Protein 4FC7 (pdb70)

Organism: Homo sapiens (NCBI:txid9606)

InterPro domains:
  IPR002347 Short-chain dehydrogenase/reductase SDR [PF13561] (38-270)
  IPR002347 Short-chain dehydrogenase/reductase SDR [PR00080] (105-116)
  IPR002347 Short-chain dehydrogenase/reductase SDR [PR00080] (158-166)
  IPR002347 Short-chain dehydrogenase/reductase SDR [PR00080] (178-197)
  IPR002347 Short-chain dehydrogenase/reductase SDR [PR00081] (30-47)
  IPR002347 Short-chain dehydrogenase/reductase SDR [PR00081] (105-116)
  IPR002347 Short-chain dehydrogenase/reductase SDR [PR00081] (152-168)
  IPR002347 Short-chain dehydrogenase/reductase SDR [PR00081] (178-197)
  IPR002347 Short-chain dehydrogenase/reductase SDR [PR00081] (199-216)
  IPR002347 Short-chain dehydrogenase/reductase SDR [PR00081] (235-255)
  IPR036291 NAD(P)-binding domain superfamily [SSF51735] (28-273)
  IPR045017 Peroxisomal 2,4-dienoyl-CoA reductase [(3E)-enoyl-CoA-producing] [PTHR43296] (10-278)
  IPR057326 Ketoreductase domain [SM00822] (29-275)

Nearest PDB structures (foldseek):
  4fc7-assembly1_D  TM=1.003E+00  e=4.076E-57  Homo sapiens
  4jro-assembly1_B  TM=9.557E-01  e=1.998E-26  Listeria monocytogenes EGD-e
  4jro-assembly1_D  TM=9.552E-01  e=5.866E-25  Listeria monocytogenes EGD-e
  4jro-assembly1_C  TM=9.537E-01  e=1.226E-24  Listeria monocytogenes EGD-e
  1vl8-assembly1_B  TM=9.443E-01  e=5.040E-24  Thermotoga maritima MSB8

Secondary structure (DSSP, 8-state):
-----SSSS--S----SB-TTTTTT-EEEEETTTSHHHHHHHHHHHTTT-EEEEEES-HHHHHHHHHHHHHHHSS-EEEEE--TT-HHHHHHHHHHHHHHHS---EEEE---------GGG--HHHHHHHIIIIIIHHHHHHHHHIIIIIHHH-EEEEEE--SHHHHT-TT-HHHHHHHHHHHHHHHHHHHHHGGGTEEEEEEEE--BSSSHHHHHHS--HHHHHHHHHTSTTSS-B-HHHHHHHHHHHHSGGGTT--S-EEEESTTHHHH---/-PPP--SSSS--SS---SB-TTTTTT-EEEEETTTSHHHHHHHHHHHHTT-EEEEEES-HHHHHHHHHHHHHHHSS-EEEEE--TT-HHHHHHHHHHHHHHHS---EEEE---------GGG--HHHHHHHIIIIIIHHHHHHHHHIIIIIHHH-EEEEEE--SHHHHT-TT-HHHHHHHHHHHHHHHHHHHHHGGGTEEEEEEEE--BSSSHHHHHHS-SHHHHHHHHHHSTT-S-B-HHHHHHHHHHHHSGGGTT--S-EEEESTTHHHH----/--PPP--SSS---S----SB-TTTTTT-EEEEETTTSHHHHHHHHHHHTTT-EEEEEES-HHHHHHHHHHHHHHHSS-EEEEE--TT-HHHHHHHHHHHHHHHS---EEEE---------GGG--HHHHHHHIIIIIIHHHHHHHHHIIIIIHHH-EEEEEE--SHHHHT-TT-HHHHHHHHHHHHHHHHHHHHHGGGTEEEEEEEE--BTTSHHHHHHS-SHHHHHHHHHTSTTSS-B-HHHHHHHHHHHHSGGGTT--S-EEEESTTHHHH---/--SSS---S----SB-TTTTTT-EEEEETTTSHHHHHHHHHHHHTT-EEEEEES-HHHHHHHHHHHHHHHSS-EEEEE--TT-HHHHHHHHHHHHHHHS---EEEE---------TTT--HHHHHHHHIIIIIHHHHHHHHHIIIIIHHH-EEEEEE--SHHHHT-TT-HHHHHHHHHHHHHHHHHHHHHGGGTEEEEEEEE--BTTSHHHHHHS--HHHHHHHHHTSTT-S-B-HHHHHHHHHHHHSGGGTT--S-EEEESTTHHHH----

Solvent-accessible surface area: 34284 Å² total; per-residue (Å²): 104,16,79,37,31,135,24,49,64,26,10,125,76,35,156,61,36,0,14,79,75,9,0,157,66,51,3,0,0,0,1,16,0,2,36,12,30,1,1,0,0,0,0,0,0,3,48,0,10,0,21,0,0,0,0,20,166,34,81,102,103,0,70,57,2,6,158,81,0,39,70,43,30,72,62,114,17,29,27,21,58,4,35,12,74,34,40,102,32,0,85,54,4,0,63,75,0,34,155,76,29,52,86,1,22,1,0,0,5,20,24,53,28,28,67,70,22,64,0,18,68,1,53,40,100,25,0,62,46,3,3,17,19,3,0,1,0,9,0,1,0,0,36,7,0,26,81,54,25,0,94,99,122,6,13,22,0,0,0,12,4,19,22,38,7,54,10,0,44,28,65,4,0,0,1,0,0,0,22,20,0,3,24,0,0,0,42,0,0,0,12,33,3,3,62,58,90,0,19,0,0,0,0,0,17,16,30,5,34,16,9,78,32,30,154,120,47,8,41,103,158,81,56,22,63,90,53,14,77,60,5,2,28,84,62,51,0,14,1,0,5,0,0,0,1,0,0,0,0,2,0,50,1,1,21,5,1,2,6,5,38,1,26,1,2,2,0,5,43,0,12,32,72,33,227,44,26,113,38,38,144,34,51,67,22,6,122,77,52,153,50,24,0,12,78,53,11,0,154,78,57,2,0,0,0,1,15,0,4,36,11,25,1,1,0,0,0,0,0,0,4,49,0,6,0,26,0,0,0,0,17,157,34,76,92,111,0,61,67,4,6,162,75,0,38,67,47,32,71,52,111,17,34,29,12,60,3,37,10,87,38,28,97,33,0,80,49,2,0,69,81,0,33,178,80,28,55,91,1,25,3,0,0,6,19,23,53,24,27,68,72,21,64,0,29,74,1,56,25,105,26,0,37,43,2,3,20,22,2,0,2,0,9,0,6,0,0,35,4,0,22,91,56,26,0,98,101,118,8,13,21,0,0,0,12,5,22,22,38,8,53,9,0,51,13,67,4,0,0,2,0,0,0,22,20,0,2,21,0,0,0,45,1,0,0,13,32,4,1,58,56,118,0,19,0,0,0,0,1,20,16,27,7,35,16,10,81,32,30,162,121,46,12,38,100,149,84,53,21,66,98,51,14,86,68,5,3,28,84,60,48,0,15,1,0,4,0,0,2,1,0,0,0,0,3,0,59,1,0,38,5,1,2,6,6,39,0,26,1,2,3,0,5,45,0,14,32,63,3,89,116,181,46,19,89,35,43,153,28,49,65,24,7,122,71,32,176,49,17,0,14,77,79,11,0,146,67,64,4,0,0,0,1,16,0,3,35,10,30,1,2,0,0,0,0,0,0,3,48,0,4,0,25,0,0,0,0,18,154,38,77,97,110,0,92,52,4,7,169,73,0,40,68,45,30,70,58,116,18,27,26,8,60,4,39,11,83,37,27,100,38,0,64,58,5,0,66,98,0,34,180,86,31,52,134,1,31,1,0,0,6,20,22,54,19,30,69,72,23,67,0,22,63,2,52,39,111,24,0,60,42,1,5,21,19,2,0,4,0,9,0,6,0,0,24,2,0,20,77,62,27,0,99,102,115,6,13,24,0,0,0,12,5,20,19,40,7,52,6,0,43,31,68,5,0,0,1,0,0,0,23,19,0,2,23,0,0,0,43,0,0,0,6,29,4,5,67,57,115,0,19,0,0,0,0,0,16,18,25,6,37,23,9,74,35,31,177,123,49,12,43,102,133,79,56,13,60,95,53,16,82,60,5,2,27,79,53,49,0,15,2,0,3,0,0,1,1,0,0,0,0,2,1,55,2,0,25,5,0,2,7,6,40,0,27,0,1,1,0,6,43,0,16,34,71,39,75,42,124,31,49,66,24,16,125,77,44,168,49,28,0,14,67,44,10,0,122,79,56,2,0,0,0,1,17,0,3,37,11,24,1,1,0,0,0,0,0,0,4,49,0,4,0,32,0,0,0,0,18,153,36,82,96,109,0,69,59,2,5,162,76,0,34,67,46,27,62,67,132,16,28,28,22,54,5,36,11,84,38,26,103,31,0,68,53,4,0,64,69,0,37,148,80,34,54,87,1,23,2,0,0,6,21,23,54,20,28,66,73,22,68,0,21,66,1,52,34,100,24,0,62,42,1,4,19,20,3,0,3,0,9,0,6,0,0,36,2,0,22,90,60,28,0,90,103,112,5,13,24,0,0,0,14,4,20,21,38,6,56,9,0,43,17,68,5,0,0,2,0,0,0,22,20,0,3,23,0,0,0,43,0,0,0,13,32,3,4,65,61,112,0,18,0,0,0,0,1,22,16,28,8,25,12,10,82,35,32,165,122,47,11,38,104,140,82,56,15,62,92,52,15,83,67,5,3,26,77,92,48,0,38,1,17,17,0,0,12,1,0,0,0,1,4,0,59,2,0,23,3,1,3,6,6,39,1,26,0,2,2,0,5,42,0,12,30,68,15,69

Radius of gyration: 28.4 Å; Cα contacts (8 Å, |Δi|>4): 2845; chains: 4; bounding box: 84×82×62 Å

B-factor: mean 18.82, std 9.83, range [4.77, 112.3]

CATH classification: 3.40.50.720

Foldseek 3Di:
DFDDDLFLAADPDGDDPDALQQQALAEEEFEVCLTFLNVLLCLVNLSSRYEYEYEEQDQVSQVVSQCRSCVVRVHHYHYAHAQLLDLVRLLVSVVVVCVVRVAHAEYELDDFDFFFAAPVPQDPVNLVVRLSRLAVSVVSNVVSCCVPHCLQPNHEYEYEAACCLVVVNGSGVSRNVNRVNVLVVQLVCCVVCVVSNYAGEYEHEAAEHSGPCCVRPVPDPVVSQVLQCVAQQNHFHYSNQSSVVVCCRRGCVCSPDHSYYHYHHSRSVVRGDD/DDFDFDLWLAADPDDDDPDALQQPALAEEEFEVCLTDLNVLLQLVVLSSHYEYEYEEADLVSQVVSQVRSCVVRVHHYHYYHAQLLDLVSLLVSVVVVCVVRVAHAEYEYDWFDFFFAAPVPQDPVNLVVRLRRQAVSVVSNVVSCCVPHCLQPNHEYEYEAACCLVVVAGRGVSRNVNRVNVLVVQLVCLVVCVVSNYAGEYEHEAQEHSHPCCVRPQPDPVLNQVLLCQAQVSHHHYSNQSSVVVCCRRGCVCSPDHSYYHYHYSRSVVRGDRD/DDDFDDDQWLAADPDGDDPDALQQVALAEEEEEQCLTFLNVLLLLVVLSSHYEYEYEEADQVSQVVSQVRSCVPRVHHYHYYHAQLLDLVRLLVSVVVVCVVRVAHAEYEYPWFDDAFAAPVGQDPVNLVVRLSRLAVSVVSNVVSNCVVHCLQPNHEYEYEAACCLVVVPGRCPSRNVSRVNVLVVQLVCCVVCVVSNYAGEYEHEAAEHNHPCCVRPQPDPVVSQVLLCVAQQSHFHYSNQSSVVVDCRRGCVCSPDHSYYHYHYSNSVVRGDD/DDQWLADDPDDDDPDALQQQALAEEEFEVCLTDLNVLLCQVNLSSHYEYEYEEADQVSQVVSQVRSCVVRVHHYHYYHDQLLDLVRLLVSVVVVCVVRVAHAEYELEWFDFAFAAPVGQDPVNLVVRLRRQAVSLCSNVVSCCVVHCLQPNHEYEYEAACCLVVVFGRGVSRNVNRVNVLVVQQVCLVVCVVSNYAGEYEHEAQEHSHPCCVRPQPDPVVSLVLLCVQQQSHHHYSNQSSVVVCCRRGCVCSPDHSYYHYHYSNSVVRGDGD

Structure (mmCIF, N/CA/C/O backbone):
data_4FC7
#
_entry.id   4FC7
#
_cell.length_a   88.100
_cell.length_b   94.502
_cell.length_c   130.156
_cell.angle_alpha   90.00
_cell.angle_beta   90.00
_cell.angle_gamma   90.00
#
_symmetry.space_group_name_H-M   'P 21 21 21'
#
loop_
_entity.id
_entity.type
_entity.pdbx_description
1 polymer 'Peroxisomal 2,4-dienoyl-CoA reductase'
2 non-polymer 'NADP NICOTINAMIDE-ADENINE-DINUCLEOTIDE PHOSPHATE'
3 non-polymer 'COENZYME A'
4 water water
#
loop_
_atom_site.group_PDB
_atom_site.id
_atom_site.type_symbol
_atom_site.label_atom_id
_atom_site.label_alt_id
_atom_site.label_comp_id
_atom_site.label_asym_id
_atom_site.label_entity_id
_atom_site.label_seq_id
_atom_site.pdbx_PDB_ins_code
_atom_site.Cartn_x
_atom_site.Cartn_y
_atom_site.Cartn_z
_atom_site.occupancy
_atom_site.B_iso_or_equiv
_atom_site.auth_seq_id
_atom_site.auth_comp_id
_atom_site.auth_asym_id
_atom_site.auth_atom_id
_atom_site.pdbx_PDB_model_num
ATOM 1 N N . PRO A 1 3 ? 35.183 -13.847 37.140 1.00 27.55 4 PRO A N 1
ATOM 2 C CA . PRO A 1 3 ? 36.049 -12.996 36.262 1.00 26.11 4 PRO A CA 1
ATOM 3 C C . PRO A 1 3 ? 37.582 -13.328 36.362 1.00 27.43 4 PRO A C 1
ATOM 4 O O . PRO A 1 3 ? 38.055 -13.711 37.438 1.00 18.07 4 PRO A O 1
ATOM 8 N N . PRO A 1 4 ? 38.377 -13.095 35.325 1.00 26.51 5 PRO A N 1
ATOM 9 C CA . PRO A 1 4 ? 39.812 -13.183 35.570 1.00 26.19 5 PRO A CA 1
ATOM 10 C C . PRO A 1 4 ? 40.279 -12.140 36.620 1.00 28.40 5 PRO A C 1
ATOM 11 O O . PRO A 1 4 ? 39.694 -11.154 36.776 1.00 25.44 5 PRO A O 1
ATOM 15 N N . PRO A 1 5 ? 41.307 -12.412 37.370 1.00 32.07 6 PRO A N 1
ATOM 16 C CA . PRO A 1 5 ? 41.612 -11.475 38.438 1.00 28.95 6 PRO A CA 1
ATOM 17 C C . PRO A 1 5 ? 42.255 -10.194 37.917 1.00 27.13 6 PRO A C 1
ATOM 18 O O . PRO A 1 5 ? 42.728 -10.084 36.783 1.00 19.73 6 PRO A O 1
ATOM 22 N N . ASP A 1 6 ? 42.231 -9.213 38.791 1.00 22.53 7 ASP A N 1
ATOM 23 C CA . ASP A 1 6 ? 42.652 -7.877 38.442 1.00 21.79 7 ASP A CA 1
ATOM 24 C C . ASP A 1 6 ? 43.206 -7.239 39.721 1.00 23.44 7 ASP A C 1
ATOM 25 O O . ASP A 1 6 ? 43.038 -7.781 40.796 1.00 17.78 7 ASP A O 1
ATOM 30 N N . VAL A 1 7 ? 43.869 -6.106 39.588 1.00 22.50 8 VAL A N 1
ATOM 31 C CA . VAL A 1 7 ? 44.285 -5.390 40.786 1.00 24.69 8 VAL A CA 1
ATOM 32 C C . VAL A 1 7 ? 43.847 -3.936 40.596 1.00 25.19 8 VAL A C 1
ATOM 33 O O . VAL A 1 7 ? 43.831 -3.387 39.444 1.00 21.11 8 VAL A O 1
ATOM 37 N N . GLU A 1 8 ? 43.504 -3.289 41.695 1.00 26.39 9 GLU A N 1
ATOM 38 C CA . GLU A 1 8 ? 42.817 -1.973 41.625 1.00 29.68 9 GLU A CA 1
ATOM 39 C C . GLU A 1 8 ? 43.804 -0.871 41.200 1.00 27.45 9 GLU A C 1
ATOM 40 O O . GLU A 1 8 ? 43.395 0.102 40.538 1.00 24.40 9 GLU A O 1
ATOM 46 N N . GLY A 1 9 ? 45.083 -1.030 41.554 1.00 21.53 10 GLY A N 1
ATOM 47 C CA . GLY A 1 9 ? 46.082 0.027 41.260 1.00 23.15 10 GLY A CA 1
ATOM 48 C C . GLY A 1 9 ? 46.650 -0.107 39.858 1.00 22.49 10 GLY A C 1
ATOM 49 O O . GLY A 1 9 ? 46.361 -1.103 39.114 1.00 20.38 10 GLY A O 1
ATOM 50 N N . ASP A 1 10 ? 47.402 0.908 39.446 1.00 20.06 11 ASP A N 1
ATOM 51 C CA . ASP A 1 10 ? 48.136 0.812 38.170 1.00 18.31 11 ASP A CA 1
ATOM 52 C C . ASP A 1 10 ? 49.393 0.008 38.467 1.00 18.10 11 ASP A C 1
ATOM 53 O O . ASP A 1 10 ? 50.514 0.522 38.348 1.00 19.15 11 ASP A O 1
ATOM 58 N N . ASP A 1 11 ? 49.184 -1.250 38.865 1.00 16.36 12 ASP A N 1
ATOM 59 C CA . ASP A 1 11 ? 50.270 -2.193 39.105 1.00 17.92 12 ASP A CA 1
ATOM 60 C C . ASP A 1 11 ? 49.979 -3.476 38.414 1.00 16.15 12 ASP A C 1
ATOM 61 O O . ASP A 1 11 ? 48.793 -3.738 38.050 1.00 15.62 12 ASP A O 1
ATOM 66 N N . CYS A 1 12 ? 51.038 -4.269 38.220 1.00 17.06 13 CYS A N 1
ATOM 67 C CA . CYS A 1 12 ? 50.910 -5.499 37.378 1.00 18.75 13 CYS A CA 1
ATOM 68 C C . CYS A 1 12 ? 50.245 -6.616 38.154 1.00 18.89 13 CYS A C 1
ATOM 69 O O . CYS A 1 12 ? 50.240 -6.619 39.377 1.00 18.55 13 CYS A O 1
ATOM 72 N N . LEU A 1 13 ? 49.617 -7.537 37.417 1.00 17.84 14 LEU A N 1
ATOM 73 C CA . LEU A 1 13 ? 48.932 -8.687 38.022 1.00 16.83 14 LEU A CA 1
ATOM 74 C C . LEU A 1 13 ? 49.971 -9.539 38.737 1.00 16.88 14 LEU A C 1
ATOM 75 O O . LEU A 1 13 ? 51.066 -9.600 38.269 1.00 18.87 14 LEU A O 1
ATOM 80 N N . PRO A 1 14 ? 49.645 -10.126 39.916 1.00 19.93 15 PRO A N 1
ATOM 81 C CA . PRO A 1 14 ? 50.686 -10.975 40.552 1.00 21.04 15 PRO A CA 1
ATOM 82 C C . PRO A 1 14 ? 50.872 -12.318 39.824 1.00 24.40 15 PRO A C 1
ATOM 83 O O . PRO A 1 14 ? 51.905 -12.996 40.008 1.00 24.79 15 PRO A O 1
ATOM 87 N N . ALA A 1 15 ? 49.890 -12.705 39.011 1.00 22.55 16 ALA A N 1
ATOM 88 C CA . ALA A 1 15 ? 49.931 -13.964 38.257 1.00 25.57 16 ALA A CA 1
ATOM 89 C C . ALA A 1 15 ? 48.926 -13.800 37.135 1.00 24.31 16 ALA A C 1
ATOM 90 O O . ALA A 1 15 ? 48.007 -13.022 37.253 1.00 26.20 16 ALA A O 1
ATOM 92 N N . TYR A 1 16 ? 49.091 -14.531 36.045 1.00 23.26 17 TYR A N 1
ATOM 93 C CA . TYR A 1 16 ? 48.106 -14.416 34.949 1.00 18.06 17 TYR A CA 1
ATOM 94 C C . TYR A 1 16 ? 47.990 -15.828 34.347 1.00 18.41 17 TYR A C 1
ATOM 95 O O . TYR A 1 16 ? 49.014 -16.473 34.206 1.00 17.86 17 TYR A O 1
ATOM 104 N N . ARG A 1 17 ? 46.782 -16.270 34.028 1.00 18.44 18 ARG A N 1
ATOM 105 C CA . ARG A 1 17 ? 46.525 -17.538 33.281 1.00 19.67 18 ARG A CA 1
ATOM 106 C C . ARG A 1 17 ? 46.200 -17.267 31.831 1.00 17.78 18 ARG A C 1
ATOM 107 O O . ARG A 1 17 ? 45.324 -16.441 31.549 1.00 16.74 18 ARG A O 1
ATOM 115 N N . HIS A 1 18 ? 46.952 -17.896 30.923 1.00 13.96 19 HIS A N 1
ATOM 116 C CA . HIS A 1 18 ? 46.724 -17.679 29.487 1.00 14.62 19 HIS A CA 1
ATOM 117 C C . HIS A 1 18 ? 45.546 -18.466 28.990 1.00 14.26 19 HIS A C 1
ATOM 118 O O . HIS A 1 18 ? 45.375 -19.642 29.350 1.00 13.51 19 HIS A O 1
ATOM 125 N N . LEU A 1 19 ? 44.702 -17.770 28.256 1.00 12.30 20 LEU A N 1
ATOM 126 C CA . LEU A 1 19 ? 43.539 -18.312 27.514 1.00 12.67 20 LEU A CA 1
ATOM 127 C C . LEU A 1 19 ? 43.800 -18.106 26.004 1.00 13.08 20 LEU A C 1
ATOM 128 O O . LEU A 1 19 ? 43.418 -18.925 25.198 1.00 12.92 20 LEU A O 1
ATOM 133 N N . PHE A 1 20 ? 44.408 -16.994 25.617 1.00 11.80 21 PHE A N 1
ATOM 134 C CA . PHE A 1 20 ? 45.079 -16.874 24.352 1.00 12.41 21 PHE A CA 1
ATOM 135 C C . PHE A 1 20 ? 46.494 -17.484 24.429 1.00 13.01 21 PHE A C 1
ATOM 136 O O . PHE A 1 20 ? 47.086 -17.447 25.502 1.00 11.75 21 PHE A O 1
ATOM 144 N N . CYS A 1 21 ? 47.088 -17.948 23.316 1.00 13.87 22 CYS A N 1
ATOM 145 C CA . CYS A 1 21 ? 48.509 -18.393 23.355 1.00 14.39 22 CYS A CA 1
ATOM 146 C C . CYS A 1 21 ? 49.439 -17.246 23.730 1.00 14.33 22 CYS A C 1
ATOM 147 O O . CYS A 1 21 ? 49.267 -16.111 23.229 1.00 11.65 22 CYS A O 1
ATOM 150 N N . PRO A 1 22 ? 50.457 -17.538 24.593 1.00 15.28 23 PRO A N 1
ATOM 151 C CA . PRO A 1 22 ? 51.470 -16.526 24.981 1.00 15.35 23 PRO A CA 1
ATOM 152 C C . PRO A 1 22 ? 52.281 -15.939 23.825 1.00 15.07 23 PRO A C 1
ATOM 153 O O . PRO A 1 22 ? 52.924 -14.880 24.032 1.00 15.86 23 PRO A O 1
ATOM 157 N N . ASP A 1 23 ? 52.261 -16.539 22.625 1.00 13.85 24 ASP A N 1
ATOM 158 C CA . ASP A 1 23 ? 52.886 -15.936 21.439 1.00 14.46 24 ASP A CA 1
ATOM 159 C C . ASP A 1 23 ? 51.907 -15.284 20.449 1.00 14.17 24 ASP A C 1
ATOM 160 O O . ASP A 1 23 ? 52.273 -15.066 19.312 1.00 12.54 24 ASP A O 1
ATOM 165 N N . LEU A 1 24 ? 50.682 -14.970 20.881 1.00 11.85 25 LEU A N 1
ATOM 166 C CA . LEU A 1 24 ? 49.683 -14.401 19.954 1.00 12.36 25 LEU A CA 1
ATOM 167 C C . LEU A 1 24 ? 50.165 -13.133 19.251 1.00 12.35 25 LEU A C 1
ATOM 168 O O . LEU A 1 24 ? 49.859 -12.904 18.073 1.00 13.62 25 LEU A O 1
ATOM 173 N N . LEU A 1 25 ? 50.884 -12.303 19.975 1.00 12.96 26 LEU A N 1
ATOM 174 C CA . LEU A 1 25 ? 51.416 -11.044 19.437 1.00 14.93 26 LEU A CA 1
ATOM 175 C C . LEU A 1 25 ? 52.965 -11.030 19.461 1.00 18.03 26 LEU A C 1
ATOM 176 O O . LEU A 1 25 ? 53.579 -9.987 19.570 1.00 15.52 26 LEU A O 1
ATOM 181 N N . ARG A 1 26 ? 53.589 -12.183 19.246 1.00 20.93 27 ARG A N 1
ATOM 182 C CA . ARG A 1 26 ? 55.049 -12.269 19.472 1.00 23.31 27 ARG A CA 1
ATOM 183 C C . ARG A 1 26 ? 55.759 -11.249 18.554 1.00 20.54 27 ARG A C 1
ATOM 184 O O . ARG A 1 26 ? 55.554 -11.242 17.370 1.00 15.14 27 ARG A O 1
ATOM 192 N N . ASP A 1 27 ? 56.555 -10.392 19.157 1.00 22.25 28 ASP A N 1
ATOM 193 C CA . ASP A 1 27 ? 57.398 -9.452 18.457 1.00 26.65 28 ASP A CA 1
ATOM 194 C C . ASP A 1 27 ? 56.678 -8.315 17.737 1.00 24.47 28 ASP A C 1
ATOM 195 O O . ASP A 1 27 ? 57.277 -7.550 17.060 1.00 23.57 28 ASP A O 1
ATOM 200 N N . LYS A 1 28 ? 55.392 -8.224 17.938 1.00 16.89 29 LYS A N 1
ATOM 201 C CA . LYS A 1 28 ? 54.657 -7.053 17.498 1.00 15.00 29 LYS A CA 1
ATOM 202 C C . LYS A 1 28 ? 54.947 -5.850 18.417 1.00 12.72 29 LYS A C 1
ATOM 203 O O . LYS A 1 28 ? 55.578 -6.007 19.469 1.00 10.60 29 LYS A O 1
ATOM 209 N N . VAL A 1 29 ? 54.473 -4.651 18.033 1.00 10.64 30 VAL A N 1
ATOM 210 C CA . VAL A 1 29 ? 54.704 -3.455 18.816 1.00 10.34 30 VAL A CA 1
ATOM 211 C C . VAL A 1 29 ? 53.353 -2.712 18.874 1.00 9.19 30 VAL A C 1
ATOM 212 O O . VAL A 1 29 ? 52.716 -2.544 17.840 1.00 9.13 30 VAL A O 1
ATOM 216 N N . ALA A 1 30 ? 52.898 -2.377 20.065 1.00 9.36 31 ALA A N 1
ATOM 217 C CA . ALA A 1 30 ? 51.597 -1.721 20.190 1.00 9.12 31 ALA A CA 1
ATOM 218 C C . ALA A 1 30 ? 51.876 -0.342 20.745 1.00 9.22 31 ALA A C 1
ATOM 219 O O . ALA A 1 30 ? 52.650 -0.188 21.747 1.00 10.06 31 ALA A O 1
ATOM 221 N N . PHE A 1 31 ? 51.290 0.676 20.120 1.00 8.25 32 PHE A N 1
ATOM 222 C CA . PHE A 1 31 ? 51.410 2.046 20.603 1.00 8.36 32 PHE A CA 1
ATOM 223 C C . PHE A 1 31 ? 50.081 2.327 21.317 1.00 8.71 32 PHE A C 1
ATOM 224 O O . PHE A 1 31 ? 49.028 2.215 20.699 1.00 8.34 32 PHE A O 1
ATOM 232 N N . ILE A 1 32 ? 50.141 2.668 22.616 1.00 8.02 33 ILE A N 1
ATOM 233 C CA . ILE A 1 32 ? 48.942 2.768 23.479 1.00 9.57 33 ILE A CA 1
ATOM 234 C C . ILE A 1 32 ? 48.857 4.158 24.103 1.00 9.65 33 ILE A C 1
ATOM 235 O O . ILE A 1 32 ? 49.652 4.488 24.969 1.00 10.79 33 ILE A O 1
ATOM 240 N N . THR A 1 33 ? 47.930 4.986 23.651 1.00 10.37 34 THR A N 1
ATOM 241 C CA . THR A 1 33 ? 47.833 6.309 24.272 1.00 10.50 34 THR A CA 1
ATOM 242 C C . THR A 1 33 ? 47.113 6.087 25.595 1.00 10.66 34 THR A C 1
ATOM 243 O O . THR A 1 33 ? 46.229 5.197 25.675 1.00 11.73 34 THR A O 1
ATOM 247 N N . GLY A 1 34 ? 47.461 6.827 26.682 1.00 11.41 35 GLY A N 1
ATOM 248 C CA . GLY A 1 34 ? 46.838 6.528 27.996 1.00 10.77 35 GLY A CA 1
ATOM 249 C C . GLY A 1 34 ? 47.378 5.224 28.620 1.00 11.58 35 GLY A C 1
ATOM 250 O O . GLY A 1 34 ? 46.796 4.651 29.538 1.00 10.88 35 GLY A O 1
ATOM 251 N N . GLY A 1 35 ? 48.519 4.730 28.150 1.00 11.90 36 GLY A N 1
ATOM 252 C CA . GLY A 1 35 ? 48.956 3.356 28.632 1.00 10.44 36 GLY A CA 1
ATOM 253 C C . GLY A 1 35 ? 49.629 3.369 30.002 1.00 10.98 36 GLY A C 1
ATOM 254 O O . GLY A 1 35 ? 50.102 2.343 30.477 1.00 10.43 36 GLY A O 1
ATOM 255 N N . GLY A 1 36 ? 49.714 4.560 30.620 1.00 10.38 37 GLY A N 1
ATOM 256 C CA . GLY A 1 36 ? 50.299 4.666 31.933 1.00 12.75 37 GLY A CA 1
ATOM 257 C C . GLY A 1 36 ? 49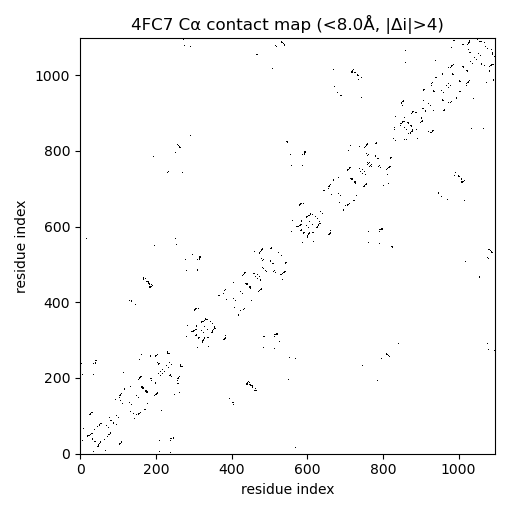.348 4.492 33.086 1.00 14.13 37 GLY A C 1
ATOM 258 O O . GLY A 1 36 ? 49.775 4.485 34.202 1.00 16.19 37 GLY A O 1
ATOM 259 N N . SER A 1 37 ? 48.026 4.401 32.835 1.00 13.71 38 SER A N 1
ATOM 260 C CA . SER A 1 37 ? 47.103 4.236 33.958 1.00 13.27 38 SER A CA 1
ATOM 261 C C . SER A 1 37 ? 45.827 3.539 33.533 1.00 13.34 38 SER A C 1
ATOM 262 O O . SER A 1 37 ? 45.565 3.410 32.310 1.00 12.45 38 SER A O 1
ATOM 265 N N . GLY A 1 38 ? 45.053 3.097 34.517 1.00 11.06 39 GLY A N 1
ATOM 266 C CA . GLY A 1 38 ? 43.669 2.616 34.279 1.00 11.41 39 GLY A CA 1
ATOM 267 C C . GLY A 1 38 ? 43.614 1.464 33.261 1.00 10.22 39 GLY A C 1
ATOM 268 O O . GLY A 1 38 ? 44.449 0.540 33.277 1.00 9.76 39 GLY A O 1
ATOM 269 N N . ILE A 1 39 ? 42.612 1.519 32.405 1.00 10.25 40 ILE A N 1
ATOM 270 C CA . ILE A 1 39 ? 42.429 0.450 31.391 1.00 10.51 40 ILE A CA 1
ATOM 271 C C . ILE A 1 39 ? 43.655 0.380 30.508 1.00 9.63 40 ILE A C 1
ATOM 272 O O . ILE A 1 39 ? 44.122 -0.699 30.135 1.00 9.70 40 ILE A O 1
ATOM 277 N N . GLY A 1 40 ? 44.243 1.525 30.192 1.00 8.84 41 GLY A N 1
ATOM 278 C CA . GLY A 1 40 ? 45.313 1.500 29.176 1.00 9.22 41 GLY A CA 1
ATOM 279 C C . GLY A 1 40 ? 46.547 0.734 29.726 1.00 9.20 41 GLY A C 1
ATOM 280 O O . GLY A 1 40 ? 47.235 0.021 28.990 1.00 9.04 41 GLY A O 1
ATOM 281 N N . PHE A 1 41 ? 46.835 0.929 31.000 1.00 9.98 42 PHE A N 1
ATOM 282 C CA . PHE A 1 41 ? 47.958 0.259 31.681 1.00 10.07 42 PHE A CA 1
ATOM 283 C C . PHE A 1 41 ? 47.752 -1.289 31.623 1.00 9.77 42 PHE A C 1
ATOM 284 O O . PHE A 1 41 ? 48.634 -2.088 31.348 1.00 10.18 42 PHE A O 1
ATOM 292 N N . ARG A 1 42 ? 46.552 -1.711 31.910 1.00 9.04 43 ARG A N 1
ATOM 293 C CA . ARG A 1 42 ? 46.276 -3.153 31.867 1.00 9.26 43 ARG A CA 1
ATOM 294 C C . ARG A 1 42 ? 46.297 -3.727 30.464 1.00 8.81 43 ARG A C 1
ATOM 295 O O . ARG A 1 42 ? 46.731 -4.884 30.305 1.00 8.70 43 ARG A O 1
ATOM 303 N N . ILE A 1 43 ? 45.867 -2.943 29.436 1.00 8.63 44 ILE A N 1
ATOM 304 C CA . ILE A 1 43 ? 45.980 -3.390 28.047 1.00 8.79 44 ILE A CA 1
ATOM 305 C C . ILE A 1 43 ? 47.488 -3.577 27.763 1.00 8.21 44 ILE A C 1
ATOM 306 O O . ILE A 1 43 ? 47.905 -4.627 27.196 1.00 8.83 44 ILE A O 1
ATOM 311 N N . ALA A 1 44 ? 48.318 -2.588 28.122 1.00 7.86 45 ALA A N 1
ATOM 312 C CA . ALA A 1 44 ? 49.779 -2.701 27.859 1.00 7.95 45 ALA A CA 1
ATOM 313 C C . ALA A 1 44 ? 50.285 -3.989 28.485 1.00 7.92 45 ALA A C 1
ATOM 314 O O . ALA A 1 44 ? 51.032 -4.741 27.889 1.00 7.74 45 ALA A O 1
ATOM 316 N N . GLU A 1 45 ? 49.874 -4.246 29.732 1.00 7.94 46 GLU A N 1
ATOM 317 C CA . GLU A 1 45 ? 50.429 -5.371 30.420 1.00 9.55 46 GLU A CA 1
ATOM 318 C C . GLU A 1 45 ? 49.999 -6.709 29.786 1.00 9.69 46 GLU A C 1
ATOM 319 O O . GLU A 1 45 ? 50.803 -7.606 29.581 1.00 8.83 46 GLU A O 1
ATOM 325 N N . ILE A 1 46 ? 48.713 -6.797 29.452 1.00 8.82 47 ILE A N 1
ATOM 326 C CA . ILE A 1 46 ? 48.210 -8.008 28.848 1.00 10.04 47 ILE A CA 1
ATOM 327 C C . ILE A 1 46 ? 48.866 -8.222 27.481 1.00 8.82 47 ILE A C 1
ATOM 328 O O . ILE A 1 46 ? 49.288 -9.316 27.140 1.00 9.70 47 ILE A O 1
ATOM 333 N N . PHE A 1 47 ? 49.016 -7.162 26.739 1.00 8.61 48 PHE A N 1
ATOM 334 C CA . PHE A 1 47 ? 49.704 -7.290 25.438 1.00 9.09 48 PHE A CA 1
ATOM 335 C C . PHE A 1 47 ? 51.127 -7.895 25.562 1.00 9.03 48 PHE A C 1
ATOM 336 O O . PHE A 1 47 ? 51.524 -8.804 24.754 1.00 8.37 48 PHE A O 1
ATOM 344 N N . MET A 1 48 ? 51.876 -7.334 26.487 1.00 8.94 49 MET A N 1
ATOM 345 C CA . MET A 1 48 ? 53.251 -7.743 26.727 1.00 9.50 49 MET A CA 1
ATOM 346 C C . MET A 1 48 ? 53.311 -9.174 27.205 1.00 10.07 49 MET A C 1
ATOM 347 O O . MET A 1 48 ? 54.236 -9.886 26.830 1.00 10.28 49 MET A O 1
ATOM 352 N N . ARG A 1 49 ? 52.290 -9.623 27.934 1.00 9.78 50 ARG A N 1
ATOM 353 C CA . ARG A 1 49 ? 52.259 -10.990 28.339 1.00 11.08 50 ARG A CA 1
ATOM 354 C C . ARG A 1 49 ? 51.903 -11.952 27.173 1.00 11.65 50 ARG A C 1
ATOM 355 O O . ARG A 1 49 ? 51.891 -13.161 27.398 1.00 13.05 50 ARG A O 1
ATOM 363 N N . HIS A 1 50 ? 51.522 -11.409 26.003 1.00 11.08 51 HIS A N 1
ATOM 364 C CA . HIS A 1 50 ? 51.375 -12.182 24.776 1.00 10.74 51 HIS A CA 1
ATOM 365 C C . HIS A 1 50 ? 52.438 -11.919 23.761 1.00 11.67 51 HIS A C 1
ATOM 366 O O . HIS A 1 50 ? 52.248 -12.152 22.564 1.00 11.46 51 HIS A O 1
ATOM 373 N N . GLY A 1 51 ? 53.619 -11.495 24.227 1.00 11.91 52 GLY A N 1
ATOM 374 C CA . GLY A 1 51 ? 54.765 -11.282 23.300 1.00 12.65 52 GLY A CA 1
ATOM 375 C C . GLY A 1 51 ? 55.000 -9.906 22.649 1.00 13.02 52 GLY A C 1
ATOM 376 O O . GLY A 1 51 ? 55.942 -9.746 21.851 1.00 14.14 52 GLY A O 1
ATOM 377 N N . CYS A 1 52 ? 54.113 -8.937 22.910 1.00 12.01 53 CYS A N 1
ATOM 378 C CA . CYS A 1 52 ? 54.149 -7.625 22.285 1.00 11.83 53 CYS A CA 1
ATOM 379 C C . CYS A 1 52 ? 55.036 -6.672 23.091 1.00 12.70 53 CYS A C 1
ATOM 380 O O . CYS A 1 52 ? 55.008 -6.725 24.329 1.00 12.50 53 CYS A O 1
ATOM 383 N N . HIS A 1 53 ? 55.877 -5.866 22.426 1.00 11.28 54 HIS A N 1
ATOM 384 C CA . HIS A 1 53 ? 56.515 -4.682 23.051 1.00 12.29 54 HIS A CA 1
ATOM 385 C C . HIS A 1 53 ? 55.529 -3.574 23.041 1.00 11.63 54 HIS A C 1
ATOM 386 O O . HIS A 1 53 ? 54.640 -3.558 22.175 1.00 12.86 54 HIS A O 1
ATOM 393 N N . THR A 1 54 ? 55.626 -2.655 23.983 1.00 12.08 55 THR A N 1
ATOM 394 C CA . THR A 1 54 ? 54.667 -1.514 23.959 1.00 13.32 55 THR A CA 1
ATOM 395 C C . THR A 1 54 ? 55.394 -0.164 23.927 1.00 12.33 55 THR A C 1
ATOM 396 O O . THR A 1 54 ? 56.559 -0.059 24.362 1.00 10.56 55 THR A O 1
ATOM 400 N N . VAL A 1 55 ? 54.671 0.836 23.423 1.00 11.97 56 VAL A N 1
ATOM 401 C CA . VAL A 1 55 ? 54.996 2.225 23.619 1.00 10.88 56 VAL A CA 1
ATOM 402 C C . VAL A 1 55 ? 53.806 2.794 24.326 1.00 11.03 56 VAL A C 1
ATOM 403 O O . VAL A 1 55 ? 52.641 2.615 23.860 1.00 10.05 56 VAL A O 1
ATOM 407 N N . ILE A 1 56 ? 54.011 3.458 25.464 1.00 9.30 57 ILE A N 1
ATOM 408 C CA . ILE A 1 56 ? 52.847 4.061 26.116 1.00 9.66 57 ILE A CA 1
ATOM 409 C C . ILE A 1 56 ? 53.131 5.554 26.097 1.00 9.97 57 ILE A C 1
ATOM 410 O O . ILE A 1 56 ? 54.302 6.022 26.276 1.00 11.69 57 ILE A O 1
ATOM 415 N N . ALA A 1 57 ? 52.065 6.327 25.945 1.00 10.80 58 ALA A N 1
ATOM 416 C CA . ALA A 1 57 ? 52.212 7.741 25.700 1.00 11.03 58 ALA A CA 1
ATOM 417 C C . ALA A 1 57 ? 51.059 8.482 26.302 1.00 12.59 58 ALA A C 1
ATOM 418 O O . ALA A 1 57 ? 49.856 8.151 26.044 1.00 13.49 58 ALA A O 1
ATOM 420 N N . SER A 1 58 ? 51.376 9.517 27.088 1.00 11.54 59 SER A N 1
ATOM 421 C CA . SER A 1 58 ? 50.329 10.394 27.604 1.00 12.50 59 SER A CA 1
ATOM 422 C C . SER A 1 58 ? 50.999 11.712 28.001 1.00 11.78 59 SER A C 1
ATOM 423 O O . SER A 1 58 ? 52.157 11.873 27.701 1.00 11.74 59 SER A O 1
ATOM 426 N N . ARG A 1 59 ? 50.284 12.615 28.642 1.00 11.12 60 ARG A N 1
ATOM 427 C CA . ARG A 1 59 ? 50.839 13.929 28.843 1.00 12.99 60 ARG A CA 1
ATOM 428 C C . ARG A 1 59 ? 51.911 13.823 29.956 1.00 13.39 60 ARG A C 1
ATOM 429 O O . ARG A 1 59 ? 52.950 14.492 29.923 1.00 15.54 60 ARG A O 1
ATOM 437 N N . SER A 1 60 ? 51.655 13.002 30.949 1.00 13.93 61 SER A N 1
ATOM 438 C CA . SER A 1 60 ? 52.573 12.992 32.099 1.00 12.31 61 SER A CA 1
ATOM 439 C C . SER A 1 60 ? 53.772 12.042 31.946 1.00 11.62 61 SER A C 1
ATOM 440 O O . SER A 1 60 ? 53.643 10.822 32.013 1.00 9.88 61 SER A O 1
ATOM 443 N N . LEU A 1 61 ? 54.954 12.616 31.780 1.00 10.98 62 LEU A N 1
ATOM 444 C CA . LEU A 1 61 ? 56.139 11.773 31.667 1.00 12.36 62 LEU A CA 1
ATOM 445 C C . LEU A 1 61 ? 56.420 10.922 32.982 1.00 13.02 62 LEU A C 1
ATOM 446 O O . LEU A 1 61 ? 56.739 9.721 32.907 1.00 10.56 62 LEU A O 1
ATOM 451 N N . PRO A 1 62 ? 56.212 11.512 34.158 1.00 12.73 63 PRO A N 1
ATOM 452 C CA . PRO A 1 62 ? 56.352 10.780 35.406 1.00 13.36 63 PRO A CA 1
ATOM 453 C C . PRO A 1 62 ? 55.423 9.547 35.418 1.00 14.23 63 PRO A C 1
ATOM 454 O O . PRO A 1 62 ? 55.779 8.509 35.964 1.00 12.68 63 PRO A O 1
ATOM 458 N N . ARG A 1 63 ? 54.222 9.692 34.822 1.00 13.02 64 ARG A N 1
ATOM 459 C CA . ARG A 1 63 ? 53.262 8.573 34.877 1.00 13.05 64 ARG A CA 1
ATOM 460 C C . ARG A 1 63 ? 53.759 7.466 33.992 1.00 10.89 64 ARG A C 1
ATOM 461 O O . ARG A 1 63 ? 53.741 6.299 34.387 1.00 11.11 64 ARG A O 1
ATOM 469 N N . VAL A 1 64 ? 54.123 7.762 32.755 1.00 10.22 65 VAL A N 1
ATOM 470 C CA . VAL A 1 64 ? 54.503 6.701 31.862 1.00 10.08 65 VAL A CA 1
ATOM 471 C C . VAL A 1 64 ? 55.853 6.142 32.217 1.00 11.46 65 VAL A C 1
ATOM 472 O O . VAL A 1 64 ? 56.081 4.971 31.971 1.00 8.56 65 VAL A O 1
ATOM 476 N N . LEU A 1 65 ? 56.740 6.951 32.852 1.00 11.50 66 LEU A N 1
ATOM 477 C CA . LEU A 1 65 ? 58.011 6.372 33.257 1.00 12.94 66 LEU A CA 1
ATOM 478 C C . LEU A 1 65 ? 57.849 5.297 34.307 1.00 13.32 66 LEU A C 1
ATOM 479 O O . LEU A 1 65 ? 58.510 4.221 34.214 1.00 14.71 66 LEU A O 1
ATOM 484 N N . THR A 1 66 ? 57.047 5.588 35.327 1.00 11.79 67 THR A N 1
ATOM 485 C CA . THR A 1 66 ? 56.889 4.605 36.379 1.00 13.70 67 THR A CA 1
ATOM 486 C C . THR A 1 66 ? 56.155 3.354 35.880 1.00 13.51 67 THR A C 1
ATOM 487 O O . THR A 1 66 ? 56.432 2.244 36.286 1.00 11.74 67 THR A O 1
ATOM 491 N N . ALA A 1 67 ? 55.153 3.575 35.034 1.00 11.21 68 ALA A N 1
ATOM 492 C CA . ALA A 1 67 ? 54.439 2.433 34.417 1.00 10.50 68 ALA A CA 1
ATOM 493 C C . ALA A 1 67 ? 55.328 1.522 33.602 1.00 10.18 68 ALA A C 1
ATOM 494 O O . ALA A 1 67 ? 55.215 0.293 33.691 1.00 12.09 68 ALA A O 1
ATOM 496 N N . ALA A 1 68 ? 56.182 2.104 32.791 1.00 10.02 69 ALA A N 1
ATOM 497 C CA . ALA A 1 68 ? 57.054 1.357 31.881 1.00 11.14 69 ALA A CA 1
ATOM 498 C C . ALA A 1 68 ? 58.056 0.463 32.622 1.00 12.28 69 ALA A C 1
ATOM 499 O O . ALA A 1 68 ? 58.338 -0.647 32.172 1.00 11.72 69 ALA A O 1
ATOM 501 N N . ARG A 1 69 ? 58.550 0.919 33.753 1.00 13.85 70 ARG A N 1
ATOM 502 C CA . ARG A 1 69 ? 59.414 0.113 34.596 1.00 13.61 70 ARG A CA 1
ATOM 503 C C . ARG A 1 69 ? 58.633 -1.037 35.176 1.00 13.89 70 ARG A C 1
ATOM 504 O O . ARG A 1 69 ? 59.119 -2.127 35.231 1.00 14.57 70 ARG A O 1
ATOM 512 N N . LYS A 1 70 ? 57.421 -0.755 35.606 1.00 13.44 71 LYS A N 1
ATOM 513 C CA . LYS A 1 70 ? 56.556 -1.855 36.058 1.00 14.81 71 LYS A CA 1
ATOM 514 C C . LYS A 1 70 ? 56.251 -2.911 35.018 1.00 14.30 71 LYS A C 1
ATOM 515 O O . LYS A 1 70 ? 56.358 -4.125 35.297 1.00 15.00 71 LYS A O 1
ATOM 521 N N . LEU A 1 71 ? 55.895 -2.466 33.811 1.00 12.91 72 LEU A N 1
ATOM 522 C CA . LEU A 1 71 ? 55.494 -3.361 32.746 1.00 13.71 72 LEU A CA 1
ATOM 523 C C . LEU A 1 71 ? 56.672 -4.194 32.249 1.00 14.85 72 LEU A C 1
ATOM 524 O O . LEU A 1 71 ? 56.537 -5.388 32.096 1.00 14.82 72 LEU A O 1
ATOM 529 N N . ALA A 1 72 ? 57.816 -3.575 32.028 1.00 14.43 73 ALA A N 1
ATOM 530 C CA . ALA A 1 72 ? 59.023 -4.336 31.664 1.00 18.69 73 ALA A CA 1
ATOM 531 C C . ALA A 1 72 ? 59.403 -5.330 32.770 1.00 19.34 73 ALA A C 1
ATOM 532 O O . ALA A 1 72 ? 59.658 -6.538 32.455 1.00 22.18 73 ALA A O 1
ATOM 534 N N . GLY A 1 73 ? 59.363 -4.878 34.026 1.00 20.84 74 GLY A N 1
ATOM 535 C CA . GLY A 1 73 ? 59.699 -5.728 35.210 1.00 19.64 74 GLY A CA 1
ATOM 536 C C . GLY A 1 73 ? 58.830 -6.986 35.308 1.00 23.28 74 GLY A C 1
ATOM 537 O O . GLY A 1 73 ? 59.319 -8.117 35.579 1.00 22.24 74 GLY A O 1
ATOM 538 N N . ALA A 1 74 ? 57.548 -6.839 34.996 1.00 20.05 75 ALA A N 1
ATOM 539 C CA . ALA A 1 74 ? 56.599 -7.943 35.138 1.00 20.19 75 ALA A CA 1
ATOM 540 C C . ALA A 1 74 ? 56.654 -8.960 33.979 1.00 21.33 75 ALA A C 1
ATOM 541 O O . ALA A 1 74 ? 56.329 -10.117 34.198 1.00 21.47 75 ALA A O 1
ATOM 543 N N . THR A 1 75 ? 56.979 -8.525 32.759 1.00 21.13 76 THR A N 1
ATOM 544 C CA . THR A 1 75 ? 56.710 -9.338 31.574 1.00 23.63 76 THR A CA 1
ATOM 545 C C . THR A 1 75 ? 57.955 -9.668 30.829 1.00 24.92 76 THR A C 1
ATOM 546 O O . THR A 1 75 ? 57.955 -10.484 29.884 1.00 23.79 76 THR A O 1
ATOM 550 N N . GLY A 1 76 ? 59.045 -9.004 31.170 1.00 24.81 77 GLY A N 1
ATOM 551 C CA . GLY A 1 76 ? 60.233 -9.299 30.435 1.00 23.82 77 GLY A CA 1
ATOM 552 C C . GLY A 1 76 ? 60.303 -8.743 29.014 1.00 24.52 77 GLY A C 1
ATOM 553 O O . GLY A 1 76 ? 61.353 -8.863 28.387 1.00 26.19 77 GLY A O 1
ATOM 554 N N . ARG A 1 77 ? 59.230 -8.129 28.491 1.00 22.61 78 ARG A N 1
ATOM 555 C CA . ARG A 1 77 ? 59.256 -7.425 27.178 1.00 19.40 78 ARG A CA 1
ATOM 556 C C . ARG A 1 77 ? 59.607 -5.909 27.362 1.00 17.85 78 ARG A C 1
ATOM 557 O O . ARG A 1 77 ? 59.638 -5.430 28.491 1.00 18.66 78 ARG A O 1
ATOM 565 N N . ARG A 1 78 ? 59.797 -5.177 26.263 1.00 14.95 79 ARG A N 1
ATOM 566 C CA . ARG A 1 78 ? 60.230 -3.758 26.309 1.00 15.98 79 ARG A CA 1
ATOM 567 C C . ARG A 1 78 ? 59.015 -2.813 26.322 1.00 15.94 79 ARG A C 1
ATOM 568 O O . ARG A 1 78 ? 57.966 -3.081 25.649 1.00 14.38 79 ARG A O 1
ATOM 576 N N . CYS A 1 79 ? 59.116 -1.726 27.062 1.00 15.13 80 CYS A N 1
ATOM 577 C CA . CYS A 1 79 ? 58.037 -0.703 27.116 1.00 15.25 80 CYS A CA 1
ATOM 578 C C . CYS A 1 79 ? 58.723 0.687 27.049 1.00 14.77 80 CYS A C 1
ATOM 579 O O . CYS A 1 79 ? 59.564 1.013 27.938 1.00 13.50 80 CYS A O 1
ATOM 582 N N . LEU A 1 80 ? 58.475 1.420 25.994 1.00 12.05 81 LEU A N 1
ATOM 583 C CA . LEU A 1 80 ? 58.986 2.775 25.807 1.00 12.43 81 LEU A CA 1
ATOM 584 C C . LEU A 1 80 ? 57.986 3.805 26.334 1.00 12.40 81 LEU A C 1
ATOM 585 O O . LEU A 1 80 ? 56.868 3.905 25.865 1.00 13.10 81 LEU A O 1
ATOM 590 N N . PRO A 1 81 ? 58.347 4.560 27.354 1.00 12.54 82 PRO A N 1
ATOM 591 C CA . PRO A 1 81 ? 57.397 5.634 27.760 1.00 11.85 82 PRO A CA 1
ATOM 592 C C . PRO A 1 81 ? 57.625 6.982 26.998 1.00 12.63 82 PRO A C 1
ATOM 593 O O . PRO A 1 81 ? 58.749 7.386 26.871 1.00 12.36 82 PRO A O 1
ATOM 597 N N . LEU A 1 82 ? 56.568 7.692 26.593 1.00 11.32 83 LEU A N 1
ATOM 598 C CA . LEU A 1 82 ? 56.653 8.971 25.897 1.00 12.22 83 LEU A CA 1
ATOM 599 C C . LEU A 1 82 ? 55.655 9.910 26.380 1.00 13.72 83 LEU A C 1
ATOM 600 O O . LEU A 1 82 ? 54.578 9.500 26.840 1.00 14.10 83 LEU A O 1
ATOM 605 N N . SER A 1 83 ? 56.057 11.171 26.394 1.00 13.93 84 SER A N 1
ATOM 606 C CA . SER A 1 83 ? 55.180 12.269 26.833 1.00 15.64 84 SER A CA 1
ATOM 607 C C . SER A 1 83 ? 54.606 12.881 25.550 1.00 14.79 84 SER A C 1
ATOM 608 O O . SER A 1 83 ? 55.364 13.201 24.625 1.00 15.86 84 SER A O 1
ATOM 611 N N . MET A 1 84 ? 53.276 13.029 25.469 1.00 14.34 85 MET A N 1
ATOM 612 C CA . MET A 1 84 ? 52.636 13.469 24.229 1.00 15.63 85 MET A CA 1
ATOM 613 C C . MET A 1 84 ? 51.210 13.846 24.537 1.00 16.24 85 MET A C 1
ATOM 614 O O . MET A 1 84 ? 50.492 13.040 25.111 1.00 16.54 85 MET A O 1
ATOM 619 N N . ASP A 1 85 ? 50.782 15.024 24.177 1.00 14.27 86 ASP A N 1
ATOM 620 C CA . ASP A 1 85 ? 49.402 15.381 24.334 1.00 14.48 86 ASP A CA 1
ATOM 621 C C . ASP A 1 85 ? 48.736 15.038 22.991 1.00 14.54 86 ASP A C 1
ATOM 622 O O . ASP A 1 85 ? 49.207 15.436 22.000 1.00 13.85 86 ASP A O 1
ATOM 627 N N . VAL A 1 86 ? 47.653 14.270 22.988 1.00 13.28 87 VAL A N 1
ATOM 628 C CA . VAL A 1 86 ? 47.084 13.862 21.675 1.00 12.31 87 VAL A CA 1
ATOM 629 C C . VAL A 1 86 ? 46.531 15.030 20.850 1.00 12.83 87 VAL A C 1
ATOM 630 O O . VAL A 1 86 ? 46.273 14.783 19.661 1.00 14.36 87 VAL A O 1
ATOM 634 N N . ARG A 1 87 ? 46.403 16.190 21.470 1.00 13.52 88 ARG A N 1
ATOM 635 C CA . ARG A 1 87 ? 45.918 17.384 20.826 1.00 16.07 88 ARG A CA 1
ATOM 636 C C . ARG A 1 87 ? 46.991 18.174 20.038 1.00 19.86 88 ARG A C 1
ATOM 637 O O . ARG A 1 87 ? 46.692 19.169 19.430 1.00 17.72 88 ARG A O 1
ATOM 645 N N . ALA A 1 88 ? 48.226 17.710 20.106 1.00 17.04 89 ALA A N 1
ATOM 646 C CA . ALA A 1 88 ? 49.371 18.518 19.549 1.00 18.80 89 ALA A CA 1
ATOM 647 C C . ALA A 1 88 ? 50.057 17.698 18.476 1.00 17.26 89 ALA A C 1
ATOM 648 O O . ALA A 1 88 ? 50.893 16.890 18.803 1.00 18.33 89 ALA A O 1
ATOM 650 N N . PRO A 1 89 ? 49.724 17.911 17.194 1.00 16.99 90 PRO A N 1
ATOM 651 C CA . PRO A 1 89 ? 50.422 17.204 16.124 1.00 17.06 90 PRO A CA 1
ATOM 652 C C . PRO A 1 89 ? 52.007 17.195 16.222 1.00 19.13 90 PRO A C 1
ATOM 653 O O . PRO A 1 89 ? 52.574 16.150 15.969 1.00 19.90 90 PRO A O 1
ATOM 657 N N . PRO A 1 90 ? 52.691 18.329 16.602 1.00 18.17 91 PRO A N 1
ATOM 658 C CA . PRO A 1 90 ? 54.156 18.228 16.729 1.00 18.75 91 PRO A CA 1
ATOM 659 C C . PRO A 1 90 ? 54.526 17.123 17.706 1.00 15.93 91 PRO A C 1
ATOM 660 O O . PRO A 1 90 ? 55.361 16.295 17.370 1.00 16.17 91 PRO A O 1
ATOM 664 N N . ALA A 1 91 ? 53.917 17.128 18.895 1.00 14.81 92 ALA A N 1
ATOM 665 C CA . ALA A 1 91 ? 54.238 16.151 19.912 1.00 15.58 92 ALA A CA 1
ATOM 666 C C . ALA A 1 91 ? 53.879 14.747 19.494 1.00 14.98 92 ALA A C 1
ATOM 667 O O . ALA A 1 91 ? 54.608 13.833 19.799 1.00 13.54 92 ALA A O 1
ATOM 669 N N . VAL A 1 92 ? 52.738 14.561 18.833 1.00 14.02 93 VAL A N 1
ATOM 670 C CA . VAL A 1 92 ? 52.349 13.193 18.407 1.00 13.45 93 VAL A CA 1
ATOM 671 C C . VAL A 1 92 ? 53.336 12.671 17.349 1.00 13.30 93 VAL A C 1
ATOM 672 O O . VAL A 1 92 ? 53.772 11.515 17.382 1.00 11.27 93 VAL A O 1
ATOM 676 N N . MET A 1 93 ? 53.724 13.544 16.435 1.00 13.12 94 MET A N 1
ATOM 677 C CA . MET A 1 93 ? 54.632 13.177 15.372 1.00 16.54 94 MET A CA 1
ATOM 678 C C . MET A 1 93 ? 55.949 12.839 15.983 1.00 15.82 94 MET A C 1
ATOM 679 O O . MET A 1 93 ? 56.566 11.836 15.593 1.00 14.51 94 MET A O 1
ATOM 684 N N . ALA A 1 94 ? 56.305 13.585 17.028 1.00 14.68 95 ALA A N 1
ATOM 685 C CA . ALA A 1 94 ? 57.584 13.310 17.645 1.00 15.46 95 ALA A CA 1
ATOM 686 C C . ALA A 1 94 ? 57.588 11.960 18.357 1.00 14.51 95 ALA A C 1
ATOM 687 O O . ALA A 1 94 ? 58.576 11.256 18.304 1.00 14.50 95 ALA A O 1
ATOM 689 N N . ALA A 1 95 ? 56.495 11.630 19.018 1.00 13.40 96 ALA A N 1
ATOM 690 C CA . ALA A 1 95 ? 56.333 10.376 19.714 1.00 14.76 96 ALA A CA 1
ATOM 691 C C . ALA A 1 95 ? 56.366 9.150 18.763 1.00 14.23 96 ALA A C 1
ATOM 692 O O . ALA A 1 95 ? 57.050 8.163 19.071 1.00 15.66 96 ALA A O 1
ATOM 694 N N . VAL A 1 96 ? 55.635 9.217 17.655 1.00 12.38 97 VAL A N 1
ATOM 695 C CA . VAL A 1 96 ? 55.569 8.102 16.713 1.00 13.41 97 VAL A CA 1
ATOM 696 C C . VAL A 1 96 ? 56.971 7.915 16.083 1.00 13.11 97 VAL A C 1
ATOM 697 O O . VAL A 1 96 ? 57.451 6.822 16.046 1.00 10.64 97 VAL A O 1
ATOM 701 N N . ASP A 1 97 ? 57.653 9.013 15.787 1.00 13.22 98 ASP A N 1
ATOM 702 C CA . ASP A 1 97 ? 59.071 8.873 15.345 1.00 15.54 98 ASP A CA 1
ATOM 703 C C . ASP A 1 97 ? 59.997 8.171 16.343 1.00 15.14 98 ASP A C 1
ATOM 704 O O . ASP A 1 97 ? 60.841 7.333 15.949 1.00 13.84 98 ASP A O 1
ATOM 709 N N . GLN A 1 98 ? 59.906 8.604 17.597 1.00 16.14 99 GLN A N 1
ATOM 710 C CA . GLN A 1 98 ? 60.628 7.985 18.719 1.00 18.48 99 GLN A CA 1
ATOM 711 C C . GLN A 1 98 ? 60.284 6.519 18.831 1.00 18.19 99 GLN A C 1
ATOM 712 O O . GLN A 1 98 ? 61.140 5.718 19.155 1.00 15.98 99 GLN A O 1
ATOM 718 N N . ALA A 1 99 ? 59.025 6.160 18.574 1.00 14.69 100 ALA A N 1
ATOM 719 C CA . ALA A 1 99 ? 58.666 4.737 18.627 1.00 14.39 100 ALA A CA 1
ATOM 720 C C . ALA A 1 99 ? 59.264 3.928 17.488 1.00 13.05 100 ALA A C 1
ATOM 721 O O . ALA A 1 99 ? 59.727 2.813 17.655 1.00 13.43 100 ALA A O 1
ATOM 723 N N . LEU A 1 100 ? 59.200 4.473 16.301 1.00 12.52 101 LEU A N 1
ATOM 724 C CA . LEU A 1 100 ? 59.764 3.824 15.172 1.00 11.93 101 LEU A CA 1
ATOM 725 C C . LEU A 1 100 ? 61.286 3.745 15.285 1.00 13.42 101 LEU A C 1
ATOM 726 O O . LEU A 1 100 ? 61.883 2.777 14.819 1.00 12.62 101 LEU A O 1
ATOM 731 N N . LYS A 1 101 ? 61.906 4.719 15.945 1.00 14.44 102 LYS A N 1
ATOM 732 C CA . LYS A 1 101 ? 63.345 4.673 16.094 1.00 15.40 102 LYS A CA 1
ATOM 733 C C . LYS A 1 101 ? 63.750 3.572 17.077 1.00 16.39 102 LYS A C 1
ATOM 734 O O . LYS A 1 101 ? 64.717 2.820 16.823 1.00 15.30 102 LYS A O 1
ATOM 740 N N . GLU A 1 102 ? 62.998 3.420 18.153 1.00 15.06 103 GLU A N 1
ATOM 741 C CA . GLU A 1 102 ? 63.262 2.361 19.116 1.00 17.99 103 GLU A CA 1
ATOM 742 C C . GLU A 1 102 ? 62.973 0.970 18.535 1.00 18.86 103 GLU A C 1
ATOM 743 O O . GLU A 1 102 ? 63.773 0.078 18.770 1.00 17.84 103 GLU A O 1
ATOM 749 N N . PHE A 1 103 ? 61.830 0.762 17.841 1.00 15.09 104 PHE A N 1
ATOM 750 C CA . PHE A 1 103 ? 61.425 -0.631 17.482 1.00 13.21 104 PHE A CA 1
ATOM 751 C C . PHE A 1 103 ? 61.481 -0.924 16.012 1.00 12.73 104 PHE A C 1
ATOM 752 O O . PHE A 1 103 ? 61.487 -2.093 15.604 1.00 13.35 104 PHE A O 1
ATOM 760 N N . GLY A 1 104 ? 61.411 0.126 15.183 1.00 13.50 105 GLY A N 1
ATOM 761 C CA . GLY A 1 104 ? 61.499 -0.056 13.739 1.00 13.03 105 GLY A CA 1
ATOM 762 C C . GLY A 1 104 ? 60.142 -0.374 13.094 1.00 14.67 105 GLY A C 1
ATOM 763 O O . GLY A 1 104 ? 60.036 -0.456 11.882 1.00 15.59 105 GLY A O 1
ATOM 764 N N . ARG A 1 105 ? 59.117 -0.563 13.899 1.00 13.18 106 ARG A N 1
ATOM 765 C CA . ARG A 1 105 ? 57.759 -0.875 13.384 1.00 13.93 106 ARG A CA 1
ATOM 766 C C . ARG A 1 105 ? 56.744 -0.566 14.471 1.00 12.18 106 ARG A C 1
ATOM 767 O O . ARG A 1 105 ? 57.067 -0.537 15.656 1.00 10.09 106 ARG A O 1
ATOM 775 N N . ILE A 1 106 ? 55.510 -0.276 14.067 1.00 10.63 107 ILE A N 1
ATOM 776 C CA . ILE A 1 106 ? 54.381 -0.334 14.990 1.00 9.45 107 ILE A CA 1
ATOM 777 C C . ILE A 1 106 ? 53.284 -1.184 14.256 1.00 9.50 107 ILE A C 1
ATOM 778 O O . ILE A 1 106 ? 52.995 -0.939 13.077 1.00 9.84 107 ILE A O 1
ATOM 783 N N . ASP A 1 107 ? 52.683 -2.131 14.955 1.00 9.26 108 ASP A N 1
ATOM 784 C CA . ASP A 1 107 ? 51.713 -3.049 14.341 1.00 10.44 108 ASP A CA 1
ATOM 785 C C . ASP A 1 107 ? 50.292 -2.662 14.812 1.00 9.61 108 ASP A C 1
ATOM 786 O O . ASP A 1 107 ? 49.337 -2.908 14.078 1.00 9.75 108 ASP A O 1
ATOM 791 N N . ILE A 1 108 ? 50.196 -2.152 16.032 1.00 8.52 109 ILE A N 1
ATOM 792 C CA . ILE A 1 108 ? 48.910 -1.877 16.641 1.00 7.93 109 ILE A CA 1
ATOM 793 C C . ILE A 1 108 ? 48.886 -0.509 17.341 1.00 8.05 109 ILE A C 1
ATOM 794 O O . ILE A 1 108 ? 49.843 -0.146 18.047 1.00 7.85 109 ILE A O 1
ATOM 799 N N . LEU A 1 109 ? 47.779 0.208 17.215 1.00 7.30 110 LEU A N 1
ATOM 800 C CA . LEU A 1 109 ? 47.516 1.449 17.901 1.00 7.54 110 LEU A CA 1
ATOM 801 C C . LEU A 1 109 ? 46.222 1.267 18.746 1.00 7.33 110 LEU A C 1
ATOM 802 O O . LEU A 1 109 ? 45.166 0.825 18.192 1.00 7.62 110 LEU A O 1
ATOM 807 N N . ILE A 1 110 ? 46.292 1.583 20.029 1.00 7.37 111 ILE A N 1
ATOM 808 C CA . ILE A 1 110 ? 45.180 1.552 20.940 1.00 7.59 111 ILE A CA 1
ATOM 809 C C . ILE A 1 110 ? 44.967 3.002 21.380 1.00 8.63 111 ILE A C 1
ATOM 810 O O . ILE A 1 110 ? 45.828 3.614 22.022 1.00 8.89 111 ILE A O 1
ATOM 815 N N . ASN A 1 111 ? 43.830 3.584 20.960 1.00 9.53 112 ASN A N 1
ATOM 816 C CA . ASN A 1 111 ? 43.508 4.990 21.333 1.00 10.80 112 ASN A CA 1
ATOM 817 C C . ASN A 1 111 ? 42.657 4.907 22.596 1.00 12.57 112 ASN A C 1
ATOM 818 O O . ASN A 1 111 ? 41.417 4.721 22.531 1.00 11.51 112 ASN A O 1
ATOM 823 N N . CYS A 1 112 ? 43.318 5.060 23.743 1.00 12.23 113 CYS A N 1
ATOM 824 C CA A CYS A 1 112 ? 42.652 4.923 25.009 0.50 13.42 113 CYS A CA 1
ATOM 825 C CA B CYS A 1 112 ? 42.670 4.956 25.071 0.50 15.28 113 CYS A CA 1
ATOM 826 C C . CYS A 1 112 ? 42.553 6.274 25.723 1.00 15.24 113 CYS A C 1
ATOM 827 O O . CYS A 1 112 ? 41.773 6.410 26.625 1.00 18.48 113 CYS A O 1
ATOM 832 N N . ALA A 1 113 ? 43.350 7.266 25.312 1.00 17.70 114 ALA A N 1
ATOM 833 C CA . ALA A 1 113 ? 43.364 8.570 26.021 1.00 18.74 114 ALA A CA 1
ATOM 834 C C . ALA A 1 113 ? 41.990 9.245 25.924 1.00 17.53 114 ALA A C 1
ATOM 835 O O . ALA A 1 113 ? 41.386 9.333 24.865 1.00 19.95 114 ALA A O 1
ATOM 837 N N . ALA A 1 114 ? 41.504 9.703 27.058 1.00 18.07 115 ALA A N 1
ATOM 838 C CA . ALA A 1 114 ? 40.208 10.380 27.141 1.00 19.61 115 ALA A CA 1
ATOM 839 C C . ALA A 1 114 ? 40.197 11.281 28.355 1.00 18.74 115 ALA A C 1
ATOM 840 O O . ALA A 1 114 ? 41.023 11.112 29.220 1.00 17.55 115 ALA A O 1
ATOM 842 N N . GLY A 1 115 ? 39.200 12.158 28.439 1.00 16.74 116 GLY A N 1
ATOM 843 C CA . GLY A 1 115 ? 38.977 12.961 29.669 1.00 17.93 116 GLY A CA 1
ATOM 844 C C . GLY A 1 115 ? 37.498 12.999 29.945 1.00 16.48 116 GLY A C 1
ATOM 845 O O . GLY A 1 115 ? 36.717 13.090 28.997 1.00 20.55 116 GLY A O 1
ATOM 846 N N . ASN A 1 116 ? 37.065 12.910 31.215 1.00 16.90 117 ASN A N 1
ATOM 847 C CA . ASN A 1 116 ? 35.602 12.865 31.511 1.00 15.33 117 ASN A CA 1
ATOM 848 C C . ASN A 1 116 ? 35.417 13.321 32.967 1.00 17.53 117 ASN A C 1
ATOM 849 O O . ASN A 1 116 ? 36.404 13.336 33.785 1.00 17.51 117 ASN A O 1
ATOM 854 N N . PHE A 1 117 ? 34.170 13.653 33.322 1.00 16.65 118 PHE A N 1
ATOM 855 C CA . PHE A 1 117 ? 33.803 14.053 34.669 1.00 16.39 118 PHE A CA 1
ATOM 856 C C . PHE A 1 117 ? 32.274 14.217 34.618 1.00 17.29 118 PHE A C 1
ATOM 857 O O . PHE A 1 117 ? 31.713 14.342 33.499 1.00 16.00 118 PHE A O 1
ATOM 865 N N . LEU A 1 118 ? 31.583 14.205 35.778 1.00 17.48 119 LEU A N 1
ATOM 866 C CA . LEU A 1 118 ? 30.140 14.425 35.729 1.00 17.07 119 LEU A CA 1
ATOM 867 C C . LEU A 1 118 ? 29.780 15.907 35.702 1.00 18.28 119 LEU A C 1
ATOM 868 O O . LEU A 1 118 ? 30.354 16.680 36.442 1.00 15.14 119 LEU A O 1
ATOM 873 N N . CYS A 1 119 ? 28.842 16.316 34.818 1.00 17.31 120 CYS A N 1
ATOM 874 C CA . CYS A 1 119 ? 28.425 17.718 34.818 1.00 18.00 120 CYS A CA 1
ATOM 875 C C . CYS A 1 119 ? 27.136 17.863 34.062 1.00 17.79 120 CYS A C 1
ATOM 876 O O . CYS A 1 119 ? 27.022 17.321 32.934 1.00 13.71 120 CYS A O 1
ATOM 879 N N . PRO A 1 120 ? 26.175 18.592 34.653 1.00 18.39 121 PRO A N 1
ATOM 880 C CA . PRO A 1 120 ? 24.924 18.826 33.898 1.00 18.98 121 PRO A CA 1
ATOM 881 C C . PRO A 1 120 ? 25.192 19.686 32.658 1.00 18.43 121 PRO A C 1
ATOM 882 O O . PRO A 1 120 ? 25.975 20.636 32.723 1.00 15.48 121 PRO A O 1
ATOM 886 N N . ALA A 1 121 ? 24.493 19.409 31.554 1.00 17.38 122 ALA A N 1
ATOM 887 C CA . ALA A 1 121 ? 24.721 20.119 30.287 1.00 17.89 122 ALA A CA 1
ATOM 888 C C . ALA A 1 121 ? 24.506 21.613 30.429 1.00 20.38 122 ALA A C 1
ATOM 889 O O . ALA A 1 121 ? 25.242 22.414 29.836 1.00 20.33 122 ALA A O 1
ATOM 891 N N . GLY A 1 122 ? 23.570 21.973 31.307 1.00 22.68 123 GLY A N 1
ATOM 892 C CA . GLY A 1 122 ? 23.293 23.363 31.583 1.00 26.12 123 GLY A CA 1
ATOM 893 C C . GLY A 1 122 ? 24.365 24.115 32.368 1.00 26.78 123 GLY A C 1
ATOM 894 O O . GLY A 1 122 ? 24.455 25.327 32.257 1.00 27.82 123 GLY A O 1
ATOM 895 N N . ALA A 1 123 ? 25.166 23.416 33.162 1.00 24.75 124 ALA A N 1
ATOM 896 C CA . ALA A 1 123 ? 26.308 24.006 33.903 1.00 23.80 124 ALA A CA 1
ATOM 897 C C . ALA A 1 123 ? 27.649 23.820 33.185 1.00 24.48 124 ALA A C 1
ATOM 898 O O . ALA A 1 123 ? 28.686 24.283 33.685 1.00 24.06 124 ALA A O 1
ATOM 900 N N . LEU A 1 124 ? 27.663 23.092 32.060 1.00 19.67 125 LEU A N 1
ATOM 901 C CA . LEU A 1 124 ? 28.907 22.701 31.454 1.00 18.79 125 LEU A CA 1
ATOM 902 C C . LEU A 1 124 ? 29.381 23.841 30.599 1.00 19.07 125 LEU A C 1
ATOM 903 O O . LEU A 1 124 ? 28.618 24.336 29.761 1.00 17.28 125 LEU A O 1
ATOM 908 N N . SER A 1 125 ? 30.637 24.261 30.750 1.00 19.35 126 SER A N 1
ATOM 909 C CA . SER A 1 125 ? 31.063 25.459 29.993 1.00 18.41 126 SER A CA 1
ATOM 910 C C . SER A 1 125 ? 31.359 25.113 28.507 1.00 18.72 126 SER A C 1
ATOM 911 O O . SER A 1 125 ? 31.616 23.943 28.133 1.00 15.42 126 SER A O 1
ATOM 914 N N . PHE A 1 126 ? 31.337 26.124 27.657 1.00 17.51 127 PHE A N 1
ATOM 915 C CA . PHE A 1 126 ? 31.730 25.962 26.265 1.00 18.91 127 PHE A CA 1
ATOM 916 C C . PHE A 1 126 ? 33.087 25.337 26.115 1.00 18.50 127 PHE A C 1
ATOM 917 O O . PHE A 1 126 ? 33.258 24.409 25.301 1.00 15.25 127 PHE A O 1
ATOM 925 N N . ASN A 1 127 ? 34.043 25.834 26.899 1.00 16.51 128 ASN A N 1
ATOM 926 C CA . ASN A 1 127 ? 35.380 25.274 26.784 1.00 16.58 128 ASN A CA 1
ATOM 927 C C . ASN A 1 127 ? 35.472 23.811 27.381 1.00 15.54 128 ASN A C 1
ATOM 928 O O . ASN A 1 127 ? 36.251 22.999 26.875 1.00 16.79 128 ASN A O 1
ATOM 933 N N . ALA A 1 128 ? 34.701 23.493 28.440 1.00 15.55 129 ALA A N 1
ATOM 934 C CA . ALA A 1 128 ? 34.737 22.155 29.029 1.00 14.50 129 ALA A CA 1
ATOM 935 C C . ALA A 1 128 ? 34.237 21.148 27.980 1.00 16.27 129 ALA A C 1
ATOM 936 O O . ALA A 1 128 ? 34.822 20.053 27.846 1.00 15.00 129 ALA A O 1
ATOM 938 N N . PHE A 1 129 ? 33.144 21.496 27.262 1.00 13.99 130 PHE A N 1
ATOM 939 C CA . PHE A 1 129 ? 32.626 20.614 26.203 1.00 13.52 130 PHE A CA 1
ATOM 940 C C . PHE A 1 129 ? 33.647 20.425 25.087 1.00 13.59 130 PHE A C 1
ATOM 941 O O . PHE A 1 129 ? 33.951 19.297 24.648 1.00 11.46 130 PHE A O 1
ATOM 949 N N . LYS A 1 130 ? 34.154 21.523 24.566 1.00 13.11 131 LYS A N 1
ATOM 950 C CA . LYS A 1 130 ? 35.104 21.471 23.513 1.00 13.89 131 LYS A CA 1
ATOM 951 C C . LYS A 1 130 ? 36.388 20.704 23.893 1.00 12.79 131 LYS A C 1
ATOM 952 O O . LYS A 1 130 ? 36.934 19.981 23.078 1.00 13.06 131 LYS A O 1
ATOM 958 N N . THR A 1 131 ? 36.856 20.835 25.112 1.00 13.30 132 THR A N 1
ATOM 959 C CA . THR A 1 131 ? 38.070 20.119 25.552 1.00 12.74 132 THR A CA 1
ATOM 960 C C . THR A 1 131 ? 37.877 18.583 25.496 1.00 12.88 132 THR A C 1
ATOM 961 O O . THR A 1 131 ? 38.777 17.873 25.122 1.00 15.06 132 THR A O 1
ATOM 965 N N . VAL A 1 132 ? 36.727 18.095 25.954 1.00 13.51 133 VAL A N 1
ATOM 966 C CA . VAL A 1 132 ? 36.442 16.670 25.883 1.00 13.93 133 VAL A CA 1
ATOM 967 C C . VAL A 1 132 ? 36.399 16.200 24.373 1.00 14.67 133 VAL A C 1
ATOM 968 O O . VAL A 1 132 ? 37.055 15.185 23.953 1.00 14.42 133 VAL A O 1
ATOM 972 N N . MET A 1 133 ? 35.690 16.959 23.521 1.00 14.89 134 MET A N 1
ATOM 973 C CA A MET A 1 133 ? 35.729 16.696 22.094 0.50 14.01 134 MET A CA 1
ATOM 974 C CA B MET A 1 133 ? 35.729 16.713 22.074 0.50 15.40 134 MET A CA 1
ATOM 975 C C . MET A 1 133 ? 37.158 16.728 21.543 1.00 16.17 134 MET A C 1
ATOM 976 O O . MET A 1 133 ? 37.534 15.874 20.753 1.00 13.91 134 MET A O 1
ATOM 985 N N . ASP A 1 134 ? 37.952 17.731 21.930 1.00 14.08 135 ASP A N 1
ATOM 986 C CA . ASP A 1 134 ? 39.305 17.835 21.439 1.00 14.31 135 ASP A CA 1
ATOM 987 C C . ASP A 1 134 ? 40.162 16.613 21.792 1.00 13.42 135 ASP A C 1
ATOM 988 O O . ASP A 1 134 ? 40.974 16.134 20.960 1.00 12.66 135 ASP A O 1
ATOM 993 N N . ILE A 1 135 ? 40.064 16.171 23.030 1.00 13.49 136 ILE A N 1
ATOM 994 C CA A ILE A 1 135 ? 40.886 15.030 23.524 0.50 13.83 136 ILE A CA 1
ATOM 995 C CA B ILE A 1 135 ? 40.922 15.035 23.407 0.50 13.17 136 ILE A CA 1
ATOM 996 C C . ILE A 1 135 ? 40.406 13.718 22.893 1.00 13.73 136 ILE A C 1
ATOM 997 O O . ILE A 1 135 ? 41.188 12.984 22.267 1.00 12.51 136 ILE A O 1
ATOM 1006 N N . ASP A 1 136 ? 39.122 13.417 23.145 1.00 13.51 137 ASP A N 1
ATOM 1007 C CA . ASP A 1 136 ? 38.572 12.109 22.814 1.00 16.73 137 ASP A CA 1
ATOM 1008 C C . ASP A 1 136 ? 38.467 11.914 21.313 1.00 14.49 137 ASP A C 1
ATOM 1009 O O . ASP A 1 136 ? 38.800 10.862 20.807 1.00 17.96 137 ASP A O 1
ATOM 1014 N N . THR A 1 137 ? 37.957 12.912 20.627 1.00 12.36 138 THR A N 1
ATOM 1015 C CA . THR A 1 137 ? 37.683 12.810 19.229 1.00 12.64 138 THR A CA 1
ATOM 1016 C C . THR A 1 137 ? 38.797 13.274 18.289 1.00 11.85 138 THR A C 1
ATOM 1017 O O . THR A 1 137 ? 39.328 12.521 17.515 1.00 9.32 138 THR A O 1
ATOM 1021 N N . SER A 1 138 ? 39.076 14.561 18.365 1.00 12.74 139 SER A N 1
ATOM 1022 C CA . SER A 1 138 ? 40.140 15.090 17.467 1.00 13.21 139 SER A CA 1
ATOM 1023 C C . SER A 1 138 ? 41.493 14.492 17.790 1.00 12.12 139 SER A C 1
ATOM 1024 O O . SER A 1 138 ? 42.302 14.285 16.866 1.00 14.08 139 SER A O 1
ATOM 1027 N N . GLY A 1 139 ? 41.686 14.244 19.076 1.00 13.51 140 GLY A N 1
ATOM 1028 C CA . GLY A 1 139 ? 42.912 13.505 19.617 1.00 13.00 140 GLY A CA 1
ATOM 1029 C C . GLY A 1 139 ? 43.050 12.127 18.961 1.00 12.00 140 GLY A C 1
ATOM 1030 O O . GLY A 1 139 ? 44.104 11.762 18.492 1.00 9.57 140 GLY A O 1
ATOM 1031 N N . THR A 1 140 ? 42.000 11.338 19.013 1.00 11.20 141 THR A N 1
ATOM 1032 C CA . THR A 1 140 ? 41.975 10.025 18.317 1.00 11.20 141 THR A CA 1
ATOM 1033 C C . THR A 1 140 ? 42.254 10.107 16.840 1.00 10.52 141 THR A C 1
ATOM 1034 O O . THR A 1 140 ? 43.028 9.307 16.286 1.00 9.51 141 THR A O 1
ATOM 1038 N N . PHE A 1 141 ? 41.654 11.096 16.193 1.00 9.48 142 PHE A N 1
ATOM 1039 C CA . PHE A 1 141 ? 41.930 11.237 14.765 1.00 10.78 142 PHE A CA 1
ATOM 1040 C C . PHE A 1 141 ? 43.410 11.580 14.536 1.00 9.86 142 PHE A C 1
ATOM 1041 O O . PHE A 1 141 ? 44.057 10.940 13.705 1.00 9.19 142 PHE A O 1
ATOM 1049 N N . ASN A 1 142 ? 43.906 12.558 15.290 1.00 9.73 143 ASN A N 1
ATOM 1050 C CA . ASN A 1 142 ? 45.311 13.003 15.172 1.00 9.74 143 ASN A CA 1
ATOM 1051 C C . ASN A 1 142 ? 46.281 11.814 15.311 1.00 9.16 143 ASN A C 1
ATOM 1052 O O . ASN A 1 142 ? 47.106 11.598 14.443 1.00 8.44 143 ASN A O 1
ATOM 1057 N N . VAL A 1 143 ? 46.166 11.017 16.406 1.00 8.25 144 VAL A N 1
ATOM 1058 C CA . VAL A 1 143 ? 47.093 9.847 16.531 1.00 8.37 144 VAL A CA 1
ATOM 1059 C C . VAL A 1 143 ? 46.923 8.853 15.344 1.00 8.39 144 VAL A C 1
ATOM 1060 O O . VAL A 1 143 ? 47.897 8.382 14.795 1.00 8.26 144 VAL A O 1
ATOM 1064 N N . SER A 1 144 ? 45.682 8.508 15.006 1.00 8.44 145 SER A N 1
ATOM 1065 C CA . SER A 1 144 ? 45.391 7.578 13.917 1.00 8.58 145 SER A CA 1
ATOM 1066 C C . SER A 1 144 ? 46.029 8.100 12.641 1.00 8.57 145 SER A C 1
ATOM 1067 O O . SER A 1 144 ? 46.719 7.330 11.970 1.00 7.86 145 SER A O 1
ATOM 1070 N N . ARG A 1 145 ? 45.891 9.386 12.318 1.00 8.77 146 ARG A N 1
ATOM 1071 C CA . ARG A 1 145 ? 46.434 9.881 11.040 1.00 8.76 146 ARG A CA 1
ATOM 1072 C C . ARG A 1 145 ? 47.949 9.974 11.013 1.00 9.26 146 ARG A C 1
ATOM 1073 O O . ARG A 1 145 ? 48.520 9.740 10.016 1.00 9.67 146 ARG A O 1
ATOM 1081 N N . VAL A 1 146 ? 48.542 10.268 12.144 1.00 8.78 147 VAL A N 1
ATOM 1082 C CA . VAL A 1 146 ? 50.041 10.385 12.205 1.00 9.36 147 VAL A CA 1
ATOM 1083 C C . VAL A 1 146 ? 50.564 8.938 12.000 1.00 9.52 147 VAL A C 1
ATOM 1084 O O . VAL A 1 146 ? 51.439 8.687 11.244 1.00 11.06 147 VAL A O 1
ATOM 1088 N N . LEU A 1 147 ? 50.002 7.945 12.678 1.00 11.66 148 LEU A N 1
ATOM 1089 C CA . LEU A 1 147 ? 50.400 6.530 12.432 1.00 12.12 148 LEU A CA 1
ATOM 1090 C C . LEU A 1 147 ? 50.137 6.042 11.013 1.00 11.42 148 LEU A C 1
ATOM 1091 O O . LEU A 1 147 ? 50.939 5.299 10.421 1.00 10.72 148 LEU A O 1
ATOM 1096 N N . TYR A 1 148 ? 49.036 6.509 10.414 1.00 10.64 149 TYR A N 1
ATOM 1097 C CA . TYR A 1 148 ? 48.791 6.172 9.029 1.00 11.49 149 TYR A CA 1
ATOM 1098 C C . TYR A 1 148 ? 49.979 6.707 8.190 1.00 12.72 149 TYR A C 1
ATOM 1099 O O . TYR A 1 148 ? 50.543 5.995 7.434 1.00 13.16 149 TYR A O 1
ATOM 1108 N N . GLU A 1 149 ? 50.223 8.005 8.282 1.00 13.40 150 GLU A N 1
ATOM 1109 C CA . GLU A 1 149 ? 51.244 8.667 7.453 1.00 15.14 150 GLU A CA 1
ATOM 1110 C C . GLU A 1 149 ? 52.640 8.085 7.692 1.00 16.74 150 GLU A C 1
ATOM 1111 O O . GLU A 1 149 ? 53.358 7.773 6.743 1.00 15.87 150 GLU A O 1
ATOM 1117 N N . LYS A 1 150 ? 52.978 7.819 8.933 1.00 14.42 151 LYS A N 1
ATOM 1118 C CA . LYS A 1 150 ? 54.331 7.392 9.200 1.00 14.61 151 LYS A CA 1
ATOM 1119 C C . LYS A 1 150 ? 54.575 5.902 9.042 1.00 15.61 151 LYS A C 1
ATOM 1120 O O . LYS A 1 150 ? 55.747 5.494 8.973 1.00 15.04 151 LYS A O 1
ATOM 1126 N N . PHE A 1 151 ? 53.557 5.071 9.059 1.00 13.44 152 PHE A N 1
ATOM 1127 C CA . PHE A 1 151 ? 53.780 3.633 9.029 1.00 13.00 152 PHE A CA 1
ATOM 1128 C C . PHE A 1 151 ? 52.612 2.763 8.522 1.00 11.98 152 PHE A C 1
ATOM 1129 O O . PHE A 1 151 ? 52.823 1.899 7.774 1.00 12.97 152 PHE A O 1
ATOM 1137 N N . PHE A 1 152 ? 51.408 2.984 9.023 1.00 11.09 153 PHE A N 1
ATOM 1138 C CA . PHE A 1 152 ? 50.341 2.047 8.676 1.00 11.59 153 PHE A CA 1
ATOM 1139 C C . PHE A 1 152 ? 49.960 2.136 7.205 1.00 10.76 153 PHE A C 1
ATOM 1140 O O . PHE A 1 152 ? 49.633 1.086 6.555 1.00 11.20 153 PHE A O 1
ATOM 1148 N N . ARG A 1 153 ? 49.975 3.334 6.625 1.00 11.20 154 ARG A N 1
ATOM 1149 C CA . ARG A 1 153 ? 49.650 3.379 5.138 1.00 12.48 154 ARG A CA 1
ATOM 1150 C C . ARG A 1 153 ? 50.508 2.387 4.297 1.00 13.02 154 ARG A C 1
ATOM 1151 O O . ARG A 1 153 ? 50.019 1.664 3.417 1.00 14.38 154 ARG A O 1
ATOM 1159 N N . ASP A 1 154 ? 51.794 2.331 4.623 1.00 13.64 155 ASP A N 1
ATOM 1160 C CA . ASP A 1 154 ? 52.738 1.557 3.865 1.00 15.85 155 ASP A CA 1
ATOM 1161 C C . ASP A 1 154 ? 52.899 0.094 4.282 1.00 16.05 155 ASP A C 1
ATOM 1162 O O . ASP A 1 154 ? 53.224 -0.768 3.452 1.00 16.99 155 ASP A O 1
ATOM 1167 N N . HIS A 1 155 ? 52.518 -0.207 5.495 1.00 15.90 156 HIS A N 1
ATOM 1168 C CA . HIS A 1 155 ? 52.760 -1.533 6.051 1.00 14.12 156 HIS A CA 1
ATOM 1169 C C . HIS A 1 155 ? 51.527 -2.237 6.607 1.00 14.06 156 HIS A C 1
ATOM 1170 O O . HIS A 1 155 ? 51.651 -3.426 7.089 1.00 11.46 156 HIS A O 1
ATOM 1177 N N . GLY A 1 156 ? 50.379 -1.556 6.593 1.00 11.64 157 GLY A N 1
ATOM 1178 C CA . GLY A 1 156 ? 49.187 -2.103 7.271 1.00 11.21 157 GLY A CA 1
ATOM 1179 C C . GLY A 1 156 ? 49.193 -1.911 8.779 1.00 11.06 157 GLY A C 1
ATOM 1180 O O . GLY A 1 156 ? 50.094 -1.334 9.312 1.00 11.20 157 GLY A O 1
ATOM 1181 N N . GLY A 1 157 ? 48.194 -2.385 9.482 1.00 10.42 158 GLY A N 1
ATOM 1182 C CA . GLY A 1 157 ? 48.099 -2.172 10.889 1.00 10.30 158 GLY A CA 1
ATOM 1183 C C . GLY A 1 157 ? 46.699 -2.433 11.441 1.00 10.05 158 GLY A C 1
ATOM 1184 O O . GLY A 1 157 ? 45.851 -2.811 10.721 1.00 9.14 158 GLY A O 1
ATOM 1185 N N . VAL A 1 158 ? 46.565 -2.279 12.726 1.00 8.58 159 VAL A N 1
ATOM 1186 C CA . VAL A 1 158 ? 45.296 -2.496 13.420 1.00 7.98 159 VAL A CA 1
ATOM 1187 C C . VAL A 1 158 ? 45.144 -1.348 14.420 1.00 7.62 159 VAL A C 1
ATOM 1188 O O . VAL A 1 158 ? 46.106 -1.014 15.170 1.00 7.77 159 VAL A O 1
ATOM 1192 N N . ILE A 1 159 ? 43.943 -0.782 14.462 1.00 6.75 160 ILE A N 1
ATOM 1193 C CA . ILE A 1 159 ? 43.594 0.252 15.388 1.00 6.52 160 ILE A CA 1
ATOM 1194 C C . ILE A 1 159 ? 42.419 -0.253 16.197 1.00 7.05 160 ILE A C 1
ATOM 1195 O O . ILE A 1 159 ? 41.467 -0.877 15.637 1.00 6.73 160 ILE A O 1
ATOM 1200 N N . VAL A 1 160 ? 42.517 -0.024 17.506 1.00 6.61 161 VAL A N 1
ATOM 1201 C CA . VAL A 1 160 ? 41.377 -0.249 18.430 1.00 7.06 161 VAL A CA 1
ATOM 1202 C C . VAL A 1 160 ? 41.083 1.089 19.073 1.00 7.39 161 VAL A C 1
ATOM 1203 O O . VAL A 1 160 ? 41.932 1.628 19.736 1.00 7.67 161 VAL A O 1
ATOM 1207 N N . ASN A 1 161 ? 39.888 1.621 18.902 1.00 7.91 162 ASN A N 1
ATOM 1208 C CA . ASN A 1 161 ? 39.469 2.840 19.627 1.00 9.61 162 ASN A CA 1
ATOM 1209 C C . ASN A 1 161 ? 38.661 2.471 20.879 1.00 9.66 162 ASN A C 1
ATOM 1210 O O . ASN A 1 161 ? 37.735 1.671 20.786 1.00 12.09 162 ASN A O 1
ATOM 1215 N N . ILE A 1 162 ? 38.995 3.007 22.015 1.00 9.38 163 ILE A N 1
ATOM 1216 C CA . ILE A 1 162 ? 38.257 2.707 23.257 1.00 10.76 163 ILE A CA 1
ATOM 1217 C C . ILE A 1 162 ? 37.171 3.742 23.359 1.00 11.18 163 ILE A C 1
ATOM 1218 O O . ILE A 1 162 ? 37.491 4.946 23.392 1.00 12.23 163 ILE A O 1
ATOM 1223 N N . THR A 1 163 ? 35.930 3.323 23.287 1.00 11.06 164 THR A N 1
ATOM 1224 C CA . THR A 1 163 ? 34.815 4.248 23.266 1.00 14.40 164 THR A CA 1
ATOM 1225 C C . THR A 1 163 ? 33.912 4.104 24.513 1.00 14.38 164 THR A C 1
ATOM 1226 O O . THR A 1 163 ? 34.388 4.085 25.564 1.00 16.53 164 THR A O 1
ATOM 1230 N N . ALA A 1 164 ? 32.610 4.024 24.347 1.00 13.58 165 ALA A N 1
ATOM 1231 C CA . ALA A 1 164 ? 31.662 4.030 25.521 1.00 13.27 165 ALA A CA 1
ATOM 1232 C C . ALA A 1 164 ? 30.245 3.816 24.978 1.00 12.90 165 ALA A C 1
ATOM 1233 O O . ALA A 1 164 ? 30.053 3.854 23.723 1.00 15.47 165 ALA A O 1
ATOM 1235 N N . THR A 1 165 ? 29.279 3.559 25.856 1.00 12.45 166 THR A N 1
ATOM 1236 C CA . THR A 1 165 ? 27.885 3.396 25.422 1.00 15.08 166 THR A CA 1
ATOM 1237 C C . THR A 1 165 ? 27.032 4.646 25.789 1.00 15.70 166 THR A C 1
ATOM 1238 O O . THR A 1 165 ? 25.805 4.608 25.662 1.00 14.93 166 THR A O 1
ATOM 1242 N N . LEU A 1 166 ? 27.683 5.742 26.246 1.00 14.82 167 LEU A N 1
ATOM 1243 C CA . LEU A 1 166 ? 26.988 6.863 26.913 1.00 15.51 167 LEU A CA 1
ATOM 1244 C C . LEU A 1 166 ? 25.984 7.559 25.988 1.00 13.58 167 LEU A C 1
ATOM 1245 O O . LEU A 1 166 ? 24.885 7.922 26.404 1.00 12.57 167 LEU A O 1
ATOM 1250 N N . GLY A 1 167 ? 26.378 7.657 24.714 1.00 11.21 168 GLY A N 1
ATOM 1251 C CA . GLY A 1 167 ? 25.561 8.339 23.760 1.00 13.11 168 GLY A CA 1
ATOM 1252 C C . GLY A 1 167 ? 24.366 7.558 23.303 1.00 13.71 168 GLY A C 1
ATOM 1253 O O . GLY A 1 167 ? 23.478 8.185 22.680 1.00 13.08 168 GLY A O 1
ATOM 1254 N N . ASN A 1 168 ? 24.295 6.247 23.643 1.00 12.47 169 ASN A N 1
ATOM 1255 C CA . ASN A 1 168 ? 23.208 5.384 23.137 1.00 13.47 169 ASN A CA 1
ATOM 1256 C C . ASN A 1 168 ? 21.867 5.886 23.667 1.00 11.70 169 ASN A C 1
ATOM 1257 O O . ASN A 1 168 ? 20.902 6.085 22.899 1.00 13.14 169 ASN A O 1
ATOM 1262 N N . ARG A 1 169 ? 21.846 6.145 24.968 1.00 10.49 170 ARG A N 1
ATOM 1263 C CA . ARG A 1 169 ? 20.611 6.594 25.634 1.00 12.91 170 ARG A CA 1
ATOM 1264 C C . ARG A 1 169 ? 20.684 8.055 26.077 1.00 12.63 170 ARG A C 1
ATOM 1265 O O . ARG A 1 169 ? 19.694 8.592 26.703 1.00 12.37 170 ARG A O 1
ATOM 1273 N N . GLY A 1 170 ? 21.792 8.703 25.740 1.00 11.77 171 GLY A N 1
ATOM 1274 C CA . GLY A 1 170 ? 21.996 10.085 26.175 1.00 12.65 171 GLY A CA 1
ATOM 1275 C C . GLY A 1 170 ? 22.095 10.173 27.704 1.00 13.59 171 GLY A C 1
ATOM 1276 O O . GLY A 1 170 ? 21.357 10.932 28.354 1.00 14.24 171 GLY A O 1
ATOM 1277 N N . GLN A 1 171 ? 23.049 9.429 28.273 1.00 15.16 172 GLN A N 1
ATOM 1278 C CA . GLN A 1 171 ? 23.212 9.366 29.712 1.00 15.34 172 GLN A CA 1
ATOM 1279 C C . GLN A 1 171 ? 23.359 10.789 30.359 1.00 15.24 172 GLN A C 1
ATOM 1280 O O . GLN A 1 171 ? 24.209 11.623 29.915 1.00 15.17 172 GLN A O 1
ATOM 1286 N N . ALA A 1 172 ? 22.638 10.991 31.487 1.00 15.08 173 ALA A N 1
ATOM 1287 C CA . ALA A 1 172 ? 22.642 12.298 32.158 1.00 14.39 173 ALA A CA 1
ATOM 1288 C C . ALA A 1 172 ? 24.077 12.651 32.675 1.00 14.45 173 ALA A C 1
ATOM 1289 O O . ALA A 1 172 ? 24.863 11.722 32.937 1.00 13.68 173 ALA A O 1
ATOM 1291 N N . LEU A 1 173 ? 24.421 13.968 32.765 1.00 13.80 174 LEU A N 1
ATOM 1292 C CA . LEU A 1 173 ? 25.709 14.449 33.306 1.00 13.55 174 LEU A CA 1
ATOM 1293 C C . LEU A 1 173 ? 26.892 14.092 32.369 1.00 13.58 174 LEU A C 1
ATOM 1294 O O . LEU A 1 173 ? 28.054 14.297 32.740 1.00 14.15 174 LEU A O 1
ATOM 1299 N N . GLN A 1 174 ? 26.586 13.664 31.107 1.00 12.72 175 GLN A N 1
ATOM 1300 C CA . GLN A 1 174 ? 27.599 13.097 30.209 1.00 12.35 175 GLN A CA 1
ATOM 1301 C C . GLN A 1 174 ? 27.516 13.578 28.767 1.00 11.99 175 GLN A C 1
ATOM 1302 O O . GLN A 1 174 ? 28.060 12.916 27.895 1.00 12.70 175 GLN A O 1
ATOM 1308 N N . VAL A 1 175 ? 26.904 14.741 28.519 1.00 11.53 176 VAL A N 1
ATOM 1309 C CA . VAL A 1 175 ? 26.719 15.168 27.103 1.00 11.06 176 VAL A CA 1
ATOM 1310 C C . VAL A 1 175 ? 28.053 15.279 26.432 1.00 12.34 176 VAL A C 1
ATOM 1311 O O . VAL A 1 175 ? 28.169 14.928 25.266 1.00 12.01 176 VAL A O 1
ATOM 1315 N N . HIS A 1 176 ? 29.078 15.728 27.126 1.00 11.98 177 HIS A N 1
ATOM 1316 C CA . HIS A 1 176 ? 30.401 15.856 26.526 1.00 12.97 177 HIS A CA 1
ATOM 1317 C C . HIS A 1 176 ? 30.974 14.508 26.123 1.00 12.37 177 HIS A C 1
ATOM 1318 O O . HIS A 1 176 ? 31.330 14.272 24.999 1.00 11.95 177 HIS A O 1
ATOM 1325 N N . ALA A 1 177 ? 31.005 13.602 27.062 1.00 13.52 178 ALA A N 1
ATOM 1326 C CA . ALA A 1 177 ? 31.660 12.333 26.749 1.00 11.94 178 ALA A CA 1
ATOM 1327 C C . ALA A 1 177 ? 30.837 11.505 25.777 1.00 12.07 178 ALA A C 1
ATOM 1328 O O . ALA A 1 177 ? 31.424 10.782 25.003 1.00 10.98 178 ALA A O 1
ATOM 1330 N N . GLY A 1 178 ? 29.515 11.537 25.908 1.00 11.33 179 GLY A N 1
ATOM 1331 C CA . GLY A 1 178 ? 28.598 10.774 25.105 1.00 10.43 179 GLY A CA 1
ATOM 1332 C C . GLY A 1 178 ? 28.743 11.244 23.661 1.00 10.21 179 GLY A C 1
ATOM 1333 O O . GLY A 1 178 ? 28.834 10.365 22.739 1.00 10.44 179 GLY A O 1
ATOM 1334 N N . SER A 1 179 ? 28.861 12.554 23.431 1.00 8.83 180 SER A N 1
ATOM 1335 C CA . SER A 1 179 ? 28.988 13.088 22.088 1.00 9.12 180 SER A CA 1
ATOM 1336 C C . SER A 1 179 ? 30.335 12.740 21.521 1.00 8.84 180 SER A C 1
ATOM 1337 O O . SER A 1 179 ? 30.418 12.306 20.366 1.00 8.59 180 SER A O 1
ATOM 1340 N N . ALA A 1 180 ? 31.387 12.916 22.344 1.00 9.26 181 ALA A N 1
ATOM 1341 C CA . ALA A 1 180 ? 32.722 12.663 21.838 1.00 10.56 181 ALA A CA 1
ATOM 1342 C C . ALA A 1 180 ? 32.892 11.170 21.483 1.00 10.68 181 ALA A C 1
ATOM 1343 O O . ALA A 1 180 ? 33.506 10.867 20.469 1.00 9.82 181 ALA A O 1
ATOM 1345 N N . LYS A 1 181 ? 32.458 10.255 22.355 1.00 10.79 182 LYS A N 1
ATOM 1346 C CA . LYS A 1 181 ? 32.653 8.803 22.068 1.00 10.93 182 LYS A CA 1
ATOM 1347 C C . LYS A 1 181 ? 31.713 8.366 20.895 1.00 11.43 182 LYS A C 1
ATOM 1348 O O . LYS A 1 181 ? 32.060 7.465 20.091 1.00 10.97 182 LYS A O 1
ATOM 1354 N N . ALA A 1 182 ? 30.535 8.981 20.747 1.00 10.78 183 ALA A N 1
ATOM 1355 C CA . ALA A 1 182 ? 29.708 8.651 19.515 1.00 9.91 183 ALA A CA 1
ATOM 1356 C C . ALA A 1 182 ? 30.408 9.057 18.183 1.00 10.25 183 ALA A C 1
ATOM 1357 O O . ALA A 1 182 ? 30.346 8.359 17.104 1.00 7.93 183 ALA A O 1
ATOM 1359 N N . ALA A 1 183 ? 31.175 10.128 18.286 1.00 8.86 184 ALA A N 1
ATOM 1360 C CA . ALA A 1 183 ? 31.890 10.618 17.111 1.00 8.86 184 ALA A CA 1
ATOM 1361 C C . ALA A 1 183 ? 33.045 9.637 16.861 1.00 8.71 184 ALA A C 1
ATOM 1362 O O . ALA A 1 183 ? 33.356 9.351 15.705 1.00 8.31 184 ALA A O 1
ATOM 1364 N N . VAL A 1 184 ? 33.665 9.093 17.944 1.00 7.95 185 VAL A N 1
ATOM 1365 C CA . VAL A 1 184 ? 34.707 8.091 17.747 1.00 8.17 185 VAL A CA 1
ATOM 1366 C C . VAL A 1 184 ? 34.118 6.824 17.091 1.00 8.73 185 VAL A C 1
ATOM 1367 O O . VAL A 1 184 ? 34.752 6.226 16.173 1.00 8.79 185 VAL A O 1
ATOM 1371 N N . ASP A 1 185 ? 32.958 6.357 17.538 1.00 9.40 186 ASP A N 1
ATOM 1372 C CA . ASP A 1 185 ? 32.344 5.220 16.834 1.00 10.26 186 ASP A CA 1
ATOM 1373 C C . ASP A 1 185 ? 32.072 5.460 15.279 1.00 9.30 186 ASP A C 1
ATOM 1374 O O . ASP A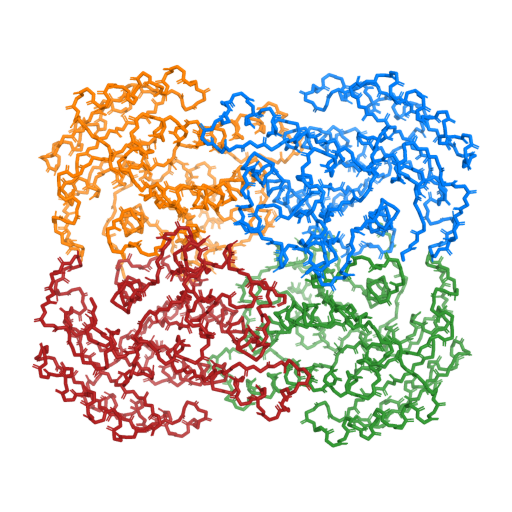 1 185 ? 32.389 4.561 14.457 1.00 8.05 186 ASP A O 1
ATOM 1379 N N . ALA A 1 186 ? 31.557 6.630 14.877 1.00 7.42 187 ALA A N 1
ATOM 1380 C CA . ALA A 1 186 ? 31.525 6.969 13.409 1.00 7.73 187 ALA A CA 1
ATOM 1381 C C . ALA A 1 186 ? 32.897 7.017 12.782 1.00 7.42 187 ALA A C 1
ATOM 1382 O O . ALA A 1 186 ? 33.102 6.429 11.730 1.00 6.99 187 ALA A O 1
ATOM 1384 N N . MET A 1 187 ? 33.857 7.612 13.460 1.00 7.59 188 MET A N 1
ATOM 1385 C CA . MET A 1 187 ? 35.209 7.668 12.910 1.00 7.79 188 MET A CA 1
ATOM 1386 C C . MET A 1 187 ? 35.723 6.228 12.582 1.00 8.50 188 MET A C 1
ATOM 1387 O O . MET A 1 187 ? 36.342 5.976 11.528 1.00 7.55 188 MET A O 1
ATOM 1392 N N . THR A 1 188 ? 35.485 5.311 13.510 1.00 7.70 189 THR A N 1
ATOM 1393 C CA . THR A 1 188 ? 35.862 3.909 13.311 1.00 8.70 189 THR A CA 1
ATOM 1394 C C . THR A 1 188 ? 35.371 3.380 11.947 1.00 7.50 189 THR A C 1
ATOM 1395 O O . THR A 1 188 ? 36.165 2.756 11.192 1.00 7.51 189 THR A O 1
ATOM 1399 N N . ARG A 1 189 ? 34.104 3.576 11.660 1.00 7.10 190 ARG A N 1
ATOM 1400 C CA . ARG A 1 189 ? 33.548 3.137 10.394 1.00 7.33 190 ARG A CA 1
ATOM 1401 C C . ARG A 1 189 ? 34.225 3.883 9.233 1.00 7.33 190 ARG A C 1
ATOM 1402 O O . ARG A 1 189 ? 34.622 3.286 8.281 1.00 6.85 190 ARG A O 1
ATOM 1410 N N . HIS A 1 190 ? 34.359 5.187 9.373 1.00 7.16 191 HIS A N 1
ATOM 1411 C CA . HIS A 1 190 ? 34.958 5.948 8.207 1.00 8.07 191 HIS A CA 1
ATOM 1412 C C . HIS A 1 190 ? 36.337 5.448 7.906 1.00 7.48 191 HIS A C 1
ATOM 1413 O O . HIS A 1 190 ? 36.688 5.213 6.750 1.00 7.53 191 HIS A O 1
ATOM 1420 N N . LEU A 1 191 ? 37.149 5.314 8.949 1.00 6.81 192 LEU A N 1
ATOM 1421 C CA . LEU A 1 191 ? 38.538 4.884 8.738 1.00 6.94 192 LEU A CA 1
ATOM 1422 C C . LEU A 1 191 ? 38.615 3.440 8.289 1.00 7.25 192 LEU A C 1
ATOM 1423 O O . LEU A 1 191 ? 39.531 3.053 7.494 1.00 7.72 192 LEU A O 1
ATOM 1428 N N . ALA A 1 192 ? 37.701 2.600 8.753 1.00 7.12 193 ALA A N 1
ATOM 1429 C CA . ALA A 1 192 ? 37.705 1.223 8.326 1.00 7.27 193 ALA A CA 1
ATOM 1430 C C . ALA A 1 192 ? 37.517 1.145 6.817 1.00 7.34 193 ALA A C 1
ATOM 1431 O O . ALA A 1 192 ? 38.153 0.338 6.203 1.00 7.95 193 ALA A O 1
ATOM 1433 N N . VAL A 1 193 ? 36.598 1.957 6.276 1.00 7.25 194 VAL A N 1
ATOM 1434 C CA . VAL A 1 193 ? 36.291 1.982 4.861 1.00 8.58 194 VAL A CA 1
ATOM 1435 C C . VAL A 1 193 ? 37.477 2.561 4.029 1.00 9.11 194 VAL A C 1
ATOM 1436 O O . VAL A 1 193 ? 37.943 1.936 3.063 1.00 8.96 194 VAL A O 1
ATOM 1440 N N . GLU A 1 194 ? 37.964 3.710 4.437 1.00 9.71 195 GLU A N 1
ATOM 1441 C CA . GLU A 1 194 ? 39.100 4.375 3.730 1.00 12.11 195 GLU A CA 1
ATOM 1442 C C . GLU A 1 194 ? 40.393 3.585 3.811 1.00 11.81 195 GLU A C 1
ATOM 1443 O O . GLU A 1 194 ? 41.105 3.471 2.816 1.00 12.21 195 GLU A O 1
ATOM 1449 N N . TRP A 1 195 ? 40.677 2.985 4.947 1.00 10.03 196 TRP A N 1
ATOM 1450 C CA . TRP A 1 195 ? 41.932 2.354 5.180 1.00 9.90 196 TRP A CA 1
ATOM 1451 C C . TRP A 1 195 ? 42.034 0.843 4.999 1.00 9.79 196 TRP A C 1
ATOM 1452 O O . TRP A 1 195 ? 43.091 0.312 4.919 1.00 10.24 196 TRP A O 1
ATOM 1463 N N . GLY A 1 196 ? 40.918 0.177 5.041 1.00 9.94 197 GLY A N 1
ATOM 1464 C CA . GLY A 1 196 ? 40.884 -1.247 4.755 1.00 10.52 197 GLY A CA 1
ATOM 1465 C C . GLY A 1 196 ? 41.797 -1.621 3.541 1.00 12.95 197 GLY A C 1
ATOM 1466 O O . GLY A 1 196 ? 42.561 -2.598 3.614 1.00 13.72 197 GLY A O 1
ATOM 1467 N N . PRO A 1 197 ? 41.681 -0.905 2.406 1.00 12.10 198 PRO A N 1
ATOM 1468 C CA . PRO A 1 197 ? 42.519 -1.307 1.248 1.00 13.97 198 PRO A CA 1
ATOM 1469 C C . PRO A 1 197 ? 44.001 -1.212 1.499 1.00 14.88 198 PRO A C 1
ATOM 1470 O O . PRO A 1 197 ? 44.732 -1.801 0.732 1.00 15.01 198 PRO A O 1
ATOM 1474 N N . GLN A 1 198 ? 44.447 -0.489 2.530 1.00 13.71 199 GLN A N 1
ATOM 1475 C CA . GLN A 1 198 ? 45.873 -0.492 2.916 1.00 15.02 199 GLN A CA 1
ATOM 1476 C C . GLN A 1 198 ? 46.189 -1.554 3.972 1.00 14.72 199 GLN A C 1
ATOM 1477 O O . GLN A 1 198 ? 47.189 -1.410 4.680 1.00 14.46 199 GLN A O 1
ATOM 1483 N N . ASN A 1 199 ? 45.310 -2.547 4.148 1.00 15.58 200 ASN A N 1
ATOM 1484 C CA . ASN A 1 199 ? 45.476 -3.578 5.198 1.00 14.34 200 ASN A CA 1
ATOM 1485 C C . ASN A 1 199 ? 45.423 -3.052 6.623 1.00 12.02 200 ASN A C 1
ATOM 1486 O O . ASN A 1 199 ? 46.203 -3.502 7.524 1.00 10.15 200 ASN A O 1
ATOM 1491 N N . ILE A 1 200 ? 44.514 -2.133 6.892 1.00 9.46 201 ILE A N 1
ATOM 1492 C CA . ILE A 1 200 ? 44.411 -1.599 8.220 1.00 9.50 201 ILE A CA 1
ATOM 1493 C C . ILE A 1 200 ? 43.000 -1.946 8.702 1.00 8.47 201 ILE A C 1
ATOM 1494 O O . ILE A 1 200 ? 42.022 -1.571 8.068 1.00 11.12 201 ILE A O 1
ATOM 1499 N N . ARG A 1 201 ? 42.886 -2.608 9.831 1.00 8.88 202 ARG A N 1
ATOM 1500 C CA . ARG A 1 201 ? 41.576 -2.796 10.422 1.00 7.06 202 ARG A CA 1
ATOM 1501 C C . ARG A 1 201 ? 41.387 -1.738 11.516 1.00 7.27 202 ARG A C 1
ATOM 1502 O O . ARG A 1 201 ? 42.330 -1.390 12.289 1.00 7.59 202 ARG A O 1
ATOM 1510 N N . VAL A 1 202 ? 40.122 -1.300 11.714 1.00 6.77 203 VAL A N 1
ATOM 1511 C CA . VAL A 1 202 ? 39.869 -0.314 12.691 1.00 6.09 203 VAL A CA 1
ATOM 1512 C C . VAL A 1 202 ? 38.524 -0.724 13.350 1.00 6.51 203 VAL A C 1
ATOM 1513 O O . VAL A 1 202 ? 37.492 -0.972 12.637 1.00 6.19 203 VAL A O 1
ATOM 1517 N N . ASN A 1 203 ? 38.522 -0.789 14.681 1.00 6.41 204 ASN A N 1
ATOM 1518 C CA . ASN A 1 203 ? 37.329 -1.203 15.451 1.00 7.05 204 ASN A CA 1
ATOM 1519 C C . ASN A 1 203 ? 37.269 -0.417 16.715 1.00 8.21 204 ASN A C 1
ATOM 1520 O O . ASN A 1 203 ? 38.294 0.148 17.133 1.00 8.38 204 ASN A O 1
ATOM 1525 N N . SER A 1 204 ? 36.117 -0.425 17.379 1.00 8.32 205 SER A N 1
ATOM 1526 C CA . SER A 1 204 ? 35.863 0.294 18.600 1.00 9.80 205 SER A CA 1
ATOM 1527 C C . SER A 1 204 ? 35.513 -0.794 19.676 1.00 8.87 205 SER A C 1
ATOM 1528 O O . SER A 1 204 ? 34.890 -1.842 19.365 1.00 8.40 205 SER A O 1
ATOM 1531 N N . LEU A 1 205 ? 35.953 -0.544 20.884 1.00 8.91 206 LEU A N 1
ATOM 1532 C CA . LEU A 1 205 ? 35.597 -1.398 22.012 1.00 9.41 206 LEU A CA 1
ATOM 1533 C C . LEU A 1 205 ? 34.958 -0.452 23.039 1.00 9.83 206 LEU A C 1
ATOM 1534 O O . LEU A 1 205 ? 35.630 0.474 23.594 1.00 9.49 206 LEU A O 1
ATOM 1539 N N . ALA A 1 206 ? 33.700 -0.709 23.354 1.00 9.07 207 ALA A N 1
ATOM 1540 C CA . ALA A 1 206 ? 33.028 0.132 24.376 1.00 10.04 207 ALA A CA 1
ATOM 1541 C C . ALA A 1 206 ? 32.918 -0.600 25.761 1.00 10.35 207 ALA A C 1
ATOM 1542 O O . ALA A 1 206 ? 32.143 -1.484 25.938 1.00 11.46 207 ALA A O 1
ATOM 1544 N N . PRO A 1 207 ? 33.759 -0.237 26.733 1.00 11.44 208 PRO A N 1
ATOM 1545 C CA . PRO A 1 207 ? 33.688 -0.821 28.066 1.00 11.82 208 PRO A CA 1
ATOM 1546 C C . PRO A 1 207 ? 32.512 -0.338 28.858 1.00 13.25 208 PRO A C 1
ATOM 1547 O O . PRO A 1 207 ? 31.964 0.711 28.557 1.00 16.47 208 PRO A O 1
ATOM 1551 N N . GLY A 1 208 ? 32.070 -1.161 29.780 1.00 13.19 209 GLY A N 1
ATOM 1552 C CA . GLY A 1 208 ? 31.006 -0.821 30.751 1.00 14.56 209 GLY A CA 1
ATOM 1553 C C . GLY A 1 208 ? 31.738 -0.154 31.920 1.00 15.89 209 GLY A C 1
ATOM 1554 O O . GLY A 1 208 ? 32.895 0.289 31.765 1.00 15.93 209 GLY A O 1
ATOM 1555 N N . PRO A 1 209 ? 31.092 -0.108 33.098 1.00 16.49 210 PRO A N 1
ATOM 1556 C CA . PRO A 1 209 ? 31.707 0.440 34.346 1.00 17.35 210 PRO A CA 1
ATOM 1557 C C . PRO A 1 209 ? 32.789 -0.473 34.888 1.00 15.85 210 PRO A C 1
ATOM 1558 O O . PRO A 1 209 ? 32.488 -1.613 35.233 1.00 18.47 210 PRO A O 1
ATOM 1562 N N . ILE A 1 210 ? 34.036 0.005 34.958 1.00 15.31 211 ILE A N 1
ATOM 1563 C CA . ILE A 1 210 ? 35.173 -0.917 35.187 1.00 17.28 211 ILE A CA 1
ATOM 1564 C C . ILE A 1 210 ? 35.811 -0.607 36.532 1.00 16.97 211 ILE A C 1
ATOM 1565 O O . ILE A 1 210 ? 36.274 0.539 36.744 1.00 16.68 211 ILE A O 1
ATOM 1570 N N . SER A 1 211 ? 35.842 -1.594 37.432 1.00 17.62 212 SER A N 1
ATOM 1571 C CA . SER A 1 211 ? 36.494 -1.363 38.735 1.00 19.04 212 SER A CA 1
ATOM 1572 C C . SER A 1 211 ? 38.015 -1.038 38.620 1.00 19.57 212 SER A C 1
ATOM 1573 O O . SER A 1 211 ? 38.690 -1.468 37.682 1.00 19.56 212 SER A O 1
ATOM 1576 N N . GLY A 1 212 ? 38.552 -0.275 39.576 1.00 19.54 213 GLY A N 1
ATOM 1577 C CA . GLY A 1 212 ? 39.946 0.025 39.630 1.00 17.60 213 GLY A CA 1
ATOM 1578 C C . GLY A 1 212 ? 40.406 1.037 38.625 1.00 17.93 213 GLY A C 1
ATOM 1579 O O . GLY A 1 212 ? 41.538 0.932 38.132 1.00 17.71 213 GLY A O 1
ATOM 1580 N N . THR A 1 213 ? 39.530 2.003 38.293 1.00 16.33 214 THR A N 1
ATOM 1581 C CA . THR A 1 213 ? 39.808 2.971 37.209 1.00 18.98 214 THR A CA 1
ATOM 1582 C C . THR A 1 213 ? 39.436 4.372 37.701 1.00 17.55 214 THR A C 1
ATOM 1583 O O . THR A 1 213 ? 38.499 4.527 38.470 1.00 18.48 214 THR A O 1
ATOM 1587 N N . GLU A 1 214 ? 40.176 5.358 37.215 1.00 19.12 215 GLU A N 1
ATOM 1588 C CA . GLU A 1 214 ? 39.792 6.783 37.378 1.00 21.93 215 GLU A CA 1
ATOM 1589 C C . GLU A 1 214 ? 38.353 7.080 36.863 1.00 22.28 215 GLU A C 1
ATOM 1590 O O . GLU A 1 214 ? 37.572 7.809 37.497 1.00 23.30 215 GLU A O 1
ATOM 1596 N N . GLY A 1 215 ? 37.997 6.457 35.752 1.00 23.01 216 GLY A N 1
ATOM 1597 C CA . GLY A 1 215 ? 36.673 6.591 35.186 1.00 23.55 216 GLY A CA 1
ATOM 1598 C C . GLY A 1 215 ? 35.619 6.326 36.249 1.00 24.87 216 GLY A C 1
ATOM 1599 O O . GLY A 1 215 ? 34.794 7.195 36.520 1.00 22.81 216 GLY A O 1
ATOM 1600 N N . LEU A 1 216 ? 35.665 5.139 36.870 1.00 21.23 217 LEU A N 1
ATOM 1601 C CA . LEU A 1 216 ? 34.611 4.742 37.807 1.00 21.35 217 LEU A CA 1
ATOM 1602 C C . LEU A 1 216 ? 34.658 5.621 39.106 1.00 21.51 217 LEU A C 1
ATOM 1603 O O . LEU A 1 216 ? 33.626 6.027 39.621 1.00 19.48 217 LEU A O 1
ATOM 1608 N N . ARG A 1 217 ? 35.858 5.886 39.604 1.00 21.24 218 ARG A N 1
ATOM 1609 C CA . ARG A 1 217 ? 36.092 6.833 40.714 1.00 24.84 218 ARG A CA 1
ATOM 1610 C C . ARG A 1 217 ? 35.408 8.182 40.454 1.00 25.37 218 ARG A C 1
ATOM 1611 O O . ARG A 1 217 ? 34.772 8.704 41.345 1.00 27.35 218 ARG A O 1
ATOM 1619 N N . ARG A 1 218 ? 35.542 8.750 39.247 1.00 21.31 219 ARG A N 1
ATOM 1620 C CA . ARG A 1 218 ? 34.923 10.026 38.939 1.00 24.05 219 ARG A CA 1
ATOM 1621 C C . ARG A 1 218 ? 33.466 9.899 38.601 1.00 23.96 219 ARG A C 1
ATOM 1622 O O . ARG A 1 218 ? 32.699 10.778 38.914 1.00 24.59 219 ARG A O 1
ATOM 1630 N N . LEU A 1 219 ? 33.096 8.858 37.857 1.00 21.97 220 LEU A N 1
ATOM 1631 C CA . LEU A 1 219 ? 31.764 8.836 37.282 1.00 23.51 220 LEU A CA 1
ATOM 1632 C C . LEU A 1 219 ? 30.832 7.913 38.018 1.00 22.74 220 LEU A C 1
ATOM 1633 O O . LEU A 1 219 ? 29.626 7.973 37.831 1.00 23.32 220 LEU A O 1
ATOM 1638 N N . GLY A 1 220 ? 31.383 6.992 38.809 1.00 25.32 221 GLY A N 1
ATOM 1639 C CA . GLY A 1 220 ? 30.551 6.022 39.545 1.00 27.37 221 GLY A CA 1
ATOM 1640 C C . GLY A 1 220 ? 29.424 6.580 40.400 1.00 28.98 221 GLY A C 1
ATOM 1641 O O . GLY A 1 220 ? 28.452 5.875 40.642 1.00 26.08 221 GLY A O 1
ATOM 1642 N N . GLY A 1 221 ? 29.525 7.844 40.848 1.00 30.91 222 GLY A N 1
ATOM 1643 C CA . GLY A 1 221 ? 28.557 8.374 41.857 1.00 36.02 222 GLY A CA 1
ATOM 1644 C C . GLY A 1 221 ? 28.647 7.731 43.255 1.00 41.95 222 GLY A C 1
ATOM 1645 O O . GLY A 1 221 ? 29.580 6.938 43.523 1.00 37.91 222 GLY A O 1
ATOM 1646 N N . PRO A 1 222 ? 27.694 8.074 44.167 1.00 44.20 223 PRO A N 1
ATOM 1647 C CA . PRO A 1 222 ? 27.725 7.481 45.533 1.00 44.12 223 PRO A CA 1
ATOM 1648 C C . PRO A 1 222 ? 27.836 5.935 45.528 1.00 44.24 223 PRO A C 1
ATOM 1649 O O . PRO A 1 222 ? 27.159 5.261 44.741 1.00 43.28 223 PRO A O 1
ATOM 1653 N N . GLN A 1 223 ? 28.674 5.367 46.384 1.00 45.25 224 GLN A N 1
ATOM 1654 C CA . GLN A 1 223 ? 28.766 3.885 46.477 1.00 48.02 224 GLN A CA 1
ATOM 1655 C C . GLN A 1 223 ? 27.429 3.106 46.639 1.00 46.13 224 GLN A C 1
ATOM 1656 O O . GLN A 1 223 ? 27.293 2.025 46.046 1.00 39.34 224 GLN A O 1
ATOM 1662 N N . ALA A 1 224 ? 26.484 3.626 47.450 1.00 41.90 225 ALA A N 1
ATOM 1663 C CA . ALA A 1 224 ? 25.173 2.958 47.675 1.00 40.90 225 ALA A CA 1
ATOM 1664 C C . ALA A 1 224 ? 24.318 2.841 46.384 1.00 41.67 225 ALA A C 1
ATOM 1665 O O . ALA A 1 224 ? 23.884 1.732 46.025 1.00 42.01 225 ALA A O 1
ATOM 1667 N N . SER A 1 225 ? 24.066 3.969 45.710 1.00 34.82 226 SER A N 1
ATOM 1668 C CA . SER A 1 225 ? 23.364 3.960 44.407 1.00 37.01 226 SER A CA 1
ATOM 1669 C C . SER A 1 225 ? 24.169 3.204 43.315 1.00 35.19 226 SER A C 1
ATOM 1670 O O . SER A 1 225 ? 23.565 2.559 42.429 1.00 38.30 226 SER A O 1
ATOM 1673 N N . LEU A 1 226 ? 25.510 3.253 43.373 1.00 30.31 227 LEU A N 1
ATOM 1674 C CA . LEU A 1 226 ? 26.328 2.445 42.440 1.00 31.14 227 LEU A CA 1
ATOM 1675 C C . LEU A 1 226 ? 26.093 0.924 42.646 1.00 31.30 227 LEU A C 1
ATOM 1676 O O . LEU A 1 226 ? 25.862 0.190 41.655 1.00 30.01 227 LEU A O 1
ATOM 1681 N N . SER A 1 227 ? 26.125 0.465 43.903 1.00 29.32 228 SER A N 1
ATOM 1682 C CA . SER A 1 227 ? 25.866 -0.958 44.227 1.00 32.70 228 SER A CA 1
ATOM 1683 C C . SER A 1 227 ? 24.534 -1.369 43.656 1.00 32.21 228 SER A C 1
ATOM 1684 O O . SER A 1 227 ? 24.395 -2.479 43.099 1.00 31.31 228 SER A O 1
ATOM 1687 N N . THR A 1 228 ? 23.558 -0.469 43.792 1.00 27.63 229 THR A N 1
ATOM 1688 C CA . THR A 1 228 ? 22.215 -0.775 43.371 1.00 29.69 229 THR A CA 1
ATOM 1689 C C . THR A 1 228 ? 22.049 -0.957 41.838 1.00 26.63 229 THR A C 1
ATOM 1690 O O . THR A 1 228 ? 21.469 -1.967 41.392 1.00 25.42 229 THR A O 1
ATOM 1694 N N . LYS A 1 229 ? 22.548 -0.012 41.040 1.00 25.15 230 LYS A N 1
ATOM 1695 C CA . LYS A 1 229 ? 22.471 -0.221 39.556 1.00 27.89 230 LYS A CA 1
ATOM 1696 C C . LYS A 1 229 ? 23.273 -1.459 39.097 1.00 26.41 230 LYS A C 1
ATOM 1697 O O . LYS A 1 229 ? 22.818 -2.186 38.208 1.00 22.87 230 LYS A O 1
ATOM 1703 N N . VAL A 1 230 ? 24.431 -1.691 39.736 1.00 25.23 231 VAL A N 1
ATOM 1704 C CA . VAL A 1 230 ? 25.259 -2.879 39.490 1.00 23.49 231 VAL A CA 1
ATOM 1705 C C . VAL A 1 230 ? 24.526 -4.178 39.751 1.00 24.88 231 VAL A C 1
ATOM 1706 O O . VAL A 1 230 ? 24.486 -4.995 38.883 1.00 23.72 231 VAL A O 1
ATOM 1710 N N . THR A 1 231 ? 23.875 -4.357 40.895 1.00 24.29 232 THR A N 1
ATOM 1711 C CA . THR A 1 231 ? 23.263 -5.663 41.143 1.00 27.23 232 THR A CA 1
ATOM 1712 C C . THR A 1 231 ? 22.010 -5.815 40.256 1.00 28.96 232 THR A C 1
ATOM 1713 O O . THR A 1 231 ? 21.568 -6.923 39.977 1.00 26.38 232 THR A O 1
ATOM 1717 N N . ALA A 1 232 ? 21.460 -4.681 39.789 1.00 27.52 233 ALA A N 1
ATOM 1718 C CA . ALA A 1 232 ? 20.305 -4.694 38.904 1.00 26.52 233 ALA A CA 1
ATOM 1719 C C . ALA A 1 232 ? 20.718 -4.812 37.408 1.00 26.56 233 ALA A C 1
ATOM 1720 O O . ALA A 1 232 ? 19.839 -4.890 36.529 1.00 25.65 233 ALA A O 1
ATOM 1722 N N . SER A 1 233 ? 22.036 -4.800 37.101 1.00 21.66 234 SER A N 1
ATOM 1723 C CA . SER A 1 233 ? 22.502 -5.010 35.671 1.00 20.13 234 SER A CA 1
ATOM 1724 C C . SER A 1 233 ? 22.704 -6.540 35.353 1.00 18.30 234 SER A C 1
ATOM 1725 O O . SER A 1 233 ? 22.726 -7.314 36.286 1.00 18.08 234 SER A O 1
ATOM 1728 N N . PRO A 1 234 ? 22.826 -6.945 34.034 1.00 15.15 235 PRO A N 1
ATOM 1729 C CA . PRO A 1 234 ? 22.538 -8.345 33.659 1.00 14.27 235 PRO A CA 1
ATOM 1730 C C . PRO A 1 234 ? 23.568 -9.238 34.355 1.00 15.16 235 PRO A C 1
ATOM 1731 O O . PRO A 1 234 ? 23.176 -10.251 34.963 1.00 14.71 235 PRO A O 1
ATOM 1735 N N . LEU A 1 235 ? 24.840 -8.863 34.323 1.00 11.62 236 LEU A N 1
ATOM 1736 C CA . LEU A 1 235 ? 25.809 -9.753 35.033 1.00 14.25 236 LEU A CA 1
ATOM 1737 C C . LEU A 1 235 ? 26.022 -9.529 36.530 1.00 14.50 236 LEU A C 1
ATOM 1738 O O . LEU A 1 235 ? 26.836 -10.247 37.198 1.00 17.07 236 LEU A O 1
ATOM 1743 N N . GLN A 1 236 ? 25.396 -8.491 37.056 1.00 15.19 237 GLN A N 1
ATOM 1744 C CA . GLN A 1 236 ? 25.401 -8.208 38.485 1.00 15.40 237 GLN A CA 1
ATOM 1745 C C . GLN A 1 236 ? 26.715 -7.856 39.099 1.00 16.68 237 GLN A C 1
ATOM 1746 O O . GLN A 1 236 ? 26.831 -7.980 40.329 1.00 14.77 237 GLN A O 1
ATOM 1752 N N . ARG A 1 237 ? 27.654 -7.287 38.323 1.00 14.03 238 ARG A N 1
ATOM 1753 C CA . ARG A 1 237 ? 28.976 -6.935 38.911 1.00 14.94 238 ARG A CA 1
ATOM 1754 C C . ARG A 1 237 ? 29.582 -5.973 37.954 1.00 15.32 238 ARG A C 1
ATOM 1755 O O . ARG A 1 237 ? 29.121 -5.852 36.851 1.00 12.64 238 ARG A O 1
ATOM 1763 N N . LEU A 1 238 ? 30.541 -5.218 38.457 1.00 15.14 239 LEU A N 1
ATOM 1764 C CA . LEU A 1 238 ? 31.359 -4.367 37.638 1.00 13.88 239 LEU A CA 1
ATOM 1765 C C . LEU A 1 238 ? 32.286 -5.231 36.855 1.00 14.12 239 LEU A C 1
ATOM 1766 O O . LEU A 1 238 ? 32.611 -6.325 37.283 1.00 13.08 239 LEU A O 1
ATOM 1771 N N . GLY A 1 239 ? 32.701 -4.746 35.678 1.00 13.15 240 GLY A N 1
ATOM 1772 C CA . GLY A 1 239 ? 33.723 -5.446 34.881 1.00 13.49 240 GLY A CA 1
ATOM 1773 C C . GLY A 1 239 ? 35.086 -5.074 35.473 1.00 12.31 240 GLY A C 1
ATOM 1774 O O . GLY A 1 239 ? 35.217 -4.090 36.258 1.00 12.52 240 GLY A O 1
ATOM 1775 N N . ASN A 1 240 ? 36.133 -5.817 35.154 1.00 12.50 241 ASN A N 1
ATOM 1776 C CA . ASN A 1 240 ? 37.455 -5.367 35.649 1.00 12.27 241 ASN A CA 1
ATOM 1777 C C . ASN A 1 240 ? 38.372 -5.065 34.461 1.00 12.80 241 ASN A C 1
ATOM 1778 O O . ASN A 1 240 ? 38.020 -5.321 33.248 1.00 10.21 241 ASN A O 1
ATOM 1783 N N . LYS A 1 241 ? 39.552 -4.549 34.745 1.00 10.79 242 LYS A N 1
ATOM 1784 C CA . LYS A 1 241 ? 40.366 -4.139 33.664 1.00 10.53 242 LYS A CA 1
ATOM 1785 C C . LYS A 1 241 ? 40.919 -5.250 32.845 1.00 10.02 242 LYS A C 1
ATOM 1786 O O . LYS A 1 241 ? 41.169 -5.035 31.654 1.00 8.81 242 LYS A O 1
ATOM 1792 N N . THR A 1 242 ? 41.235 -6.375 33.449 1.00 9.65 243 THR A N 1
ATOM 1793 C CA . THR A 1 242 ? 41.684 -7.528 32.723 1.00 10.05 243 THR A CA 1
ATOM 1794 C C . THR A 1 242 ? 40.692 -8.030 31.686 1.00 9.27 243 THR A C 1
ATOM 1795 O O . THR A 1 242 ? 41.088 -8.396 30.508 1.00 8.82 243 THR A O 1
ATOM 1799 N N . GLU A 1 243 ? 39.428 -8.050 32.048 1.00 9.11 244 GLU A N 1
ATOM 1800 C CA . GLU A 1 243 ? 38.379 -8.437 31.068 1.00 10.20 244 GLU A CA 1
ATOM 1801 C C . GLU A 1 243 ? 38.332 -7.505 29.851 1.00 10.85 244 GLU A C 1
ATOM 1802 O O . GLU A 1 243 ? 38.222 -8.015 28.694 1.00 8.12 244 GLU A O 1
ATOM 1808 N N . ILE A 1 244 ? 38.408 -6.195 30.094 1.00 9.34 245 ILE A N 1
ATOM 1809 C CA . ILE A 1 244 ? 38.494 -5.226 28.966 1.00 9.45 245 ILE A CA 1
ATOM 1810 C C . ILE A 1 244 ? 39.715 -5.464 28.105 1.00 8.31 245 ILE A C 1
ATOM 1811 O O . ILE A 1 244 ? 39.636 -5.540 26.866 1.00 7.72 245 ILE A O 1
ATOM 1816 N N . ALA A 1 245 ? 40.883 -5.637 28.728 1.00 7.56 246 ALA A N 1
ATOM 1817 C CA . ALA A 1 245 ? 42.150 -5.949 28.006 1.00 7.70 246 ALA A CA 1
ATOM 1818 C C . ALA A 1 245 ? 41.972 -7.208 27.150 1.00 8.04 246 ALA A C 1
ATOM 1819 O O . ALA A 1 245 ? 42.473 -7.254 25.996 1.00 8.05 246 ALA A O 1
ATOM 1821 N N . HIS A 1 246 ? 41.229 -8.221 27.607 1.00 7.25 247 HIS A N 1
ATOM 1822 C CA . HIS A 1 246 ? 41.036 -9.443 26.767 1.00 8.48 247 HIS A CA 1
ATOM 1823 C C . HIS A 1 246 ? 40.271 -9.159 25.490 1.00 7.70 247 HIS A C 1
ATOM 1824 O O . HIS A 1 246 ? 40.555 -9.700 24.457 1.00 8.57 247 HIS A O 1
ATOM 1831 N N . SER A 1 247 ? 39.236 -8.334 25.559 1.00 8.51 248 SER A N 1
ATOM 1832 C CA . SER A 1 247 ? 38.422 -8.029 24.383 1.00 8.44 248 SER A CA 1
ATOM 1833 C C . SER A 1 247 ? 39.206 -7.081 23.479 1.00 7.90 248 SER A C 1
ATOM 1834 O O . SER A 1 247 ? 39.146 -7.209 22.223 1.00 7.45 248 SER A O 1
ATOM 1837 N N . VAL A 1 248 ? 39.994 -6.178 24.048 1.00 7.50 249 VAL A N 1
ATOM 1838 C CA . VAL A 1 248 ? 40.885 -5.356 23.214 1.00 7.66 249 VAL A CA 1
ATOM 1839 C C . VAL A 1 248 ? 41.934 -6.225 22.545 1.00 8.14 249 VAL A C 1
ATOM 1840 O O . VAL A 1 248 ? 42.232 -6.076 21.355 1.00 7.20 249 VAL A O 1
ATOM 1844 N N . LEU A 1 249 ? 42.512 -7.161 23.298 1.00 8.05 250 LEU A N 1
ATOM 1845 C CA . LEU A 1 249 ? 43.490 -8.053 22.696 1.00 8.57 250 LEU A CA 1
ATOM 1846 C C . LEU A 1 249 ? 42.867 -8.850 21.543 1.00 8.43 250 LEU A C 1
ATOM 1847 O O . LEU A 1 249 ? 43.458 -9.019 20.483 1.00 9.22 250 LEU A O 1
ATOM 1852 N N . TYR A 1 250 ? 41.675 -9.386 21.781 1.00 8.83 251 TYR A N 1
ATOM 1853 C CA . TYR A 1 250 ? 40.978 -10.083 20.718 1.00 8.71 251 TYR A CA 1
ATOM 1854 C C . TYR A 1 250 ? 40.952 -9.205 19.400 1.00 7.69 251 TYR A C 1
ATOM 1855 O O . TYR A 1 250 ? 41.414 -9.613 18.304 1.00 8.05 251 TYR A O 1
ATOM 1864 N N . LEU A 1 251 ? 40.397 -8.012 19.506 1.00 8.27 252 LEU A N 1
ATOM 1865 C CA . LEU A 1 251 ? 40.289 -7.102 18.312 1.00 8.57 252 LEU A CA 1
ATOM 1866 C C . LEU A 1 251 ? 41.597 -6.752 17.671 1.00 8.34 252 LEU A C 1
ATOM 1867 O O . LEU A 1 251 ? 41.669 -6.532 16.448 1.00 8.91 252 LEU A O 1
ATOM 1872 N N . ALA A 1 252 ? 42.635 -6.560 18.489 1.00 8.07 253 ALA A N 1
ATOM 1873 C CA . ALA A 1 252 ? 43.979 -6.230 17.995 1.00 8.67 253 ALA A CA 1
ATOM 1874 C C . ALA A 1 252 ? 44.743 -7.377 17.406 1.00 9.45 253 ALA A C 1
ATOM 1875 O O . ALA A 1 252 ? 45.756 -7.096 16.730 1.00 11.61 253 ALA A O 1
ATOM 1877 N N . SER A 1 253 ? 44.268 -8.622 17.572 1.00 9.94 254 SER A N 1
ATOM 1878 C CA . SER A 1 253 ? 45.003 -9.828 17.197 1.00 11.27 254 SER A CA 1
ATOM 1879 C C . SER A 1 253 ? 44.542 -10.436 15.825 1.00 10.58 254 SER A C 1
ATOM 1880 O O . SER A 1 253 ? 43.493 -10.139 15.315 1.00 8.83 254 SER A O 1
ATOM 1883 N N . PRO A 1 254 ? 45.343 -11.345 15.256 1.00 11.93 255 PRO A N 1
ATOM 1884 C CA . PRO A 1 254 ? 44.959 -12.042 14.010 1.00 12.96 255 PRO A CA 1
ATOM 1885 C C . PRO A 1 254 ? 43.702 -12.906 14.137 1.00 13.96 255 PRO A C 1
ATOM 1886 O O . PRO A 1 254 ? 43.134 -13.420 13.131 1.00 15.50 255 PRO A O 1
ATOM 1890 N N . LEU A 1 255 ? 43.224 -13.076 15.345 1.00 12.49 256 LEU A N 1
ATOM 1891 C CA . LEU A 1 255 ? 41.953 -13.796 15.518 1.00 13.67 256 LEU A CA 1
ATOM 1892 C C . LEU A 1 255 ? 40.752 -12.999 15.061 1.00 12.96 256 LEU A C 1
ATOM 1893 O O . LEU A 1 255 ? 39.688 -13.590 14.874 1.00 13.40 256 LEU A O 1
ATOM 1898 N N . ALA A 1 256 ? 40.924 -11.662 14.923 1.00 10.44 257 ALA A N 1
ATOM 1899 C CA . ALA A 1 256 ? 39.864 -10.788 14.463 1.00 9.44 257 ALA A CA 1
ATOM 1900 C C . ALA A 1 256 ? 40.253 -10.297 13.060 1.00 9.61 257 ALA A C 1
ATOM 1901 O O . ALA A 1 256 ? 39.880 -9.197 12.597 1.00 8.78 257 ALA A O 1
ATOM 1903 N N . SER A 1 257 ? 41.000 -11.129 12.352 1.00 9.70 258 SER A N 1
ATOM 1904 C CA . SER A 1 257 ? 41.408 -10.790 10.917 1.00 11.06 258 SER A CA 1
ATOM 1905 C C . SER A 1 257 ? 40.261 -10.378 9.938 1.00 10.83 258 SER A C 1
ATOM 1906 O O . SER A 1 257 ? 40.529 -9.681 8.951 1.00 12.92 258 SER A O 1
ATOM 1909 N N . TYR A 1 258 ? 39.023 -10.773 10.216 1.00 11.62 259 TYR A N 1
ATOM 1910 C CA . TYR A 1 258 ? 37.890 -10.335 9.427 1.00 10.96 259 TYR A CA 1
ATOM 1911 C C . TYR A 1 258 ? 37.006 -9.357 10.148 1.00 10.57 259 TYR A C 1
ATOM 1912 O O . TYR A 1 258 ? 35.824 -9.189 9.727 1.00 12.67 259 TYR A O 1
ATOM 1921 N N . VAL A 1 259 ? 37.461 -8.728 11.276 1.00 8.35 260 VAL A N 1
ATOM 1922 C CA . VAL A 1 259 ? 36.577 -7.801 11.925 1.00 6.84 260 VAL A CA 1
ATOM 1923 C C . VAL A 1 259 ? 37.125 -6.398 11.619 1.00 6.30 260 VAL A C 1
ATOM 1924 O O . VAL A 1 259 ? 38.254 -6.110 11.916 1.00 5.70 260 VAL A O 1
ATOM 1928 N N . THR A 1 260 ? 36.330 -5.527 11.019 1.00 6.53 261 THR A N 1
ATOM 1929 C CA . THR A 1 260 ? 36.738 -4.123 10.890 1.00 6.33 261 THR A CA 1
ATOM 1930 C C . THR A 1 260 ? 35.477 -3.253 10.756 1.00 6.70 261 THR A C 1
ATOM 1931 O O . THR A 1 260 ? 34.428 -3.727 10.246 1.00 7.88 261 THR A O 1
ATOM 1935 N N . GLY A 1 261 ? 35.551 -2.008 11.169 1.00 6.66 262 GLY A N 1
ATOM 1936 C CA . GLY A 1 261 ? 34.401 -1.108 11.241 1.00 7.06 262 GLY A CA 1
ATOM 1937 C C . GLY A 1 261 ? 33.328 -1.506 12.229 1.00 7.60 262 GLY A C 1
ATOM 1938 O O . GLY A 1 261 ? 32.219 -0.996 12.161 1.00 7.10 262 GLY A O 1
ATOM 1939 N N . ALA A 1 262 ? 33.662 -2.410 13.141 1.00 8.71 263 ALA A N 1
ATOM 1940 C CA . ALA A 1 262 ? 32.769 -2.840 14.225 1.00 9.39 263 ALA A CA 1
ATOM 1941 C C . ALA A 1 262 ? 32.919 -2.139 15.560 1.00 10.23 263 ALA A C 1
ATOM 1942 O O . ALA A 1 262 ? 33.967 -1.570 15.929 1.00 8.43 263 ALA A O 1
ATOM 1944 N N . VAL A 1 263 ? 31.857 -2.235 16.358 1.00 10.25 264 VAL A N 1
ATOM 1945 C CA . VAL A 1 263 ? 31.944 -1.714 17.719 1.00 11.79 264 VAL A CA 1
ATOM 1946 C C . VAL A 1 263 ? 31.656 -2.936 18.550 1.00 13.07 264 VAL A C 1
ATOM 1947 O O . VAL A 1 263 ? 30.539 -3.485 18.458 1.00 16.92 264 VAL A O 1
ATOM 1951 N N . LEU A 1 264 ? 32.582 -3.348 19.397 1.00 12.31 265 LEU A N 1
ATOM 1952 C CA . LEU A 1 264 ? 32.284 -4.434 20.324 1.00 11.38 265 LEU A CA 1
ATOM 1953 C C . LEU A 1 264 ? 31.929 -3.795 21.722 1.00 10.78 265 LEU A C 1
ATOM 1954 O O . LEU A 1 264 ? 32.787 -3.110 22.347 1.00 11.14 265 LEU A O 1
ATOM 1959 N N . VAL A 1 265 ? 30.718 -4.022 22.192 1.00 8.74 266 VAL A N 1
ATOM 1960 C CA . VAL A 1 265 ? 30.340 -3.566 23.544 1.00 9.79 266 VAL A CA 1
ATOM 1961 C C . VAL A 1 265 ? 30.696 -4.682 24.539 1.00 10.51 266 VAL A C 1
ATOM 1962 O O . VAL A 1 265 ? 30.204 -5.810 24.414 1.00 9.93 266 VAL A O 1
ATOM 1966 N N . ALA A 1 266 ? 31.536 -4.318 25.526 1.00 10.26 267 ALA A N 1
ATOM 1967 C CA . ALA A 1 266 ? 31.941 -5.223 26.617 1.00 10.54 267 ALA A CA 1
ATOM 1968 C C . ALA A 1 266 ? 31.593 -4.520 27.921 1.00 10.59 267 ALA A C 1
ATOM 1969 O O . ALA A 1 266 ? 32.464 -3.896 28.571 1.00 13.66 267 ALA A O 1
ATOM 1971 N N . ASP A 1 267 ? 30.360 -4.674 28.336 1.00 10.01 268 ASP A N 1
ATOM 1972 C CA . ASP A 1 267 ? 29.856 -3.906 29.433 1.00 11.17 268 ASP A CA 1
ATOM 1973 C C . ASP A 1 267 ? 28.913 -4.685 30.334 1.00 10.75 268 ASP A C 1
ATOM 1974 O O . ASP A 1 267 ? 28.232 -4.107 31.077 1.00 13.25 268 ASP A O 1
ATOM 1979 N N . GLY A 1 268 ? 28.911 -6.001 30.215 1.00 10.85 269 GLY A N 1
ATOM 1980 C CA . GLY A 1 268 ? 28.162 -6.839 31.209 1.00 10.65 269 GLY A CA 1
ATOM 1981 C C . GLY A 1 268 ? 26.666 -6.543 31.019 1.00 11.31 269 GLY A C 1
ATOM 1982 O O . GLY A 1 268 ? 25.863 -6.835 31.859 1.00 9.10 269 GLY A O 1
ATOM 1983 N N . GLY A 1 269 ? 26.309 -6.018 29.847 1.00 9.43 270 GLY A N 1
ATOM 1984 C CA . GLY A 1 269 ? 24.901 -5.670 29.578 1.00 10.54 270 GLY A CA 1
ATOM 1985 C C . GLY A 1 269 ? 24.452 -4.337 30.211 1.00 11.08 270 GLY A C 1
ATOM 1986 O O . GLY A 1 269 ? 23.276 -4.025 30.215 1.00 11.53 270 GLY A O 1
ATOM 1987 N N . ALA A 1 270 ? 25.344 -3.578 30.834 1.00 11.32 271 ALA A N 1
ATOM 1988 C CA . ALA A 1 270 ? 24.918 -2.437 31.711 1.00 11.01 271 ALA A CA 1
ATOM 1989 C C . ALA A 1 270 ? 24.144 -1.343 30.976 1.00 11.30 271 ALA A C 1
ATOM 1990 O O . ALA A 1 270 ? 23.202 -0.795 31.540 1.00 10.95 271 ALA A O 1
ATOM 1992 N N . TRP A 1 271 ? 24.504 -0.992 29.724 1.00 10.85 272 TRP A N 1
ATOM 1993 C CA . TRP A 1 271 ? 23.754 0.065 29.043 1.00 11.06 272 TRP A CA 1
ATOM 1994 C C . TRP A 1 271 ? 22.315 -0.265 28.812 1.00 10.42 272 TRP A C 1
ATOM 1995 O O . TRP A 1 271 ? 21.447 0.641 28.695 1.00 9.71 272 TRP A O 1
ATOM 2006 N N . LEU A 1 272 ? 22.015 -1.564 28.827 1.00 10.29 273 LEU A N 1
ATOM 2007 C CA . LEU A 1 272 ? 20.631 -2.053 28.658 1.00 11.10 273 LEU A CA 1
ATOM 2008 C C . LEU A 1 272 ? 19.745 -1.769 29.899 1.00 11.43 273 LEU A C 1
ATOM 2009 O O . LEU A 1 272 ? 18.527 -1.626 29.799 1.00 12.43 273 LEU A O 1
ATOM 2014 N N . THR A 1 273 ? 20.332 -1.718 31.083 1.00 12.37 274 THR A N 1
ATOM 2015 C CA . THR A 1 273 ? 19.556 -1.592 32.318 1.00 14.72 274 THR A CA 1
ATOM 2016 C C . THR A 1 273 ? 19.934 -0.392 33.234 1.00 15.70 274 THR A C 1
ATOM 2017 O O . THR A 1 273 ? 19.180 -0.070 34.137 1.00 13.84 274 THR A O 1
ATOM 2021 N N . PHE A 1 274 ? 21.097 0.238 33.038 1.00 16.57 275 PHE A N 1
ATOM 2022 C CA . PHE A 1 274 ? 21.533 1.335 33.955 1.00 19.35 275 PHE A CA 1
ATOM 2023 C C . PHE A 1 274 ? 20.485 2.484 33.986 1.00 19.86 275 PHE A C 1
ATOM 2024 O O . PHE A 1 274 ? 19.889 2.792 32.955 1.00 17.71 275 PHE A O 1
ATOM 2032 N N . PRO A 1 275 ? 20.226 3.064 35.178 1.00 21.60 276 PRO A N 1
ATOM 2033 C CA . PRO A 1 275 ? 19.250 4.165 35.227 1.00 20.19 276 PRO A CA 1
ATOM 2034 C C . PRO A 1 275 ? 19.781 5.387 34.488 1.00 20.15 276 PRO A C 1
ATOM 2035 O O . PRO A 1 275 ? 21.008 5.593 34.430 1.00 19.51 276 PRO A O 1
ATOM 2039 N N . ASN A 1 276 ? 18.887 6.149 33.872 1.00 19.71 277 ASN A N 1
ATOM 2040 C CA . ASN A 1 276 ? 19.324 7.364 33.235 1.00 20.77 277 ASN A CA 1
ATOM 2041 C C . ASN A 1 276 ? 18.637 8.580 33.840 1.00 27.04 277 ASN A C 1
ATOM 2042 O O . ASN A 1 276 ? 17.589 8.931 33.404 1.00 27.00 277 ASN A O 1
ATOM 2047 N N . GLN B 1 2 ? 5.176 13.628 -7.095 1.00 41.18 3 GLN B N 1
ATOM 2048 C CA . GLN B 1 2 ? 5.857 14.938 -7.367 1.00 46.83 3 GLN B CA 1
ATOM 2049 C C . GLN B 1 2 ? 5.997 15.907 -6.166 1.00 36.61 3 GLN B C 1
ATOM 2050 O O . GLN B 1 2 ? 4.993 16.263 -5.527 1.00 34.23 3 GLN B O 1
ATOM 2056 N N . PRO B 1 3 ? 7.249 16.323 -5.853 1.00 31.50 4 PRO B N 1
ATOM 2057 C CA . PRO B 1 3 ? 7.527 17.042 -4.551 1.00 31.90 4 PRO B CA 1
ATOM 2058 C C . PRO B 1 3 ? 7.007 18.486 -4.536 1.00 31.29 4 PRO B C 1
ATOM 2059 O O . PRO B 1 3 ? 6.647 18.986 -5.593 1.00 27.66 4 PRO B O 1
ATOM 2063 N N . PRO B 1 4 ? 6.974 19.169 -3.358 1.00 32.00 5 PRO B N 1
ATOM 2064 C CA . PRO B 1 4 ? 6.515 20.585 -3.354 1.00 29.18 5 PRO B CA 1
ATOM 2065 C C . PRO B 1 4 ? 7.482 21.420 -4.189 1.00 31.27 5 PRO B C 1
ATOM 2066 O O . PRO B 1 4 ? 8.635 21.028 -4.304 1.00 32.60 5 PRO B O 1
ATOM 2070 N N . PRO B 1 5 ? 7.035 22.534 -4.819 1.00 34.40 6 PRO B N 1
ATOM 2071 C CA . PRO B 1 5 ? 8.102 23.238 -5.598 1.00 30.15 6 PRO B CA 1
ATOM 2072 C C . PRO B 1 5 ? 9.291 23.770 -4.733 1.00 26.15 6 PRO B C 1
ATOM 2073 O O . PRO B 1 5 ? 9.136 24.044 -3.534 1.00 23.46 6 PRO B O 1
ATOM 2077 N N . ASP B 1 6 ? 10.468 23.860 -5.337 1.00 25.11 7 ASP B N 1
ATOM 2078 C CA . ASP B 1 6 ? 11.668 24.454 -4.694 1.00 25.11 7 ASP B CA 1
ATOM 2079 C C . ASP B 1 6 ? 12.310 25.420 -5.713 1.00 27.90 7 ASP B C 1
ATOM 2080 O O . ASP B 1 6 ? 11.917 25.418 -6.899 1.00 25.53 7 ASP B O 1
ATOM 2085 N N . VAL B 1 7 ? 13.246 26.257 -5.257 1.00 27.70 8 VAL B N 1
ATOM 2086 C CA . VAL B 1 7 ? 14.036 27.131 -6.161 1.00 30.80 8 VAL B CA 1
ATOM 2087 C C . VAL B 1 7 ? 15.539 26.888 -5.857 1.00 31.30 8 VAL B C 1
ATOM 2088 O O . VAL B 1 7 ? 15.913 26.762 -4.684 1.00 28.44 8 VAL B O 1
ATOM 2092 N N . GLU B 1 8 ? 16.378 26.783 -6.890 1.00 29.42 9 GLU B N 1
ATOM 2093 C CA . GLU B 1 8 ? 17.788 26.428 -6.657 1.00 32.26 9 GLU B CA 1
ATOM 2094 C C . GLU B 1 8 ? 18.570 27.421 -5.838 1.00 31.83 9 GLU B C 1
ATOM 2095 O O . GLU B 1 8 ? 19.454 26.997 -5.112 1.00 34.73 9 GLU B O 1
ATOM 2101 N N . GLY B 1 9 ? 18.329 28.730 -6.002 1.00 29.12 10 GLY B N 1
ATOM 2102 C CA . GLY B 1 9 ? 19.134 29.746 -5.286 1.00 30.39 10 GLY B CA 1
ATOM 2103 C C . GLY B 1 9 ? 18.638 30.084 -3.884 1.00 26.81 10 GLY B C 1
ATOM 2104 O O . GLY B 1 9 ? 17.634 29.509 -3.397 1.00 26.93 10 GLY B O 1
ATOM 2105 N N . ASP B 1 10 ? 19.319 31.012 -3.205 1.00 23.64 11 ASP B N 1
ATOM 2106 C CA . ASP B 1 10 ? 18.818 31.531 -1.963 1.00 21.39 11 ASP B CA 1
ATOM 2107 C C . ASP B 1 10 ? 17.716 32.607 -2.166 1.00 23.36 11 ASP B C 1
ATOM 2108 O O . ASP B 1 10 ? 17.840 33.746 -1.704 1.00 23.39 11 ASP B O 1
ATOM 2113 N N . ASP B 1 11 ? 16.625 32.203 -2.794 1.00 24.89 12 ASP B N 1
ATOM 2114 C CA . ASP B 1 11 ? 15.499 33.117 -3.065 1.00 24.28 12 ASP B CA 1
ATOM 2115 C C . ASP B 1 11 ? 14.242 32.474 -2.550 1.00 24.39 12 ASP B C 1
ATOM 2116 O O . ASP B 1 11 ? 14.182 31.227 -2.529 1.00 25.19 12 ASP B O 1
ATOM 2121 N N . CYS B 1 12 ? 13.244 33.278 -2.192 1.00 20.57 13 CYS B N 1
ATOM 2122 C CA . CYS B 1 12 ? 11.924 32.720 -1.731 1.00 21.33 13 CYS B CA 1
ATOM 2123 C C . CYS B 1 12 ? 11.118 31.997 -2.756 1.00 19.81 13 CYS B C 1
ATOM 2124 O O . CYS B 1 12 ? 11.339 32.163 -3.936 1.00 17.25 13 CYS B O 1
ATOM 2127 N N . LEU B 1 13 ? 10.220 31.111 -2.331 1.00 16.42 14 LEU B N 1
ATOM 2128 C CA . LEU B 1 13 ? 9.378 30.361 -3.315 1.00 17.62 14 LEU B CA 1
ATOM 2129 C C . LEU B 1 13 ? 8.475 31.417 -3.929 1.00 15.68 14 LEU B C 1
ATOM 2130 O O . LEU B 1 13 ? 7.983 32.256 -3.202 1.00 16.67 14 LEU B O 1
ATOM 2135 N N . PRO B 1 14 ? 8.239 31.339 -5.231 1.00 17.38 15 PRO B N 1
ATOM 2136 C CA . PRO B 1 14 ? 7.346 32.370 -5.804 1.00 18.68 15 PRO B CA 1
ATOM 2137 C C . PRO B 1 14 ? 5.826 32.115 -5.491 1.00 18.84 15 PRO B C 1
ATOM 2138 O O . PRO B 1 14 ? 5.033 33.030 -5.511 1.00 18.86 15 PRO B O 1
ATOM 2142 N N . ALA B 1 15 ? 5.452 30.882 -5.201 1.00 16.04 16 ALA B N 1
ATOM 2143 C CA . ALA B 1 15 ? 4.062 30.561 -4.871 1.00 17.16 16 ALA B CA 1
ATOM 2144 C C . ALA B 1 15 ? 4.131 29.516 -3.747 1.00 18.18 16 ALA B C 1
ATOM 2145 O O . ALA B 1 15 ? 5.198 28.950 -3.493 1.00 17.38 16 ALA B O 1
ATOM 2147 N N . TYR B 1 16 ? 3.006 29.210 -3.119 1.00 17.00 17 TYR B N 1
ATOM 2148 C CA . TYR B 1 16 ? 3.042 28.209 -1.998 1.00 16.00 17 TYR B CA 1
ATOM 2149 C C . TYR B 1 16 ? 1.618 27.729 -1.680 1.00 15.67 17 TYR B C 1
ATOM 2150 O O . TYR B 1 16 ? 0.662 28.507 -1.805 1.00 16.69 17 TYR B O 1
ATOM 2159 N N . ARG B 1 17 ? 1.497 26.482 -1.324 1.00 15.07 18 ARG B N 1
ATOM 2160 C CA . ARG B 1 17 ? 0.266 25.901 -0.939 1.00 14.74 18 ARG B CA 1
ATOM 2161 C C . ARG B 1 17 ? 0.420 25.369 0.484 1.00 15.23 18 ARG B C 1
ATOM 2162 O O . ARG B 1 17 ? 1.256 24.576 0.699 1.00 14.71 18 ARG B O 1
ATOM 2170 N N . HIS B 1 18 ? -0.415 25.804 1.402 1.00 15.99 19 HIS B N 1
ATOM 2171 C CA . HIS B 1 18 ? -0.285 25.366 2.795 1.00 15.86 19 HIS B CA 1
ATOM 2172 C C . HIS B 1 18 ? -0.831 23.966 2.944 1.00 18.68 19 HIS B C 1
ATOM 2173 O O . HIS B 1 18 ? -1.949 23.703 2.419 1.00 16.72 19 HIS B O 1
ATOM 2180 N N . LEU B 1 19 ? -0.019 23.079 3.538 1.00 18.37 20 LEU B N 1
ATOM 2181 C CA . LEU B 1 19 ? -0.426 21.711 4.001 1.00 18.88 20 LEU B CA 1
ATOM 2182 C C . LEU B 1 19 ? -0.534 21.652 5.519 1.00 20.11 20 LEU B C 1
ATOM 2183 O O . LEU B 1 19 ? -1.326 20.861 6.048 1.00 17.27 20 LEU B O 1
ATOM 2188 N N . PHE B 1 20 ? 0.303 22.431 6.201 1.00 17.22 21 PHE B N 1
ATOM 2189 C CA . PHE B 1 20 ? 0.086 22.787 7.578 1.00 17.57 21 PHE B CA 1
ATOM 2190 C C . PHE B 1 20 ? -0.755 24.027 7.571 1.00 19.75 21 PHE B C 1
ATOM 2191 O O . PHE B 1 20 ? -0.624 24.833 6.643 1.00 20.70 21 PHE B O 1
ATOM 2199 N N . CYS B 1 21 ? -1.518 24.250 8.639 1.00 21.32 22 CYS B N 1
ATOM 2200 C CA . CYS B 1 21 ? -2.309 25.494 8.799 1.00 21.95 22 CYS B CA 1
ATOM 2201 C C . CYS B 1 21 ? -1.405 26.742 8.809 1.00 21.10 22 CYS B C 1
ATOM 2202 O O . CYS B 1 21 ? -0.364 26.689 9.401 1.00 19.29 22 CYS B O 1
ATOM 2205 N N . PRO B 1 22 ? -1.801 27.872 8.141 1.00 21.36 23 PRO B N 1
ATOM 2206 C CA . PRO B 1 22 ? -0.910 29.065 8.108 1.00 19.23 23 PRO B CA 1
ATOM 2207 C C . PRO B 1 22 ? -0.625 29.687 9.489 1.00 19.41 23 PRO B C 1
ATOM 2208 O O . PRO B 1 22 ? 0.262 30.529 9.652 1.00 19.66 23 PRO B O 1
ATOM 2212 N N . ASP B 1 23 ? -1.386 29.307 10.471 1.00 18.45 24 ASP B N 1
ATOM 2213 C CA . ASP B 1 23 ? -1.163 29.839 11.822 1.00 18.83 24 ASP B CA 1
ATOM 2214 C C . ASP B 1 23 ? -0.441 28.821 12.763 1.00 18.66 24 ASP B C 1
ATOM 2215 O O . ASP B 1 23 ? -0.361 29.030 13.952 1.00 18.00 24 ASP B O 1
ATOM 2220 N N . LEU B 1 24 ? 0.056 27.719 12.211 1.00 16.57 25 LEU B N 1
ATOM 2221 C CA . LEU B 1 24 ? 0.715 26.694 13.060 1.00 15.97 25 LEU B CA 1
ATOM 2222 C C . LEU B 1 24 ? 1.725 27.269 14.054 1.00 16.23 25 LEU B C 1
ATOM 2223 O O . LEU B 1 24 ? 1.797 26.767 15.155 1.00 18.05 25 LEU B O 1
ATOM 2228 N N . LEU B 1 25 ? 2.582 28.208 13.640 1.00 17.45 26 LEU B N 1
ATOM 2229 C CA . LEU B 1 25 ? 3.576 28.853 14.542 1.00 16.93 26 LEU B CA 1
ATOM 2230 C C . LEU B 1 25 ? 3.247 30.351 14.793 1.00 20.32 26 LEU B C 1
ATOM 2231 O O . LEU B 1 25 ? 4.149 31.208 14.926 1.00 17.46 26 LEU B O 1
ATOM 2236 N N . ARG B 1 26 ? 1.965 30.686 14.805 1.00 19.86 27 ARG B N 1
ATOM 2237 C CA . ARG B 1 26 ? 1.650 32.128 14.807 1.00 22.96 27 ARG B CA 1
ATOM 2238 C C . ARG B 1 26 ? 2.211 32.872 16.050 1.00 23.14 27 ARG B C 1
ATOM 2239 O O . ARG B 1 26 ? 2.078 32.405 17.141 1.00 18.71 27 ARG B O 1
ATOM 2247 N N . ASP B 1 27 ? 2.958 33.923 15.794 1.00 25.90 28 ASP B N 1
ATOM 2248 C CA . ASP B 1 27 ? 3.560 34.755 16.795 1.00 28.84 28 ASP B CA 1
ATOM 2249 C C . ASP B 1 27 ? 4.802 34.187 17.545 1.00 27.06 28 ASP B C 1
ATOM 2250 O O . ASP B 1 27 ? 5.452 34.872 18.247 1.00 20.29 28 ASP B O 1
ATOM 2255 N N . LYS B 1 28 ? 5.137 32.946 17.309 1.00 24.27 29 LYS B N 1
ATOM 2256 C CA . LYS B 1 28 ? 6.424 32.427 17.807 1.00 20.59 29 LYS B CA 1
ATOM 2257 C C . LYS B 1 28 ? 7.630 33.046 17.083 1.00 19.09 29 LYS B C 1
ATOM 2258 O O . LYS B 1 28 ? 7.506 33.713 16.031 1.00 16.69 29 LYS B O 1
ATOM 2264 N N . VAL B 1 29 ? 8.829 32.761 17.618 1.00 16.35 30 VAL B N 1
ATOM 2265 C CA . VAL B 1 29 ? 10.045 33.344 17.158 1.00 14.42 30 VAL B CA 1
ATOM 2266 C C . VAL B 1 29 ? 11.005 32.154 17.081 1.00 13.42 30 VAL B C 1
ATOM 2267 O O . VAL B 1 29 ? 11.154 31.419 18.085 1.00 15.37 30 VAL B O 1
ATOM 2271 N N . ALA B 1 30 ? 11.685 32.020 15.956 1.00 13.78 31 ALA B N 1
ATOM 2272 C CA . ALA B 1 30 ? 12.675 30.953 15.787 1.00 14.21 31 ALA B CA 1
ATOM 2273 C C . ALA B 1 30 ? 14.025 31.575 15.540 1.00 14.42 31 ALA B C 1
ATOM 2274 O O . ALA B 1 30 ? 14.210 32.413 14.645 1.00 17.27 31 ALA B O 1
ATOM 2276 N N . PHE B 1 31 ? 15.009 31.043 16.229 1.00 14.52 32 PHE B N 1
ATOM 2277 C CA . PHE B 1 31 ? 16.395 31.450 15.983 1.00 13.97 32 PHE B CA 1
ATOM 2278 C C . PHE B 1 31 ? 17.074 30.422 15.100 1.00 14.92 32 PHE B C 1
ATOM 2279 O O . PHE B 1 31 ? 17.140 29.244 15.461 1.00 14.40 32 PHE B O 1
ATOM 2287 N N . ILE B 1 32 ? 17.505 30.821 13.918 1.00 13.82 33 ILE B N 1
ATOM 2288 C CA . ILE B 1 32 ? 18.036 29.862 12.954 1.00 13.08 33 ILE B CA 1
ATOM 2289 C C . ILE B 1 32 ? 19.507 30.124 12.649 1.00 13.77 33 ILE B C 1
ATOM 2290 O O . ILE B 1 32 ? 19.836 31.085 11.945 1.00 12.84 33 ILE B O 1
ATOM 2295 N N . THR B 1 33 ? 20.431 29.265 13.152 1.00 12.73 34 THR B N 1
ATOM 2296 C CA . THR B 1 33 ? 21.817 29.433 12.765 1.00 13.12 34 THR B CA 1
ATOM 2297 C C . THR B 1 33 ? 21.976 28.951 11.379 1.00 13.35 34 THR B C 1
ATOM 2298 O O . THR B 1 33 ? 21.368 27.964 10.985 1.00 15.71 34 THR B O 1
ATOM 2302 N N . GLY B 1 34 ? 22.765 29.670 10.571 1.00 13.70 35 GLY B N 1
ATOM 2303 C CA . GLY B 1 34 ? 22.867 29.330 9.177 1.00 11.96 35 GLY B CA 1
ATOM 2304 C C . GLY B 1 34 ? 21.632 29.673 8.325 1.00 13.02 35 GLY B C 1
ATOM 2305 O O . GLY B 1 34 ? 21.440 29.107 7.280 1.00 12.26 35 GLY B O 1
ATOM 2306 N N . GLY B 1 35 ? 20.801 30.577 8.800 1.00 14.11 36 GLY B N 1
ATOM 2307 C CA . GLY B 1 35 ? 19.560 30.873 8.110 1.00 14.27 36 GLY B CA 1
ATOM 2308 C C . GLY B 1 35 ? 19.651 31.752 6.854 1.00 14.18 36 GLY B C 1
ATOM 2309 O O . GLY B 1 35 ? 18.584 32.091 6.314 1.00 13.10 36 GLY B O 1
ATOM 2310 N N . GLY B 1 36 ? 20.865 32.207 6.463 1.00 16.06 37 GLY B N 1
ATOM 2311 C CA . GLY B 1 36 ? 21.066 33.067 5.226 1.00 13.16 37 GLY B CA 1
ATOM 2312 C C . GLY B 1 36 ? 21.267 32.303 3.950 1.00 15.62 37 GLY B C 1
ATOM 2313 O O . GLY B 1 36 ? 21.290 32.900 2.908 1.00 14.44 37 GLY B O 1
ATOM 2314 N N . SER B 1 37 ? 21.414 30.968 3.965 1.00 14.43 38 SER B N 1
ATOM 2315 C CA . SER B 1 37 ? 21.647 30.284 2.754 1.00 15.19 38 SER B CA 1
ATOM 2316 C C . SER B 1 37 ? 21.112 28.853 2.756 1.00 16.42 38 SER B C 1
ATOM 2317 O O . SER B 1 37 ? 20.858 28.332 3.797 1.00 17.76 38 SER B O 1
ATOM 2320 N N . GLY B 1 38 ? 21.065 28.213 1.588 1.00 13.16 39 GLY B N 1
ATOM 2321 C CA . GLY B 1 38 ? 20.746 26.770 1.537 1.00 14.29 39 GLY B CA 1
ATOM 2322 C C . GLY B 1 38 ? 19.519 26.366 2.349 1.00 13.39 39 GLY B C 1
ATOM 2323 O O . GLY B 1 38 ? 18.440 26.987 2.286 1.00 10.43 39 GLY B O 1
ATOM 2324 N N . ILE B 1 39 ? 19.654 25.245 3.069 1.00 13.73 40 ILE B N 1
ATOM 2325 C CA . ILE B 1 39 ? 18.485 24.633 3.799 1.00 14.11 40 ILE B CA 1
ATOM 2326 C C . ILE B 1 39 ? 18.025 25.580 4.842 1.00 12.64 40 ILE B C 1
ATOM 2327 O O . ILE B 1 39 ? 16.797 25.765 5.051 1.00 13.45 40 ILE B O 1
ATOM 2332 N N . GLY B 1 40 ? 18.956 26.240 5.525 1.00 11.84 41 GLY B N 1
ATOM 2333 C CA . GLY B 1 40 ? 18.557 27.125 6.635 1.00 11.10 41 GLY B CA 1
ATOM 2334 C C . GLY B 1 40 ? 17.676 28.327 6.191 1.00 12.46 41 GLY B C 1
ATOM 2335 O O . GLY B 1 40 ? 16.716 28.690 6.870 1.00 10.15 41 GLY B O 1
ATOM 2336 N N . PHE B 1 41 ? 17.953 28.850 4.997 1.00 12.90 42 PHE B N 1
ATOM 2337 C CA . PHE B 1 41 ? 17.114 29.934 4.408 1.00 13.47 42 PHE B CA 1
ATOM 2338 C C . PHE B 1 41 ? 15.651 29.464 4.120 1.00 11.75 42 PHE B C 1
ATOM 2339 O O . PHE B 1 41 ? 14.696 30.143 4.470 1.00 12.09 42 PHE B O 1
ATOM 2347 N N . ARG B 1 42 ? 15.528 28.291 3.532 1.00 10.55 43 ARG B N 1
ATOM 2348 C CA . ARG B 1 42 ? 14.198 27.662 3.197 1.00 11.60 43 ARG B CA 1
ATOM 2349 C C . ARG B 1 42 ? 13.423 27.316 4.462 1.00 12.27 43 ARG B C 1
ATOM 2350 O O . ARG B 1 42 ? 12.189 27.509 4.503 1.00 12.12 43 ARG B O 1
ATOM 2358 N N . ILE B 1 43 ? 14.113 26.783 5.466 1.00 11.31 44 ILE B N 1
ATOM 2359 C CA . ILE B 1 43 ? 13.549 26.701 6.866 1.00 12.75 44 ILE B CA 1
ATOM 2360 C C . ILE B 1 43 ? 13.015 28.062 7.330 1.00 12.54 44 ILE B C 1
ATOM 2361 O O . ILE B 1 43 ? 11.819 28.161 7.718 1.00 12.65 44 ILE B O 1
ATOM 2366 N N . ALA B 1 44 ? 13.834 29.126 7.292 1.00 11.84 45 ALA B N 1
ATOM 2367 C CA . ALA B 1 44 ? 13.325 30.402 7.706 1.00 12.10 45 ALA B CA 1
ATOM 2368 C C . ALA B 1 44 ? 12.036 30.795 6.938 1.00 12.42 45 ALA B C 1
ATOM 2369 O O . ALA B 1 44 ? 11.091 31.246 7.597 1.00 13.82 45 ALA B O 1
ATOM 2371 N N . GLU B 1 45 ? 12.119 30.711 5.608 1.00 14.22 46 GLU B N 1
ATOM 2372 C CA . GLU B 1 45 ? 10.968 31.062 4.684 1.00 15.37 46 GLU B CA 1
ATOM 2373 C C . GLU B 1 45 ? 9.694 30.263 5.054 1.00 14.62 46 GLU B C 1
ATOM 2374 O O . GLU B 1 45 ? 8.622 30.843 5.383 1.00 13.50 46 GLU B O 1
ATOM 2380 N N . ILE B 1 46 ? 9.791 28.938 5.077 1.00 13.19 47 ILE B N 1
ATOM 2381 C CA . ILE B 1 46 ? 8.644 28.164 5.560 1.00 14.89 47 ILE B CA 1
ATOM 2382 C C . ILE B 1 46 ? 8.116 28.511 6.941 1.00 13.05 47 ILE B C 1
ATOM 2383 O O . ILE B 1 46 ? 6.882 28.551 7.139 1.00 14.12 47 ILE B O 1
ATOM 2388 N N . PHE B 1 47 ? 8.980 28.686 7.939 1.00 12.20 48 PHE B N 1
ATOM 2389 C CA . PHE B 1 47 ? 8.516 29.080 9.253 1.00 14.57 48 PHE B CA 1
ATOM 2390 C C . PHE B 1 47 ? 7.717 30.406 9.188 1.00 14.17 48 PHE B C 1
ATOM 2391 O O . PHE B 1 47 ? 6.625 30.479 9.732 1.00 13.11 48 PHE B O 1
ATOM 2399 N N . MET B 1 48 ? 8.293 31.399 8.513 1.00 13.81 49 MET B N 1
ATOM 2400 C CA . MET B 1 48 ? 7.600 32.742 8.346 1.00 14.43 49 MET B CA 1
ATOM 2401 C C . MET B 1 48 ? 6.290 32.609 7.586 1.00 14.14 49 MET B C 1
ATOM 2402 O O . MET B 1 48 ? 5.355 33.334 7.904 1.00 15.47 49 MET B O 1
ATOM 2407 N N . ARG B 1 49 ? 6.180 31.680 6.646 1.00 14.06 50 ARG B N 1
ATOM 2408 C CA . ARG B 1 49 ? 4.860 31.402 5.981 1.00 15.05 50 ARG B CA 1
ATOM 2409 C C . ARG B 1 49 ? 3.832 30.767 6.892 1.00 16.94 50 ARG B C 1
ATOM 2410 O O . ARG B 1 49 ? 2.679 30.759 6.532 1.00 15.51 50 ARG B O 1
ATOM 2418 N N . HIS B 1 50 ? 4.239 30.254 8.091 1.00 13.63 51 HIS B N 1
ATOM 2419 C CA . HIS B 1 50 ? 3.326 29.721 9.094 1.00 14.22 51 HIS B CA 1
ATOM 2420 C C . HIS B 1 50 ? 3.201 30.588 10.326 1.00 14.64 51 HIS B C 1
ATOM 2421 O O . HIS B 1 50 ? 2.854 30.107 11.321 1.00 15.52 51 HIS B O 1
ATOM 2428 N N . GLY B 1 51 ? 3.557 31.892 10.231 1.00 15.23 52 GLY B N 1
ATOM 2429 C CA . GLY B 1 51 ? 3.253 32.863 11.254 1.00 14.83 52 GLY B CA 1
ATOM 2430 C C . GLY B 1 51 ? 4.414 33.261 12.135 1.00 17.20 52 GLY B C 1
ATOM 2431 O O . GLY B 1 51 ? 4.246 34.057 13.086 1.00 19.82 52 GLY B O 1
ATOM 2432 N N . CYS B 1 52 ? 5.588 32.658 11.893 1.00 15.39 53 CYS B N 1
ATOM 2433 C CA . CYS B 1 52 ? 6.732 32.721 12.847 1.00 17.97 53 CYS B CA 1
ATOM 2434 C C . CYS B 1 52 ? 7.623 33.931 12.410 1.00 19.99 53 CYS B C 1
ATOM 2435 O O . CYS B 1 52 ? 7.786 34.185 11.226 1.00 22.15 53 CYS B O 1
ATOM 2438 N N . HIS B 1 53 ? 8.140 34.701 13.354 1.00 18.78 54 HIS B N 1
ATOM 2439 C CA . HIS B 1 53 ? 9.200 35.627 13.030 1.00 19.43 54 HIS B CA 1
ATOM 2440 C C . HIS B 1 53 ? 10.489 34.883 13.166 1.00 20.33 54 HIS B C 1
ATOM 2441 O O . HIS B 1 53 ? 10.578 33.936 13.990 1.00 19.85 54 HIS B O 1
ATOM 2448 N N . THR B 1 54 ? 11.523 35.338 12.487 1.00 20.51 55 THR B N 1
ATOM 2449 C CA . THR B 1 54 ? 12.790 34.662 12.619 1.00 18.99 55 THR B CA 1
ATOM 2450 C C . THR B 1 54 ? 13.927 35.555 13.063 1.00 19.51 55 THR B C 1
ATOM 2451 O O . THR B 1 54 ? 13.907 36.816 12.848 1.00 19.90 55 THR B O 1
ATOM 2455 N N . VAL B 1 55 ? 14.972 34.893 13.586 1.00 15.74 56 VAL B N 1
ATOM 2456 C CA . VAL B 1 55 ? 16.306 35.483 13.677 1.00 14.62 56 VAL B CA 1
ATOM 2457 C C . VAL B 1 55 ? 17.288 34.601 12.942 1.00 15.74 56 VAL B C 1
ATOM 2458 O O . VAL B 1 55 ? 17.300 33.387 13.192 1.00 15.95 56 VAL B O 1
ATOM 2462 N N . ILE B 1 56 ? 18.012 35.121 11.958 1.00 16.25 57 ILE B N 1
ATOM 2463 C CA . ILE B 1 56 ? 18.902 34.313 11.193 1.00 17.34 57 ILE B CA 1
ATOM 2464 C C . ILE B 1 56 ? 20.315 34.806 11.514 1.00 19.81 57 ILE B C 1
ATOM 2465 O O . ILE B 1 56 ? 20.569 36.040 11.541 1.00 17.48 57 ILE B O 1
ATOM 2470 N N . ALA B 1 57 ? 21.237 33.851 11.734 1.00 15.71 58 ALA B N 1
ATOM 2471 C CA . ALA B 1 57 ? 22.541 34.233 12.289 1.00 15.76 58 ALA B CA 1
ATOM 2472 C C . ALA B 1 57 ? 23.605 33.365 11.666 1.00 18.13 58 ALA B C 1
ATOM 2473 O O . ALA B 1 57 ? 23.486 32.142 11.632 1.00 18.98 58 ALA B O 1
ATOM 2475 N N . SER B 1 58 ? 24.639 33.964 11.075 1.00 17.41 59 SER B N 1
ATOM 2476 C CA . SER B 1 58 ? 25.810 33.197 10.662 1.00 17.17 59 SER B CA 1
ATOM 2477 C C . SER B 1 58 ? 26.987 34.158 10.590 1.00 17.54 59 SER B C 1
ATOM 2478 O O . SER B 1 58 ? 26.827 35.287 11.020 1.00 19.01 59 SER B O 1
ATOM 2481 N N . ARG B 1 59 ? 28.161 33.718 10.098 1.00 21.14 60 ARG B N 1
ATOM 2482 C CA . ARG B 1 59 ? 29.343 34.586 10.089 1.00 20.89 60 ARG B CA 1
ATOM 2483 C C . ARG B 1 59 ? 29.152 35.886 9.309 1.00 24.55 60 ARG B C 1
ATOM 2484 O O . ARG B 1 59 ? 29.442 36.978 9.807 1.00 23.93 60 ARG B O 1
ATOM 2492 N N . SER B 1 60 ? 28.755 35.741 8.053 1.00 25.76 61 SER B N 1
ATOM 2493 C CA . SER B 1 60 ? 28.612 36.896 7.233 1.00 28.08 61 SER B CA 1
ATOM 2494 C C . SER B 1 60 ? 27.349 37.780 7.458 1.00 30.99 61 SER B C 1
ATOM 2495 O O . SER B 1 60 ? 26.234 37.405 6.954 1.00 25.36 61 SER B O 1
ATOM 2498 N N . LEU B 1 61 ? 27.497 38.936 8.163 1.00 26.56 62 LEU B N 1
ATOM 2499 C CA . LEU B 1 61 ? 26.390 39.933 8.275 1.00 31.45 62 LEU B CA 1
ATOM 2500 C C . LEU B 1 61 ? 25.763 40.254 6.877 1.00 28.69 62 LEU B C 1
ATOM 2501 O O . LEU B 1 61 ? 24.524 40.381 6.757 1.00 29.22 62 LEU B O 1
ATOM 2506 N N . PRO B 1 62 ? 26.602 40.380 5.856 1.00 28.45 63 PRO B N 1
ATOM 2507 C CA . PRO B 1 62 ? 26.037 40.602 4.518 1.00 27.00 63 PRO B CA 1
ATOM 2508 C C . PRO B 1 62 ? 25.064 39.538 4.002 1.00 27.83 63 PRO B C 1
ATOM 2509 O O . PRO B 1 62 ? 24.072 39.884 3.280 1.00 25.27 63 PRO B O 1
ATOM 2513 N N . ARG B 1 63 ? 25.404 38.263 4.251 1.00 24.02 64 ARG B N 1
ATOM 2514 C CA . ARG B 1 63 ? 24.652 37.131 3.748 1.00 23.67 64 ARG B CA 1
ATOM 2515 C C . ARG B 1 63 ? 23.318 37.171 4.432 1.00 22.66 64 ARG B C 1
ATOM 2516 O O . ARG B 1 63 ? 22.299 37.004 3.758 1.00 21.28 64 ARG B O 1
ATOM 2524 N N . VAL B 1 64 ? 23.311 37.403 5.741 1.00 19.59 65 VAL B N 1
ATOM 2525 C CA . VAL B 1 64 ? 22.045 37.414 6.418 1.00 23.50 65 VAL B CA 1
ATOM 2526 C C . VAL B 1 64 ? 21.217 38.682 6.126 1.00 23.68 65 VAL B C 1
ATOM 2527 O O . VAL B 1 64 ? 19.986 38.637 6.232 1.00 17.93 65 VAL B O 1
ATOM 2531 N N . LEU B 1 65 ? 21.878 39.816 5.821 1.00 24.92 66 LEU B N 1
ATOM 2532 C CA . LEU B 1 65 ? 21.057 41.060 5.571 1.00 22.96 66 LEU B CA 1
ATOM 2533 C C . LEU B 1 65 ? 20.269 40.861 4.301 1.00 21.05 66 LEU B C 1
ATOM 2534 O O . LEU B 1 65 ? 19.093 41.202 4.276 1.00 23.91 66 LEU B O 1
ATOM 2539 N N . THR B 1 66 ? 20.942 40.356 3.264 1.00 19.22 67 THR B N 1
ATOM 2540 C CA . THR B 1 66 ? 20.336 40.095 1.976 1.00 24.26 67 THR B CA 1
ATOM 2541 C C . THR B 1 66 ? 19.165 39.135 2.197 1.00 24.98 67 THR B C 1
ATOM 2542 O O . THR B 1 66 ? 18.063 39.325 1.656 1.00 18.79 67 THR B O 1
ATOM 2546 N N . ALA B 1 67 ? 19.432 38.076 2.982 1.00 23.37 68 ALA B N 1
ATOM 2547 C CA . ALA B 1 67 ? 18.374 37.073 3.245 1.00 20.44 68 ALA B CA 1
ATOM 2548 C C . ALA B 1 67 ? 17.202 37.649 3.969 1.00 17.15 68 ALA B C 1
ATOM 2549 O O . ALA B 1 67 ? 16.024 37.391 3.585 1.00 17.05 68 ALA B O 1
ATOM 2551 N N . ALA B 1 68 ? 17.467 38.438 5.005 1.00 16.96 69 ALA B N 1
ATOM 2552 C CA . ALA B 1 68 ? 16.392 38.974 5.840 1.00 17.90 69 ALA B CA 1
ATOM 2553 C C . ALA B 1 68 ? 15.401 39.890 5.083 1.00 20.65 69 ALA B C 1
ATOM 2554 O O . ALA B 1 68 ? 14.163 39.869 5.333 1.00 17.45 69 ALA B O 1
ATOM 2556 N N . ARG B 1 69 ? 15.942 40.612 4.110 1.00 25.52 70 ARG B N 1
ATOM 2557 C CA . ARG B 1 69 ? 15.080 41.436 3.229 1.00 27.56 70 ARG B CA 1
ATOM 2558 C C . ARG B 1 69 ? 14.240 40.576 2.253 1.00 25.63 70 ARG B C 1
ATOM 2559 O O . ARG B 1 69 ? 13.085 40.867 2.019 1.00 25.79 70 ARG B O 1
ATOM 2567 N N . LYS B 1 70 ? 14.815 39.540 1.661 1.00 22.39 71 LYS B N 1
ATOM 2568 C CA . LYS B 1 70 ? 14.009 38.630 0.831 1.00 21.19 71 LYS B CA 1
ATOM 2569 C C . LYS B 1 70 ? 12.899 37.948 1.616 1.00 23.34 71 LYS B C 1
ATOM 2570 O O . LYS B 1 70 ? 11.745 37.861 1.147 1.00 22.71 71 LYS B O 1
ATOM 2576 N N . LEU B 1 71 ? 13.225 37.491 2.838 1.00 23.04 72 LEU B N 1
ATOM 2577 C CA . LEU B 1 71 ? 12.265 36.764 3.707 1.00 24.25 72 LEU B CA 1
ATOM 2578 C C . LEU B 1 71 ? 11.085 37.646 4.166 1.00 21.84 72 LEU B C 1
ATOM 2579 O O . LEU B 1 71 ? 9.905 37.254 4.091 1.00 21.48 72 LEU B O 1
ATOM 2584 N N . ALA B 1 72 ? 11.419 38.835 4.640 1.00 22.41 73 ALA B N 1
ATOM 2585 C CA . ALA B 1 72 ? 10.454 39.773 5.124 1.00 23.49 73 ALA B CA 1
ATOM 2586 C C . ALA B 1 72 ? 9.560 40.174 3.957 1.00 24.68 73 ALA B C 1
ATOM 2587 O O . ALA B 1 72 ? 8.311 40.136 4.089 1.00 23.73 73 ALA B O 1
ATOM 2589 N N . GLY B 1 73 ? 10.182 40.438 2.800 1.00 24.56 74 GLY B N 1
ATOM 2590 C CA . GLY B 1 73 ? 9.427 40.819 1.624 1.00 27.86 74 GLY B CA 1
ATOM 2591 C C . GLY B 1 73 ? 8.439 39.760 1.175 1.00 28.70 74 GLY B C 1
ATOM 2592 O O . GLY B 1 73 ? 7.327 40.107 0.795 1.00 30.83 74 GLY B O 1
ATOM 2593 N N . ALA B 1 74 ? 8.805 38.469 1.182 1.00 27.33 75 ALA B N 1
ATOM 2594 C CA . ALA B 1 74 ? 7.902 37.447 0.605 1.00 25.82 75 ALA B CA 1
ATOM 2595 C C . ALA B 1 74 ? 6.864 37.034 1.595 1.00 28.14 75 ALA B C 1
ATOM 2596 O O . ALA B 1 74 ? 5.904 36.382 1.214 1.00 27.82 75 ALA B O 1
ATOM 2598 N N . THR B 1 75 ? 7.035 37.350 2.885 1.00 23.00 76 THR B N 1
ATOM 2599 C CA . THR B 1 75 ? 6.119 36.775 3.841 1.00 22.18 76 THR B CA 1
ATOM 2600 C C . THR B 1 75 ? 5.403 37.780 4.723 1.00 22.54 76 THR B C 1
ATOM 2601 O O . THR B 1 75 ? 4.484 37.402 5.410 1.00 23.66 76 THR B O 1
ATOM 2605 N N . GLY B 1 76 ? 5.839 39.036 4.766 1.00 24.32 77 GLY B N 1
ATOM 2606 C CA . GLY B 1 76 ? 5.301 39.985 5.757 1.00 25.81 77 GLY B CA 1
ATOM 2607 C C . GLY B 1 76 ? 5.461 39.617 7.234 1.00 31.34 77 GLY B C 1
ATOM 2608 O O . GLY B 1 76 ? 4.596 39.937 8.056 1.00 38.12 77 GLY B O 1
ATOM 2609 N N . ARG B 1 77 ? 6.530 38.898 7.599 1.00 27.46 78 ARG B N 1
ATOM 2610 C CA . ARG B 1 77 ? 6.815 38.624 9.017 1.00 24.09 78 ARG B CA 1
ATOM 2611 C C . ARG B 1 77 ? 8.181 39.271 9.286 1.00 20.23 78 ARG B C 1
ATOM 2612 O O . ARG B 1 77 ? 8.882 39.600 8.382 1.00 18.42 78 ARG B O 1
ATOM 2620 N N . ARG B 1 78 ? 8.617 39.338 10.520 1.00 19.35 79 ARG B N 1
ATOM 2621 C CA . ARG B 1 78 ? 9.890 39.977 10.787 1.00 24.42 79 ARG B CA 1
ATOM 2622 C C . ARG B 1 78 ? 11.059 39.004 10.733 1.00 24.27 79 ARG B C 1
ATOM 2623 O O . ARG B 1 78 ? 10.937 37.831 11.146 1.00 22.74 79 ARG B O 1
ATOM 2631 N N . CYS B 1 79 ? 12.186 39.480 10.210 1.00 22.95 80 CYS B N 1
ATOM 2632 C CA . CYS B 1 79 ? 13.405 38.671 10.172 1.00 23.75 80 CYS B CA 1
ATOM 2633 C C . CYS B 1 79 ? 14.561 39.510 10.674 1.00 24.69 80 CYS B C 1
ATOM 2634 O O . CYS B 1 79 ? 14.985 40.418 9.976 1.00 26.24 80 CYS B O 1
ATOM 2637 N N . LEU B 1 80 ? 15.070 39.231 11.875 1.00 24.78 81 LEU B N 1
ATOM 2638 C CA . LEU B 1 80 ? 16.273 39.914 12.394 1.00 19.46 81 LEU B CA 1
ATOM 2639 C C . LEU B 1 80 ? 17.591 39.230 11.959 1.00 22.02 81 LEU B C 1
ATOM 2640 O O . LEU B 1 80 ? 17.904 38.150 12.489 1.00 20.49 81 LEU B O 1
ATOM 2645 N N . PRO B 1 81 ? 18.380 39.834 11.035 1.00 20.47 82 PRO B N 1
ATOM 2646 C CA . PRO B 1 81 ? 19.659 39.247 10.718 1.00 21.55 82 PRO B CA 1
ATOM 2647 C C . PRO B 1 81 ? 20.770 39.627 11.734 1.00 24.72 82 PRO B C 1
ATOM 2648 O O . PRO B 1 81 ? 20.847 40.806 12.199 1.00 21.52 82 PRO B O 1
ATOM 2652 N N . LEU B 1 82 ? 21.662 38.660 12.009 1.00 22.76 83 LEU B N 1
ATOM 2653 C CA . LEU B 1 82 ? 22.789 38.890 12.932 1.00 22.40 83 LEU B CA 1
ATOM 2654 C C . LEU B 1 82 ? 24.065 38.164 12.525 1.00 24.12 83 LEU B C 1
ATOM 2655 O O . LEU B 1 82 ? 23.994 37.064 11.968 1.00 22.10 83 LEU B O 1
ATOM 2660 N N . SER B 1 83 ? 25.240 38.797 12.751 1.00 21.06 84 SER B N 1
ATOM 2661 C CA . SER B 1 83 ? 26.548 38.204 12.490 1.00 24.36 84 SER B CA 1
ATOM 2662 C C . SER B 1 83 ? 26.954 37.498 13.759 1.00 25.08 84 SER B C 1
ATOM 2663 O O . SER B 1 83 ? 26.873 38.072 14.859 1.00 21.87 84 SER B O 1
ATOM 2666 N N . MET B 1 84 ? 27.317 36.225 13.646 1.00 22.98 85 MET B N 1
ATOM 2667 C CA . MET B 1 84 ? 27.590 35.487 14.845 1.00 20.47 85 MET B CA 1
ATOM 2668 C C . MET B 1 84 ? 28.337 34.224 14.422 1.00 21.21 85 MET B C 1
ATOM 2669 O O . MET B 1 84 ? 27.809 33.443 13.622 1.00 19.42 85 MET B O 1
ATOM 2674 N N . ASP B 1 85 ? 29.559 34.022 14.916 1.00 19.03 86 ASP B N 1
ATOM 2675 C CA . ASP B 1 85 ? 30.206 32.730 14.676 1.00 20.15 86 ASP B CA 1
ATOM 2676 C C . ASP B 1 85 ? 29.795 31.769 15.833 1.00 16.96 86 ASP B C 1
ATOM 2677 O O . ASP B 1 85 ? 30.041 32.073 16.983 1.00 17.83 86 ASP B O 1
ATOM 2682 N N . VAL B 1 86 ? 29.177 30.602 15.547 1.00 16.08 87 VAL B N 1
ATOM 2683 C CA . VAL B 1 86 ? 28.776 29.680 16.619 1.00 14.10 87 VAL B CA 1
ATOM 2684 C C . VAL B 1 86 ? 29.969 29.199 17.450 1.00 14.45 87 VAL B C 1
ATOM 2685 O O . VAL B 1 86 ? 29.759 28.659 18.477 1.00 14.99 87 VAL B O 1
ATOM 2689 N N . ARG B 1 87 ? 31.201 29.304 16.957 1.00 15.55 88 ARG B N 1
ATOM 2690 C CA . ARG B 1 87 ? 32.351 28.942 17.801 1.00 15.46 88 ARG B CA 1
ATOM 2691 C C . ARG B 1 87 ? 32.766 29.982 18.831 1.00 18.95 88 ARG B C 1
ATOM 2692 O O . ARG B 1 87 ? 33.690 29.728 19.602 1.00 19.90 88 ARG B O 1
ATOM 2700 N N . ALA B 1 88 ? 32.124 31.160 18.854 1.00 18.60 89 ALA B N 1
ATOM 2701 C CA . ALA B 1 88 ? 32.592 32.277 19.752 1.00 18.03 89 ALA B CA 1
ATOM 2702 C C . ALA B 1 88 ? 31.485 32.581 20.695 1.00 18.08 89 ALA B C 1
ATOM 2703 O O . ALA B 1 88 ? 30.524 33.322 20.324 1.00 17.93 89 ALA B O 1
ATOM 2705 N N . PRO B 1 89 ? 31.575 32.009 21.933 1.00 16.94 90 PRO B N 1
ATOM 2706 C CA . PRO B 1 89 ? 30.485 32.163 22.860 1.00 20.78 90 PRO B CA 1
ATOM 2707 C C . PRO B 1 89 ? 30.023 33.642 23.132 1.00 23.17 90 PRO B C 1
ATOM 2708 O O . PRO B 1 89 ? 28.815 33.868 23.269 1.00 23.28 90 PRO B O 1
ATOM 2712 N N . PRO B 1 90 ? 30.976 34.607 23.297 1.00 23.68 91 PRO B N 1
ATOM 2713 C CA . PRO B 1 90 ? 30.558 36.021 23.456 1.00 23.47 91 PRO B CA 1
ATOM 2714 C C . PRO B 1 90 ? 29.702 36.521 22.256 1.00 21.38 91 PRO B C 1
ATOM 2715 O O . PRO B 1 90 ? 28.715 37.227 22.464 1.00 22.26 91 PRO B O 1
ATOM 2719 N N . ALA B 1 91 ? 30.081 36.160 21.036 1.00 17.92 92 ALA B N 1
ATOM 2720 C CA . ALA B 1 91 ? 29.272 36.522 19.883 1.00 19.34 92 ALA B CA 1
ATOM 2721 C C . ALA B 1 91 ? 27.907 35.876 19.949 1.00 19.70 92 ALA B C 1
ATOM 2722 O O . ALA B 1 91 ? 26.900 36.545 19.593 1.00 16.48 92 ALA B O 1
ATOM 2724 N N . VAL B 1 92 ? 27.867 34.609 20.412 1.00 16.51 93 VAL B N 1
ATOM 2725 C CA . VAL B 1 92 ? 26.602 33.897 20.602 1.00 16.54 93 VAL B CA 1
ATOM 2726 C C . VAL B 1 92 ? 25.703 34.506 21.662 1.00 17.33 93 VAL B C 1
ATOM 2727 O O . VAL B 1 92 ? 24.511 34.681 21.417 1.00 16.99 93 VAL B O 1
ATOM 2731 N N . MET B 1 93 ? 26.264 34.831 22.811 1.00 16.67 94 MET B N 1
ATOM 2732 C CA . MET B 1 93 ? 25.551 35.514 23.851 1.00 21.13 94 MET B CA 1
ATOM 2733 C C . MET B 1 93 ? 24.982 36.885 23.420 1.00 19.46 94 MET B C 1
ATOM 2734 O O . MET B 1 93 ? 23.878 37.208 23.693 1.00 23.20 94 MET B O 1
ATOM 2739 N N . ALA B 1 94 ? 25.785 37.626 22.713 1.00 22.53 95 ALA B N 1
ATOM 2740 C CA . ALA B 1 94 ? 25.471 38.963 22.157 1.00 22.88 95 ALA B CA 1
ATOM 2741 C C . ALA B 1 94 ? 24.263 38.871 21.245 1.00 22.53 95 ALA B C 1
ATOM 2742 O O . ALA B 1 94 ? 23.292 39.599 21.472 1.00 23.97 95 ALA B O 1
ATOM 2744 N N . ALA B 1 95 ? 24.287 37.906 20.296 1.00 21.92 96 ALA B N 1
ATOM 2745 C CA . ALA B 1 95 ? 23.205 37.654 19.336 1.00 21.53 96 ALA B CA 1
ATOM 2746 C C . ALA B 1 95 ? 21.903 37.227 20.002 1.00 20.62 96 ALA B C 1
ATOM 2747 O O . ALA B 1 95 ? 20.825 37.712 19.668 1.00 22.50 96 ALA B O 1
ATOM 2749 N N . VAL B 1 96 ? 21.978 36.318 20.961 1.00 22.35 97 VAL B N 1
ATOM 2750 C CA . VAL B 1 96 ? 20.770 35.893 21.613 1.00 20.79 97 VAL B CA 1
ATOM 2751 C C . VAL B 1 96 ? 20.206 37.082 22.416 1.00 23.39 97 VAL B C 1
ATOM 2752 O O . VAL B 1 96 ? 18.988 37.262 22.485 1.00 21.45 97 VAL B O 1
ATOM 2756 N N . ASP B 1 97 ? 21.076 37.877 23.032 1.00 24.41 98 ASP B N 1
ATOM 2757 C CA . ASP B 1 97 ? 20.575 39.027 23.840 1.00 26.34 98 ASP B CA 1
ATOM 2758 C C . ASP B 1 97 ? 19.799 39.999 22.960 1.00 24.18 98 ASP B C 1
ATOM 2759 O O . ASP B 1 97 ? 18.702 40.441 23.295 1.00 25.16 98 ASP B O 1
ATOM 2764 N N . GLN B 1 98 ? 20.325 40.259 21.788 1.00 22.16 99 GLN B N 1
ATOM 2765 C CA . GLN B 1 98 ? 19.648 41.128 20.904 1.00 26.29 99 GLN B CA 1
ATOM 2766 C C . GLN B 1 98 ? 18.366 40.572 20.381 1.00 28.54 99 GLN B C 1
ATOM 2767 O O . GLN B 1 98 ? 17.456 41.352 20.124 1.00 30.36 99 GLN B O 1
ATOM 2773 N N . ALA B 1 99 ? 18.279 39.243 20.215 1.00 24.07 100 ALA B N 1
ATOM 2774 C CA . ALA B 1 99 ? 17.084 38.639 19.628 1.00 22.72 100 ALA B CA 1
ATOM 2775 C C . ALA B 1 99 ? 15.986 38.822 20.663 1.00 22.20 100 ALA B C 1
ATOM 2776 O O . ALA B 1 99 ? 14.772 39.122 20.362 1.00 20.50 100 ALA B O 1
ATOM 2778 N N . LEU B 1 100 ? 16.383 38.678 21.915 1.00 21.37 101 LEU B N 1
ATOM 2779 C CA . LEU B 1 100 ? 15.429 38.856 22.978 1.00 23.87 101 LEU B CA 1
ATOM 2780 C C . LEU B 1 100 ? 15.046 40.321 23.166 1.00 28.84 101 LEU B C 1
ATOM 2781 O O . LEU B 1 100 ? 13.917 40.620 23.552 1.00 29.56 101 LEU B O 1
ATOM 2786 N N . LYS B 1 101 ? 15.978 41.221 22.898 1.00 31.15 102 LYS B N 1
ATOM 2787 C CA . LYS B 1 101 ? 15.685 42.645 23.057 1.00 35.72 102 LYS B CA 1
ATOM 2788 C C . LYS B 1 101 ? 14.644 42.989 21.982 1.00 34.14 102 LYS B C 1
ATOM 2789 O O . LYS B 1 101 ? 13.583 43.499 22.286 1.00 38.07 102 LYS B O 1
ATOM 2795 N N . GLU B 1 102 ? 14.916 42.615 20.746 1.00 31.93 103 GLU B N 1
ATOM 2796 C CA . GLU B 1 102 ? 13.968 42.819 19.664 1.00 32.53 103 GLU B CA 1
ATOM 2797 C C . GLU B 1 102 ? 12.597 42.085 19.807 1.00 30.38 103 GLU B C 1
ATOM 2798 O O . GLU B 1 102 ? 11.529 42.664 19.488 1.00 26.82 103 GLU B O 1
ATOM 2804 N N . PHE B 1 103 ? 12.592 40.838 20.292 1.00 23.11 104 PHE B N 1
ATOM 2805 C CA . PHE B 1 103 ? 11.362 40.069 20.250 1.00 21.39 104 PHE B CA 1
ATOM 2806 C C . PHE B 1 103 ? 10.716 39.753 21.538 1.00 20.73 104 PHE B C 1
ATOM 2807 O O . PHE B 1 103 ? 9.530 39.391 21.517 1.00 22.20 104 PHE B O 1
ATOM 2815 N N . GLY B 1 104 ? 11.469 39.780 22.641 1.00 20.53 105 GLY B N 1
ATOM 2816 C CA . GLY B 1 104 ? 10.952 39.424 23.941 1.00 21.50 105 GLY B CA 1
ATOM 2817 C C . GLY B 1 104 ? 10.773 37.937 24.237 1.00 22.18 105 GLY B C 1
ATOM 2818 O O . GLY B 1 104 ? 10.291 37.557 25.327 1.00 25.19 105 GLY B O 1
ATOM 2819 N N . ARG B 1 105 ? 11.132 37.084 23.285 1.00 22.86 106 ARG B N 1
ATOM 2820 C CA . ARG B 1 105 ? 10.950 35.634 23.442 1.00 19.79 106 ARG B CA 1
ATOM 2821 C C . ARG B 1 105 ? 11.687 34.923 22.301 1.00 18.97 106 ARG B C 1
ATOM 2822 O O . ARG B 1 105 ? 11.941 35.490 21.233 1.00 21.19 106 ARG B O 1
ATOM 2830 N N . ILE B 1 106 ? 12.014 33.650 22.519 1.00 18.89 107 ILE B N 1
ATOM 2831 C CA . ILE B 1 106 ? 12.488 32.799 21.428 1.00 17.89 107 ILE B CA 1
ATOM 2832 C C . ILE B 1 106 ? 11.819 31.475 21.784 1.00 17.12 107 ILE B C 1
ATOM 2833 O O . ILE B 1 106 ? 11.897 31.050 22.947 1.00 19.27 107 ILE B O 1
ATOM 2838 N N . ASP B 1 107 ? 11.170 30.828 20.804 1.00 14.58 108 ASP B N 1
ATOM 2839 C CA . ASP B 1 107 ? 10.435 29.595 21.073 1.00 16.22 108 ASP B CA 1
ATOM 2840 C C . ASP B 1 107 ? 11.147 28.358 20.526 1.00 15.39 108 ASP B C 1
ATOM 2841 O O . ASP B 1 107 ? 10.891 27.227 21.005 1.00 16.75 108 ASP B O 1
ATOM 2846 N N . ILE B 1 108 ? 11.867 28.578 19.425 1.00 15.23 109 ILE B N 1
ATOM 2847 C CA . ILE B 1 108 ? 12.456 27.524 18.547 1.00 13.11 109 ILE B CA 1
ATOM 2848 C C . ILE B 1 108 ? 13.898 27.847 18.241 1.00 12.88 109 ILE B C 1
ATOM 2849 O O . ILE B 1 108 ? 14.225 28.947 17.897 1.00 12.41 109 ILE B O 1
ATOM 2854 N N . LEU B 1 109 ? 14.782 26.859 18.338 1.00 12.17 110 LEU B N 1
ATOM 2855 C CA . LEU B 1 109 ? 16.127 27.007 17.843 1.00 11.18 110 LEU B CA 1
ATOM 2856 C C . LEU B 1 109 ? 16.370 25.932 16.822 1.00 11.62 110 LEU B C 1
ATOM 2857 O O . LEU B 1 109 ? 16.138 24.747 17.107 1.00 12.11 110 LEU B O 1
ATOM 2862 N N . ILE B 1 110 ? 16.873 26.335 15.676 1.00 10.41 111 ILE B N 1
ATOM 2863 C CA . ILE B 1 110 ? 17.329 25.419 14.609 1.00 10.94 111 ILE B CA 1
ATOM 2864 C C . ILE B 1 110 ? 18.804 25.566 14.428 1.00 10.97 111 ILE B C 1
ATOM 2865 O O . ILE B 1 110 ? 19.304 26.632 14.038 1.00 12.61 111 ILE B O 1
ATOM 2870 N N . ASN B 1 111 ? 19.531 24.526 14.808 1.00 11.86 112 ASN B N 1
ATOM 2871 C CA . ASN B 1 111 ? 20.983 24.499 14.565 1.00 11.95 112 ASN B CA 1
ATOM 2872 C C . ASN B 1 111 ? 21.295 23.932 13.181 1.00 13.97 112 ASN B C 1
ATOM 2873 O O . ASN B 1 111 ? 21.361 22.686 12.972 1.00 14.27 112 ASN B O 1
ATOM 2878 N N . CYS B 1 112 ? 21.553 24.831 12.242 1.00 14.63 113 CYS B N 1
ATOM 2879 C CA . CYS B 1 112 ? 21.747 24.460 10.887 1.00 15.00 113 CYS B CA 1
ATOM 2880 C C . CYS B 1 112 ? 23.178 24.774 10.414 1.00 14.99 113 CYS B C 1
ATOM 2881 O O . CYS B 1 112 ? 23.618 24.240 9.394 1.00 17.05 113 CYS B O 1
ATOM 2884 N N . ALA B 1 113 ? 23.919 25.610 11.160 1.00 13.99 114 ALA B N 1
ATOM 2885 C CA . ALA B 1 113 ? 25.328 25.999 10.808 1.00 15.44 114 ALA B CA 1
ATOM 2886 C C . ALA B 1 113 ? 26.252 24.762 10.737 1.00 16.22 114 ALA B C 1
ATOM 2887 O O . ALA B 1 113 ? 26.314 24.041 11.726 1.00 17.04 114 ALA B O 1
ATOM 2889 N N . ALA B 1 114 ? 27.038 24.613 9.672 1.00 15.68 115 ALA B N 1
ATOM 2890 C CA . ALA B 1 114 ? 27.928 23.440 9.459 1.00 17.26 115 ALA B CA 1
ATOM 2891 C C . ALA B 1 114 ? 29.000 23.878 8.435 1.00 17.43 115 ALA B C 1
ATOM 2892 O O . ALA B 1 114 ? 28.784 24.806 7.632 1.00 17.73 115 ALA B O 1
ATOM 2894 N N . GLY B 1 115 ? 30.118 23.192 8.428 1.00 17.81 116 GLY B N 1
ATOM 2895 C CA . GLY B 1 115 ? 31.018 23.279 7.253 1.00 17.68 116 GLY B CA 1
ATOM 2896 C C . GLY B 1 115 ? 31.444 21.904 6.843 1.00 17.07 116 GLY B C 1
ATOM 2897 O O . GLY B 1 115 ? 31.510 21.020 7.671 1.00 17.28 116 GLY B O 1
ATOM 2898 N N . ASN B 1 116 ? 31.734 21.707 5.564 1.00 14.07 117 ASN B N 1
ATOM 2899 C CA . ASN B 1 116 ? 32.012 20.378 5.032 1.00 14.74 117 ASN B CA 1
ATOM 2900 C C . ASN B 1 116 ? 32.680 20.600 3.697 1.00 15.61 117 ASN B C 1
ATOM 2901 O O . ASN B 1 116 ? 32.511 21.715 3.090 1.00 16.86 117 ASN B O 1
ATOM 2906 N N . PHE B 1 117 ? 33.401 19.581 3.225 1.00 14.48 118 PHE B N 1
ATOM 2907 C CA . PHE B 1 117 ? 34.185 19.589 1.963 1.00 15.04 118 PHE B CA 1
ATOM 2908 C C . PHE B 1 117 ? 34.638 18.088 1.856 1.00 14.69 118 PHE B C 1
ATOM 2909 O O . PHE B 1 117 ? 34.609 17.369 2.870 1.00 15.14 118 PHE B O 1
ATOM 2917 N N . LEU B 1 118 ? 34.992 17.621 0.681 1.00 13.83 119 LEU B N 1
ATOM 2918 C CA . LEU B 1 118 ? 35.412 16.235 0.481 1.00 14.79 119 LEU B CA 1
ATOM 2919 C C . LEU B 1 118 ? 36.880 16.197 0.747 1.00 16.40 119 LEU B C 1
ATOM 2920 O O . LEU B 1 118 ? 37.610 17.030 0.215 1.00 14.07 119 LEU B O 1
ATOM 2925 N N . CYS B 1 119 ? 37.335 15.321 1.659 1.00 13.96 120 CYS B N 1
ATOM 2926 C CA . CYS B 1 119 ? 38.785 15.195 1.786 1.00 13.75 120 CYS B CA 1
ATOM 2927 C C . CYS B 1 119 ? 39.091 13.790 2.326 1.00 14.08 120 CYS B C 1
ATOM 2928 O O . CYS B 1 119 ? 38.423 13.362 3.240 1.00 15.31 120 CYS B O 1
ATOM 2931 N N . PRO B 1 120 ? 40.037 13.039 1.703 1.00 17.09 121 PRO B N 1
ATOM 2932 C CA . PRO B 1 120 ? 40.426 11.694 2.252 1.00 16.75 121 PRO B CA 1
ATOM 2933 C C . PRO B 1 120 ? 41.087 11.889 3.564 1.00 15.90 121 PRO B C 1
ATOM 2934 O O . PRO B 1 120 ? 41.748 12.914 3.782 1.00 13.99 121 PRO B O 1
ATOM 2938 N N . ALA B 1 121 ? 40.847 10.953 4.509 1.00 15.28 122 ALA B N 1
ATOM 2939 C CA . ALA B 1 121 ? 41.380 11.085 5.827 1.00 14.41 122 ALA B CA 1
ATOM 2940 C C . ALA B 1 121 ? 42.897 11.328 5.870 1.00 13.93 122 ALA B C 1
ATOM 2941 O O . ALA B 1 121 ? 43.399 12.054 6.768 1.00 14.15 122 ALA B O 1
ATOM 2943 N N . GLY B 1 122 ? 43.614 10.652 4.986 1.00 15.94 123 GLY B N 1
ATOM 2944 C CA . GLY B 1 122 ? 45.077 10.758 4.918 1.00 16.07 123 GLY B CA 1
ATOM 2945 C C . GLY B 1 122 ? 45.607 12.150 4.536 1.00 18.81 123 GLY B C 1
ATOM 2946 O O . GLY B 1 122 ? 46.725 12.498 4.843 1.00 21.00 123 GLY B O 1
ATOM 2947 N N . ALA B 1 123 ? 44.780 12.969 3.905 1.00 17.43 124 ALA B N 1
ATOM 2948 C CA . ALA B 1 123 ? 45.165 14.321 3.534 1.00 20.02 124 ALA B CA 1
ATOM 2949 C C . ALA B 1 123 ? 44.504 15.318 4.405 1.00 16.54 124 ALA B C 1
ATOM 2950 O O . ALA B 1 123 ? 44.737 16.549 4.258 1.00 17.95 124 ALA B O 1
ATOM 2952 N N . LEU B 1 124 ? 43.622 14.849 5.300 1.00 15.25 125 LEU B N 1
ATOM 2953 C CA . LEU B 1 124 ? 42.942 15.736 6.228 1.00 12.96 125 LEU B CA 1
ATOM 2954 C C . LEU B 1 124 ? 43.804 16.072 7.458 1.00 13.27 125 LEU B C 1
ATOM 2955 O O . LEU B 1 124 ? 44.094 15.176 8.273 1.00 13.17 125 LEU B O 1
ATOM 2960 N N . SER B 1 125 ? 44.154 17.348 7.662 1.00 12.86 126 SER B N 1
ATOM 2961 C CA . SER B 1 125 ? 44.907 17.741 8.820 1.00 14.53 126 SER B CA 1
ATOM 2962 C C . SER B 1 125 ? 44.099 17.681 10.079 1.00 14.52 126 SER B C 1
ATOM 2963 O O . SER B 1 125 ? 42.858 17.703 10.038 1.00 12.47 126 SER B O 1
ATOM 2966 N N . PHE B 1 126 ? 44.811 17.589 11.183 1.00 12.39 127 PHE B N 1
ATOM 2967 C CA . PHE B 1 126 ? 44.227 17.658 12.509 1.00 15.85 127 PHE B CA 1
ATOM 2968 C C . PHE B 1 126 ? 43.384 18.967 12.639 1.00 16.26 127 PHE B C 1
ATOM 2969 O O . PHE B 1 126 ? 42.269 18.963 13.159 1.00 13.85 127 PHE B O 1
ATOM 2977 N N . ASN B 1 127 ? 43.962 20.091 12.239 1.00 16.09 128 ASN B N 1
ATOM 2978 C CA . ASN B 1 127 ? 43.193 21.361 12.319 1.00 16.27 128 ASN B CA 1
ATOM 2979 C C . ASN B 1 127 ? 41.950 21.300 11.445 1.00 14.09 128 ASN B C 1
ATOM 2980 O O . ASN B 1 127 ? 40.933 21.896 11.827 1.00 12.70 128 ASN B O 1
ATOM 2985 N N . ALA B 1 128 ? 42.062 20.678 10.249 1.00 12.57 129 ALA B N 1
ATOM 2986 C CA . ALA B 1 128 ? 40.889 20.551 9.353 1.00 13.16 129 ALA B CA 1
ATOM 2987 C C . ALA B 1 128 ? 39.776 19.764 10.090 1.00 15.47 129 ALA B C 1
ATOM 2988 O O . ALA B 1 128 ? 38.634 20.243 10.199 1.00 14.66 129 ALA B O 1
ATOM 2990 N N . PHE B 1 129 ? 40.136 18.606 10.689 1.00 12.52 130 PHE B N 1
ATOM 2991 C CA . PHE B 1 129 ? 39.142 17.754 11.326 1.00 12.41 130 PHE B CA 1
ATOM 2992 C C . PHE B 1 129 ? 38.545 18.563 12.480 1.00 11.76 130 PHE B C 1
ATOM 2993 O O . PHE B 1 129 ? 37.334 18.666 12.617 1.00 11.17 130 PHE B O 1
ATOM 3001 N N . LYS B 1 130 ? 39.390 19.209 13.285 1.00 11.87 131 LYS B N 1
ATOM 3002 C CA . LYS B 1 130 ? 38.887 19.909 14.466 1.00 13.90 131 LYS B CA 1
ATOM 3003 C C . LYS B 1 130 ? 38.013 21.131 14.113 1.00 13.65 131 LYS B C 1
ATOM 3004 O O . LYS B 1 130 ? 37.111 21.481 14.871 1.00 13.26 131 LYS B O 1
ATOM 3010 N N . THR B 1 131 ? 38.294 21.770 12.989 1.00 12.53 132 THR B N 1
ATOM 3011 C CA . THR B 1 131 ? 37.448 22.899 12.510 1.00 13.69 132 THR B CA 1
ATOM 3012 C C . THR B 1 131 ? 36.013 22.439 12.295 1.00 11.94 132 THR B C 1
ATOM 3013 O O . THR B 1 131 ? 35.109 23.136 12.718 1.00 13.34 132 THR B O 1
ATOM 3017 N N . VAL B 1 132 ? 35.840 21.298 11.644 1.00 12.53 133 VAL B N 1
ATOM 3018 C CA . VAL B 1 132 ? 34.503 20.686 11.419 1.00 14.00 133 VAL B CA 1
ATOM 3019 C C . VAL B 1 132 ? 33.820 20.296 12.764 1.00 15.15 133 VAL B C 1
ATOM 3020 O O . VAL B 1 132 ? 32.623 20.585 12.941 1.00 13.88 133 VAL B O 1
ATOM 3024 N N . MET B 1 133 ? 34.577 19.678 13.708 1.00 13.37 134 MET B N 1
ATOM 3025 C CA A MET B 1 133 ? 34.059 19.358 15.022 0.50 14.04 134 MET B CA 1
ATOM 3026 C CA B MET B 1 133 ? 34.066 19.368 15.046 0.50 14.38 134 MET B CA 1
ATOM 3027 C C . MET B 1 133 ? 33.629 20.667 15.678 1.00 14.08 134 MET B C 1
ATOM 3028 O O . MET B 1 133 ? 32.544 20.729 16.231 1.00 13.64 134 MET B O 1
ATOM 3037 N N . ASP B 1 134 ? 34.469 21.714 15.555 1.00 13.64 135 ASP B N 1
ATOM 3038 C CA . ASP B 1 134 ? 34.219 22.976 16.283 1.00 14.82 135 ASP B CA 1
ATOM 3039 C C . ASP B 1 134 ? 32.906 23.627 15.799 1.00 13.82 135 ASP B C 1
ATOM 3040 O O . ASP B 1 134 ? 32.140 24.140 16.599 1.00 15.53 135 ASP B O 1
ATOM 3045 N N . ILE B 1 135 ? 32.715 23.683 14.505 1.00 14.53 136 ILE B N 1
ATOM 3046 C CA . ILE B 1 135 ? 31.519 24.408 13.973 1.00 14.17 136 ILE B CA 1
ATOM 3047 C C . ILE B 1 135 ? 30.277 23.581 14.196 1.00 14.55 136 ILE B C 1
ATOM 3048 O O . ILE B 1 135 ? 29.271 24.046 14.723 1.00 12.40 136 ILE B O 1
ATOM 3053 N N . ASP B 1 136 ? 30.353 22.340 13.773 1.00 14.98 137 ASP B N 1
ATOM 3054 C CA . ASP B 1 136 ? 29.161 21.456 13.844 1.00 16.20 137 ASP B CA 1
ATOM 3055 C C . ASP B 1 136 ? 28.783 21.053 15.243 1.00 15.56 137 ASP B C 1
ATOM 3056 O O . ASP B 1 136 ? 27.641 21.224 15.666 1.00 18.02 137 ASP B O 1
ATOM 3061 N N . THR B 1 137 ? 29.751 20.542 16.018 1.00 15.49 138 THR B N 1
ATOM 3062 C CA . THR B 1 137 ? 29.401 20.001 17.292 1.00 14.22 138 THR B CA 1
ATOM 3063 C C . THR B 1 137 ? 29.493 20.991 18.463 1.00 15.04 138 THR B C 1
ATOM 3064 O O . THR B 1 137 ? 28.515 21.228 19.159 1.00 12.60 138 THR B O 1
ATOM 3068 N N . SER B 1 138 ? 30.676 21.554 18.705 1.00 14.27 139 SER B N 1
ATOM 3069 C CA . SER B 1 138 ? 30.790 22.564 19.714 1.00 16.30 139 SER B CA 1
ATOM 3070 C C . SER B 1 138 ? 29.925 23.757 19.396 1.00 15.85 139 SER B C 1
ATOM 3071 O O . SER B 1 138 ? 29.383 24.321 20.299 1.00 17.33 139 SER B O 1
ATOM 3074 N N . GLY B 1 139 ? 29.802 24.160 18.131 1.00 15.44 140 GLY B N 1
ATOM 3075 C CA . GLY B 1 139 ? 28.826 25.241 17.821 1.00 14.72 140 GLY B CA 1
ATOM 3076 C C . GLY B 1 139 ? 27.395 24.967 18.230 1.00 12.59 140 GLY B C 1
A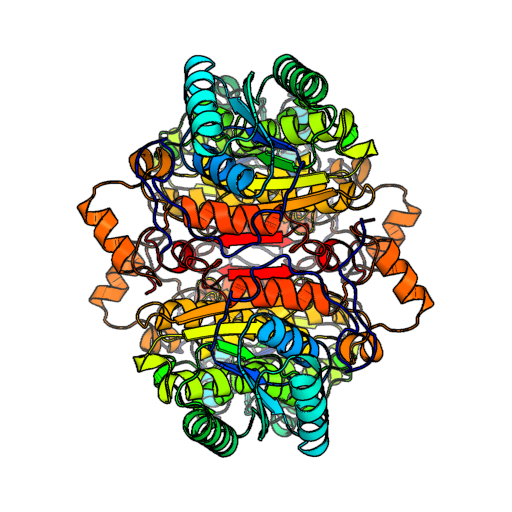TOM 3077 O O . GLY B 1 139 ? 26.705 25.830 18.818 1.00 14.71 140 GLY B O 1
ATOM 3078 N N . THR B 1 140 ? 26.904 23.754 17.908 1.00 11.21 141 THR B N 1
ATOM 3079 C CA . THR B 1 140 ? 25.560 23.360 18.232 1.00 10.72 141 THR B CA 1
ATOM 3080 C C . THR B 1 140 ? 25.400 23.352 19.740 1.00 11.22 141 THR B C 1
ATOM 3081 O O . THR B 1 140 ? 24.361 23.782 20.260 1.00 11.71 141 THR B O 1
ATOM 3085 N N . PHE B 1 141 ? 26.411 22.805 20.451 1.00 11.23 142 PHE B N 1
ATOM 3086 C CA . PHE B 1 141 ? 26.316 22.827 21.889 1.00 11.55 142 PHE B CA 1
ATOM 3087 C C . PHE B 1 141 ? 26.296 24.295 22.371 1.00 12.22 142 PHE B C 1
ATOM 3088 O O . PHE B 1 141 ? 25.530 24.632 23.293 1.00 11.76 142 PHE B O 1
ATOM 3096 N N . ASN B 1 142 ? 27.200 25.106 21.854 1.00 11.96 143 ASN B N 1
ATOM 3097 C CA . ASN B 1 142 ? 27.306 26.511 22.344 1.00 14.56 143 ASN B CA 1
ATOM 3098 C C . ASN B 1 142 ? 26.005 27.254 22.268 1.00 13.37 143 ASN B C 1
ATOM 3099 O O . ASN B 1 142 ? 25.572 27.899 23.259 1.00 11.31 143 ASN B O 1
ATOM 3104 N N . VAL B 1 143 ? 25.362 27.173 21.106 1.00 12.10 144 VAL B N 1
ATOM 3105 C CA . VAL B 1 143 ? 24.101 27.938 20.864 1.00 12.59 144 VAL B CA 1
ATOM 3106 C C . VAL B 1 143 ? 22.986 27.374 21.749 1.00 12.21 144 VAL B C 1
ATOM 3107 O O . VAL B 1 143 ? 22.185 28.127 22.363 1.00 12.50 144 VAL B O 1
ATOM 3111 N N . SER B 1 144 ? 22.906 26.044 21.811 1.00 11.23 145 SER B N 1
ATOM 3112 C CA . SER B 1 144 ? 21.897 25.410 22.629 1.00 11.60 145 SER B CA 1
ATOM 3113 C C . SER B 1 144 ? 22.003 25.828 24.111 1.00 12.09 145 SER B C 1
ATOM 3114 O O . SER B 1 144 ? 20.998 26.118 24.726 1.00 9.95 145 SER B O 1
ATOM 3117 N N . ARG B 1 145 ? 23.233 25.745 24.623 1.00 13.78 146 ARG B N 1
ATOM 3118 C CA . ARG B 1 145 ? 23.585 26.084 25.992 1.00 16.35 146 ARG B CA 1
ATOM 3119 C C . ARG B 1 145 ? 23.297 27.587 26.246 1.00 15.25 146 ARG B C 1
ATOM 3120 O O . ARG B 1 145 ? 22.765 27.955 27.300 1.00 13.26 146 ARG B O 1
ATOM 3128 N N . VAL B 1 146 ? 23.589 28.443 25.286 1.00 13.52 147 VAL B N 1
ATOM 3129 C CA . VAL B 1 146 ? 23.196 29.866 25.508 1.00 14.95 147 VAL B CA 1
ATOM 3130 C C . VAL B 1 146 ? 21.694 30.138 25.552 1.00 16.18 147 VAL B C 1
ATOM 3131 O O . VAL B 1 146 ? 21.197 30.839 26.514 1.00 16.03 147 VAL B O 1
ATOM 3135 N N . LEU B 1 147 ? 20.975 29.601 24.561 1.00 16.27 148 LEU B N 1
ATOM 3136 C CA . LEU B 1 147 ? 19.534 29.593 24.583 1.00 18.00 148 LEU B CA 1
ATOM 3137 C C . LEU B 1 147 ? 18.924 29.006 25.822 1.00 18.04 148 LEU B C 1
ATOM 3138 O O . LEU B 1 147 ? 17.946 29.550 26.333 1.00 19.44 148 LEU B O 1
ATOM 3143 N N . TYR B 1 148 ? 19.497 27.928 26.373 1.00 16.39 149 TYR B N 1
ATOM 3144 C CA . TYR B 1 148 ? 18.999 27.386 27.626 1.00 15.47 149 TYR B CA 1
ATOM 3145 C C . TYR B 1 148 ? 19.106 28.388 28.789 1.00 17.98 149 TYR B C 1
ATOM 3146 O O . TYR B 1 148 ? 18.138 28.659 29.484 1.00 18.97 149 TYR B O 1
ATOM 3155 N N . GLU B 1 149 ? 20.306 28.903 29.003 1.00 18.62 150 GLU B N 1
ATOM 3156 C CA . GLU B 1 149 ? 20.546 29.869 30.079 1.00 23.54 150 GLU B CA 1
ATOM 3157 C C . GLU B 1 149 ? 19.688 31.164 29.961 1.00 22.62 150 GLU B C 1
ATOM 3158 O O . GLU B 1 149 ? 19.090 31.660 30.948 1.00 25.25 150 GLU B O 1
ATOM 3164 N N . LYS B 1 150 ? 19.648 31.699 28.764 1.00 20.32 151 LYS B N 1
ATOM 3165 C CA . LYS B 1 150 ? 18.962 32.974 28.496 1.00 23.54 151 LYS B CA 1
ATOM 3166 C C . LYS B 1 150 ? 17.436 32.912 28.327 1.00 22.48 151 LYS B C 1
ATOM 3167 O O . LYS B 1 150 ? 16.756 33.944 28.524 1.00 21.65 151 LYS B O 1
ATOM 3173 N N . PHE B 1 151 ? 16.889 31.779 27.958 1.00 18.43 152 PHE B N 1
ATOM 3174 C CA . PHE B 1 151 ? 15.463 31.711 27.798 1.00 18.38 152 PHE B CA 1
ATOM 3175 C C . PHE B 1 151 ? 14.781 30.339 27.964 1.00 20.50 152 PHE B C 1
ATOM 3176 O O . PHE B 1 151 ? 13.746 30.242 28.556 1.00 18.16 152 PHE B O 1
ATOM 3184 N N . PHE B 1 152 ? 15.342 29.297 27.363 1.00 18.69 153 PHE B N 1
ATOM 3185 C CA . PHE B 1 152 ? 14.620 28.028 27.397 1.00 18.11 153 PHE B CA 1
ATOM 3186 C C . PHE B 1 152 ? 14.458 27.408 28.794 1.00 18.32 153 PHE B C 1
ATOM 3187 O O . PHE B 1 152 ? 13.384 26.827 29.087 1.00 20.11 153 PHE B O 1
ATOM 3195 N N . ARG B 1 153 ? 15.491 27.481 29.639 1.00 18.78 154 ARG B N 1
ATOM 3196 C CA . ARG B 1 153 ? 15.435 26.852 30.997 1.00 21.33 154 ARG B CA 1
ATOM 3197 C C . ARG B 1 153 ? 14.214 27.345 31.746 1.00 22.21 154 ARG B C 1
ATOM 3198 O O . ARG B 1 153 ? 13.577 26.578 32.430 1.00 23.80 154 ARG B O 1
ATOM 3206 N N . ASP B 1 154 ? 13.868 28.622 31.567 1.00 22.35 155 ASP B N 1
ATOM 3207 C CA . ASP B 1 154 ? 12.707 29.192 32.287 1.00 26.78 155 ASP B CA 1
ATOM 3208 C C . ASP B 1 154 ? 11.381 29.163 31.534 1.00 24.94 155 ASP B C 1
ATOM 3209 O O . ASP B 1 154 ? 10.342 29.245 32.145 1.00 25.70 155 ASP B O 1
ATOM 3214 N N . HIS B 1 155 ? 11.419 29.080 30.216 1.00 24.15 156 HIS B N 1
ATOM 3215 C CA . HIS B 1 155 ? 10.202 29.174 29.383 1.00 21.74 156 HIS B CA 1
ATOM 3216 C C . HIS B 1 155 ? 9.920 27.993 28.530 1.00 22.11 156 HIS B C 1
ATOM 3217 O O . HIS B 1 155 ? 8.898 28.005 27.851 1.00 19.15 156 HIS B O 1
ATOM 3224 N N . GLY B 1 156 ? 10.799 26.973 28.548 1.00 19.36 157 GLY B N 1
ATOM 3225 C CA . GLY B 1 156 ? 10.688 25.834 27.647 1.00 15.91 157 GLY B CA 1
ATOM 3226 C C . GLY B 1 156 ? 11.071 26.260 26.234 1.00 16.46 157 GLY B C 1
ATOM 3227 O O . GLY B 1 156 ? 11.368 27.451 25.985 1.00 18.13 157 GLY B O 1
ATOM 3228 N N . GLY B 1 157 ? 10.982 25.335 25.279 1.00 14.57 158 GLY B N 1
ATOM 3229 C CA . GLY B 1 157 ? 11.410 25.622 23.893 1.00 13.08 158 GLY B CA 1
ATOM 3230 C C . GLY B 1 157 ? 11.546 24.357 23.064 1.00 12.25 158 GLY B C 1
ATOM 3231 O O . GLY B 1 157 ? 11.262 23.274 23.548 1.00 12.02 158 GLY B O 1
ATOM 3232 N N . VAL B 1 158 ? 11.913 24.493 21.809 1.00 13.48 159 VAL B N 1
ATOM 3233 C CA . VAL B 1 158 ? 12.096 23.306 20.983 1.00 10.93 159 VAL B CA 1
ATOM 3234 C C . VAL B 1 158 ? 13.352 23.539 20.212 1.00 11.39 159 VAL B C 1
ATOM 3235 O O . VAL B 1 158 ? 13.593 24.675 19.675 1.00 12.22 159 VAL B O 1
ATOM 3239 N N . ILE B 1 159 ? 14.206 22.519 20.120 1.00 10.02 160 ILE B N 1
ATOM 3240 C CA . ILE B 1 159 ? 15.415 22.657 19.356 1.00 9.29 160 ILE B CA 1
ATOM 3241 C C . ILE B 1 159 ? 15.353 21.592 18.271 1.00 10.82 160 ILE B C 1
ATOM 3242 O O . ILE B 1 159 ? 14.938 20.457 18.548 1.00 10.81 160 ILE B O 1
ATOM 3247 N N . VAL B 1 160 ? 15.726 21.953 17.062 1.00 10.44 161 VAL B N 1
ATOM 3248 C CA . VAL B 1 160 ? 15.951 20.941 16.018 1.00 9.61 161 VAL B CA 1
ATOM 3249 C C . VAL B 1 160 ? 17.397 21.103 15.601 1.00 10.55 161 VAL B C 1
ATOM 3250 O O . VAL B 1 160 ? 17.789 22.161 15.139 1.00 11.18 161 VAL B O 1
ATOM 3254 N N . ASN B 1 161 ? 18.147 20.004 15.683 1.00 10.12 162 ASN B N 1
ATOM 3255 C CA . ASN B 1 161 ? 19.480 19.921 15.102 1.00 11.07 162 ASN B CA 1
ATOM 3256 C C . ASN B 1 161 ? 19.499 19.297 13.719 1.00 12.01 162 ASN B C 1
ATOM 3257 O O . ASN B 1 161 ? 18.959 18.169 13.531 1.00 12.05 162 ASN B O 1
ATOM 3262 N N . ILE B 1 162 ? 20.159 19.973 12.749 1.00 10.60 163 ILE B N 1
ATOM 3263 C CA . ILE B 1 162 ? 20.255 19.405 11.401 1.00 11.41 163 ILE B CA 1
ATOM 3264 C C . ILE B 1 162 ? 21.518 18.557 11.339 1.00 12.83 163 ILE B C 1
ATOM 3265 O O . ILE B 1 162 ? 22.656 19.096 11.509 1.00 12.86 163 ILE B O 1
ATOM 3270 N N . THR B 1 163 ? 21.371 17.278 11.095 1.00 12.83 164 THR B N 1
ATOM 3271 C CA . THR B 1 163 ? 22.514 16.410 11.077 1.00 14.10 164 THR B CA 1
ATOM 3272 C C . THR B 1 163 ? 22.722 15.767 9.712 1.00 13.97 164 THR B C 1
ATOM 3273 O O . THR B 1 163 ? 22.666 16.465 8.760 1.00 15.10 164 THR B O 1
ATOM 3277 N N . ALA B 1 164 ? 23.047 14.480 9.644 1.00 13.53 165 ALA B N 1
ATOM 3278 C CA . ALA B 1 164 ? 23.367 13.830 8.356 1.00 11.85 165 ALA B CA 1
ATOM 3279 C C . ALA B 1 164 ? 23.349 12.302 8.610 1.00 12.69 165 ALA B C 1
ATOM 3280 O O . ALA B 1 164 ? 23.283 11.881 9.755 1.00 13.64 165 ALA B O 1
ATOM 3282 N N . THR B 1 165 ? 23.455 11.491 7.578 1.00 11.56 166 THR B N 1
ATOM 3283 C CA . THR B 1 165 ? 23.520 10.041 7.760 1.00 11.74 166 THR B CA 1
ATOM 3284 C C . THR B 1 165 ? 24.959 9.582 7.480 1.00 11.23 166 THR B C 1
ATOM 3285 O O . THR B 1 165 ? 25.177 8.385 7.428 1.00 12.63 166 THR B O 1
ATOM 3289 N N . LEU B 1 166 ? 25.925 10.492 7.263 1.00 9.62 167 LEU B N 1
ATOM 3290 C CA . LEU B 1 166 ? 27.248 10.080 6.782 1.00 10.76 167 LEU B CA 1
ATOM 3291 C C . LEU B 1 166 ? 27.929 9.045 7.701 1.00 10.18 167 LEU B C 1
ATOM 3292 O O . LEU B 1 166 ? 28.601 8.116 7.220 1.00 10.75 167 LEU B O 1
ATOM 3297 N N . GLY B 1 167 ? 27.798 9.285 9.014 1.00 9.50 168 GLY B N 1
ATOM 3298 C CA . GLY B 1 167 ? 28.358 8.399 10.052 1.00 10.89 168 GLY B CA 1
ATOM 3299 C C . GLY B 1 167 ? 27.833 6.966 10.113 1.00 10.92 168 GLY B C 1
ATOM 3300 O O . GLY B 1 167 ? 28.523 6.088 10.663 1.00 10.71 168 GLY B O 1
ATOM 3301 N N . ASN B 1 168 ? 26.639 6.707 9.539 1.00 11.13 169 ASN B N 1
ATOM 3302 C CA . ASN B 1 168 ? 26.016 5.353 9.644 1.00 11.36 169 ASN B CA 1
ATOM 3303 C C . ASN B 1 168 ? 26.884 4.272 9.006 1.00 11.14 169 ASN B C 1
ATOM 3304 O O . ASN B 1 168 ? 27.080 3.222 9.575 1.00 9.88 169 ASN B O 1
ATOM 3309 N N . ARG B 1 169 ? 27.316 4.497 7.760 1.00 10.25 170 ARG B N 1
ATOM 3310 C CA . ARG B 1 169 ? 28.196 3.548 7.049 1.00 10.81 170 ARG B CA 1
ATOM 3311 C C . ARG B 1 169 ? 29.628 4.087 6.865 1.00 11.65 170 ARG B C 1
ATOM 3312 O O . ARG B 1 169 ? 30.445 3.438 6.192 1.00 11.92 170 ARG B O 1
ATOM 3320 N N . GLY B 1 170 ? 29.950 5.234 7.470 1.00 11.39 171 GLY B N 1
ATOM 3321 C CA . GLY B 1 170 ? 31.352 5.694 7.366 1.00 10.09 171 GLY B CA 1
ATOM 3322 C C . GLY B 1 170 ? 31.642 6.137 5.918 1.00 10.98 171 GLY B C 1
ATOM 3323 O O . GLY B 1 170 ? 32.643 5.738 5.301 1.00 11.06 171 GLY B O 1
ATOM 3324 N N . GLN B 1 171 ? 30.819 7.024 5.413 1.00 10.39 172 GLN B N 1
ATOM 3325 C CA . GLN B 1 171 ? 30.988 7.522 4.027 1.00 11.33 172 GLN B CA 1
ATOM 3326 C C . GLN B 1 171 ? 32.407 8.082 3.723 1.00 11.31 172 GLN B C 1
ATOM 3327 O O . GLN B 1 171 ? 32.909 8.968 4.419 1.00 9.77 172 GLN B O 1
ATOM 3333 N N . ALA B 1 172 ? 33.017 7.551 2.646 1.00 12.24 173 ALA B N 1
ATOM 3334 C CA . ALA B 1 172 ? 34.373 7.996 2.205 1.00 12.29 173 ALA B CA 1
ATOM 3335 C C . ALA B 1 172 ? 34.446 9.482 1.920 1.00 12.30 173 ALA B C 1
ATOM 3336 O O . ALA B 1 172 ? 33.431 10.116 1.581 1.00 12.03 173 ALA B O 1
ATOM 3338 N N . LEU B 1 173 ? 35.617 10.043 2.227 1.00 11.99 174 LEU B N 1
ATOM 3339 C CA . LEU B 1 173 ? 35.953 11.469 2.110 1.00 12.49 174 LEU B CA 1
ATOM 3340 C C . LEU B 1 173 ? 35.255 12.366 3.119 1.00 11.62 174 LEU B C 1
ATOM 3341 O O . LEU B 1 173 ? 35.335 13.555 3.017 1.00 10.33 174 LEU B O 1
ATOM 3346 N N . GLN B 1 174 ? 34.581 11.773 4.130 1.00 11.94 175 GLN B N 1
ATOM 3347 C CA . GLN B 1 174 ? 33.759 12.514 5.018 1.00 11.20 175 GLN B CA 1
ATOM 3348 C C . GLN B 1 174 ? 33.925 12.151 6.499 1.00 11.40 175 GLN B C 1
ATOM 3349 O O . GLN B 1 174 ? 32.985 12.341 7.225 1.00 11.26 175 GLN B O 1
ATOM 3355 N N . VAL B 1 175 ? 35.128 11.780 6.942 1.00 10.50 176 VAL B N 1
ATOM 3356 C CA . VAL B 1 175 ? 35.354 11.358 8.347 1.00 10.05 176 VAL B CA 1
ATOM 3357 C C . VAL B 1 175 ? 35.023 12.481 9.301 1.00 11.27 176 VAL B C 1
ATOM 3358 O O . VAL B 1 175 ? 34.422 12.264 10.368 1.00 11.22 176 VAL B O 1
ATOM 3362 N N . HIS B 1 176 ? 35.423 13.695 8.924 1.00 9.83 177 HIS B N 1
ATOM 3363 C CA . HIS B 1 176 ? 35.141 14.871 9.694 1.00 10.64 177 HIS B CA 1
ATOM 3364 C C . HIS B 1 176 ? 33.679 15.149 9.845 1.00 10.57 177 HIS B C 1
ATOM 3365 O O . HIS B 1 176 ? 33.227 15.326 10.948 1.00 11.36 177 HIS B O 1
ATOM 3372 N N . ALA B 1 177 ? 32.924 15.220 8.766 1.00 11.29 178 ALA B N 1
ATOM 3373 C CA . ALA B 1 177 ? 31.516 15.562 8.870 1.00 10.75 178 ALA B CA 1
ATOM 3374 C C . ALA B 1 177 ? 30.754 14.397 9.562 1.00 10.45 178 ALA B C 1
ATOM 3375 O O . ALA B 1 177 ? 29.807 14.653 10.441 1.00 8.62 178 ALA B O 1
ATOM 3377 N N . GLY B 1 178 ? 31.044 13.176 9.103 1.00 9.48 179 GLY B N 1
ATOM 3378 C CA . GLY B 1 178 ? 30.427 11.957 9.699 1.00 10.80 179 GLY B CA 1
ATOM 3379 C C . GLY B 1 178 ? 30.595 11.914 11.214 1.00 10.03 179 GLY B C 1
ATOM 3380 O O . GLY B 1 178 ? 29.577 11.704 12.029 1.00 9.18 179 GLY B O 1
ATOM 3381 N N . SER B 1 179 ? 31.836 12.166 11.668 1.00 9.50 180 SER B N 1
ATOM 3382 C CA . SER B 1 179 ? 32.091 12.161 13.122 1.00 8.78 180 SER B CA 1
ATOM 3383 C C . SER B 1 179 ? 31.375 13.286 13.811 1.00 8.87 180 SER B C 1
ATOM 3384 O O . SER B 1 179 ? 30.715 13.062 14.891 1.00 6.89 180 SER B O 1
ATOM 3387 N N . ALA B 1 180 ? 31.462 14.487 13.224 1.00 7.75 181 ALA B N 1
ATOM 3388 C CA . ALA B 1 180 ? 30.791 15.660 13.856 1.00 9.02 181 ALA B CA 1
ATOM 3389 C C . ALA B 1 180 ? 29.285 15.495 13.969 1.00 9.62 181 ALA B C 1
ATOM 3390 O O . ALA B 1 180 ? 28.716 15.791 14.992 1.00 8.62 181 ALA B O 1
ATOM 3392 N N . LYS B 1 181 ? 28.634 15.044 12.899 1.00 9.73 182 LYS B N 1
ATOM 3393 C CA . LYS B 1 181 ? 27.158 14.984 12.984 1.00 9.87 182 LYS B CA 1
ATOM 3394 C C . LYS B 1 181 ? 26.675 13.771 13.810 1.00 9.52 182 LYS B C 1
ATOM 3395 O O . LYS B 1 181 ? 25.618 13.817 14.359 1.00 10.06 182 LYS B O 1
ATOM 3401 N N . ALA B 1 182 ? 27.452 12.709 13.855 1.00 8.57 183 ALA B N 1
ATOM 3402 C CA . ALA B 1 182 ? 27.183 11.585 14.794 1.00 10.03 183 ALA B CA 1
ATOM 3403 C C . ALA B 1 182 ? 27.223 12.141 16.242 1.00 8.87 183 ALA B C 1
ATOM 3404 O O . ALA B 1 182 ? 26.443 11.734 17.114 1.00 9.98 183 ALA B O 1
ATOM 3406 N N . ALA B 1 183 ? 28.170 13.020 16.537 1.00 7.91 184 ALA B N 1
ATOM 3407 C CA . ALA B 1 183 ? 28.234 13.555 17.922 1.00 8.38 184 ALA B CA 1
ATOM 3408 C C . ALA B 1 183 ? 26.965 14.400 18.187 1.00 8.26 184 ALA B C 1
ATOM 3409 O O . ALA B 1 183 ? 26.466 14.403 19.332 1.00 8.74 184 ALA B O 1
ATOM 3411 N N . VAL B 1 184 ? 26.486 15.139 17.155 1.00 8.87 185 VAL B N 1
ATOM 3412 C CA . VAL B 1 184 ? 25.270 15.945 17.324 1.00 9.10 185 VAL B CA 1
ATOM 3413 C C . VAL B 1 184 ? 24.028 15.081 17.567 1.00 9.41 185 VAL B C 1
ATOM 3414 O O . VAL B 1 184 ? 23.238 15.391 18.436 1.00 10.38 185 VAL B O 1
ATOM 3418 N N . ASP B 1 185 ? 23.914 13.949 16.879 1.00 9.32 186 ASP B N 1
ATOM 3419 C CA . ASP B 1 185 ? 22.799 13.048 17.138 1.00 10.82 186 ASP B CA 1
ATOM 3420 C C . ASP B 1 185 ? 22.856 12.518 18.580 1.00 9.71 186 ASP B C 1
ATOM 3421 O O . ASP B 1 185 ? 21.859 12.457 19.255 1.00 8.73 186 ASP B O 1
ATOM 3426 N N . ALA B 1 186 ? 24.048 12.217 19.077 1.00 9.09 187 ALA B N 1
ATOM 3427 C CA . ALA B 1 186 ? 24.188 11.756 20.456 1.00 9.33 187 ALA B CA 1
ATOM 3428 C C . ALA B 1 186 ? 23.830 12.935 21.401 1.00 10.23 187 ALA B C 1
ATOM 3429 O O . ALA B 1 186 ? 23.073 12.763 22.353 1.00 11.78 187 ALA B O 1
ATOM 3431 N N . MET B 1 187 ? 24.322 14.143 21.131 1.00 9.53 188 MET B N 1
ATOM 3432 C CA . MET B 1 187 ? 23.985 15.302 21.956 1.00 10.34 188 MET B CA 1
ATOM 3433 C C . MET B 1 187 ? 22.486 15.561 22.047 1.00 10.21 188 MET B C 1
ATOM 3434 O O . MET B 1 187 ? 21.972 15.932 23.129 1.00 9.88 188 MET B O 1
ATOM 3439 N N . THR B 1 188 ? 21.774 15.316 20.959 1.00 9.33 189 THR B N 1
ATOM 3440 C CA . THR B 1 188 ? 20.317 15.412 20.918 1.00 10.26 189 THR B CA 1
ATOM 3441 C C . THR B 1 188 ? 19.656 14.546 21.928 1.00 10.11 189 THR B C 1
ATOM 3442 O O . THR B 1 188 ? 18.673 14.998 22.578 1.00 9.33 189 THR B O 1
ATOM 3446 N N . ARG B 1 189 ? 20.106 13.304 22.055 1.00 9.05 190 ARG B N 1
ATOM 3447 C CA . ARG B 1 189 ? 19.590 12.397 23.058 1.00 10.05 190 ARG B CA 1
ATOM 3448 C C . ARG B 1 189 ? 19.893 12.931 24.467 1.00 9.00 190 ARG B C 1
ATOM 3449 O O . ARG B 1 189 ? 19.062 13.010 25.284 1.00 8.27 190 ARG B O 1
ATOM 3457 N N . HIS B 1 190 ? 21.141 13.285 24.660 1.00 8.91 191 HIS B N 1
ATOM 3458 C CA . HIS B 1 190 ? 21.500 13.793 25.961 1.00 9.30 191 HIS B CA 1
ATOM 3459 C C . HIS B 1 190 ? 20.707 15.016 26.397 1.00 10.00 191 HIS B C 1
ATOM 3460 O O . HIS B 1 190 ? 20.290 15.084 27.564 1.00 9.50 191 HIS B O 1
ATOM 3467 N N . LEU B 1 191 ? 20.576 15.985 25.532 1.00 9.47 192 LEU B N 1
ATOM 3468 C CA . LEU B 1 191 ? 19.867 17.192 25.924 1.00 10.22 192 LEU B CA 1
ATOM 3469 C C . LEU B 1 191 ? 18.370 16.874 26.072 1.00 9.50 192 LEU B C 1
ATOM 3470 O O . LEU B 1 191 ? 17.737 17.477 26.846 1.00 9.24 192 LEU B O 1
ATOM 3475 N N . ALA B 1 192 ? 17.812 16.002 25.241 1.00 9.91 193 ALA B N 1
ATOM 3476 C CA . ALA B 1 192 ? 16.425 15.596 25.425 1.00 10.63 193 ALA B CA 1
ATOM 3477 C C . ALA B 1 192 ? 16.169 15.080 26.820 1.00 11.26 193 ALA B C 1
ATOM 3478 O O . ALA B 1 192 ? 15.146 15.415 27.461 1.00 10.71 193 ALA B O 1
ATOM 3480 N N . VAL B 1 193 ? 17.081 14.219 27.306 1.00 10.36 194 VAL B N 1
ATOM 3481 C CA . VAL B 1 193 ? 16.960 13.660 28.667 1.00 10.43 194 VAL B CA 1
ATOM 3482 C C . VAL B 1 193 ? 17.041 14.779 29.755 1.00 11.91 194 VAL B C 1
ATOM 3483 O O . VAL B 1 193 ? 16.148 14.866 30.599 1.00 10.54 194 VAL B O 1
ATOM 3487 N N . GLU B 1 194 ? 18.116 15.568 29.731 1.00 12.53 195 GLU B N 1
ATOM 3488 C CA . GLU B 1 194 ? 18.342 16.511 30.789 1.00 14.18 195 GLU B CA 1
ATOM 3489 C C . GLU B 1 194 ? 17.361 17.680 30.714 1.00 15.73 195 GLU B C 1
ATOM 3490 O O . GLU B 1 194 ? 16.989 18.166 31.774 1.00 15.17 195 GLU B O 1
ATOM 3496 N N . TRP B 1 195 ? 16.921 18.094 29.500 1.00 13.61 196 TRP B N 1
ATOM 3497 C CA . TRP B 1 195 ? 16.129 19.313 29.428 1.00 14.38 196 TRP B CA 1
ATOM 3498 C C . TRP B 1 195 ? 14.671 19.142 29.238 1.00 15.34 196 TRP B C 1
ATOM 3499 O O . TRP B 1 195 ? 13.926 20.152 29.334 1.00 15.03 196 TRP B O 1
ATOM 3510 N N . GLY B 1 196 ? 14.226 17.882 29.055 1.00 14.08 197 GLY B N 1
ATOM 3511 C CA . GLY B 1 1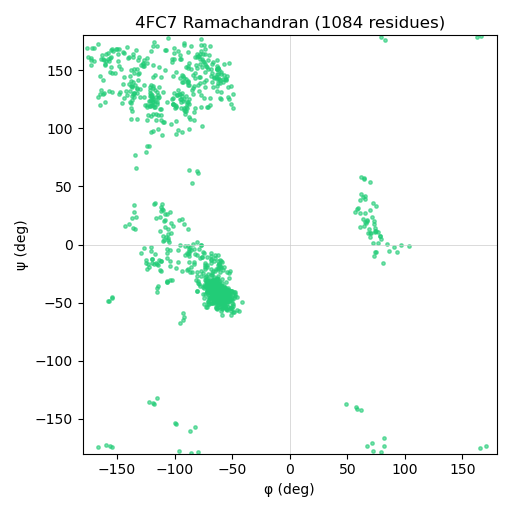96 ? 12.781 17.563 28.931 1.00 14.35 197 GLY B CA 1
ATOM 3512 C C . GLY B 1 196 ? 11.956 18.083 30.136 1.00 18.15 197 GLY B C 1
ATOM 3513 O O . GLY B 1 196 ? 10.899 18.667 29.919 1.00 18.66 197 GLY B O 1
ATOM 3514 N N . PRO B 1 197 ? 12.412 17.836 31.396 1.00 15.95 198 PRO B N 1
ATOM 3515 C CA . PRO B 1 197 ? 11.776 18.389 32.628 1.00 17.33 198 PRO B CA 1
ATOM 3516 C C . PRO B 1 197 ? 11.639 19.940 32.603 1.00 17.13 198 PRO B C 1
ATOM 3517 O O . PRO B 1 197 ? 10.770 20.459 33.278 1.00 15.38 198 PRO B O 1
ATOM 3521 N N . GLN B 1 198 ? 12.466 20.661 31.824 1.00 16.32 199 GLN B N 1
ATOM 3522 C CA . GLN B 1 198 ? 12.257 22.112 31.618 1.00 19.15 199 GLN B CA 1
ATOM 3523 C C . GLN B 1 198 ? 11.313 22.435 30.439 1.00 18.31 199 GLN B C 1
ATOM 3524 O O . GLN B 1 198 ? 11.277 23.604 29.966 1.00 17.65 199 GLN B O 1
ATOM 3530 N N . ASN B 1 199 ? 10.599 21.417 29.939 1.00 18.24 200 ASN B N 1
ATOM 3531 C CA . ASN B 1 199 ? 9.693 21.524 28.783 1.00 19.54 200 ASN B CA 1
ATOM 3532 C C . ASN B 1 199 ? 10.444 21.939 27.504 1.00 16.88 200 ASN B C 1
ATOM 3533 O O . ASN B 1 199 ? 10.014 22.852 26.791 1.00 13.55 200 ASN B O 1
ATOM 3538 N N . ILE B 1 200 ? 11.617 21.333 27.280 1.00 14.18 201 ILE B N 1
ATOM 3539 C CA . ILE B 1 200 ? 12.392 21.554 26.066 1.00 13.50 201 ILE B CA 1
ATOM 3540 C C . ILE B 1 200 ? 12.413 20.185 25.356 1.00 13.09 201 ILE B C 1
ATOM 3541 O O . ILE B 1 200 ? 12.825 19.189 25.933 1.00 14.03 201 ILE B O 1
ATOM 3546 N N . ARG B 1 201 ? 11.932 20.156 24.123 1.00 11.83 202 ARG B N 1
ATOM 3547 C CA . ARG B 1 201 ? 12.086 19.060 23.195 1.00 10.56 202 ARG B CA 1
ATOM 3548 C C . ARG B 1 201 ? 13.330 19.277 22.309 1.00 10.71 202 ARG B C 1
ATOM 3549 O O . ARG B 1 201 ? 13.661 20.391 21.884 1.00 10.30 202 ARG B O 1
ATOM 3557 N N . VAL B 1 202 ? 14.004 18.188 21.966 1.00 10.15 203 VAL B N 1
ATOM 3558 C CA . VAL B 1 202 ? 15.254 18.292 21.247 1.00 11.11 203 VAL B CA 1
ATOM 3559 C C . VAL B 1 202 ? 15.247 17.088 20.338 1.00 11.03 203 VAL B C 1
ATOM 3560 O O . VAL B 1 202 ? 15.181 15.948 20.841 1.00 10.78 203 VAL B O 1
ATOM 3564 N N . ASN B 1 203 ? 15.342 17.350 19.042 1.00 9.66 204 ASN B N 1
ATOM 3565 C CA . ASN B 1 203 ? 15.395 16.313 17.943 1.00 10.42 204 ASN B CA 1
ATOM 3566 C C . ASN B 1 203 ? 16.387 16.654 16.857 1.00 10.83 204 ASN B C 1
ATOM 3567 O O . ASN B 1 203 ? 16.782 17.810 16.696 1.00 11.52 204 ASN B O 1
ATOM 3572 N N . SER B 1 204 ? 16.778 15.651 16.079 1.00 11.14 205 SER B N 1
ATOM 3573 C CA . SER B 1 204 ? 17.558 15.844 14.883 1.00 13.06 205 SER B CA 1
ATOM 3574 C C . SER B 1 204 ? 16.770 15.480 13.661 1.00 10.91 205 SER B C 1
ATOM 3575 O O . SER B 1 204 ? 15.925 14.579 13.688 1.00 10.93 205 SER B O 1
ATOM 3578 N N . LEU B 1 205 ? 17.145 16.126 12.587 1.00 10.75 206 LEU B N 1
ATOM 3579 C CA . LEU B 1 205 ? 16.666 15.872 11.269 1.00 10.87 206 LEU B CA 1
ATOM 3580 C C . LEU B 1 205 ? 17.868 15.637 10.368 1.00 10.83 206 LEU B C 1
ATOM 3581 O O . LEU B 1 205 ? 18.718 16.462 10.300 1.00 12.24 206 LEU B O 1
ATOM 3586 N N . ALA B 1 206 ? 17.944 14.484 9.762 1.00 9.02 207 ALA B N 1
ATOM 3587 C CA . ALA B 1 206 ? 19.134 14.182 9.019 1.00 9.61 207 ALA B CA 1
ATOM 3588 C C . ALA B 1 206 ? 18.682 14.238 7.509 1.00 11.16 207 ALA B C 1
ATOM 3589 O O . ALA B 1 206 ? 17.875 13.416 7.115 1.00 12.88 207 ALA B O 1
ATOM 3591 N N . PRO B 1 207 ? 19.050 15.299 6.736 1.00 12.43 208 PRO B N 1
ATOM 3592 C CA . PRO B 1 207 ? 18.662 15.334 5.293 1.00 12.99 208 PRO B CA 1
ATOM 3593 C C . PRO B 1 207 ? 19.499 14.405 4.380 1.00 13.92 208 PRO B C 1
ATOM 3594 O O . PRO B 1 207 ? 20.619 14.094 4.705 1.00 15.44 208 PRO B O 1
ATOM 3598 N N . GLY B 1 208 ? 18.935 13.944 3.273 1.00 14.39 209 GLY B N 1
ATOM 3599 C CA . GLY B 1 208 ? 19.735 13.336 2.235 1.00 15.89 209 GLY B CA 1
ATOM 3600 C C . GLY B 1 208 ? 20.372 14.406 1.306 1.00 15.39 209 GLY B C 1
ATOM 3601 O O . GLY B 1 208 ? 20.573 15.514 1.714 1.00 17.03 209 GLY B O 1
ATOM 3602 N N . PRO B 1 209 ? 20.725 14.022 0.059 1.00 14.48 210 PRO B N 1
ATOM 3603 C CA . PRO B 1 209 ? 21.384 14.914 -0.926 1.00 15.39 210 PRO B CA 1
ATOM 3604 C C . PRO B 1 209 ? 20.313 15.860 -1.350 1.00 14.27 210 PRO B C 1
ATOM 3605 O O . PRO B 1 209 ? 19.286 15.393 -1.865 1.00 14.67 210 PRO B O 1
ATOM 3609 N N . ILE B 1 210 ? 20.480 17.161 -1.107 1.00 14.32 211 ILE B N 1
ATOM 3610 C CA . ILE B 1 210 ? 19.367 18.074 -1.355 1.00 14.13 211 ILE B CA 1
ATOM 3611 C C . ILE B 1 210 ? 19.767 19.016 -2.524 1.00 15.94 211 ILE B C 1
ATOM 3612 O O . ILE B 1 210 ? 20.815 19.679 -2.448 1.00 15.32 211 ILE B O 1
ATOM 3617 N N . SER B 1 211 ? 18.939 19.105 -3.559 1.00 17.06 212 SER B N 1
ATOM 3618 C CA . SER B 1 211 ? 19.255 19.996 -4.711 1.00 18.03 212 SER B CA 1
ATOM 3619 C C . SER B 1 211 ? 19.324 21.501 -4.301 1.00 17.58 212 SER B C 1
ATOM 3620 O O . SER B 1 211 ? 18.655 21.943 -3.354 1.00 13.83 212 SER B O 1
ATOM 3623 N N . GLY B 1 212 ? 20.138 22.275 -5.020 1.00 17.08 213 GLY B N 1
ATOM 3624 C CA . GLY B 1 212 ? 20.163 23.713 -4.807 1.00 16.41 213 GLY B CA 1
ATOM 3625 C C . GLY B 1 212 ? 20.810 24.118 -3.526 1.00 16.35 213 GLY B C 1
ATOM 3626 O O . GLY B 1 212 ? 20.352 25.086 -2.905 1.00 18.12 213 GLY B O 1
ATOM 3627 N N . THR B 1 213 ? 21.862 23.400 -3.096 1.00 14.55 214 THR B N 1
ATOM 3628 C CA . THR B 1 213 ? 22.534 23.725 -1.833 1.00 15.70 214 THR B CA 1
ATOM 3629 C C . THR B 1 213 ? 24.022 23.677 -2.069 1.00 15.55 214 THR B C 1
ATOM 3630 O O . THR B 1 213 ? 24.488 22.906 -2.945 1.00 14.28 214 THR B O 1
ATOM 3634 N N . GLU B 1 214 ? 24.735 24.492 -1.286 1.00 17.35 215 GLU B N 1
ATOM 3635 C CA . GLU B 1 214 ? 26.263 24.438 -1.149 1.00 17.76 215 GLU B CA 1
ATOM 3636 C C . GLU B 1 214 ? 26.716 23.024 -0.799 1.00 17.31 215 GLU B C 1
ATOM 3637 O O . GLU B 1 214 ? 27.654 22.496 -1.395 1.00 15.87 215 GLU B O 1
ATOM 3643 N N . GLY B 1 215 ? 26.034 22.375 0.161 1.00 16.89 216 GLY B N 1
ATOM 3644 C CA . GLY B 1 215 ? 26.413 20.995 0.472 1.00 16.35 216 GLY B CA 1
ATOM 3645 C C . GLY B 1 215 ? 26.395 20.082 -0.771 1.00 15.55 216 GLY B C 1
ATOM 3646 O O . GLY B 1 215 ? 27.339 19.359 -1.017 1.00 18.18 216 GLY B O 1
ATOM 3647 N N . LEU B 1 216 ? 25.359 20.108 -1.589 1.00 14.68 217 LEU B N 1
ATOM 3648 C CA . LEU B 1 216 ? 25.340 19.299 -2.812 1.00 16.58 217 LEU B CA 1
ATOM 3649 C C . LEU B 1 216 ? 26.378 19.731 -3.839 1.00 19.13 217 LEU B C 1
ATOM 3650 O O . LEU B 1 216 ? 26.971 18.886 -4.549 1.00 17.97 217 LEU B O 1
ATOM 3655 N N . ARG B 1 217 ? 26.585 21.042 -3.979 1.00 19.63 218 ARG B N 1
ATOM 3656 C CA . ARG B 1 217 ? 27.637 21.513 -4.906 1.00 19.31 218 ARG B CA 1
ATOM 3657 C C . ARG B 1 217 ? 29.077 21.040 -4.465 1.00 20.40 218 ARG B C 1
ATOM 3658 O O . ARG B 1 217 ? 29.883 20.691 -5.311 1.00 25.18 218 ARG B O 1
ATOM 3666 N N . ARG B 1 218 ? 29.392 21.184 -3.205 1.00 21.18 219 ARG B N 1
ATOM 3667 C CA . ARG B 1 218 ? 30.649 20.710 -2.673 1.00 21.11 219 ARG B CA 1
ATOM 3668 C C . ARG B 1 218 ? 30.813 19.213 -2.651 1.00 21.57 219 ARG B C 1
ATOM 3669 O O . ARG B 1 218 ? 31.855 18.746 -2.928 1.00 22.00 219 ARG B O 1
ATOM 3677 N N . LEU B 1 219 ? 29.767 18.489 -2.338 1.00 18.38 220 LEU B N 1
ATOM 3678 C CA . LEU B 1 219 ? 29.961 17.104 -1.931 1.00 20.80 220 LEU B CA 1
ATOM 3679 C C . LEU B 1 219 ? 29.388 16.103 -2.900 1.00 24.38 220 LEU B C 1
ATOM 3680 O O . LEU B 1 219 ? 29.702 14.926 -2.800 1.00 24.63 220 LEU B O 1
ATOM 3685 N N . GLY B 1 220 ? 28.557 16.557 -3.844 1.00 24.28 221 GLY B N 1
ATOM 3686 C CA . GLY B 1 220 ? 27.843 15.658 -4.721 1.00 23.04 221 GLY B CA 1
ATOM 3687 C C . GLY B 1 220 ? 28.720 14.899 -5.692 1.00 26.57 221 GLY B C 1
ATOM 3688 O O . GLY B 1 220 ? 28.306 13.830 -6.175 1.00 26.99 221 GLY B O 1
ATOM 3689 N N . GLY B 1 221 ? 29.897 15.449 -6.012 1.00 27.91 222 GLY B N 1
ATOM 3690 C CA . GLY B 1 221 ? 30.823 14.790 -6.929 1.00 31.23 222 GLY B CA 1
ATOM 3691 C C . GLY B 1 221 ? 30.414 15.076 -8.384 1.00 35.41 222 GLY B C 1
ATOM 3692 O O . GLY B 1 221 ? 29.508 15.872 -8.593 1.00 29.71 222 GLY B O 1
ATOM 3693 N N . PRO B 1 222 ? 31.075 14.429 -9.395 1.00 41.95 223 PRO B N 1
ATOM 3694 C CA . PRO B 1 222 ? 30.725 14.700 -10.833 1.00 41.44 223 PRO B CA 1
ATOM 3695 C C . PRO B 1 222 ? 29.270 14.363 -11.180 1.00 45.69 223 PRO B C 1
ATOM 3696 O O . PRO B 1 222 ? 28.766 13.330 -10.712 1.00 39.93 223 PRO B O 1
ATOM 3700 N N . GLN B 1 223 ? 28.627 15.186 -12.020 1.00 45.95 224 GLN B N 1
ATOM 3701 C CA . GLN B 1 223 ? 27.181 15.073 -12.308 1.00 48.94 224 GLN B CA 1
ATOM 3702 C C . GLN B 1 223 ? 26.690 13.752 -12.897 1.00 49.68 224 GLN B C 1
ATOM 3703 O O . GLN B 1 223 ? 25.539 13.366 -12.654 1.00 45.09 224 GLN B O 1
ATOM 3709 N N . ALA B 1 224 ? 27.540 13.061 -13.656 1.00 45.98 225 ALA B N 1
ATOM 3710 C CA . ALA B 1 224 ? 27.138 11.774 -14.229 1.00 44.52 225 ALA B CA 1
ATOM 3711 C C . ALA B 1 224 ? 27.113 10.675 -13.167 1.00 40.45 225 ALA B C 1
ATOM 3712 O O . ALA B 1 224 ? 26.131 9.941 -13.087 1.00 43.55 225 ALA B O 1
ATOM 3714 N N . SER B 1 225 ? 28.156 10.581 -12.327 1.00 32.32 226 SER B N 1
ATOM 3715 C CA . SER B 1 225 ? 28.131 9.615 -11.187 1.00 33.80 226 SER B CA 1
ATOM 3716 C C . SER B 1 225 ? 27.043 9.975 -10.090 1.00 25.51 226 SER B C 1
ATOM 3717 O O . SER B 1 225 ? 26.375 9.079 -9.558 1.00 25.09 226 SER B O 1
ATOM 3720 N N . LEU B 1 226 ? 26.831 11.264 -9.856 1.00 24.25 227 LEU B N 1
ATOM 3721 C CA . LEU B 1 226 ? 25.661 11.756 -9.118 1.00 25.48 227 LEU B CA 1
ATOM 3722 C C . LEU B 1 226 ? 24.339 11.239 -9.626 1.00 25.87 227 LEU B C 1
ATOM 3723 O O . LEU B 1 226 ? 23.579 10.613 -8.869 1.00 22.44 227 LE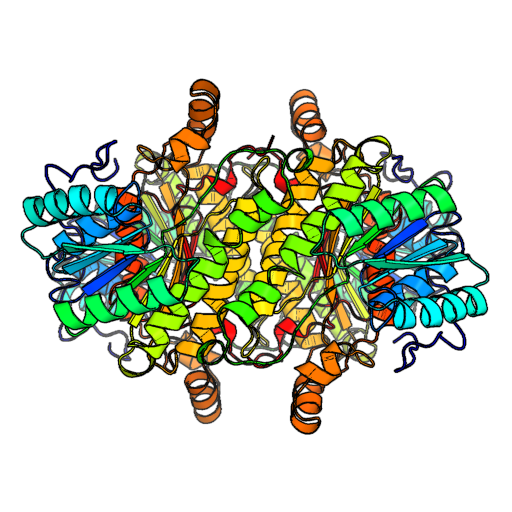U B O 1
ATOM 3728 N N . SER B 1 227 ? 24.014 11.530 -10.891 1.00 25.78 228 SER B N 1
ATOM 3729 C CA . SER B 1 227 ? 22.751 11.036 -11.399 1.00 26.33 228 SER B CA 1
ATOM 3730 C C . SER B 1 227 ? 22.605 9.543 -11.231 1.00 25.20 228 SER B C 1
ATOM 3731 O O . SER B 1 227 ? 21.497 9.095 -10.908 1.00 24.86 228 SER B O 1
ATOM 3734 N N . THR B 1 228 ? 23.678 8.782 -11.462 1.00 24.70 229 THR B N 1
ATOM 3735 C CA . THR B 1 228 ? 23.576 7.332 -11.435 1.00 24.79 229 THR B CA 1
ATOM 3736 C C . THR B 1 228 ? 23.216 6.802 -9.996 1.00 25.42 229 THR B C 1
ATOM 3737 O O . THR B 1 228 ? 22.344 5.941 -9.827 1.00 25.20 229 THR B O 1
ATOM 3741 N N . LYS B 1 229 ? 23.886 7.330 -8.974 1.00 23.75 230 LYS B N 1
ATOM 3742 C CA . LYS B 1 229 ? 23.558 6.968 -7.608 1.00 22.43 230 LYS B CA 1
ATOM 3743 C C . LYS B 1 229 ? 22.126 7.486 -7.244 1.00 21.31 230 LYS B C 1
ATOM 3744 O O . LYS B 1 229 ? 21.355 6.764 -6.636 1.00 17.33 230 LYS B O 1
ATOM 3750 N N . VAL B 1 230 ? 21.767 8.694 -7.680 1.00 19.18 231 VAL B N 1
ATOM 3751 C CA . VAL B 1 230 ? 20.388 9.202 -7.383 1.00 20.26 231 VAL B CA 1
ATOM 3752 C C . VAL B 1 230 ? 19.323 8.296 -7.996 1.00 19.87 231 VAL B C 1
ATOM 3753 O O . VAL B 1 230 ? 18.334 7.908 -7.347 1.00 17.73 231 VAL B O 1
ATOM 3757 N N . THR B 1 231 ? 19.518 7.930 -9.252 1.00 18.35 232 THR B N 1
ATOM 3758 C CA . THR B 1 231 ? 18.598 7.004 -9.915 1.00 21.48 232 THR B CA 1
ATOM 3759 C C . THR B 1 231 ? 18.518 5.608 -9.274 1.00 21.64 232 THR B C 1
ATOM 3760 O O . THR B 1 231 ? 17.498 4.934 -9.331 1.00 22.36 232 THR B O 1
ATOM 3764 N N . ALA B 1 232 ? 19.590 5.202 -8.622 1.00 19.63 233 ALA B N 1
ATOM 3765 C CA . ALA B 1 232 ? 19.611 3.948 -7.944 1.00 19.07 233 ALA B CA 1
ATOM 3766 C C . ALA B 1 232 ? 19.094 4.031 -6.498 1.00 19.79 233 ALA B C 1
ATOM 3767 O O . ALA B 1 232 ? 19.031 2.986 -5.798 1.00 18.82 233 ALA B O 1
ATOM 3769 N N . SER B 1 233 ? 18.795 5.237 -6.013 1.00 17.17 234 SER B N 1
ATOM 3770 C CA . SER B 1 233 ? 18.260 5.411 -4.661 1.00 17.66 234 SER B CA 1
ATOM 3771 C C . SER B 1 233 ? 16.716 5.143 -4.653 1.00 15.23 234 SER B C 1
ATOM 3772 O O . SER B 1 233 ? 16.059 5.127 -5.709 1.00 15.48 234 SER B O 1
ATOM 3775 N N . PRO B 1 234 ? 16.154 4.892 -3.471 1.00 12.77 235 PRO B N 1
ATOM 3776 C CA . PRO B 1 234 ? 14.784 4.423 -3.542 1.00 12.92 235 PRO B CA 1
ATOM 3777 C C . PRO B 1 234 ? 13.713 5.377 -4.222 1.00 11.02 235 PRO B C 1
ATOM 3778 O O . PRO B 1 234 ? 12.779 4.896 -4.857 1.00 13.54 235 PRO B O 1
ATOM 3782 N N . LEU B 1 235 ? 13.784 6.667 -4.005 1.00 10.86 236 LEU B N 1
ATOM 3783 C CA . LEU B 1 235 ? 12.742 7.560 -4.554 1.00 12.61 236 LEU B CA 1
ATOM 3784 C C . LEU B 1 235 ? 13.243 8.109 -5.892 1.00 14.69 236 LEU B C 1
ATOM 3785 O O . LEU B 1 235 ? 12.564 8.914 -6.532 1.00 15.69 236 LEU B O 1
ATOM 3790 N N . GLN B 1 236 ? 14.460 7.697 -6.264 1.00 14.43 237 GLN B N 1
ATOM 3791 C CA . GLN B 1 236 ? 15.026 8.003 -7.547 1.00 17.13 237 GLN B CA 1
ATOM 3792 C C . GLN B 1 236 ? 15.181 9.478 -7.765 1.00 15.91 237 GLN B C 1
ATOM 3793 O O . GLN B 1 236 ? 15.152 9.882 -8.899 1.00 17.45 237 GLN B O 1
ATOM 3799 N N . ARG B 1 237 ? 15.339 10.297 -6.731 1.00 14.28 238 ARG B N 1
ATOM 3800 C CA . ARG B 1 237 ? 15.545 11.720 -7.013 1.00 15.40 238 ARG B CA 1
ATOM 3801 C C . ARG B 1 237 ? 16.289 12.320 -5.863 1.00 15.82 238 ARG B C 1
ATOM 3802 O O . ARG B 1 237 ? 16.318 11.728 -4.781 1.00 14.21 238 ARG B O 1
ATOM 3810 N N . LEU B 1 238 ? 16.773 13.544 -6.078 1.00 13.71 239 LEU B N 1
ATOM 3811 C CA . LEU B 1 238 ? 17.313 14.391 -5.047 1.00 12.82 239 LEU B CA 1
ATOM 3812 C C . LEU B 1 238 ? 16.153 14.910 -4.219 1.00 14.05 239 LEU B C 1
ATOM 3813 O O . LEU B 1 238 ? 15.073 15.114 -4.720 1.00 13.58 239 LEU B O 1
ATOM 3818 N N . GLY B 1 239 ? 16.390 15.145 -2.933 1.00 13.04 240 GLY B N 1
ATOM 3819 C CA . GLY B 1 239 ? 15.371 15.902 -2.172 1.00 14.01 240 GLY B CA 1
ATOM 3820 C C . GLY B 1 239 ? 15.461 17.374 -2.500 1.00 15.64 240 GLY B C 1
ATOM 3821 O O . GLY B 1 239 ? 16.437 17.870 -3.155 1.00 15.97 240 GLY B O 1
ATOM 3822 N N . ASN B 1 240 ? 14.448 18.117 -2.108 1.00 13.15 241 ASN B N 1
ATOM 3823 C CA . ASN B 1 240 ? 14.577 19.581 -2.282 1.00 14.40 241 ASN B CA 1
ATOM 3824 C C . ASN B 1 240 ? 14.463 20.274 -0.947 1.00 13.62 241 ASN B C 1
ATOM 3825 O O . ASN B 1 240 ? 14.119 19.630 0.047 1.00 11.39 241 ASN B O 1
ATOM 3830 N N . LYS B 1 241 ? 14.823 21.543 -0.886 1.00 11.34 242 LYS B N 1
ATOM 3831 C CA . LYS B 1 241 ? 14.901 22.233 0.370 1.00 11.18 242 LYS B CA 1
ATOM 3832 C C . LYS B 1 241 ? 13.565 22.394 1.018 1.00 11.11 242 LYS B C 1
ATOM 3833 O O . LYS B 1 241 ? 13.487 22.501 2.247 1.00 9.73 242 LYS B O 1
ATOM 3839 N N . THR B 1 242 ? 12.514 22.554 0.211 1.00 11.25 243 THR B N 1
ATOM 3840 C CA . THR B 1 242 ? 11.207 22.732 0.808 1.00 10.96 243 THR B CA 1
ATOM 3841 C C . THR B 1 242 ? 10.757 21.461 1.556 1.00 10.22 243 THR B C 1
ATOM 3842 O O . THR B 1 242 ? 10.184 21.577 2.663 1.00 12.18 243 THR B O 1
ATOM 3846 N N . GLU B 1 243 ? 11.039 20.298 0.993 1.00 11.08 244 GLU B N 1
ATOM 3847 C CA . GLU B 1 243 ? 10.684 19.000 1.662 1.00 12.24 244 GLU B CA 1
ATOM 3848 C C . GLU B 1 243 ? 11.381 18.931 3.016 1.00 11.39 244 GLU B C 1
ATOM 3849 O O . GLU B 1 243 ? 10.781 18.486 4.019 1.00 12.13 244 GLU B O 1
ATOM 3855 N N . ILE B 1 244 ? 12.655 19.300 3.027 1.00 11.34 245 ILE B N 1
ATOM 3856 C CA . ILE B 1 244 ? 13.414 19.341 4.314 1.00 10.14 245 ILE B CA 1
ATOM 3857 C C . ILE B 1 244 ? 12.813 20.337 5.287 1.00 10.50 245 ILE B C 1
ATOM 3858 O O . ILE B 1 244 ? 12.638 20.006 6.475 1.00 9.20 245 ILE B O 1
ATOM 3863 N N . ALA B 1 245 ? 12.471 21.571 4.833 1.00 9.76 246 ALA B N 1
ATOM 3864 C CA . ALA B 1 245 ? 11.853 22.582 5.703 1.00 11.22 246 ALA B CA 1
ATOM 3865 C C . ALA B 1 245 ? 10.516 22.058 6.279 1.00 11.37 246 ALA B C 1
ATOM 3866 O O . ALA B 1 245 ? 10.212 22.341 7.397 1.00 12.31 246 ALA B O 1
ATOM 3868 N N . HIS B 1 246 ? 9.773 21.286 5.527 1.00 11.28 247 HIS B N 1
ATOM 3869 C CA . HIS B 1 246 ? 8.528 20.713 6.042 1.00 12.00 247 HIS B CA 1
ATOM 3870 C C . HIS B 1 246 ? 8.757 19.722 7.184 1.00 11.28 247 HIS B C 1
ATOM 3871 O O . HIS B 1 246 ? 7.973 19.673 8.153 1.00 10.12 247 HIS B O 1
ATOM 3878 N N . SER B 1 247 ? 9.785 18.902 7.084 1.00 10.29 248 SER B N 1
ATOM 3879 C CA . SER B 1 247 ? 10.063 17.955 8.196 1.00 11.28 248 SER B CA 1
ATOM 3880 C C . SER B 1 247 ? 10.557 18.643 9.475 1.00 10.79 248 SER B C 1
ATOM 3881 O O . SER B 1 247 ? 10.221 18.264 10.583 1.00 11.35 248 SER B O 1
ATOM 3884 N N . VAL B 1 248 ? 11.409 19.632 9.269 1.00 9.99 249 VAL B N 1
ATOM 3885 C CA . VAL B 1 248 ? 11.852 20.519 10.341 1.00 9.91 249 VAL B CA 1
ATOM 3886 C C . VAL B 1 248 ? 10.676 21.239 10.965 1.00 11.02 249 VAL B C 1
ATOM 3887 O O . VAL B 1 248 ? 10.593 21.314 12.239 1.00 12.93 249 VAL B O 1
ATOM 3891 N N . LEU B 1 249 ? 9.757 21.756 10.140 1.00 11.55 250 LEU B N 1
ATOM 3892 C CA . LEU B 1 249 ? 8.599 22.444 10.682 1.00 12.08 250 LEU B CA 1
ATOM 3893 C C . LEU B 1 249 ? 7.751 21.424 11.497 1.00 11.72 250 LEU B C 1
ATOM 3894 O O . LEU B 1 249 ? 7.292 21.755 12.547 1.00 12.43 250 LEU B O 1
ATOM 3899 N N . TYR B 1 250 ? 7.534 20.219 10.969 1.00 11.76 251 TYR B N 1
ATOM 3900 C CA . TYR B 1 250 ? 6.802 19.182 11.748 1.00 10.87 251 TYR B CA 1
ATOM 3901 C C . TYR B 1 250 ? 7.467 19.090 13.159 1.00 10.18 251 TYR B C 1
ATOM 3902 O O . TYR B 1 250 ? 6.797 19.264 14.192 1.00 8.95 251 TYR B O 1
ATOM 3911 N N . LEU B 1 251 ? 8.788 18.870 13.199 1.00 9.73 252 LEU B N 1
ATOM 3912 C CA . LEU B 1 251 ? 9.512 18.649 14.468 1.00 9.85 252 LEU B CA 1
ATOM 3913 C C . LEU B 1 251 ? 9.536 19.880 15.416 1.00 11.24 252 LEU B C 1
ATOM 3914 O O . LEU B 1 251 ? 9.590 19.729 16.620 1.00 12.13 252 LEU B O 1
ATOM 3919 N N . ALA B 1 252 ? 9.455 21.088 14.870 1.00 12.10 253 ALA B N 1
ATOM 3920 C CA . ALA B 1 252 ? 9.585 22.292 15.680 1.00 11.58 253 ALA B CA 1
ATOM 3921 C C . ALA B 1 252 ? 8.200 22.711 16.152 1.00 12.72 253 ALA B C 1
ATOM 3922 O O . ALA B 1 252 ? 8.064 23.592 17.062 1.00 14.68 253 ALA B O 1
ATOM 3924 N N . SER B 1 253 ? 7.173 22.056 15.606 1.00 12.40 254 SER B N 1
ATOM 3925 C CA . SER B 1 253 ? 5.802 22.426 15.944 1.00 13.04 254 SER B CA 1
ATOM 3926 C C . SER B 1 253 ? 5.026 21.557 16.979 1.00 13.67 254 SER B C 1
ATOM 3927 O O . SER B 1 253 ? 5.447 20.465 17.343 1.00 13.50 254 SER B O 1
ATOM 3930 N N . PRO B 1 254 ? 3.851 22.044 17.432 1.00 15.80 255 PRO B N 1
ATOM 3931 C CA . PRO B 1 254 ? 3.063 21.296 18.442 1.00 17.08 255 PRO B CA 1
ATOM 3932 C C . PRO B 1 254 ? 2.501 20.000 17.840 1.00 17.52 255 PRO B C 1
ATOM 3933 O O . PRO B 1 254 ? 2.007 19.155 18.577 1.00 17.21 255 PRO B O 1
ATOM 3937 N N . LEU B 1 255 ? 2.652 19.795 16.528 1.00 14.72 256 LEU B N 1
ATOM 3938 C CA . LEU B 1 255 ? 2.335 18.477 15.972 1.00 14.99 256 LEU B CA 1
ATOM 3939 C C . LEU B 1 255 ? 3.264 17.372 16.485 1.00 14.74 256 LEU B C 1
ATOM 3940 O O . LEU B 1 255 ? 2.884 16.159 16.466 1.00 14.98 256 LEU B O 1
ATOM 3945 N N . ALA B 1 256 ? 4.444 17.797 16.934 1.00 13.39 257 ALA B N 1
ATOM 3946 C CA . ALA B 1 256 ? 5.476 16.910 17.422 1.00 11.57 257 ALA B CA 1
ATOM 3947 C C . ALA B 1 256 ? 5.590 17.003 18.949 1.00 13.18 257 ALA B C 1
ATOM 3948 O O . ALA B 1 256 ? 6.669 16.734 19.500 1.00 11.06 257 ALA B O 1
ATOM 3950 N N . SER B 1 257 ? 4.496 17.383 19.653 1.00 14.01 258 SER B N 1
ATOM 3951 C CA . SER B 1 257 ? 4.547 17.629 21.113 1.00 15.21 258 SER B CA 1
ATOM 3952 C C . SER B 1 257 ? 5.042 16.380 21.904 1.00 13.95 258 SER B C 1
ATOM 3953 O O . SER B 1 257 ? 5.444 16.537 23.036 1.00 15.90 258 SER B O 1
ATOM 3956 N N . TYR B 1 258 ? 4.946 15.196 21.359 1.00 14.62 259 TYR B N 1
ATOM 3957 C CA . TYR B 1 258 ? 5.456 14.031 22.058 1.00 15.02 259 TYR B CA 1
ATOM 3958 C C . TYR B 1 258 ? 6.742 13.397 21.495 1.00 12.72 259 TYR B C 1
ATOM 3959 O O . TYR B 1 258 ? 7.054 12.281 21.746 1.00 13.79 259 TYR B O 1
ATOM 3968 N N . VAL B 1 259 ? 7.478 14.166 20.738 1.00 11.94 260 VAL B N 1
ATOM 3969 C CA . VAL B 1 259 ? 8.610 13.629 20.031 1.00 10.84 260 VAL B CA 1
ATOM 3970 C C . VAL B 1 259 ? 9.807 14.373 20.620 1.00 9.65 260 VAL B C 1
ATOM 3971 O O . VAL B 1 259 ? 9.938 15.619 20.497 1.00 9.09 260 VAL B O 1
ATOM 3975 N N . THR B 1 260 ? 10.692 13.606 21.217 1.00 8.72 261 THR B N 1
ATOM 3976 C CA . THR B 1 260 ? 11.885 14.192 21.740 1.00 9.54 261 THR B CA 1
ATOM 3977 C C . THR B 1 260 ? 12.968 13.152 21.778 1.00 9.35 261 THR B C 1
ATOM 3978 O O . THR B 1 260 ? 12.691 11.968 21.983 1.00 10.28 261 THR B O 1
ATOM 3982 N N . GLY B 1 261 ? 14.196 13.611 21.575 1.00 9.12 262 GLY B N 1
ATOM 3983 C CA . GLY B 1 261 ? 15.355 12.706 21.614 1.00 10.22 262 GLY B CA 1
ATOM 3984 C C . GLY B 1 261 ? 15.446 11.815 20.363 1.00 10.79 262 GLY B C 1
ATOM 3985 O O . GLY B 1 261 ? 16.152 10.787 20.361 1.00 11.18 262 GLY B O 1
ATOM 3986 N N . ALA B 1 262 ? 14.679 12.176 19.327 1.00 10.74 263 ALA B N 1
ATOM 3987 C CA . ALA B 1 262 ? 14.598 11.388 18.098 1.00 11.10 263 ALA B CA 1
ATOM 3988 C C . ALA B 1 262 ? 15.399 11.944 16.956 1.00 12.67 263 ALA B C 1
ATOM 3989 O O . ALA B 1 262 ? 15.714 13.117 16.915 1.00 11.17 263 ALA B O 1
ATOM 3991 N N . VAL B 1 263 ? 15.751 11.053 16.007 1.00 14.64 264 VAL B N 1
ATOM 3992 C CA . VAL B 1 263 ? 16.469 11.439 14.783 1.00 15.94 264 VAL B CA 1
ATOM 3993 C C . VAL B 1 263 ? 15.526 11.054 13.719 1.00 17.26 264 VAL B C 1
ATOM 3994 O O . VAL B 1 263 ? 15.201 9.831 13.586 1.00 23.78 264 VAL B O 1
ATOM 3998 N N . LEU B 1 264 ? 14.963 12.045 13.017 1.00 14.37 265 LEU B N 1
ATOM 3999 C CA . LEU B 1 264 ? 14.161 11.777 11.824 1.00 13.76 265 LEU B CA 1
ATOM 4000 C C . LEU B 1 264 ? 15.070 11.833 10.588 1.00 12.12 265 LEU B C 1
ATOM 4001 O O . LEU B 1 264 ? 15.691 12.880 10.325 1.00 10.14 265 LEU B O 1
ATOM 4006 N N . VAL B 1 265 ? 15.195 10.711 9.884 1.00 10.57 266 VAL B N 1
ATOM 4007 C CA . VAL B 1 265 ? 15.911 10.733 8.631 1.00 11.38 266 VAL B CA 1
ATOM 4008 C C . VAL B 1 265 ? 14.977 11.100 7.459 1.00 11.29 266 VAL B C 1
ATOM 4009 O O . VAL B 1 265 ? 14.006 10.406 7.147 1.00 11.13 266 VAL B O 1
ATOM 4013 N N . ALA B 1 266 ? 15.333 12.190 6.770 1.00 9.80 267 ALA B N 1
ATOM 4014 C CA . ALA B 1 266 ? 14.539 12.593 5.630 1.00 11.36 267 ALA B CA 1
ATOM 4015 C C . ALA B 1 266 ? 15.527 12.602 4.441 1.00 10.94 267 ALA B C 1
ATOM 4016 O O . ALA B 1 266 ? 16.073 13.639 4.067 1.00 13.02 267 ALA B O 1
ATOM 4018 N N . ASP B 1 267 ? 15.746 11.465 3.828 1.00 11.38 268 ASP B N 1
ATOM 4019 C CA . ASP B 1 267 ? 16.765 11.352 2.788 1.00 12.06 268 ASP B CA 1
ATOM 4020 C C . ASP B 1 267 ? 16.339 10.486 1.606 1.00 11.62 268 ASP B C 1
ATOM 4021 O O . ASP B 1 267 ? 17.137 10.026 0.920 1.00 12.10 268 ASP B O 1
ATOM 4026 N N . GLY B 1 268 ? 15.047 10.242 1.462 1.00 11.07 269 GLY B N 1
ATOM 4027 C CA . GLY B 1 268 ? 14.554 9.534 0.285 1.00 10.41 269 GLY B CA 1
ATOM 4028 C C . GLY B 1 268 ? 15.115 8.085 0.337 1.00 9.36 269 GLY B C 1
ATOM 4029 O O . GLY B 1 268 ? 15.140 7.400 -0.650 1.00 9.16 269 GLY B O 1
ATOM 4030 N N . GLY B 1 269 ? 15.549 7.600 1.506 1.00 9.89 270 GLY B N 1
ATOM 4031 C CA . GLY B 1 269 ? 16.143 6.228 1.465 1.00 9.48 270 GLY B CA 1
ATOM 4032 C C . GLY B 1 269 ? 17.604 6.168 1.084 1.00 9.22 270 GLY B C 1
ATOM 4033 O O . GLY B 1 269 ? 18.174 5.073 0.967 1.00 9.21 270 GLY B O 1
ATOM 4034 N N . ALA B 1 270 ? 18.205 7.310 0.844 1.00 8.92 271 ALA B N 1
ATOM 4035 C CA . ALA B 1 270 ? 19.466 7.324 0.056 1.00 9.45 271 ALA B CA 1
ATOM 4036 C C . ALA B 1 270 ? 20.631 6.641 0.799 1.00 9.86 271 ALA B C 1
ATOM 4037 O O . ALA B 1 270 ? 21.474 5.968 0.177 1.00 9.83 271 ALA B O 1
ATOM 4039 N N . TRP B 1 271 ? 20.679 6.783 2.124 1.00 9.67 272 TRP B N 1
ATOM 4040 C CA . TRP B 1 271 ? 21.763 6.115 2.890 1.00 11.42 272 TRP B CA 1
ATOM 4041 C C . TRP B 1 271 ? 21.712 4.617 2.775 1.00 12.49 272 TRP B C 1
ATOM 4042 O O . TRP B 1 271 ? 22.755 3.954 2.734 1.00 13.48 272 TRP B O 1
ATOM 4053 N N . LEU B 1 272 ? 20.530 4.063 2.595 1.00 10.17 273 LEU B N 1
ATOM 4054 C CA . LEU B 1 272 ? 20.424 2.606 2.378 1.00 11.16 273 LEU B CA 1
ATOM 4055 C C . LEU B 1 272 ? 21.090 2.079 1.120 1.00 11.35 273 LEU B C 1
ATOM 4056 O O . LEU B 1 272 ? 21.475 0.922 1.073 1.00 13.52 273 LEU B O 1
ATOM 4061 N N . THR B 1 273 ? 21.182 2.900 0.084 1.00 10.93 274 THR B N 1
ATOM 4062 C CA . THR B 1 273 ? 21.625 2.424 -1.214 1.00 12.63 274 THR B CA 1
ATOM 4063 C C . THR B 1 273 ? 22.834 3.183 -1.773 1.00 13.20 274 THR B C 1
ATOM 4064 O O . THR B 1 273 ? 23.506 2.709 -2.742 1.00 12.86 274 THR B O 1
ATOM 4068 N N . PHE B 1 274 ? 23.083 4.407 -1.295 1.00 13.33 275 PHE B N 1
ATOM 4069 C CA . PHE B 1 274 ? 24.210 5.161 -1.906 1.00 14.13 275 PHE B CA 1
ATOM 4070 C C . PHE B 1 274 ? 25.547 4.368 -1.874 1.00 15.60 275 PHE B C 1
ATOM 4071 O O . PHE B 1 274 ? 25.812 3.584 -0.927 1.00 13.91 275 PHE B O 1
ATOM 4079 N N . PRO B 1 275 ? 26.390 4.535 -2.921 1.00 17.44 276 PRO B N 1
ATOM 4080 C CA . PRO B 1 275 ? 27.688 3.803 -2.897 1.00 18.32 276 PRO B CA 1
ATOM 4081 C C . PRO B 1 275 ? 28.647 4.440 -1.903 1.00 17.20 276 PRO B C 1
ATOM 4082 O O . PRO B 1 275 ? 28.564 5.656 -1.592 1.00 17.96 276 PRO B O 1
ATOM 4086 N N . ASN B 1 276 ? 29.580 3.621 -1.423 1.00 18.37 277 ASN B N 1
ATOM 4087 C CA . ASN B 1 276 ? 30.550 4.096 -0.455 1.00 19.81 277 ASN B CA 1
ATOM 4088 C C . ASN B 1 276 ? 31.899 3.576 -0.982 1.00 23.74 277 ASN B C 1
ATOM 4089 O O . ASN B 1 276 ? 32.515 2.773 -0.364 1.00 22.28 277 ASN B O 1
ATOM 4094 N N . GLY B 1 277 ? 32.311 4.093 -2.164 1.00 32.94 278 GLY B N 1
ATOM 4095 C CA . GLY B 1 277 ? 33.443 3.574 -2.958 1.00 30.27 278 GLY B CA 1
ATOM 4096 C C . GLY B 1 277 ? 34.754 4.005 -2.335 1.00 34.02 278 GLY B C 1
ATOM 4097 O O . GLY B 1 277 ? 34.778 5.047 -1.673 1.00 36.97 278 GLY B O 1
ATOM 4098 N N . ALA C 1 1 ? 47.287 -9.089 4.302 1.00 47.75 2 ALA C N 1
ATOM 4099 C CA . ALA C 1 1 ? 47.503 -9.957 5.508 1.00 51.75 2 ALA C CA 1
ATOM 4100 C C . ALA C 1 1 ? 46.730 -11.257 5.321 1.00 47.98 2 ALA C C 1
ATOM 4101 O O . ALA C 1 1 ? 45.553 -11.230 4.935 1.00 46.57 2 ALA C O 1
ATOM 4103 N N . GLN C 1 2 ? 47.393 -12.380 5.606 1.00 49.04 3 GLN C N 1
ATOM 4104 C CA . GLN C 1 2 ? 46.846 -13.706 5.275 1.00 46.95 3 GLN C CA 1
ATOM 4105 C C . GLN C 1 2 ? 45.855 -14.294 6.289 1.00 39.58 3 GLN C C 1
ATOM 4106 O O . GLN C 1 2 ? 46.240 -14.554 7.450 1.00 33.72 3 GLN C O 1
ATOM 4112 N N . PRO C 1 3 ? 44.571 -14.452 5.866 1.00 33.89 4 PRO C N 1
ATOM 4113 C CA . PRO C 1 3 ? 43.540 -15.116 6.694 1.00 32.44 4 PRO C CA 1
ATOM 4114 C C . PRO C 1 3 ? 43.966 -16.504 7.200 1.00 33.26 4 PRO C C 1
ATOM 4115 O O . PRO C 1 3 ? 44.811 -17.160 6.576 1.00 27.85 4 PRO C O 1
ATOM 4119 N N . PRO C 1 4 ? 43.362 -16.973 8.306 1.00 31.08 5 PRO C N 1
ATOM 4120 C CA . PRO C 1 4 ? 43.696 -18.354 8.698 1.00 28.93 5 PRO C CA 1
ATOM 4121 C C . PRO C 1 4 ? 43.224 -19.310 7.602 1.00 27.63 5 PRO C C 1
ATOM 4122 O O . PRO C 1 4 ? 42.378 -18.929 6.804 1.00 24.26 5 PRO C O 1
ATOM 4126 N N . PRO C 1 5 ? 43.794 -20.522 7.530 1.00 28.73 6 PRO C N 1
ATOM 4127 C CA . PRO C 1 5 ? 43.344 -21.293 6.332 1.00 27.36 6 PRO C CA 1
ATOM 4128 C C . PRO C 1 5 ? 41.934 -21.869 6.525 1.00 24.89 6 PRO C C 1
ATOM 4129 O O . PRO C 1 5 ? 41.441 -22.015 7.667 1.00 20.84 6 PRO C O 1
ATOM 4133 N N . ASP C 1 6 ? 41.294 -22.195 5.405 1.00 26.46 7 ASP C N 1
ATOM 4134 C CA . ASP C 1 6 ? 39.941 -22.791 5.420 1.00 24.33 7 ASP C CA 1
ATOM 4135 C C . ASP C 1 6 ? 39.900 -23.789 4.257 1.00 24.22 7 ASP C C 1
ATOM 4136 O O . ASP C 1 6 ? 40.781 -23.756 3.357 1.00 22.15 7 ASP C O 1
ATOM 4141 N N . VAL C 1 7 ? 38.888 -24.653 4.240 1.00 21.82 8 VAL C N 1
ATOM 4142 C CA . VAL C 1 7 ? 38.673 -25.492 3.040 1.00 29.21 8 VAL C CA 1
ATOM 4143 C C . VAL C 1 7 ? 37.221 -25.286 2.617 1.00 30.30 8 VAL C C 1
ATOM 4144 O O . VAL C 1 7 ? 36.357 -24.919 3.436 1.00 26.73 8 VAL C O 1
ATOM 4148 N N . GLU C 1 8 ? 36.936 -25.575 1.366 1.00 30.30 9 GLU C N 1
ATOM 4149 C CA . GLU C 1 8 ? 35.694 -25.123 0.774 1.00 33.85 9 GLU C CA 1
ATOM 4150 C C . GLU C 1 8 ? 34.501 -26.005 1.115 1.00 32.47 9 GLU C C 1
ATOM 4151 O O . GLU C 1 8 ? 33.365 -25.511 1.149 1.00 31.18 9 GLU C O 1
ATOM 4157 N N . GLY C 1 9 ? 34.752 -27.296 1.316 1.00 29.59 10 GLY C N 1
ATOM 4158 C CA . GLY C 1 9 ? 33.671 -28.284 1.473 1.00 25.96 10 GLY C CA 1
ATOM 4159 C C . GLY C 1 9 ? 33.477 -28.454 2.970 1.00 25.63 10 GLY C C 1
ATOM 4160 O O . GLY C 1 9 ? 34.152 -27.779 3.744 1.00 24.70 10 GLY C O 1
ATOM 4161 N N . ASP C 1 10 ? 32.569 -29.348 3.379 1.00 23.65 11 ASP C N 1
ATOM 4162 C CA . ASP C 1 10 ? 32.343 -29.598 4.833 1.00 23.75 11 ASP C CA 1
ATOM 4163 C C . ASP C 1 10 ? 33.318 -30.657 5.307 1.00 21.86 11 ASP C C 1
ATOM 4164 O O . ASP C 1 10 ? 32.943 -31.754 5.684 1.00 25.34 11 ASP C O 1
ATOM 4169 N N . ASP C 1 11 ? 34.597 -30.312 5.242 1.00 21.60 12 ASP C N 1
ATOM 4170 C CA . ASP C 1 11 ? 35.713 -31.194 5.593 1.00 20.83 12 ASP C CA 1
ATOM 4171 C C . ASP C 1 11 ? 36.575 -30.431 6.586 1.00 18.86 12 ASP C C 1
ATOM 4172 O O . ASP C 1 11 ? 36.633 -29.201 6.529 1.00 16.01 12 ASP C O 1
ATOM 4177 N N . CYS C 1 12 ? 37.321 -31.167 7.396 1.00 18.70 13 CYS C N 1
ATOM 4178 C CA . CYS C 1 12 ? 38.114 -30.575 8.469 1.00 20.28 13 CYS C CA 1
ATOM 4179 C C . CYS C 1 12 ? 39.393 -29.977 7.904 1.00 21.48 13 CYS C C 1
ATOM 4180 O O . CYS C 1 12 ? 39.834 -30.359 6.828 1.00 17.70 13 CYS C O 1
ATOM 4183 N N . LEU C 1 13 ? 40.030 -29.110 8.677 1.00 16.79 14 LEU C N 1
ATOM 4184 C CA . LEU C 1 13 ? 41.279 -28.499 8.223 1.00 17.67 14 LEU C CA 1
ATOM 4185 C C . LEU C 1 13 ? 42.392 -29.558 8.266 1.00 19.07 14 LEU C C 1
ATOM 4186 O O . LEU C 1 13 ? 42.427 -30.396 9.228 1.00 17.62 14 LEU C O 1
ATOM 4191 N N . PRO C 1 14 ? 43.297 -29.535 7.246 1.00 21.76 15 PRO C N 1
ATOM 4192 C CA . PRO C 1 14 ? 44.430 -30.439 7.233 1.00 24.60 15 PRO C CA 1
ATOM 4193 C C . PRO C 1 14 ? 45.420 -30.116 8.353 1.00 27.58 15 PRO C C 1
ATOM 4194 O O . PRO C 1 14 ? 46.108 -31.004 8.800 1.00 24.73 15 PRO C O 1
ATOM 4198 N N . ALA C 1 15 ? 45.544 -28.833 8.718 1.00 26.19 16 ALA C N 1
ATOM 4199 C CA . ALA C 1 15 ? 46.516 -28.390 9.729 1.00 30.78 16 ALA C CA 1
ATOM 4200 C C . ALA C 1 15 ? 45.882 -27.173 10.422 1.00 24.55 16 ALA C C 1
ATOM 4201 O O . ALA C 1 15 ? 45.059 -26.486 9.840 1.00 25.03 16 ALA C O 1
ATOM 4203 N N . TYR C 1 16 ? 46.318 -26.866 11.613 1.00 22.99 17 TYR C N 1
ATOM 4204 C CA . TYR C 1 16 ? 45.751 -25.678 12.243 1.00 19.62 17 TYR C CA 1
ATOM 4205 C C . TYR C 1 16 ? 46.755 -25.251 13.237 1.00 20.88 17 TYR C C 1
ATOM 4206 O O . TYR C 1 16 ? 47.201 -26.073 14.038 1.00 21.52 17 TYR C O 1
ATOM 4215 N N . ARG C 1 17 ? 47.074 -23.960 13.235 1.00 21.64 18 ARG C N 1
ATOM 4216 C CA . ARG C 1 17 ? 47.963 -23.417 14.272 1.00 26.05 18 ARG C CA 1
ATOM 4217 C C . ARG C 1 17 ? 47.136 -22.716 15.340 1.00 21.17 18 ARG C C 1
ATOM 4218 O O . ARG C 1 17 ? 46.299 -21.899 15.020 1.00 20.72 18 ARG C O 1
ATOM 4226 N N . HIS C 1 18 ? 47.377 -23.036 16.592 1.00 18.18 19 HIS C N 1
ATOM 4227 C CA . HIS C 1 18 ? 46.573 -22.404 17.665 1.00 17.35 19 HIS C CA 1
ATOM 4228 C C . HIS C 1 18 ? 46.963 -20.961 17.890 1.00 16.50 19 HIS C C 1
ATOM 4229 O O . HIS C 1 18 ? 48.136 -20.611 17.823 1.00 16.28 19 HIS C O 1
ATOM 4236 N N . LEU C 1 19 ? 45.960 -20.111 18.026 1.00 13.60 20 LEU C N 1
ATOM 4237 C CA . LEU C 1 19 ? 46.105 -18.723 18.430 1.00 14.40 20 LEU C CA 1
ATOM 4238 C C . LEU C 1 19 ? 45.399 -18.536 19.838 1.00 13.17 20 LEU C C 1
ATOM 4239 O O . LEU C 1 19 ? 45.864 -17.802 20.664 1.00 12.25 20 LEU C O 1
ATOM 4244 N N . PHE C 1 20 ? 44.286 -19.239 20.066 1.00 12.32 21 PHE C N 1
ATOM 4245 C CA . PHE C 1 20 ? 43.764 -19.466 21.390 1.00 12.31 21 PHE C CA 1
ATOM 4246 C C . PHE C 1 20 ? 44.473 -20.714 21.996 1.00 12.58 21 PHE C C 1
ATOM 4247 O O . PHE C 1 20 ? 44.829 -21.628 21.272 1.00 14.37 21 PHE C O 1
ATOM 4255 N N . CYS C 1 21 ? 44.622 -20.794 23.308 1.00 14.83 22 CYS C N 1
ATOM 4256 C CA . CYS C 1 21 ? 45.183 -22.033 23.926 1.00 16.34 22 CYS C CA 1
ATOM 4257 C C . CYS C 1 21 ? 44.337 -23.252 23.572 1.00 15.34 22 CYS C C 1
ATOM 4258 O O . CYS C 1 21 ? 43.125 -23.177 23.498 1.00 12.48 22 CYS C O 1
ATOM 4261 N N . PRO C 1 22 ? 44.995 -24.372 23.354 1.00 16.31 23 PRO C N 1
ATOM 4262 C CA . PRO C 1 22 ? 44.264 -25.567 22.896 1.00 15.63 23 PRO C CA 1
ATOM 4263 C C . PRO C 1 22 ? 43.417 -26.135 24.026 1.00 16.07 23 PRO C C 1
ATOM 4264 O O . PRO C 1 22 ? 42.568 -27.000 23.764 1.00 17.18 23 PRO C O 1
ATOM 4268 N N . ASP C 1 23 ? 43.585 -25.669 25.264 1.00 14.64 24 ASP C N 1
ATOM 4269 C CA . ASP C 1 23 ? 42.614 -26.087 26.306 1.00 15.92 24 ASP C CA 1
ATOM 4270 C C . ASP C 1 23 ? 41.534 -25.052 26.646 1.00 13.18 24 ASP C C 1
ATOM 4271 O O . ASP C 1 23 ? 40.872 -25.130 27.696 1.00 12.92 24 ASP C O 1
ATOM 4276 N N . LEU C 1 24 ? 41.356 -24.056 25.802 1.00 11.71 25 LEU C N 1
ATOM 4277 C CA . LEU C 1 24 ? 40.385 -22.979 26.099 1.00 12.15 25 LEU C CA 1
ATOM 4278 C C . LEU C 1 24 ? 39.030 -23.473 26.557 1.00 12.82 25 LEU C C 1
ATOM 4279 O O . LEU C 1 24 ? 38.477 -22.920 27.490 1.00 12.11 25 LEU C O 1
ATOM 4284 N N . LEU C 1 25 ? 38.518 -24.509 25.905 1.00 13.01 26 LEU C N 1
ATOM 4285 C CA . LEU C 1 25 ? 37.198 -25.110 26.215 1.00 13.67 26 LEU C CA 1
ATOM 4286 C C . LEU C 1 25 ? 37.389 -26.561 26.669 1.00 14.59 26 LEU C C 1
ATOM 4287 O O . LEU C 1 25 ? 36.584 -27.472 26.377 1.00 16.14 26 LEU C O 1
ATOM 4292 N N . ARG C 1 26 ? 38.477 -26.786 27.390 1.00 16.02 27 ARG C N 1
ATOM 4293 C CA . ARG C 1 26 ? 38.840 -28.167 27.793 1.00 18.17 27 ARG C CA 1
ATOM 4294 C C . ARG C 1 26 ? 37.632 -28.867 28.411 1.00 17.74 27 ARG C C 1
ATOM 4295 O O . ARG C 1 26 ? 37.125 -28.442 29.433 1.00 15.98 27 ARG C O 1
ATOM 4303 N N . ASP C 1 27 ? 37.198 -29.947 27.762 1.00 20.79 28 ASP C N 1
ATOM 4304 C CA . ASP C 1 27 ? 36.104 -30.836 28.263 1.00 24.21 28 ASP C CA 1
ATOM 4305 C C . ASP C 1 27 ? 34.700 -30.185 28.452 1.00 21.34 28 ASP C C 1
ATOM 4306 O O . ASP C 1 27 ? 33.810 -30.754 29.048 1.00 19.51 28 ASP C O 1
ATOM 4311 N N . LYS C 1 28 ? 34.499 -29.006 27.881 1.00 17.02 29 LYS C N 1
ATOM 4312 C CA . LYS C 1 28 ? 33.157 -28.419 27.863 1.00 14.96 29 LYS C CA 1
ATOM 4313 C C . LYS C 1 28 ? 32.338 -29.124 26.797 1.00 12.58 29 LYS C C 1
ATOM 4314 O O . LYS C 1 28 ? 32.884 -29.918 26.044 1.00 13.12 29 LYS C O 1
ATOM 4320 N N . VAL C 1 29 ? 31.041 -28.771 26.657 1.00 11.55 30 VAL C N 1
ATOM 4321 C CA . VAL C 1 29 ? 30.187 -29.427 25.647 1.00 9.57 30 VAL C CA 1
ATOM 4322 C C . VAL C 1 29 ? 29.396 -28.292 24.997 1.00 9.71 30 VAL C C 1
ATOM 4323 O O . VAL C 1 29 ? 28.813 -27.475 25.683 1.00 10.61 30 VAL C O 1
ATOM 4327 N N . ALA C 1 30 ? 29.415 -28.258 23.659 1.00 9.83 31 ALA C N 1
ATOM 4328 C CA . ALA C 1 30 ? 28.668 -27.246 22.926 1.00 9.57 31 ALA C CA 1
ATOM 4329 C C . ALA C 1 30 ? 27.609 -27.941 22.069 1.00 9.83 31 ALA C C 1
ATOM 4330 O O . ALA C 1 30 ? 27.914 -28.898 21.397 1.00 9.53 31 ALA C O 1
ATOM 4332 N N . PHE C 1 31 ? 26.390 -27.427 22.116 1.00 8.65 32 PHE C N 1
ATOM 4333 C CA . PHE C 1 31 ? 25.287 -27.856 21.286 1.00 8.80 32 PHE C CA 1
ATOM 4334 C C . PHE C 1 31 ? 25.173 -26.840 20.103 1.00 8.70 32 PHE C C 1
ATOM 4335 O O . PHE C 1 31 ? 25.032 -25.642 20.337 1.00 9.03 32 PHE C O 1
ATOM 4343 N N . ILE C 1 32 ? 25.333 -27.302 18.867 1.00 8.33 33 ILE C N 1
ATOM 4344 C CA . ILE C 1 32 ? 25.406 -26.439 17.728 1.00 9.39 33 ILE C CA 1
ATOM 4345 C C . ILE C 1 32 ? 24.306 -26.859 16.743 1.00 10.08 33 ILE C C 1
ATOM 4346 O O . ILE C 1 32 ? 24.410 -27.949 16.117 1.00 10.60 33 ILE C O 1
ATOM 4351 N N . THR C 1 33 ? 23.297 -26.004 16.571 1.00 10.45 34 THR C N 1
ATOM 4352 C CA . THR C 1 33 ? 22.264 -26.334 15.574 1.00 12.12 34 THR C CA 1
ATOM 4353 C C . THR C 1 33 ? 22.851 -25.983 14.208 1.00 12.57 34 THR C C 1
ATOM 4354 O O . THR C 1 33 ? 23.633 -25.043 14.124 1.00 13.32 34 THR C O 1
ATOM 4358 N N . GLY C 1 34 ? 22.562 -26.753 13.146 1.00 12.31 35 GLY C N 1
ATOM 4359 C CA . GLY C 1 34 ? 23.295 -26.540 11.866 1.00 12.99 35 GLY C CA 1
ATOM 4360 C C . GLY C 1 34 ? 24.750 -26.875 11.869 1.00 13.27 35 GLY C C 1
ATOM 4361 O O . GLY C 1 34 ? 25.493 -26.394 11.023 1.00 13.43 35 GLY C O 1
ATOM 4362 N N . GLY C 1 35 ? 25.183 -27.707 12.806 1.00 11.92 36 GLY C N 1
ATOM 4363 C CA . GLY C 1 35 ? 26.592 -28.055 12.931 1.00 12.33 36 GLY C CA 1
ATOM 4364 C C . GLY C 1 35 ? 27.060 -29.056 11.906 1.00 14.30 36 GLY C C 1
ATOM 4365 O O . GLY C 1 35 ? 28.246 -29.445 11.889 1.00 14.30 36 GLY C O 1
ATOM 4366 N N . GLY C 1 36 ? 26.151 -29.498 11.028 1.00 13.21 37 GLY C N 1
ATOM 4367 C CA . GLY C 1 36 ? 26.546 -30.438 9.994 1.00 13.31 37 GLY C CA 1
ATOM 4368 C C . GLY C 1 36 ? 27.087 -29.900 8.684 1.00 14.43 37 GLY C C 1
ATOM 4369 O O . GLY C 1 36 ? 27.578 -30.667 7.851 1.00 14.68 37 GLY C O 1
ATOM 4370 N N . SER C 1 37 ? 26.990 -28.600 8.461 1.00 13.52 38 SER C N 1
ATOM 4371 C CA . SER C 1 37 ? 27.446 -28.065 7.204 1.00 13.19 38 SER C CA 1
ATOM 4372 C C . SER C 1 37 ? 27.957 -26.645 7.415 1.00 12.74 38 SER C C 1
ATOM 4373 O O . SER C 1 37 ? 27.619 -25.998 8.363 1.00 13.39 38 SER C O 1
ATOM 4376 N N . GLY C 1 38 ? 28.700 -26.146 6.452 1.00 11.38 39 GLY C N 1
ATOM 4377 C CA . GLY C 1 38 ? 28.893 -24.710 6.358 1.00 12.43 39 GLY C CA 1
ATOM 4378 C C . GLY C 1 38 ? 29.598 -24.139 7.584 1.00 11.09 39 GLY C C 1
ATOM 4379 O O . GLY C 1 38 ? 30.589 -24.705 8.055 1.00 10.69 39 GLY C O 1
ATOM 4380 N N . ILE C 1 39 ? 29.162 -22.949 7.987 1.00 12.10 40 ILE C N 1
ATOM 4381 C CA . ILE C 1 39 ? 29.758 -22.240 9.132 1.00 11.65 40 ILE C CA 1
ATOM 4382 C C . ILE C 1 39 ? 29.635 -23.091 10.363 1.00 11.25 40 ILE C C 1
ATOM 4383 O O . ILE C 1 39 ? 30.591 -23.151 11.091 1.00 11.47 40 ILE C O 1
ATOM 4388 N N . GLY C 1 40 ? 28.462 -23.681 10.640 1.00 10.49 41 GLY C N 1
ATOM 4389 C CA . GLY C 1 40 ? 28.269 -24.519 11.825 1.00 9.96 41 GLY C CA 1
ATOM 4390 C C . GLY C 1 40 ? 29.231 -25.701 11.915 1.00 9.89 41 GLY C C 1
ATOM 4391 O O . GLY C 1 40 ? 29.699 -26.074 13.002 1.00 9.13 41 GLY C O 1
ATOM 4392 N N . PHE C 1 41 ? 29.554 -26.333 10.793 1.00 9.86 42 PHE C N 1
ATOM 4393 C CA . PHE C 1 41 ? 30.529 -27.396 10.809 1.00 10.09 42 PHE C CA 1
ATOM 4394 C C . PHE C 1 41 ? 31.928 -26.891 11.238 1.00 9.46 42 PHE C C 1
ATOM 4395 O O . PHE C 1 41 ? 32.618 -27.563 12.063 1.00 9.38 42 PHE C O 1
ATOM 4403 N N . ARG C 1 42 ? 32.361 -25.779 10.653 1.00 9.39 43 ARG C N 1
ATOM 4404 C CA . ARG C 1 42 ? 33.693 -25.214 10.984 1.00 10.26 43 ARG C CA 1
ATOM 4405 C C . ARG C 1 42 ? 33.716 -24.761 12.475 1.00 9.48 43 ARG C C 1
ATOM 4406 O O . ARG C 1 42 ? 34.724 -24.865 13.152 1.00 10.68 43 ARG C O 1
ATOM 4414 N N . ILE C 1 43 ? 32.596 -24.237 12.963 1.00 8.23 44 ILE C N 1
ATOM 4415 C CA . ILE C 1 43 ? 32.469 -23.900 14.373 1.00 8.23 44 ILE C CA 1
ATOM 4416 C C . ILE C 1 43 ? 32.659 -25.151 15.239 1.00 8.42 44 ILE C C 1
ATOM 4417 O O . ILE C 1 43 ? 33.448 -25.161 16.203 1.00 8.47 44 ILE C O 1
ATOM 4422 N N . ALA C 1 44 ? 31.953 -26.219 14.895 1.00 8.08 45 ALA C N 1
ATOM 4423 C CA . ALA C 1 44 ? 32.148 -27.501 15.545 1.00 8.37 45 ALA C CA 1
ATOM 4424 C C . ALA C 1 44 ? 33.613 -27.939 15.524 1.00 9.52 45 ALA C C 1
ATOM 4425 O O . ALA C 1 44 ? 34.139 -28.305 16.567 1.00 9.29 45 ALA C O 1
ATOM 4427 N N . GLU C 1 45 ? 34.280 -27.850 14.361 1.00 10.63 46 GLU C N 1
ATOM 4428 C CA . GLU C 1 45 ? 35.667 -28.329 14.289 1.00 10.35 46 GLU C CA 1
ATOM 4429 C C . GLU C 1 45 ? 36.581 -27.481 15.168 1.00 10.45 46 GLU C C 1
ATOM 4430 O O . GLU C 1 45 ? 37.410 -28.001 15.938 1.00 10.37 46 GLU C O 1
ATOM 4436 N N . ILE C 1 46 ? 36.418 -26.164 15.070 1.00 10.26 47 ILE C N 1
ATOM 4437 C CA . ILE C 1 46 ? 37.296 -25.250 15.849 1.00 9.97 47 ILE C CA 1
ATOM 4438 C C . ILE C 1 46 ? 37.062 -25.427 17.343 1.00 9.73 47 ILE C C 1
ATOM 4439 O O . ILE C 1 46 ? 38.023 -25.424 18.118 1.00 10.67 47 ILE C O 1
ATOM 4444 N N . PHE C 1 47 ? 35.805 -25.574 17.778 1.00 9.31 48 PHE C N 1
ATOM 4445 C CA . PHE C 1 47 ? 35.579 -25.790 19.167 1.00 9.96 48 PHE C CA 1
ATOM 4446 C C . PHE C 1 47 ? 36.273 -27.060 19.605 1.00 10.57 48 PHE C C 1
ATOM 4447 O O . PHE C 1 47 ? 36.813 -27.093 20.730 1.00 9.81 48 PHE C O 1
ATOM 4455 N N . MET C 1 48 ? 36.135 -28.124 18.829 1.00 9.75 49 MET C N 1
ATOM 4456 C CA . MET C 1 48 ? 36.725 -29.395 19.261 1.00 10.38 49 MET C CA 1
ATOM 4457 C C . MET C 1 48 ? 38.259 -29.356 19.241 1.00 10.37 49 MET C C 1
ATOM 4458 O O . MET C 1 48 ? 38.885 -30.035 19.981 1.00 12.37 49 MET C O 1
ATOM 4463 N N . ARG C 1 49 ? 38.817 -28.512 18.396 1.00 10.22 50 ARG C N 1
ATOM 4464 C CA . ARG C 1 49 ? 40.295 -28.292 18.443 1.00 12.75 50 ARG C CA 1
ATOM 4465 C C . ARG C 1 49 ? 40.752 -27.549 19.726 1.00 12.48 50 ARG C C 1
ATOM 4466 O O . ARG C 1 49 ? 41.963 -27.456 20.036 1.00 13.92 50 ARG C O 1
ATOM 4474 N N . HIS C 1 50 ? 39.797 -27.035 20.485 1.00 12.00 51 HIS C N 1
ATOM 4475 C CA . HIS C 1 50 ? 40.072 -26.340 21.757 1.00 11.21 51 HIS C CA 1
ATOM 4476 C C . HIS C 1 50 ? 39.496 -27.045 22.906 1.00 11.87 51 HIS C C 1
ATOM 4477 O O . HIS C 1 50 ? 39.286 -26.445 23.932 1.00 12.72 51 HIS C O 1
ATOM 4484 N N . GLY C 1 51 ? 39.259 -28.344 22.729 1.00 10.86 52 GLY C N 1
ATOM 4485 C CA . GLY C 1 51 ? 38.960 -29.263 23.803 1.00 11.78 52 GLY C CA 1
ATOM 4486 C C . GLY C 1 51 ? 37.552 -29.581 24.084 1.00 12.77 52 GLY C C 1
ATOM 4487 O O . GLY C 1 51 ? 37.237 -30.267 25.091 1.00 14.18 52 GLY C O 1
ATOM 4488 N N . CYS C 1 52 ? 36.653 -28.975 23.306 1.00 12.63 53 CYS C N 1
ATOM 4489 C CA . CYS C 1 52 ? 35.237 -29.045 23.546 1.00 13.47 53 CYS C CA 1
ATOM 4490 C C . CYS C 1 52 ? 34.657 -30.310 22.810 1.00 14.94 53 CYS C C 1
ATOM 4491 O O . CYS C 1 52 ? 35.142 -30.665 21.726 1.00 16.73 53 CYS C O 1
ATOM 4494 N N . HIS C 1 53 ? 33.710 -31.013 23.440 1.00 11.79 54 HIS C N 1
ATOM 4495 C CA . HIS C 1 53 ? 32.888 -32.037 22.798 1.00 12.86 54 HIS C CA 1
ATOM 4496 C C . HIS C 1 53 ? 31.696 -31.330 22.219 1.00 13.05 54 HIS C C 1
ATOM 4497 O O . HIS C 1 53 ? 31.333 -30.240 22.715 1.00 13.75 54 HIS C O 1
ATOM 4504 N N . THR C 1 54 ? 31.130 -31.873 21.156 1.00 11.57 55 THR C N 1
ATOM 4505 C CA . THR C 1 54 ? 30.001 -31.243 20.511 1.00 12.03 55 THR C CA 1
ATOM 4506 C C . THR C 1 54 ? 28.784 -32.135 20.301 1.00 11.81 55 THR C C 1
ATOM 4507 O O . THR C 1 54 ? 28.890 -33.305 20.250 1.00 11.17 55 THR C O 1
ATOM 4511 N N . VAL C 1 55 ? 27.653 -31.477 20.194 1.00 10.24 56 VAL C N 1
ATOM 4512 C CA . VAL C 1 55 ? 26.429 -32.070 19.767 1.00 10.29 56 VAL C CA 1
ATOM 4513 C C . VAL C 1 55 ? 26.066 -31.281 18.492 1.00 11.05 56 VAL C C 1
ATOM 4514 O O . VAL C 1 55 ? 25.958 -30.034 18.514 1.00 12.30 56 VAL C O 1
ATOM 4518 N N . ILE C 1 56 ? 25.791 -31.971 17.421 1.00 11.23 57 ILE C N 1
ATOM 4519 C CA . ILE C 1 56 ? 25.505 -31.166 16.164 1.00 10.81 57 ILE C CA 1
ATOM 4520 C C . ILE C 1 56 ? 24.082 -31.605 15.789 1.00 11.02 57 ILE C C 1
ATOM 4521 O O . ILE C 1 56 ? 23.803 -32.809 15.776 1.00 11.62 57 ILE C O 1
ATOM 4526 N N . ALA C 1 57 ? 23.171 -30.661 15.544 1.00 11.79 58 ALA C N 1
ATOM 4527 C CA . ALA C 1 57 ? 21.751 -31.075 15.409 1.00 12.38 58 ALA C CA 1
ATOM 4528 C C . ALA C 1 57 ? 21.164 -30.353 14.270 1.00 14.73 58 ALA C C 1
ATOM 4529 O O . ALA C 1 57 ? 21.295 -29.113 14.256 1.00 13.63 58 ALA C O 1
ATOM 4531 N N . SER C 1 58 ? 20.589 -31.082 13.283 1.00 14.14 59 SER C N 1
ATOM 4532 C CA . SER C 1 58 ? 19.831 -30.415 12.194 1.00 12.94 59 SER C CA 1
ATOM 4533 C C . SER C 1 58 ? 18.813 -31.395 11.637 1.00 13.30 59 SER C C 1
ATOM 4534 O O . SER C 1 58 ? 18.639 -32.496 12.189 1.00 12.49 59 SER C O 1
ATOM 4537 N N . ARG C 1 59 ? 18.130 -31.005 10.567 1.00 13.37 60 ARG C N 1
ATOM 4538 C CA . ARG C 1 59 ? 17.139 -31.943 10.045 1.00 14.24 60 ARG C CA 1
ATOM 4539 C C . ARG C 1 59 ? 17.658 -33.275 9.515 1.00 14.17 60 ARG C C 1
ATOM 4540 O O . ARG C 1 59 ? 17.058 -34.341 9.739 1.00 14.77 60 ARG C O 1
ATOM 4548 N N . SER C 1 60 ? 18.788 -33.255 8.873 1.00 15.84 61 SER C N 1
ATOM 4549 C CA . SER C 1 60 ? 19.134 -34.387 8.026 1.00 17.90 61 SER C CA 1
ATOM 4550 C C . SER C 1 60 ? 20.062 -35.278 8.799 1.00 17.10 61 SER C C 1
ATOM 4551 O O . SER C 1 60 ? 21.205 -34.920 8.977 1.00 14.58 61 SER C O 1
ATOM 4554 N N . LEU C 1 61 ? 19.566 -36.430 9.258 1.00 18.39 62 LEU C N 1
ATOM 4555 C CA . LEU C 1 61 ? 20.421 -37.354 9.970 1.00 20.47 62 LEU C CA 1
ATOM 4556 C C . LEU C 1 61 ? 21.667 -37.831 9.177 1.00 19.40 62 LEU C C 1
ATOM 4557 O O . LEU C 1 61 ? 22.744 -37.827 9.768 1.00 21.78 62 LEU C O 1
ATOM 4562 N N . PRO C 1 62 ? 21.548 -38.170 7.863 1.00 20.67 63 PRO C N 1
ATOM 4563 C CA . PRO C 1 62 ? 22.715 -38.449 7.003 1.00 21.67 63 PRO C CA 1
ATOM 4564 C C . PRO C 1 62 ? 23.798 -37.317 7.059 1.00 20.74 63 PRO C C 1
ATOM 4565 O O . PRO C 1 62 ? 24.993 -37.591 7.219 1.00 18.99 63 PRO C O 1
ATOM 4569 N N . ARG C 1 63 ? 23.365 -36.070 6.955 1.00 18.40 64 ARG C N 1
ATOM 4570 C CA . ARG C 1 63 ? 24.320 -34.962 7.046 1.00 19.18 64 ARG C CA 1
ATOM 4571 C C . ARG C 1 63 ? 25.125 -34.943 8.394 1.00 20.14 64 ARG C C 1
ATOM 4572 O O . ARG C 1 63 ? 26.351 -34.890 8.354 1.00 19.41 64 ARG C O 1
ATOM 4580 N N . VAL C 1 64 ? 24.434 -35.036 9.534 1.00 18.32 65 VAL C N 1
ATOM 4581 C CA . VAL C 1 64 ? 25.132 -34.981 10.806 1.00 17.53 65 VAL C CA 1
ATOM 4582 C C . VAL C 1 64 ? 25.910 -36.265 11.077 1.00 16.74 65 VAL C C 1
ATOM 4583 O O . VAL C 1 64 ? 26.966 -36.182 11.626 1.00 14.74 65 VAL C O 1
ATOM 4587 N N . LEU C 1 65 ? 25.465 -37.426 10.584 1.00 17.61 66 LEU C N 1
ATOM 4588 C CA . LEU C 1 65 ? 26.261 -38.620 10.846 1.00 17.48 66 LEU C CA 1
ATOM 4589 C C . LEU C 1 65 ? 27.635 -38.506 10.161 1.00 17.36 66 LEU C C 1
ATOM 4590 O O . LEU C 1 65 ? 28.668 -38.853 10.752 1.00 16.55 66 LEU C O 1
ATOM 4595 N N . THR C 1 66 ? 27.634 -38.038 8.925 1.00 15.85 67 THR C N 1
ATOM 4596 C CA . THR C 1 66 ? 28.866 -37.866 8.158 1.00 18.89 67 THR C CA 1
ATOM 4597 C C . THR C 1 66 ? 29.760 -36.781 8.774 1.00 16.89 67 THR C C 1
ATOM 4598 O O . THR C 1 66 ? 30.944 -36.987 8.958 1.00 16.98 67 THR C O 1
ATOM 4602 N N . ALA C 1 67 ? 29.164 -35.655 9.104 1.00 16.07 68 ALA C N 1
ATOM 4603 C CA . ALA C 1 67 ? 29.920 -34.580 9.853 1.00 16.01 68 ALA C CA 1
ATOM 4604 C C . ALA C 1 67 ? 30.595 -35.124 11.068 1.00 13.92 68 ALA C C 1
ATOM 4605 O O . ALA C 1 67 ? 31.806 -34.878 11.304 1.00 14.07 68 ALA C O 1
ATOM 4607 N N . ALA C 1 68 ? 29.792 -35.782 11.905 1.00 14.57 69 ALA C N 1
ATOM 4608 C CA . ALA C 1 68 ? 30.279 -36.238 13.213 1.00 14.82 69 ALA C CA 1
ATOM 4609 C C . ALA C 1 68 ? 31.411 -37.250 13.080 1.00 16.60 69 ALA C C 1
ATOM 4610 O O . ALA C 1 68 ? 32.365 -37.232 13.896 1.00 15.33 69 ALA C O 1
ATOM 4612 N N . ARG C 1 69 ? 31.322 -38.163 12.101 1.00 17.46 70 ARG C N 1
ATOM 4613 C CA . ARG C 1 69 ? 32.480 -39.041 11.798 1.00 19.20 70 ARG C CA 1
ATOM 4614 C C . ARG C 1 69 ? 33.734 -38.229 11.495 1.00 18.46 70 ARG C C 1
ATOM 4615 O O . ARG C 1 69 ? 34.798 -38.507 12.056 1.00 19.61 70 ARG C O 1
ATOM 4623 N N . LYS C 1 70 ? 33.604 -37.232 10.612 1.00 19.14 71 LYS C N 1
ATOM 4624 C CA . LYS C 1 70 ? 34.755 -36.430 10.184 1.00 17.94 71 LYS C CA 1
ATOM 4625 C C . LYS C 1 70 ? 35.361 -35.615 11.328 1.00 17.31 71 LYS C C 1
ATOM 4626 O O . LYS C 1 70 ? 36.597 -35.553 11.449 1.00 17.80 71 LYS C O 1
ATOM 4632 N N . LEU C 1 71 ? 34.491 -34.943 12.104 1.00 15.09 72 LEU C N 1
ATOM 4633 C CA . LEU C 1 71 ? 34.888 -34.113 13.281 1.00 16.02 72 LEU C CA 1
ATOM 4634 C C . LEU C 1 71 ? 35.625 -34.904 14.321 1.00 17.27 72 LEU C C 1
ATOM 4635 O O . LEU C 1 71 ? 36.677 -34.494 14.812 1.00 17.85 72 LEU C O 1
ATOM 4640 N N . ALA C 1 72 ? 35.048 -36.038 14.708 1.00 16.43 73 ALA C N 1
ATOM 4641 C CA . ALA C 1 72 ? 35.688 -36.895 15.690 1.00 18.07 73 ALA C CA 1
ATOM 4642 C C . ALA C 1 72 ? 37.002 -37.466 15.131 1.00 21.48 73 ALA C C 1
ATOM 4643 O O . ALA C 1 72 ? 37.975 -37.568 15.882 1.00 29.07 73 ALA C O 1
ATOM 4645 N N . GLY C 1 73 ? 37.034 -37.792 13.829 1.00 22.35 74 GLY C N 1
ATOM 4646 C CA . GLY C 1 73 ? 38.253 -38.277 13.104 1.00 22.02 74 GLY C CA 1
ATOM 4647 C C . GLY C 1 73 ? 39.408 -37.282 13.195 1.00 23.81 74 GLY C C 1
ATOM 4648 O O . GLY C 1 73 ? 40.554 -37.637 13.467 1.00 25.11 74 GLY C O 1
ATOM 4649 N N . ALA C 1 74 ? 39.105 -36.010 13.019 1.00 20.59 75 ALA C N 1
ATOM 4650 C CA . ALA C 1 74 ? 40.179 -35.011 12.855 1.00 23.57 75 ALA C CA 1
ATOM 4651 C C . ALA C 1 74 ? 40.645 -34.443 14.168 1.00 21.30 75 ALA C C 1
ATOM 4652 O O . ALA C 1 74 ? 41.741 -33.933 14.215 1.00 21.99 75 ALA C O 1
ATOM 4654 N N . THR C 1 75 ? 39.832 -34.502 15.232 1.00 20.03 76 THR C N 1
ATOM 4655 C CA . THR C 1 75 ? 40.191 -33.778 16.440 1.00 21.18 76 THR C CA 1
ATOM 4656 C C . THR C 1 75 ? 40.363 -34.655 17.671 1.00 21.58 76 THR C C 1
ATOM 4657 O O . THR C 1 75 ? 40.847 -34.157 18.648 1.00 24.68 76 THR C O 1
ATOM 4661 N N . GLY C 1 76 ? 39.954 -35.918 17.664 1.00 21.09 77 GLY C N 1
ATOM 4662 C CA . GLY C 1 76 ? 40.033 -36.694 18.876 1.00 21.13 77 GLY C CA 1
ATOM 4663 C C . GLY C 1 76 ? 39.061 -36.302 19.983 1.00 24.75 77 GLY C C 1
ATOM 4664 O O . GLY C 1 76 ? 39.167 -36.758 21.152 1.00 24.86 77 GLY C O 1
ATOM 4665 N N . ARG C 1 77 ? 38.105 -35.426 19.680 1.00 20.30 78 ARG C N 1
ATOM 4666 C CA . ARG C 1 77 ? 37.008 -35.202 20.695 1.00 18.98 78 ARG C CA 1
ATOM 4667 C C . ARG C 1 77 ? 35.750 -35.907 20.169 1.00 16.92 78 ARG C C 1
ATOM 4668 O O . ARG C 1 77 ? 35.768 -36.423 19.043 1.00 16.87 78 ARG C O 1
ATOM 4676 N N . ARG C 1 78 ? 34.667 -35.871 20.945 1.00 15.31 79 ARG C N 1
ATOM 4677 C CA . ARG C 1 78 ? 33.434 -36.612 20.669 1.00 16.38 79 ARG C CA 1
ATOM 4678 C C . ARG C 1 78 ? 32.444 -35.649 20.086 1.00 15.74 79 ARG C C 1
ATOM 4679 O O . ARG C 1 78 ? 32.392 -34.463 20.476 1.00 13.52 79 ARG C O 1
ATOM 4687 N N . CYS C 1 79 ? 31.656 -36.171 19.172 1.00 13.51 80 CYS C N 1
ATOM 4688 C CA . CYS C 1 79 ? 30.592 -35.417 18.522 1.00 17.41 80 CYS C CA 1
ATOM 4689 C C . CYS C 1 79 ? 29.397 -36.331 18.452 1.00 19.09 80 CYS C C 1
ATOM 4690 O O . CYS C 1 79 ? 29.466 -37.380 17.788 1.00 20.72 80 CYS C O 1
ATOM 4693 N N . LEU C 1 80 ? 28.321 -35.927 19.119 1.00 15.37 81 LEU C N 1
ATOM 4694 C CA . LEU C 1 80 ? 27.014 -36.591 19.012 1.00 14.48 81 LEU C CA 1
ATOM 4695 C C . LEU C 1 80 ? 26.130 -35.991 17.906 1.00 13.14 81 LEU C C 1
ATOM 4696 O O . LEU C 1 80 ? 25.696 -34.823 18.062 1.00 12.11 81 LEU C O 1
ATOM 4701 N N . PRO C 1 81 ? 25.844 -36.744 16.806 1.00 13.31 82 PRO C N 1
ATOM 4702 C CA . PRO C 1 81 ? 24.934 -36.162 15.809 1.00 13.11 82 PRO C CA 1
ATOM 4703 C C . PRO C 1 81 ? 23.490 -36.470 16.164 1.00 13.78 82 PRO C C 1
ATOM 4704 O O . PRO C 1 81 ? 23.181 -37.584 16.615 1.00 14.65 82 PRO C O 1
ATOM 4708 N N . LEU C 1 82 ? 22.608 -35.494 16.031 1.00 13.01 83 LEU C N 1
ATOM 4709 C CA . LEU C 1 82 ? 21.214 -35.685 16.301 1.00 13.02 83 LEU C CA 1
ATOM 4710 C C . LEU C 1 82 ? 20.412 -35.106 15.115 1.00 14.79 83 LEU C C 1
ATOM 4711 O O . LEU C 1 82 ? 20.746 -34.033 14.558 1.00 13.01 83 LEU C O 1
ATOM 4716 N N . SER C 1 83 ? 19.288 -35.740 14.835 1.00 16.68 84 SER C N 1
ATOM 4717 C CA . SER C 1 83 ? 18.317 -35.215 13.850 1.00 17.03 84 SER C CA 1
ATOM 4718 C C . SER C 1 83 ? 17.270 -34.425 14.578 1.00 17.48 84 SER C C 1
ATOM 4719 O O . SER C 1 83 ? 16.614 -34.969 15.437 1.00 16.41 84 SER C O 1
ATOM 4722 N N . MET C 1 84 ? 17.066 -33.128 14.245 1.00 15.49 85 MET C N 1
ATOM 4723 C CA . MET C 1 84 ? 16.148 -32.329 15.061 1.00 16.36 85 MET C CA 1
ATOM 4724 C C . MET C 1 84 ? 15.761 -31.138 14.212 1.00 16.55 85 MET C C 1
ATOM 4725 O O . MET C 1 84 ? 16.679 -30.485 13.681 1.00 18.65 85 MET C O 1
ATOM 4730 N N . ASP C 1 85 ? 14.467 -30.859 14.098 1.00 14.92 86 ASP C N 1
ATOM 4731 C CA . ASP C 1 85 ? 14.019 -29.588 13.439 1.00 15.26 86 ASP C CA 1
ATOM 4732 C C . ASP C 1 85 ? 13.780 -28.566 14.584 1.00 13.21 86 ASP C C 1
ATOM 4733 O O . ASP C 1 85 ? 12.962 -28.822 15.415 1.00 14.03 86 ASP C O 1
ATOM 4738 N N . VAL C 1 86 ? 14.416 -27.389 14.525 1.00 13.08 87 VAL C N 1
ATOM 4739 C CA . VAL C 1 86 ? 14.279 -26.324 15.529 1.00 14.04 87 VAL C CA 1
ATOM 4740 C C . VAL C 1 86 ? 12.857 -25.795 15.702 1.00 13.08 87 VAL C C 1
ATOM 4741 O O . VAL C 1 86 ? 12.565 -25.128 16.721 1.00 13.18 87 VAL C O 1
ATOM 4745 N N . ARG C 1 87 ? 12.018 -26.035 14.694 1.00 12.54 88 ARG C N 1
ATOM 4746 C CA . ARG C 1 87 ? 10.610 -25.573 14.701 1.00 16.05 88 ARG C CA 1
ATOM 4747 C C . ARG C 1 87 ? 9.701 -26.503 15.471 1.00 17.03 88 ARG C C 1
ATOM 4748 O O . ARG C 1 87 ? 8.544 -26.199 15.605 1.00 17.30 88 ARG C O 1
ATOM 4756 N N . ALA C 1 88 ? 10.207 -27.669 15.881 1.00 16.65 89 ALA C N 1
ATOM 4757 C CA . ALA C 1 88 ? 9.348 -28.702 16.544 1.00 17.86 89 ALA C CA 1
ATOM 4758 C C . ALA C 1 88 ? 9.788 -28.898 18.006 1.00 17.12 89 ALA C C 1
ATOM 4759 O O . ALA C 1 88 ? 10.750 -29.616 18.261 1.00 16.63 89 ALA C O 1
ATOM 4761 N N . PRO C 1 89 ? 9.087 -28.276 18.966 1.00 18.85 90 PRO C N 1
ATOM 4762 C CA . PRO C 1 89 ? 9.660 -28.303 20.309 1.00 19.48 90 PRO C CA 1
ATOM 4763 C C . PRO C 1 89 ? 9.749 -29.685 21.004 1.00 21.59 90 PRO C C 1
ATOM 4764 O O . PRO C 1 89 ? 10.684 -29.878 21.801 1.00 22.07 90 PRO C O 1
ATOM 4768 N N . PRO C 1 90 ? 8.828 -30.635 20.692 1.00 20.89 91 PRO C N 1
ATOM 4769 C CA . PRO C 1 90 ? 9.039 -31.986 21.263 1.00 21.82 91 PRO C CA 1
ATOM 4770 C C . PRO C 1 90 ? 10.370 -32.657 20.801 1.00 19.68 91 PRO C C 1
ATOM 4771 O O . PRO C 1 90 ? 11.080 -33.269 21.634 1.00 18.46 91 PRO C O 1
ATOM 4775 N N . ALA C 1 91 ? 10.731 -32.430 19.541 1.00 17.60 92 ALA C N 1
ATOM 4776 C CA . ALA C 1 91 ? 11.976 -32.926 18.941 1.00 16.87 92 ALA C CA 1
ATOM 4777 C C . ALA C 1 91 ? 13.183 -32.218 19.522 1.00 15.14 92 ALA C C 1
ATOM 4778 O O . ALA C 1 91 ? 14.231 -32.860 19.745 1.00 12.96 92 ALA C O 1
ATOM 4780 N N . VAL C 1 92 ? 13.088 -30.888 19.711 1.00 14.24 93 VAL C N 1
ATOM 4781 C CA . VAL C 1 92 ? 14.187 -30.178 20.404 1.00 15.23 93 VAL C CA 1
ATOM 4782 C C . VAL C 1 92 ? 14.371 -30.737 21.810 1.00 13.70 93 VAL C C 1
ATOM 4783 O O . VAL C 1 92 ? 15.487 -30.993 22.235 1.00 11.78 93 VAL C O 1
ATOM 4787 N N . MET C 1 93 ? 13.282 -30.898 22.559 1.00 16.12 94 MET C N 1
ATOM 4788 C CA . MET C 1 93 ? 13.365 -31.346 23.944 1.00 17.00 94 MET C CA 1
ATOM 4789 C C . MET C 1 93 ? 13.991 -32.730 24.052 1.00 16.71 94 MET C C 1
ATOM 4790 O O . MET C 1 93 ? 14.777 -32.975 24.989 1.00 17.92 94 MET C O 1
ATOM 4795 N N . ALA C 1 94 ? 13.637 -33.612 23.127 1.00 15.38 95 ALA C N 1
ATOM 4796 C CA . ALA C 1 94 ? 14.219 -34.966 23.066 1.00 17.74 95 ALA C CA 1
ATOM 4797 C C . ALA C 1 94 ? 15.709 -34.922 22.687 1.00 16.88 95 ALA C C 1
ATOM 4798 O O . ALA C 1 94 ? 16.455 -35.788 23.064 1.00 18.66 95 ALA C O 1
ATOM 4800 N N . ALA C 1 95 ? 16.122 -33.963 21.871 1.00 16.18 96 ALA C N 1
ATOM 4801 C CA . ALA C 1 95 ? 17.509 -33.947 21.365 1.00 14.34 96 ALA C CA 1
ATOM 4802 C C . ALA C 1 95 ? 18.324 -33.479 22.538 1.00 12.68 96 ALA C C 1
ATOM 4803 O O . ALA C 1 95 ? 19.405 -34.025 22.845 1.00 12.23 96 ALA C O 1
ATOM 4805 N N . VAL C 1 96 ? 17.813 -32.474 23.223 1.00 13.04 97 VAL C N 1
ATOM 4806 C CA . VAL C 1 96 ? 18.532 -31.944 24.375 1.00 12.78 97 VAL C CA 1
ATOM 4807 C C . VAL C 1 96 ? 18.644 -32.992 25.531 1.00 16.43 97 VAL C C 1
ATOM 4808 O O . VAL C 1 96 ? 19.705 -33.125 26.162 1.00 14.29 97 VAL C O 1
ATOM 4812 N N . ASP C 1 97 ? 17.556 -33.708 25.822 1.00 17.56 98 ASP C N 1
ATOM 4813 C CA . ASP C 1 97 ? 17.617 -34.850 26.771 1.00 18.24 98 ASP C CA 1
ATOM 4814 C C . ASP C 1 97 ? 18.646 -35.858 26.380 1.00 16.17 98 ASP C C 1
ATOM 4815 O O . ASP C 1 97 ? 19.385 -36.345 27.221 1.00 19.83 98 ASP C O 1
ATOM 4820 N N . GLN C 1 98 ? 18.695 -36.200 25.095 1.00 15.58 99 GLN C N 1
ATOM 4821 C CA . GLN C 1 98 ? 19.656 -37.180 24.609 1.00 16.75 99 GLN C CA 1
ATOM 4822 C C . GLN C 1 98 ? 21.104 -36.691 24.851 1.00 16.78 99 GLN C C 1
ATOM 4823 O O . GLN C 1 98 ? 22.000 -37.435 25.283 1.00 13.94 99 GLN C O 1
ATOM 4829 N N . ALA C 1 99 ? 21.365 -35.434 24.488 1.00 14.61 100 ALA C N 1
ATOM 4830 C CA . ALA C 1 99 ? 22.688 -34.842 24.772 1.00 14.45 100 ALA C CA 1
ATOM 4831 C C . ALA C 1 99 ? 23.078 -34.851 26.248 1.00 14.38 100 ALA C C 1
ATOM 4832 O O . ALA C 1 99 ? 24.252 -35.161 26.573 1.00 15.49 100 ALA C O 1
ATOM 4834 N N . LEU C 1 100 ? 22.138 -34.497 27.138 1.00 14.53 101 LEU C N 1
ATOM 4835 C CA . LEU C 1 100 ? 22.393 -34.492 28.551 1.00 16.85 101 LEU C CA 1
ATOM 4836 C C . LEU C 1 100 ? 22.689 -35.908 29.042 1.00 20.43 101 LEU C C 1
ATOM 4837 O O . LEU C 1 100 ? 23.561 -36.083 29.904 1.00 17.42 101 LEU C O 1
ATOM 4842 N N . LYS C 1 101 ? 22.010 -36.890 28.433 1.00 20.54 102 LYS C N 1
ATOM 4843 C CA . LYS C 1 101 ? 22.254 -38.301 28.753 1.00 23.27 102 LYS C CA 1
ATOM 4844 C C . LYS C 1 101 ? 23.681 -38.714 28.342 1.00 21.50 102 LYS C C 1
ATOM 4845 O O . LYS C 1 101 ? 24.431 -39.355 29.119 1.00 18.93 102 LYS C O 1
ATOM 4851 N N . GLU C 1 102 ? 24.081 -38.329 27.124 1.00 19.38 103 GLU C N 1
ATOM 4852 C CA . GLU C 1 102 ? 25.427 -38.602 26.610 1.00 18.04 103 GLU C CA 1
ATOM 4853 C C . GLU C 1 102 ? 26.594 -37.928 27.389 1.00 17.54 103 GLU C C 1
ATOM 4854 O O . GLU C 1 102 ? 27.610 -38.618 27.692 1.00 17.53 103 GLU C O 1
ATOM 4860 N N . PHE C 1 103 ? 26.451 -36.640 27.730 1.00 14.92 104 PHE C N 1
ATOM 4861 C CA . PHE C 1 103 ? 27.572 -35.838 28.150 1.00 14.38 104 PHE C CA 1
ATOM 4862 C C . PHE C 1 103 ? 27.467 -35.329 29.544 1.00 13.29 104 PHE C C 1
ATOM 4863 O O . PHE C 1 103 ? 28.494 -34.903 30.172 1.00 13.13 104 PHE C O 1
ATOM 4871 N N . GLY C 1 104 ? 26.244 -35.381 30.077 1.00 12.99 105 GLY C N 1
ATOM 4872 C CA . GLY C 1 104 ? 25.927 -34.980 31.422 1.00 12.60 105 GLY C CA 1
ATOM 4873 C C . GLY C 1 104 ? 25.745 -33.478 31.654 1.00 14.20 105 GLY C C 1
ATOM 4874 O O . GLY C 1 104 ? 25.264 -33.022 32.703 1.00 13.93 105 GLY C O 1
ATOM 4875 N N . ARG C 1 105 ? 26.200 -32.671 30.703 1.00 12.92 106 ARG C N 1
ATOM 4876 C CA . ARG C 1 105 ? 26.035 -31.215 30.828 1.00 13.00 106 ARG C CA 1
ATOM 4877 C C . ARG C 1 105 ? 26.159 -30.624 29.421 1.00 11.92 106 ARG C C 1
ATOM 4878 O O . ARG C 1 105 ? 26.679 -31.303 28.561 1.00 11.97 106 ARG C O 1
ATOM 4886 N N . ILE C 1 106 ? 25.721 -29.380 29.270 1.00 10.70 107 ILE C N 1
ATOM 4887 C CA . ILE C 1 106 ? 25.942 -28.559 28.102 1.00 11.64 107 ILE C CA 1
ATOM 4888 C C . ILE C 1 106 ? 26.342 -27.167 28.611 1.00 10.57 107 ILE C C 1
ATOM 4889 O O . ILE C 1 106 ? 25.704 -26.564 29.472 1.00 10.09 107 ILE C O 1
ATOM 4894 N N . ASP C 1 107 ? 27.433 -26.673 28.050 1.00 11.57 108 ASP C N 1
ATOM 4895 C CA . ASP C 1 107 ? 27.958 -25.429 28.521 1.00 11.77 108 ASP C CA 1
ATOM 4896 C C . ASP C 1 107 ? 27.636 -24.294 27.531 1.00 10.35 108 ASP C C 1
ATOM 4897 O O . ASP C 1 107 ? 27.516 -23.150 27.961 1.00 9.62 108 ASP C O 1
ATOM 4902 N N . ILE C 1 108 ? 27.544 -24.621 26.238 1.00 8.95 109 ILE C N 1
ATOM 4903 C CA . ILE C 1 108 ? 27.505 -23.557 25.194 1.00 8.65 109 ILE C CA 1
ATOM 4904 C C . ILE C 1 108 ? 26.390 -23.929 24.241 1.00 8.62 109 ILE C C 1
ATOM 4905 O O . ILE C 1 108 ? 26.304 -25.123 23.819 1.00 10.06 109 ILE C O 1
ATOM 4910 N N . LEU C 1 109 ? 25.576 -22.954 23.815 1.00 7.68 110 LEU C N 1
ATOM 4911 C CA . LEU C 1 109 ? 24.622 -23.220 22.684 1.00 7.22 110 LEU C CA 1
ATOM 4912 C C . LEU C 1 109 ? 24.972 -22.247 21.536 1.00 6.41 110 LEU C C 1
ATOM 4913 O O . LEU C 1 109 ? 25.102 -21.042 21.759 1.00 6.17 110 LEU C O 1
ATOM 4918 N N . ILE C 1 110 ? 25.170 -22.795 20.358 1.00 6.36 111 ILE C N 1
ATOM 4919 C CA . ILE C 1 110 ? 25.387 -21.954 19.184 1.00 7.05 111 ILE C CA 1
ATOM 4920 C C . ILE C 1 110 ? 24.164 -22.141 18.288 1.00 8.00 111 ILE C C 1
ATOM 4921 O O . ILE C 1 110 ? 23.969 -23.231 17.783 1.00 8.18 111 ILE C O 1
ATOM 4926 N N . ASN C 1 111 ? 23.375 -21.077 18.052 1.00 8.14 112 ASN C N 1
ATOM 4927 C CA . ASN C 1 111 ? 22.175 -21.220 17.197 1.00 8.98 112 ASN C CA 1
ATOM 4928 C C . ASN C 1 111 ? 22.561 -20.753 15.774 1.00 10.35 112 ASN C C 1
ATOM 4929 O O . ASN C 1 111 ? 22.647 -19.538 15.502 1.00 9.64 112 ASN C O 1
ATOM 4934 N N . CYS C 1 112 ? 22.853 -21.727 14.941 1.00 11.46 113 CYS C N 1
ATOM 4935 C CA . CYS C 1 112 ? 23.396 -21.497 13.605 1.00 14.22 113 CYS C CA 1
ATOM 4936 C C . CYS C 1 112 ? 22.364 -21.898 12.550 1.00 16.81 113 CYS C C 1
ATOM 4937 O O . CYS C 1 112 ? 22.495 -21.501 11.354 1.00 21.32 113 CYS C O 1
ATOM 4940 N N . ALA C 1 113 ? 21.311 -22.635 12.946 1.00 15.48 114 ALA C N 1
ATOM 4941 C CA . ALA C 1 113 ? 20.345 -23.123 11.936 1.00 16.09 114 ALA C CA 1
ATOM 4942 C C . ALA C 1 113 ? 19.575 -21.956 11.299 1.00 15.94 114 ALA C C 1
ATOM 4943 O O . ALA C 1 113 ? 19.067 -21.056 11.981 1.00 17.35 114 ALA C O 1
ATOM 4945 N N . ALA C 1 114 ? 19.447 -22.010 9.982 1.00 15.76 115 ALA C N 1
ATOM 4946 C CA . ALA C 1 114 ? 18.840 -20.864 9.229 1.00 17.32 115 ALA C CA 1
ATOM 4947 C C . ALA C 1 114 ? 18.389 -21.351 7.874 1.00 17.11 115 ALA C C 1
ATOM 4948 O O . ALA C 1 114 ? 18.952 -22.336 7.340 1.00 14.66 115 ALA C O 1
ATOM 4950 N N . GLY C 1 115 ? 17.458 -20.592 7.283 1.00 18.04 116 GLY C N 1
ATOM 4951 C CA . GLY C 1 115 ? 17.087 -20.895 5.868 1.00 20.24 116 GLY C CA 1
ATOM 4952 C C . GLY C 1 115 ? 17.084 -19.604 5.092 1.00 18.51 116 GLY C C 1
ATOM 4953 O O . GLY C 1 115 ? 16.609 -18.568 5.616 1.00 19.38 116 GLY C O 1
ATOM 4954 N N . ASN C 1 116 ? 17.695 -19.609 3.921 1.00 17.17 117 ASN C N 1
ATOM 4955 C CA . ASN C 1 116 ? 17.741 -18.368 3.112 1.00 17.94 117 ASN C CA 1
ATOM 4956 C C . ASN C 1 116 ? 17.748 -18.608 1.574 1.00 19.18 117 ASN C C 1
ATOM 4957 O O . ASN C 1 116 ? 18.197 -19.664 1.091 1.00 19.33 117 ASN C O 1
ATOM 4962 N N . PHE C 1 117 ? 17.253 -17.638 0.812 1.00 18.18 118 PHE C N 1
ATOM 4963 C CA . PHE C 1 117 ? 17.306 -17.706 -0.666 1.00 18.87 118 PHE C CA 1
ATOM 4964 C C . PHE C 1 117 ? 17.044 -16.287 -1.137 1.00 18.55 118 PHE C C 1
ATOM 4965 O O . PHE C 1 117 ? 16.507 -15.466 -0.366 1.00 17.72 118 PHE C O 1
ATOM 4973 N N . LEU C 1 118 ? 17.377 -16.003 -2.404 1.00 17.28 119 LEU C N 1
ATOM 4974 C CA . LEU C 1 118 ? 17.116 -14.663 -2.948 1.00 17.29 119 LEU C CA 1
ATOM 4975 C C . LEU C 1 118 ? 15.683 -14.635 -3.444 1.00 16.96 119 LEU C C 1
ATOM 4976 O O . LEU C 1 118 ? 15.242 -15.580 -4.134 1.00 19.31 119 LEU C O 1
ATOM 4981 N N . CYS C 1 119 ? 14.942 -13.596 -3.098 1.00 15.66 120 CYS C N 1
ATOM 4982 C CA . CYS C 1 119 ? 13.562 -13.470 -3.610 1.00 16.62 120 CYS C CA 1
ATOM 4983 C C . CYS C 1 119 ? 13.053 -12.051 -3.461 1.00 17.34 120 CYS C C 1
ATOM 4984 O O . CYS C 1 119 ? 13.181 -11.512 -2.382 1.00 19.48 120 CYS C O 1
ATOM 4987 N N . PRO C 1 120 ? 12.493 -11.425 -4.566 1.00 17.21 121 PRO C N 1
ATOM 4988 C CA . PRO C 1 120 ? 11.918 -10.058 -4.424 1.00 17.03 121 PRO C CA 1
ATOM 4989 C C . PRO C 1 120 ? 10.733 -10.107 -3.466 1.00 16.39 121 PRO C C 1
ATOM 4990 O O . PRO C 1 120 ? 9.990 -11.117 -3.500 1.00 15.09 121 PRO C O 1
ATOM 4994 N N . ALA C 1 121 ? 10.537 -9.068 -2.645 1.00 16.13 122 ALA C N 1
ATOM 4995 C CA . ALA C 1 121 ? 9.430 -9.072 -1.692 1.00 17.66 122 ALA C CA 1
ATOM 4996 C C . ALA C 1 121 ? 8.040 -9.208 -2.369 1.00 19.92 122 ALA C C 1
ATOM 4997 O O . ALA C 1 121 ? 7.185 -9.961 -1.905 1.00 16.94 122 ALA C O 1
ATOM 4999 N N . GLY C 1 122 ? 7.827 -8.473 -3.482 1.00 23.39 123 GLY C N 1
ATOM 5000 C CA . GLY C 1 122 ? 6.644 -8.669 -4.321 1.00 22.66 123 GLY C CA 1
ATOM 5001 C C . GLY C 1 122 ? 6.430 -10.051 -4.923 1.00 24.25 123 GLY C C 1
ATOM 5002 O O . GLY C 1 122 ? 5.328 -10.301 -5.364 1.00 29.89 123 GLY C O 1
ATOM 5003 N N . ALA C 1 123 ? 7.429 -10.954 -4.946 1.00 21.39 124 ALA C N 1
ATOM 5004 C CA . ALA C 1 123 ? 7.230 -12.373 -5.393 1.00 22.05 124 ALA C CA 1
ATOM 5005 C C . ALA C 1 123 ? 7.186 -13.344 -4.229 1.00 20.26 124 ALA C C 1
ATOM 5006 O O . ALA C 1 123 ? 6.896 -14.498 -4.427 1.00 22.80 124 ALA C O 1
ATOM 5008 N N . LEU C 1 124 ? 7.616 -12.900 -3.039 1.00 18.38 125 LEU C N 1
ATOM 5009 C CA . LEU C 1 124 ? 7.746 -13.776 -1.846 1.00 15.87 125 LEU C CA 1
ATOM 5010 C C . LEU C 1 124 ? 6.382 -14.195 -1.334 1.00 14.61 125 LEU C C 1
ATOM 5011 O O . LEU C 1 124 ? 5.525 -13.322 -1.040 1.00 12.71 125 LEU C O 1
ATOM 5016 N N . SER C 1 125 ? 6.123 -15.500 -1.297 1.00 13.66 126 SER C N 1
ATOM 5017 C CA . SER C 1 125 ? 4.808 -15.899 -0.801 1.00 15.83 126 SER C CA 1
ATOM 5018 C C . SER C 1 125 ? 4.721 -15.711 0.748 1.00 16.83 126 SER C C 1
ATOM 5019 O O . SER C 1 125 ? 5.741 -15.573 1.461 1.00 14.81 126 SER C O 1
ATOM 5022 N N . PHE C 1 126 ? 3.506 -15.726 1.265 1.00 17.03 127 PHE C N 1
ATOM 5023 C CA . PHE C 1 126 ? 3.249 -15.559 2.655 1.00 17.95 127 PHE C CA 1
ATOM 5024 C C . PHE C 1 126 ? 3.908 -16.715 3.439 1.00 18.10 127 PHE C C 1
ATOM 5025 O O . PHE C 1 126 ? 4.488 -16.479 4.467 1.00 15.14 127 PHE C O 1
ATOM 5033 N N . ASN C 1 127 ? 3.723 -17.939 2.945 1.00 17.32 128 ASN C N 1
ATOM 5034 C CA . ASN C 1 127 ? 4.373 -19.108 3.516 1.00 19.93 128 ASN C CA 1
ATOM 5035 C C . ASN C 1 127 ? 5.927 -19.083 3.446 1.00 17.79 128 ASN C C 1
ATOM 5036 O O . ASN C 1 127 ? 6.621 -19.594 4.349 1.00 18.28 128 ASN C O 1
ATOM 5041 N N . ALA C 1 128 ? 6.479 -18.534 2.384 1.00 17.53 129 ALA C N 1
ATOM 5042 C CA . ALA C 1 128 ? 7.926 -18.463 2.292 1.00 16.69 129 ALA C CA 1
ATOM 5043 C C . ALA C 1 128 ? 8.481 -17.502 3.403 1.00 16.02 129 ALA C C 1
ATOM 5044 O O . ALA C 1 128 ? 9.433 -17.840 4.121 1.00 12.47 129 ALA C O 1
ATOM 5046 N N . PHE C 1 129 ? 7.825 -16.351 3.562 1.00 14.41 130 PHE C N 1
ATOM 5047 C CA . PHE C 1 129 ? 8.251 -15.398 4.585 1.00 14.00 130 PHE C CA 1
ATOM 5048 C C . PHE C 1 129 ? 8.174 -16.026 5.949 1.00 14.95 130 PHE C C 1
ATOM 5049 O O . PHE C 1 129 ? 9.159 -15.967 6.735 1.00 13.76 130 PHE C O 1
ATOM 5057 N N . LYS C 1 130 ? 7.022 -16.616 6.254 1.00 15.08 131 LYS C N 1
ATOM 5058 C CA . LYS C 1 130 ? 6.772 -17.232 7.538 1.00 15.56 131 LYS C CA 1
ATOM 5059 C C . LYS C 1 130 ? 7.770 -18.372 7.883 1.00 16.62 131 LYS C C 1
ATOM 5060 O O . LYS C 1 130 ? 8.172 -18.535 9.060 1.00 15.06 131 LYS C O 1
ATOM 5066 N N . THR C 1 131 ? 8.119 -19.154 6.863 1.00 15.28 132 THR C N 1
ATOM 5067 C CA . THR C 1 131 ? 9.019 -20.301 6.978 1.00 14.18 132 THR C CA 1
ATOM 5068 C C . THR C 1 131 ? 10.403 -19.798 7.427 1.00 14.25 132 THR C C 1
ATOM 5069 O O . THR C 1 131 ? 11.013 -20.399 8.315 1.00 12.77 132 THR C O 1
ATOM 5073 N N . VAL C 1 132 ? 10.894 -18.710 6.821 1.00 12.00 133 VAL C N 1
ATOM 5074 C CA . VAL C 1 132 ? 12.148 -18.156 7.269 1.00 11.72 133 VAL C CA 1
ATOM 5075 C C . VAL C 1 132 ? 12.009 -17.577 8.682 1.00 12.39 133 VAL C C 1
ATOM 5076 O O . VAL C 1 132 ? 12.914 -17.834 9.550 1.00 12.21 133 VAL C O 1
ATOM 5080 N N . MET C 1 133 ? 10.931 -16.844 8.978 1.00 11.74 134 MET C N 1
ATOM 5081 C CA A MET C 1 133 ? 10.734 -16.384 10.390 0.50 14.22 134 MET C CA 1
ATOM 5082 C CA B MET C 1 133 ? 10.796 -16.381 10.375 0.50 13.31 134 MET C CA 1
ATOM 5083 C C . MET C 1 133 ? 10.737 -17.595 11.318 1.00 13.94 134 MET C C 1
ATOM 5084 O O . MET C 1 133 ? 11.301 -17.552 12.463 1.00 14.90 134 MET C O 1
ATOM 5093 N N . ASP C 1 134 ? 10.076 -18.671 10.892 1.00 13.13 135 ASP C N 1
ATOM 5094 C CA . ASP C 1 134 ? 9.875 -19.867 11.801 1.00 15.34 135 ASP C CA 1
ATOM 5095 C C . ASP C 1 134 ? 11.204 -20.564 12.162 1.00 16.34 135 ASP C C 1
ATOM 5096 O O . ASP C 1 134 ? 11.448 -20.887 13.336 1.00 15.19 135 ASP C O 1
ATOM 5101 N N . ILE C 1 135 ? 12.078 -20.747 11.168 1.00 14.24 136 ILE C N 1
ATOM 5102 C CA . ILE C 1 135 ? 13.365 -21.415 11.395 1.00 14.55 136 ILE C CA 1
ATOM 5103 C C . ILE C 1 135 ? 14.321 -20.513 12.162 1.00 14.97 136 ILE C C 1
ATOM 5104 O O . ILE C 1 135 ? 14.944 -20.926 13.185 1.00 13.00 136 ILE C O 1
ATOM 5109 N N . ASP C 1 136 ? 14.530 -19.297 11.630 1.00 14.73 137 ASP C N 1
ATOM 5110 C CA . ASP C 1 136 ? 15.547 -18.400 12.195 1.00 18.21 137 ASP C CA 1
ATOM 5111 C C . ASP C 1 136 ? 15.112 -17.853 13.564 1.00 15.73 137 ASP C C 1
ATOM 5112 O O . ASP C 1 136 ? 15.890 -17.815 14.516 1.00 22.12 137 ASP C O 1
ATOM 5117 N N . THR C 1 137 ? 13.918 -17.366 13.658 1.00 12.85 138 THR C N 1
ATOM 5118 C CA . THR C 1 137 ? 13.509 -16.637 14.803 1.00 13.87 138 THR C CA 1
ATOM 5119 C C . THR C 1 137 ? 12.854 -17.522 15.852 1.00 13.78 138 THR C C 1
ATOM 5120 O O . THR C 1 137 ? 13.379 -17.667 16.889 1.00 15.77 138 THR C O 1
ATOM 5124 N N . SER C 1 138 ? 11.745 -18.139 15.523 1.00 13.65 139 SER C N 1
ATOM 5125 C CA . SER C 1 138 ? 11.084 -19.080 16.469 1.00 15.57 139 SER C CA 1
ATOM 5126 C C . SER C 1 138 ? 12.005 -20.250 16.853 1.00 14.61 139 SER C C 1
ATOM 5127 O O . SER C 1 138 ? 12.040 -20.669 18.021 1.00 15.49 139 SER C O 1
ATOM 5130 N N . GLY C 1 139 ? 12.792 -20.712 15.897 1.00 13.88 140 GLY C N 1
ATOM 5131 C CA . GLY C 1 139 ? 13.631 -21.909 16.021 1.00 12.44 140 GLY C CA 1
ATOM 5132 C C . GLY C 1 139 ? 14.732 -21.520 16.958 1.00 13.41 140 GLY C C 1
ATOM 5133 O O . GLY C 1 139 ? 15.013 -22.232 17.902 1.00 11.74 140 GLY C O 1
ATOM 5134 N N . THR C 1 140 ? 15.262 -20.310 16.827 1.00 12.38 141 THR C N 1
ATOM 5135 C CA . THR C 1 140 ? 16.261 -19.834 17.824 1.00 11.80 141 THR C CA 1
ATOM 5136 C C . THR C 1 140 ? 15.723 -19.659 19.217 1.00 11.25 141 THR C C 1
ATOM 5137 O O . THR C 1 140 ? 16.341 -20.044 20.224 1.00 10.50 141 THR C O 1
ATOM 5141 N N . PHE C 1 141 ? 14.546 -19.106 19.305 1.00 10.94 142 PHE C N 1
ATOM 5142 C CA . PHE C 1 141 ? 13.942 -18.953 20.579 1.00 10.24 142 PHE C CA 1
ATOM 5143 C C . PHE C 1 141 ? 13.702 -20.364 21.173 1.00 10.56 142 PHE C C 1
ATOM 5144 O O . PHE C 1 141 ? 13.943 -20.617 22.423 1.00 9.74 142 PHE C O 1
ATOM 5152 N N . ASN C 1 142 ? 13.120 -21.236 20.389 1.00 9.48 143 ASN C N 1
ATOM 5153 C CA . ASN C 1 142 ? 12.800 -22.581 20.895 1.00 11.40 143 ASN C CA 1
ATOM 5154 C C . ASN C 1 142 ? 13.978 -23.317 21.516 1.00 10.08 143 ASN C C 1
ATOM 5155 O O . ASN C 1 142 ? 13.833 -23.911 22.623 1.00 10.06 143 ASN C O 1
ATOM 5160 N N . VAL C 1 143 ? 15.096 -23.324 20.808 1.00 9.15 144 VAL C N 1
ATOM 5161 C CA . VAL C 1 143 ? 16.278 -24.008 21.280 1.00 9.78 144 VAL C CA 1
ATOM 5162 C C . VAL C 1 143 ? 16.815 -23.356 22.534 1.00 9.74 144 VAL C C 1
ATOM 5163 O O . VAL C 1 143 ? 17.185 -24.020 23.504 1.00 10.05 144 VAL C O 1
ATOM 5167 N N . SER C 1 144 ? 16.850 -22.037 22.540 1.00 9.73 145 SER C N 1
ATOM 5168 C CA . SER C 1 144 ? 17.323 -21.307 23.685 1.00 9.54 145 SER C CA 1
ATOM 5169 C C . SER C 1 144 ? 16.463 -21.574 24.944 1.00 10.87 145 SER C C 1
ATOM 5170 O O . SER C 1 144 ? 16.978 -21.838 26.040 1.00 9.43 145 SER C O 1
ATOM 5173 N N . ARG C 1 145 ? 15.164 -21.583 24.726 1.00 10.82 146 ARG C N 1
ATOM 5174 C CA . ARG C 1 145 ? 14.205 -21.829 25.770 1.00 12.54 146 ARG C CA 1
ATOM 5175 C C . ARG C 1 145 ? 14.256 -23.265 26.353 1.00 11.25 146 ARG C C 1
ATOM 5176 O O . ARG C 1 145 ? 14.139 -23.455 27.562 1.00 10.95 146 ARG C O 1
ATOM 5184 N N . VAL C 1 146 ? 14.414 -24.271 25.506 1.00 10.75 147 VAL C N 1
ATOM 5185 C CA . VAL C 1 146 ? 14.619 -25.635 25.976 1.00 11.74 147 VAL C CA 1
ATOM 5186 C C . VAL C 1 146 ? 15.948 -25.807 26.752 1.00 12.81 147 VAL C C 1
ATOM 5187 O O . VAL C 1 146 ? 15.942 -26.449 27.815 1.00 11.85 147 VAL C O 1
ATOM 5191 N N . LEU C 1 147 ? 17.045 -25.261 26.232 1.00 11.44 148 LEU C N 1
ATOM 5192 C CA . LEU C 1 147 ? 18.327 -25.313 26.889 1.00 13.41 148 LEU C CA 1
ATOM 5193 C C . LEU C 1 147 ? 18.205 -24.631 28.247 1.00 13.11 148 LEU C C 1
ATOM 5194 O O . LEU C 1 147 ? 18.730 -25.136 29.242 1.00 13.96 148 LEU C O 1
ATOM 5199 N N . TYR C 1 148 ? 17.525 -23.494 28.291 1.00 12.30 149 TYR C N 1
ATOM 5200 C CA . TYR C 1 148 ? 17.326 -22.785 29.556 1.00 13.24 149 TYR C CA 1
ATOM 5201 C C . TYR C 1 148 ? 16.630 -23.703 30.554 1.00 13.67 149 TYR C C 1
ATOM 5202 O O . TYR C 1 148 ? 17.128 -23.911 31.674 1.00 14.11 149 TYR C O 1
ATOM 5211 N N . GLU C 1 149 ? 15.498 -24.253 30.130 1.00 14.26 150 GLU C N 1
ATOM 5212 C CA . GLU C 1 149 ? 14.708 -25.022 31.062 1.00 19.73 150 GLU C CA 1
ATOM 5213 C C . GLU C 1 149 ? 15.416 -26.352 31.416 1.00 17.73 150 GLU C C 1
ATOM 5214 O O . GLU C 1 149 ? 15.377 -26.720 32.558 1.00 18.19 150 GLU C O 1
ATOM 5220 N N . LYS C 1 150 ? 16.054 -27.029 30.485 1.00 14.42 151 LYS C N 1
ATOM 5221 C CA . LYS C 1 150 ? 16.754 -28.269 30.777 1.00 16.72 151 LYS C CA 1
ATOM 5222 C C . LYS C 1 150 ? 18.089 -28.153 31.493 1.00 15.64 151 LYS C C 1
ATOM 5223 O O . LYS C 1 150 ? 18.499 -29.075 32.080 1.00 17.30 151 LYS C O 1
ATOM 5229 N N . PHE C 1 151 ? 18.784 -27.049 31.399 1.00 12.92 152 PHE C N 1
ATOM 5230 C CA . PHE C 1 151 ? 20.100 -26.989 32.022 1.00 11.63 152 PHE C CA 1
ATOM 5231 C C . PHE C 1 151 ? 20.575 -25.594 32.399 1.00 11.52 152 PHE C C 1
ATOM 5232 O O . PHE C 1 151 ? 21.139 -25.401 33.434 1.00 10.44 152 PHE C O 1
ATOM 5240 N N . PHE C 1 152 ? 20.420 -24.646 31.506 1.00 10.12 153 PHE C N 1
ATOM 5241 C CA . PHE C 1 152 ? 21.123 -23.418 31.783 1.00 10.63 153 PHE C CA 1
ATOM 5242 C C . PHE C 1 152 ? 20.536 -22.619 32.945 1.00 10.85 153 PHE C C 1
ATOM 5243 O O . PHE C 1 152 ? 21.224 -21.868 33.588 1.00 9.48 153 PHE C O 1
ATOM 5251 N N . ARG C 1 153 ? 19.241 -22.696 33.143 1.00 12.06 154 ARG C N 1
ATOM 5252 C CA . ARG C 1 153 ? 18.633 -21.938 34.202 1.00 14.56 154 ARG C CA 1
ATOM 5253 C C . ARG C 1 153 ? 19.357 -22.261 35.502 1.00 14.68 154 ARG C C 1
ATOM 5254 O O . ARG C 1 153 ? 19.631 -21.404 36.241 1.00 16.01 154 ARG C O 1
ATOM 5262 N N . ASP C 1 154 ? 19.618 -23.537 35.714 1.00 16.11 155 ASP C N 1
ATOM 5263 C CA . ASP C 1 154 ? 20.271 -24.025 36.985 1.00 18.47 155 ASP C CA 1
ATOM 5264 C C . ASP C 1 154 ? 21.780 -24.055 37.049 1.00 17.83 155 ASP C C 1
ATOM 5265 O O . ASP C 1 154 ? 22.332 -24.132 38.146 1.00 19.13 155 ASP C O 1
ATOM 5270 N N . HIS C 1 155 ? 22.454 -23.954 35.897 1.00 14.16 156 HIS C N 1
ATOM 5271 C CA . HIS C 1 155 ? 23.906 -24.221 35.780 1.00 13.62 156 HIS C CA 1
ATOM 5272 C C . HIS C 1 155 ? 24.612 -23.096 35.090 1.00 13.02 156 HIS C C 1
ATOM 5273 O O . HIS C 1 155 ? 25.823 -23.054 35.082 1.00 13.23 156 HIS C O 1
ATOM 5280 N N . GLY C 1 156 ? 23.860 -22.127 34.561 1.00 12.01 157 GLY C N 1
ATOM 5281 C CA . GLY C 1 156 ? 24.455 -21.042 33.806 1.00 11.76 157 GLY C CA 1
ATOM 5282 C C . GLY C 1 156 ? 24.748 -21.566 32.389 1.00 11.60 157 GLY C C 1
ATOM 5283 O O . GLY C 1 156 ? 24.545 -22.748 32.085 1.00 12.95 157 GLY C O 1
ATOM 5284 N N . GLY C 1 157 ? 25.283 -20.711 31.506 1.00 11.54 158 GLY C N 1
ATOM 5285 C CA . GLY C 1 157 ? 25.701 -21.193 30.150 1.00 9.77 158 GLY C CA 1
ATOM 5286 C C . GLY C 1 157 ? 26.050 -20.006 29.268 1.00 9.04 158 GLY C C 1
ATOM 5287 O O . GLY C 1 157 ? 26.090 -18.865 29.713 1.00 9.33 158 GLY C O 1
ATOM 5288 N N . VAL C 1 158 ? 26.305 -20.260 27.989 1.00 9.45 159 VAL C N 1
ATOM 5289 C CA . VAL C 1 158 ? 26.644 -19.161 27.133 1.00 8.13 159 VAL C CA 1
ATOM 5290 C C . VAL C 1 158 ? 25.884 -19.489 25.822 1.00 7.77 159 VAL C C 1
ATOM 5291 O O . VAL C 1 158 ? 25.906 -20.679 25.310 1.00 7.92 159 VAL C O 1
ATOM 5295 N N . ILE C 1 159 ? 25.292 -18.435 25.241 1.00 6.86 160 ILE C N 1
ATOM 5296 C CA . ILE C 1 159 ? 24.557 -18.640 23.961 1.00 6.66 160 ILE C CA 1
ATOM 5297 C C . ILE C 1 159 ? 25.229 -17.714 22.923 1.00 6.60 160 ILE C C 1
ATOM 5298 O O . ILE C 1 159 ? 25.476 -16.568 23.226 1.00 6.48 160 ILE C O 1
ATOM 5303 N N . VAL C 1 160 ? 25.520 -18.239 21.731 1.00 6.09 161 VAL C N 1
ATOM 5304 C CA . VAL C 1 160 ? 25.867 -17.364 20.605 1.00 7.04 161 VAL C CA 1
ATOM 5305 C C . VAL C 1 160 ? 24.842 -17.579 19.512 1.00 7.23 161 VAL C C 1
ATOM 5306 O O . VAL C 1 160 ? 24.699 -18.704 19.013 1.00 8.29 161 VAL C O 1
ATOM 5310 N N . ASN C 1 161 ? 24.181 -16.513 19.109 1.00 8.10 162 ASN C N 1
ATOM 5311 C CA . ASN C 1 161 ? 23.226 -16.553 17.987 1.00 8.92 162 ASN C CA 1
ATOM 5312 C C . ASN C 1 161 ? 23.949 -16.042 16.716 1.00 9.86 162 ASN C C 1
ATOM 5313 O O . ASN C 1 161 ? 24.589 -14.983 16.738 1.00 8.54 162 ASN C O 1
ATOM 5318 N N . ILE C 1 162 ? 23.879 -16.807 15.652 1.00 9.02 163 ILE C N 1
ATOM 5319 C CA . ILE C 1 162 ? 24.509 -16.371 14.375 1.00 10.23 163 ILE C CA 1
ATOM 5320 C C . ILE C 1 162 ? 23.493 -15.580 13.603 1.00 10.56 163 ILE C C 1
ATOM 5321 O O . ILE C 1 162 ? 22.393 -16.064 13.404 1.00 11.43 163 ILE C O 1
ATOM 5326 N N . THR C 1 163 ? 23.803 -14.346 13.302 1.00 11.39 164 THR C N 1
ATOM 5327 C CA . THR C 1 163 ? 22.853 -13.511 12.621 1.00 12.54 164 THR C CA 1
ATOM 5328 C C . THR C 1 163 ? 23.358 -12.948 11.297 1.00 13.12 164 THR C C 1
ATOM 5329 O O . THR C 1 163 ? 23.885 -13.646 10.536 1.00 14.43 164 THR C O 1
ATOM 5333 N N . ALA C 1 164 ? 23.143 -11.676 11.037 1.00 14.86 165 ALA C N 1
ATOM 5334 C CA . ALA C 1 164 ? 23.507 -11.135 9.701 1.00 14.02 165 ALA C CA 1
ATOM 5335 C C . ALA C 1 164 ? 23.374 -9.603 9.773 1.00 14.45 165 ALA C C 1
ATOM 5336 O O . ALA C 1 164 ? 22.887 -9.044 10.767 1.00 14.83 165 ALA C O 1
ATOM 5338 N N . THR C 1 165 ? 23.868 -8.922 8.737 1.00 14.64 166 THR C N 1
ATOM 5339 C CA . THR C 1 165 ? 23.769 -7.472 8.716 1.00 14.24 166 THR C CA 1
ATOM 5340 C C . THR C 1 165 ? 22.687 -7.032 7.707 1.00 14.30 166 THR C C 1
ATOM 5341 O O . THR C 1 165 ? 22.460 -5.830 7.513 1.00 12.39 166 THR C O 1
ATOM 5345 N N . LEU C 1 166 ? 21.954 -7.976 7.131 1.00 13.09 167 LEU C N 1
ATOM 5346 C CA . LEU C 1 166 ? 21.069 -7.641 5.952 1.00 12.50 167 LEU C CA 1
ATOM 5347 C C . LEU C 1 166 ? 20.009 -6.595 6.293 1.00 13.63 167 LEU C C 1
ATOM 5348 O O . LEU C 1 166 ? 19.641 -5.749 5.423 1.00 12.38 167 LEU C O 1
ATOM 5353 N N . GLY C 1 167 ? 19.491 -6.655 7.514 1.00 13.49 168 GLY C N 1
ATOM 5354 C CA . GLY C 1 167 ? 18.405 -5.756 7.961 1.00 13.39 168 GLY C CA 1
ATOM 5355 C C . GLY C 1 167 ? 18.855 -4.319 8.223 1.00 16.16 168 GLY C C 1
ATOM 5356 O O . GLY C 1 167 ? 18.020 -3.438 8.312 1.00 13.26 168 GLY C O 1
ATOM 5357 N N . ASN C 1 168 ? 20.185 -4.069 8.351 1.00 15.78 169 ASN C N 1
ATOM 5358 C CA . ASN C 1 168 ? 20.663 -2.725 8.619 1.00 15.00 169 ASN C CA 1
ATOM 5359 C C . ASN C 1 168 ? 20.279 -1.702 7.489 1.00 14.63 169 ASN C C 1
ATOM 5360 O O . ASN C 1 168 ? 19.811 -0.560 7.741 1.00 12.93 169 ASN C O 1
ATOM 5365 N N . ARG C 1 169 ? 20.522 -2.098 6.253 1.00 14.91 170 ARG C N 1
ATOM 5366 C CA . ARG C 1 169 ? 20.196 -1.226 5.060 1.00 14.00 170 ARG C CA 1
ATOM 5367 C C . ARG C 1 169 ? 19.012 -1.765 4.241 1.00 14.13 170 ARG C C 1
ATOM 5368 O O . ARG C 1 169 ? 18.691 -1.255 3.138 1.00 13.33 170 ARG C O 1
ATOM 5376 N N . GLY C 1 170 ? 18.400 -2.838 4.722 1.00 12.85 171 GLY C N 1
ATOM 5377 C CA . GLY C 1 170 ? 17.311 -3.420 3.962 1.00 12.59 171 GLY C CA 1
ATOM 5378 C C . GLY C 1 170 ? 17.766 -3.981 2.624 1.00 13.10 171 GLY C C 1
ATOM 5379 O O . GLY C 1 170 ? 17.187 -3.638 1.559 1.00 13.20 171 GLY C O 1
ATOM 5380 N N . GLN C 1 171 ? 18.731 -4.887 2.668 1.00 11.39 172 GLN C N 1
ATOM 5381 C CA . GLN C 1 171 ? 19.268 -5.515 1.476 1.00 14.22 172 GLN C CA 1
ATOM 5382 C C . GLN C 1 171 ? 18.165 -6.114 0.624 1.00 14.22 172 GLN C C 1
ATOM 5383 O O . GLN C 1 171 ? 17.374 -6.934 1.116 1.00 14.56 172 GLN C O 1
ATOM 5389 N N . ALA C 1 172 ? 18.126 -5.720 -0.645 1.00 14.52 173 ALA C N 1
ATOM 5390 C CA . ALA C 1 172 ? 17.187 -6.231 -1.666 1.00 14.44 173 ALA C CA 1
ATOM 5391 C C . ALA C 1 172 ? 17.235 -7.748 -1.810 1.00 14.17 173 ALA C C 1
ATOM 5392 O O . ALA C 1 172 ? 18.296 -8.363 -1.723 1.00 14.74 173 ALA C O 1
ATOM 5394 N N . LEU C 1 173 ? 16.063 -8.353 -2.032 1.00 12.37 174 LEU C N 1
ATOM 5395 C CA . LEU C 1 173 ? 15.916 -9.773 -2.280 1.00 12.72 174 LEU C CA 1
ATOM 5396 C C . LEU C 1 173 ? 16.012 -10.577 -0.943 1.00 12.27 174 LEU C C 1
ATOM 5397 O O . LEU C 1 173 ? 16.015 -11.793 -0.979 1.00 12.59 174 LEU C O 1
ATOM 5402 N N . GLN C 1 174 ? 16.055 -9.861 0.200 1.00 12.26 175 GLN C N 1
ATOM 5403 C CA . GLN C 1 174 ? 16.305 -10.476 1.499 1.00 12.34 175 GLN C CA 1
ATOM 5404 C C . GLN C 1 174 ? 15.372 -10.045 2.606 1.00 12.55 175 GLN C C 1
ATOM 5405 O O . GLN C 1 174 ? 15.765 -10.137 3.738 1.00 11.85 175 GLN C O 1
ATOM 5411 N N . VAL C 1 175 ? 14.165 -9.575 2.273 1.00 12.91 176 VAL C N 1
ATOM 5412 C CA . VAL C 1 175 ? 13.248 -9.111 3.320 1.00 11.44 176 VAL C CA 1
ATOM 5413 C C . VAL C 1 175 ? 13.036 -10.178 4.416 1.00 11.60 176 VAL C C 1
ATOM 5414 O O . VAL C 1 175 ? 13.029 -9.823 5.577 1.00 9.82 176 VAL C O 1
ATOM 5418 N N . HIS C 1 176 ? 12.851 -11.405 4.030 1.00 10.55 177 HIS C N 1
ATOM 5419 C CA . HIS C 1 176 ? 12.663 -12.486 4.947 1.00 11.67 177 HIS C CA 1
ATOM 5420 C C . HIS C 1 176 ? 13.817 -12.657 5.905 1.00 11.56 177 HIS C C 1
ATOM 5421 O O . HIS C 1 176 ? 13.636 -12.570 7.099 1.00 11.11 177 HIS C O 1
ATOM 5428 N N . ALA C 1 177 ? 14.995 -12.917 5.376 1.00 10.44 178 ALA C N 1
ATOM 5429 C CA . ALA C 1 177 ? 16.183 -13.120 6.174 1.00 10.53 178 ALA C CA 1
ATOM 5430 C C . ALA C 1 177 ? 16.590 -11.892 7.004 1.00 10.29 178 ALA C C 1
ATOM 5431 O O . ALA C 1 177 ? 16.916 -11.993 8.232 1.00 9.44 178 ALA C O 1
ATOM 5433 N N . GLY C 1 178 ? 16.563 -10.718 6.395 1.00 9.66 179 GLY C N 1
ATOM 5434 C CA . GLY C 1 178 ? 16.817 -9.466 7.161 1.00 9.84 179 GLY C CA 1
ATOM 5435 C C . GLY C 1 178 ? 15.849 -9.227 8.347 1.00 9.69 179 GLY C C 1
ATOM 5436 O O . GLY C 1 178 ? 16.280 -8.764 9.444 1.00 9.15 179 GLY C O 1
ATOM 5437 N N . SER C 1 179 ? 14.548 -9.447 8.139 1.00 9.58 180 SER C N 1
ATOM 5438 C CA . SER C 1 179 ? 13.625 -9.299 9.260 1.00 9.19 180 SER C CA 1
ATOM 5439 C C . SER C 1 179 ? 13.922 -10.330 10.284 1.00 9.15 180 SER C C 1
ATOM 5440 O O . SER C 1 179 ? 13.816 -9.998 11.482 1.00 8.94 180 SER C O 1
ATOM 5443 N N . ALA C 1 180 ? 14.164 -11.569 9.862 1.00 8.67 181 ALA C N 1
ATOM 5444 C CA . ALA C 1 180 ? 14.316 -12.724 10.823 1.00 10.15 181 ALA C CA 1
ATOM 5445 C C . ALA C 1 180 ? 15.553 -12.482 11.678 1.00 9.50 181 ALA C C 1
ATOM 5446 O O . ALA C 1 180 ? 15.541 -12.609 12.930 1.00 9.57 181 ALA C O 1
ATOM 5448 N N . LYS C 1 181 ? 16.645 -12.096 11.024 1.00 9.47 182 LYS C N 1
ATOM 5449 C CA . LYS C 1 181 ? 17.853 -11.895 11.751 1.00 11.57 182 LYS C CA 1
ATOM 5450 C C . LYS C 1 181 ? 17.813 -10.638 12.651 1.00 10.42 182 LYS C C 1
ATOM 5451 O O . LYS C 1 181 ? 18.514 -10.543 13.667 1.00 11.80 182 LYS C O 1
ATOM 5457 N N . ALA C 1 182 ? 17.102 -9.601 12.228 1.00 10.00 183 ALA C N 1
ATOM 5458 C CA . ALA C 1 182 ? 16.942 -8.434 13.128 1.00 8.86 183 ALA C CA 1
ATOM 5459 C C . ALA C 1 182 ? 16.130 -8.809 14.424 1.00 9.18 183 ALA C C 1
ATOM 5460 O O . ALA C 1 182 ? 16.407 -8.285 15.500 1.00 8.10 183 ALA C O 1
ATOM 5462 N N . ALA C 1 183 ? 15.118 -9.670 14.290 1.00 9.20 184 ALA C N 1
ATOM 5463 C CA . ALA C 1 183 ? 14.426 -10.197 15.458 1.00 9.39 184 ALA C CA 1
ATOM 5464 C C . ALA C 1 183 ? 15.419 -10.960 16.410 1.00 9.70 184 ALA C C 1
ATOM 5465 O O . ALA C 1 183 ? 15.330 -10.781 17.632 1.00 9.16 184 ALA C O 1
ATOM 5467 N N . VAL C 1 184 ? 16.326 -11.769 15.839 1.00 9.08 185 VAL C N 1
ATOM 5468 C CA . VAL C 1 184 ? 17.256 -12.544 16.671 1.00 8.79 185 VAL C CA 1
ATOM 5469 C C . VAL C 1 184 ? 18.194 -11.597 17.406 1.00 8.89 185 VAL C C 1
ATOM 5470 O O . VAL C 1 184 ? 18.488 -11.786 18.618 1.00 10.04 185 VAL C O 1
ATOM 5474 N N . ASP C 1 185 ? 18.671 -10.554 16.739 1.00 8.97 186 ASP C N 1
ATOM 5475 C CA . ASP C 1 185 ? 19.452 -9.516 17.375 1.00 10.34 186 ASP C CA 1
ATOM 5476 C C . ASP C 1 185 ? 18.752 -8.884 18.580 1.00 9.29 186 ASP C C 1
ATOM 5477 O O . ASP C 1 185 ? 19.399 -8.660 19.613 1.00 8.79 186 ASP C O 1
ATOM 5482 N N . ALA C 1 186 ? 17.472 -8.556 18.434 1.00 7.43 187 ALA C N 1
ATOM 5483 C CA . ALA C 1 186 ? 16.708 -8.029 19.514 1.00 7.79 187 ALA C CA 1
ATOM 5484 C C . ALA C 1 186 ? 16.532 -9.101 20.577 1.00 7.58 187 ALA C C 1
ATOM 5485 O O . ALA C 1 186 ? 16.634 -8.836 21.769 1.00 6.81 187 ALA C O 1
ATOM 5487 N N . MET C 1 187 ? 16.298 -10.316 20.128 1.00 8.25 188 MET C N 1
ATOM 5488 C CA . MET C 1 187 ? 16.170 -11.418 21.078 1.00 8.50 188 MET C CA 1
ATOM 5489 C C . MET C 1 187 ? 17.422 -11.595 21.941 1.00 8.26 188 MET C C 1
ATOM 5490 O O . MET C 1 187 ? 17.300 -11.866 23.172 1.00 8.44 188 MET C O 1
ATOM 5495 N N . THR C 1 188 ? 18.599 -11.408 21.347 1.00 7.28 189 THR C N 1
ATOM 5496 C CA . THR C 1 188 ? 19.847 -11.469 22.064 1.00 8.34 189 THR C CA 1
ATOM 5497 C C . THR C 1 188 ? 19.856 -10.521 23.257 1.00 8.41 189 THR C C 1
ATOM 5498 O O . THR C 1 188 ? 20.291 -10.884 24.369 1.00 8.95 189 THR C O 1
ATOM 5502 N N . ARG C 1 189 ? 19.463 -9.278 23.043 1.00 7.90 190 ARG C N 1
ATOM 5503 C CA . ARG C 1 189 ? 19.402 -8.307 24.113 1.00 8.25 190 ARG C CA 1
ATOM 5504 C C . ARG C 1 189 ? 18.358 -8.692 25.212 1.00 8.86 190 ARG C C 1
ATOM 5505 O O . ARG C 1 189 ? 18.671 -8.714 26.334 1.00 8.89 190 ARG C O 1
ATOM 5513 N N . HIS C 1 190 ? 17.141 -8.983 24.798 1.00 8.56 191 HIS C N 1
ATOM 5514 C CA . HIS C 1 190 ? 16.106 -9.440 25.705 1.00 8.34 191 HIS C CA 1
ATOM 5515 C C . HIS C 1 190 ? 16.586 -10.579 26.586 1.00 8.28 191 HIS C C 1
ATOM 5516 O O . HIS C 1 190 ? 16.489 -10.523 27.754 1.00 7.89 191 HIS C O 1
ATOM 5523 N N . LEU C 1 191 ? 17.119 -11.616 25.980 1.00 7.20 192 LEU C N 1
ATOM 5524 C CA . LEU C 1 191 ? 17.589 -12.759 26.808 1.00 8.10 192 LEU C CA 1
ATOM 5525 C C . LEU C 1 191 ? 18.816 -12.460 27.692 1.00 7.65 192 LEU C C 1
ATOM 5526 O O . LEU C 1 191 ? 18.923 -13.006 28.796 1.00 8.42 192 LEU C O 1
ATOM 5531 N N . ALA C 1 192 ? 19.737 -11.635 27.219 1.00 7.06 193 ALA C N 1
ATOM 5532 C CA . ALA C 1 192 ? 20.900 -11.182 27.975 1.00 8.05 193 ALA C CA 1
ATOM 5533 C C . ALA C 1 192 ? 20.435 -10.516 29.290 1.00 7.92 193 ALA C C 1
ATOM 5534 O O . ALA C 1 192 ? 20.985 -10.799 30.364 1.00 8.00 193 ALA C O 1
ATOM 5536 N N . VAL C 1 193 ? 19.373 -9.701 29.209 1.00 8.65 194 VAL C N 1
ATOM 5537 C CA . VAL C 1 193 ? 18.834 -9.015 30.353 1.00 9.06 194 VAL C CA 1
ATOM 5538 C C . VAL C 1 193 ? 18.123 -9.974 31.341 1.00 10.71 194 VAL C C 1
ATOM 5539 O O . VAL C 1 193 ? 18.420 -9.951 32.541 1.00 11.08 194 VAL C O 1
ATOM 5543 N N . GLU C 1 194 ? 17.212 -10.806 30.838 1.00 10.56 195 GLU C N 1
ATOM 5544 C CA . GLU C 1 194 ? 16.471 -11.713 31.668 1.00 12.28 195 GLU C CA 1
ATOM 5545 C C . GLU C 1 194 ? 17.292 -12.821 32.273 1.00 12.02 195 GLU C C 1
ATOM 5546 O O . GLU C 1 194 ? 17.018 -13.224 33.483 1.00 10.58 195 GLU C O 1
ATOM 5552 N N . TRP C 1 195 ? 18.313 -13.296 31.532 1.00 10.25 196 TRP C N 1
ATOM 5553 C CA . TRP C 1 195 ? 19.040 -14.495 31.933 1.00 9.76 196 TRP C CA 1
ATOM 5554 C C . TRP C 1 195 ? 20.403 -14.225 32.470 1.00 10.08 196 TRP C C 1
ATOM 5555 O O . TRP C 1 195 ? 21.012 -15.116 33.049 1.00 8.37 196 TRP C O 1
ATOM 5566 N N . GLY C 1 196 ? 20.900 -13.003 32.307 1.00 10.94 197 GLY C N 1
ATOM 5567 C CA . GLY C 1 196 ? 22.193 -12.614 32.986 1.00 12.48 197 GLY C CA 1
ATOM 5568 C C . GLY C 1 196 ? 22.217 -13.051 34.481 1.00 12.78 197 GLY C C 1
ATOM 5569 O O . GLY C 1 196 ? 23.238 -13.567 34.953 1.00 12.26 197 GLY C O 1
ATOM 5570 N N . PRO C 1 197 ? 21.130 -12.812 35.218 1.00 13.24 198 PRO C N 1
ATOM 5571 C CA . PRO C 1 197 ? 21.152 -13.192 36.652 1.00 14.15 198 PRO C CA 1
ATOM 5572 C C . PRO C 1 197 ? 21.243 -14.715 36.817 1.00 17.15 198 PRO C C 1
ATOM 5573 O O . PRO C 1 197 ? 21.541 -15.160 37.883 1.00 18.05 198 PRO C O 1
ATOM 5577 N N . GLN C 1 198 ? 21.004 -15.528 35.776 1.00 15.03 199 GLN C N 1
ATOM 5578 C CA . GLN C 1 198 ? 21.255 -16.960 35.967 1.00 15.73 199 GLN C CA 1
ATOM 5579 C C . GLN C 1 198 ? 22.585 -17.399 35.473 1.00 12.52 199 GLN C C 1
ATOM 5580 O O . GLN C 1 198 ? 22.740 -18.584 35.247 1.00 11.90 199 GLN C O 1
ATOM 5586 N N . ASN C 1 199 ? 23.517 -16.457 35.339 1.00 11.58 200 ASN C N 1
ATOM 5587 C CA . ASN C 1 199 ? 24.848 -16.757 34.854 1.00 12.98 200 ASN C CA 1
ATOM 5588 C C . ASN C 1 199 ? 24.832 -17.240 33.375 1.00 11.07 200 ASN C C 1
ATOM 5589 O O . ASN C 1 199 ? 25.605 -18.114 32.999 1.00 10.75 200 ASN C O 1
ATOM 5594 N N . ILE C 1 200 ? 23.979 -16.619 32.545 1.00 9.30 201 ILE C N 1
ATOM 5595 C CA . ILE C 1 200 ? 23.848 -16.967 31.119 1.00 10.19 201 ILE C CA 1
ATOM 5596 C C . ILE C 1 200 ? 24.235 -15.728 30.271 1.00 9.58 201 ILE C C 1
ATOM 5597 O O . ILE C 1 200 ? 23.591 -14.659 30.422 1.00 10.03 201 ILE C O 1
ATOM 5602 N N . ARG C 1 201 ? 25.268 -15.850 29.466 1.00 8.99 202 ARG C N 1
ATOM 5603 C CA . ARG C 1 201 ? 25.666 -14.783 28.526 1.00 9.33 202 ARG C CA 1
ATOM 5604 C C . ARG C 1 201 ? 25.000 -15.047 27.186 1.00 8.58 202 ARG C C 1
ATOM 5605 O O . ARG C 1 201 ? 24.933 -16.143 26.806 1.00 9.54 202 ARG C O 1
ATOM 5613 N N . VAL C 1 202 ? 24.519 -14.016 26.502 1.00 7.74 203 VAL C N 1
ATOM 5614 C CA . VAL C 1 202 ? 23.867 -14.226 25.196 1.00 6.98 203 VAL C CA 1
ATOM 5615 C C . VAL C 1 202 ? 24.381 -13.121 24.303 1.00 6.39 203 VAL C C 1
ATOM 5616 O O . VAL C 1 202 ? 24.248 -11.903 24.628 1.00 6.02 203 VAL C O 1
ATOM 5620 N N . ASN C 1 203 ? 24.995 -13.538 23.213 1.00 6.35 204 ASN C N 1
ATOM 5621 C CA . ASN C 1 203 ? 25.486 -12.560 22.172 1.00 7.27 204 ASN C CA 1
ATOM 5622 C C . ASN C 1 203 ? 25.171 -13.007 20.790 1.00 7.58 204 ASN C C 1
ATOM 5623 O O . ASN C 1 203 ? 24.877 -14.203 20.564 1.00 7.81 204 ASN C O 1
ATOM 5628 N N . SER C 1 204 ? 25.212 -12.058 19.821 1.00 8.75 205 SER C N 1
ATOM 5629 C CA . SER C 1 204 ? 25.045 -12.395 18.384 1.00 9.58 205 SER C CA 1
ATOM 5630 C C . SER C 1 204 ? 26.375 -12.160 17.672 1.00 9.42 205 SER C C 1
ATOM 5631 O O . SER C 1 204 ? 27.142 -11.290 17.995 1.00 8.70 205 SER C O 1
ATOM 5634 N N . LEU C 1 205 ? 26.626 -13.008 16.733 1.00 9.38 206 LEU C N 1
ATOM 5635 C CA . LEU C 1 205 ? 27.748 -12.823 15.778 1.00 10.18 206 LEU C CA 1
ATOM 5636 C C . LEU C 1 205 ? 27.074 -12.671 14.394 1.00 11.42 206 LEU C C 1
ATOM 5637 O O . LEU C 1 205 ? 26.275 -13.505 13.950 1.00 12.25 206 LEU C O 1
ATOM 5642 N N . ALA C 1 206 ? 27.399 -11.599 13.681 1.00 10.74 207 ALA C N 1
ATOM 5643 C CA . ALA C 1 206 ? 26.837 -11.408 12.398 1.00 10.65 207 ALA C CA 1
ATOM 5644 C C . ALA C 1 206 ? 27.934 -11.555 11.308 1.00 11.07 207 ALA C C 1
ATOM 5645 O O . ALA C 1 206 ? 28.769 -10.645 11.132 1.00 10.10 207 ALA C O 1
ATOM 5647 N N . PRO C 1 207 ? 27.914 -12.659 10.568 1.00 10.62 208 PRO C N 1
ATOM 5648 C CA . PRO C 1 207 ? 29.001 -12.866 9.589 1.00 11.50 208 PRO C CA 1
ATOM 5649 C C . PRO C 1 207 ? 28.747 -12.061 8.329 1.00 14.20 208 PRO C C 1
ATOM 5650 O O . PRO C 1 207 ? 27.602 -11.642 8.134 1.00 14.06 208 PRO C O 1
ATOM 5654 N N . GLY C 1 208 ? 29.773 -11.835 7.511 1.00 13.23 209 GLY C N 1
ATOM 5655 C CA . GLY C 1 208 ? 29.589 -11.179 6.179 1.00 15.59 209 GLY C CA 1
ATOM 5656 C C . GLY C 1 208 ? 29.579 -12.268 5.135 1.00 15.96 209 GLY C C 1
ATOM 5657 O O . GLY C 1 208 ? 29.293 -13.427 5.469 1.00 14.73 209 GLY C O 1
ATOM 5658 N N . PRO C 1 209 ? 29.963 -11.947 3.874 1.00 20.14 210 PRO C N 1
ATOM 5659 C CA . PRO C 1 209 ? 29.942 -13.003 2.879 1.00 17.11 210 PRO C CA 1
ATOM 5660 C C . PRO C 1 209 ? 31.106 -14.008 3.046 1.00 16.20 210 PRO C C 1
ATOM 5661 O O . PRO C 1 209 ? 32.335 -13.635 3.039 1.00 18.03 210 PRO C O 1
ATOM 5665 N N . ILE C 1 210 ? 30.747 -15.293 3.143 1.00 14.68 211 ILE C N 1
ATOM 5666 C CA . ILE C 1 210 ? 31.743 -16.253 3.595 1.00 16.62 211 ILE C CA 1
ATOM 5667 C C . ILE C 1 210 ? 32.025 -17.318 2.546 1.00 17.05 211 ILE C C 1
ATOM 5668 O O . ILE C 1 210 ? 31.090 -18.000 2.103 1.00 16.19 211 ILE C O 1
ATOM 5673 N N . SER C 1 211 ? 33.309 -17.466 2.140 1.00 16.88 212 SER C N 1
ATOM 5674 C CA . SER C 1 211 ? 33.633 -18.494 1.131 1.00 21.37 212 SER C CA 1
ATOM 5675 C C . SER C 1 211 ? 33.280 -19.914 1.571 1.00 20.24 212 SER C C 1
ATOM 5676 O O . SER C 1 211 ? 33.275 -20.232 2.784 1.00 19.78 212 SER C O 1
ATOM 5679 N N . GLY C 1 212 ? 32.888 -20.728 0.584 1.00 21.92 213 GLY C N 1
ATOM 5680 C CA . GLY C 1 212 ? 32.671 -22.177 0.774 1.00 22.22 213 GLY C CA 1
ATOM 5681 C C . GLY C 1 212 ? 31.514 -22.511 1.710 1.00 23.16 213 GLY C C 1
ATOM 5682 O O . GLY C 1 212 ? 31.585 -23.438 2.547 1.00 20.06 213 GLY C O 1
ATOM 5683 N N . THR C 1 213 ? 30.431 -21.767 1.550 1.00 20.16 214 THR C N 1
ATOM 5684 C CA . THR C 1 213 ? 29.232 -21.969 2.306 1.00 22.49 214 THR C CA 1
ATOM 5685 C C . THR C 1 213 ? 28.066 -22.044 1.296 1.00 21.36 214 THR C C 1
ATOM 5686 O O . THR C 1 213 ? 28.077 -21.404 0.216 1.00 19.34 214 THR C O 1
ATOM 5690 N N . GLU C 1 214 ? 27.029 -22.727 1.733 1.00 21.71 215 GLU C N 1
ATOM 5691 C CA . GLU C 1 214 ? 25.772 -22.721 1.046 1.00 22.60 215 GLU C CA 1
ATOM 5692 C C . GLU C 1 214 ? 25.201 -21.301 0.945 1.00 22.95 215 GLU C C 1
ATOM 5693 O O . GLU C 1 214 ? 24.736 -20.901 -0.066 1.00 18.54 215 GLU C O 1
ATOM 5699 N N . GLY C 1 215 ? 25.289 -20.550 2.028 1.00 21.39 216 GLY C N 1
ATOM 5700 C CA . GLY C 1 215 ? 24.919 -19.113 1.975 1.00 21.88 216 GLY C CA 1
ATOM 5701 C C . GLY C 1 215 ? 25.483 -18.325 0.767 1.00 24.68 216 GLY C C 1
ATOM 5702 O O . GLY C 1 215 ? 24.708 -17.702 0.000 1.00 25.14 216 GLY C O 1
ATOM 5703 N N . LEU C 1 216 ? 26.805 -18.331 0.593 1.00 19.74 217 LEU C N 1
ATOM 5704 C CA . LEU C 1 216 ? 27.441 -17.637 -0.532 1.00 21.47 217 LEU C CA 1
ATOM 5705 C C . LEU C 1 216 ? 27.014 -18.222 -1.934 1.00 21.47 217 LEU C C 1
ATOM 5706 O O . LEU C 1 216 ? 26.741 -17.446 -2.853 1.00 21.20 217 LEU C O 1
ATOM 5711 N N . ARG C 1 217 ? 26.912 -19.528 -2.012 1.00 23.75 218 ARG C N 1
ATOM 5712 C CA . ARG C 1 217 ? 26.504 -20.201 -3.217 1.00 28.92 218 ARG C CA 1
ATOM 5713 C C . ARG C 1 217 ? 25.125 -19.828 -3.662 1.00 29.42 218 ARG C C 1
ATOM 5714 O O . ARG C 1 217 ? 24.939 -19.578 -4.787 1.00 32.42 218 ARG C O 1
ATOM 5722 N N . ARG C 1 218 ? 24.209 -19.740 -2.732 1.00 25.58 219 ARG C N 1
ATOM 5723 C CA . ARG C 1 218 ? 22.862 -19.350 -2.969 1.00 25.24 219 ARG C CA 1
ATOM 5724 C C . ARG C 1 218 ? 22.648 -17.876 -3.134 1.00 25.66 219 ARG C C 1
ATOM 5725 O O . ARG C 1 218 ? 21.768 -17.483 -3.845 1.00 25.38 219 ARG C O 1
ATOM 5733 N N . LEU C 1 219 ? 23.406 -17.072 -2.435 1.00 23.53 220 LEU C N 1
ATOM 5734 C CA . LEU C 1 219 ? 23.053 -15.682 -2.334 1.00 27.34 220 LEU C CA 1
ATOM 5735 C C . LEU C 1 219 ? 24.064 -14.753 -2.923 1.00 27.51 220 LEU C C 1
ATOM 5736 O O . LEU C 1 219 ? 23.794 -13.574 -2.955 1.00 30.52 220 LEU C O 1
ATOM 5741 N N . GLY C 1 220 ? 25.226 -15.271 -3.312 1.00 29.96 221 GLY C N 1
ATOM 5742 C CA . GLY C 1 220 ? 26.319 -14.478 -3.908 1.00 33.50 221 GLY C CA 1
ATOM 5743 C C . GLY C 1 220 ? 25.974 -13.787 -5.214 1.00 41.08 221 GLY C C 1
ATOM 5744 O O . GLY C 1 220 ? 26.468 -12.683 -5.476 1.00 43.32 221 GLY C O 1
ATOM 5745 N N . GLY C 1 221 ? 25.134 -14.432 -6.035 1.00 38.42 222 GLY C N 1
ATOM 5746 C CA . GLY C 1 221 ? 24.808 -13.949 -7.399 1.00 42.49 222 GLY C CA 1
ATOM 5747 C C . GLY C 1 221 ? 25.892 -14.354 -8.391 1.00 44.08 222 GLY C C 1
ATOM 5748 O O . GLY C 1 221 ? 26.751 -15.186 -8.047 1.00 48.44 222 GLY C O 1
ATOM 5749 N N . PRO C 1 222 ? 25.897 -13.763 -9.612 1.00 51.74 223 PRO C N 1
ATOM 5750 C CA . PRO C 1 222 ? 26.969 -14.163 -10.555 1.00 51.64 223 PRO C CA 1
ATOM 5751 C C . PRO C 1 222 ? 28.372 -13.787 -10.035 1.00 55.52 223 PRO C C 1
ATOM 5752 O O . PRO C 1 222 ? 28.543 -12.755 -9.330 1.00 48.79 223 PRO C O 1
ATOM 5756 N N . GLN C 1 223 ? 29.344 -14.640 -10.377 1.00 52.95 224 GLN C N 1
ATOM 5757 C CA . GLN C 1 223 ? 30.743 -14.506 -9.975 1.00 52.26 224 GLN C CA 1
ATOM 5758 C C . GLN C 1 223 ? 31.394 -13.147 -10.294 1.00 50.79 224 GLN C C 1
ATOM 5759 O O . GLN C 1 223 ? 32.138 -12.599 -9.463 1.00 46.02 224 GLN C O 1
ATOM 5765 N N . ALA C 1 224 ? 31.118 -12.606 -11.486 1.00 48.66 225 ALA C N 1
ATOM 5766 C CA . ALA C 1 224 ? 31.712 -11.326 -11.876 1.00 43.04 225 ALA C CA 1
ATOM 5767 C C . ALA C 1 224 ? 31.256 -10.146 -10.976 1.00 43.74 225 ALA C C 1
ATOM 5768 O O . ALA C 1 224 ? 32.105 -9.454 -10.398 1.00 41.79 225 ALA C O 1
ATOM 5770 N N . SER C 1 225 ? 29.950 -9.908 -10.822 1.00 41.87 226 SER C N 1
ATOM 5771 C CA . SER C 1 225 ? 29.540 -8.806 -9.911 1.00 38.83 226 SER C CA 1
ATOM 5772 C C . SER C 1 225 ? 29.873 -9.116 -8.440 1.00 38.50 226 SER C C 1
ATOM 5773 O O . SER C 1 225 ? 30.190 -8.193 -7.670 1.00 33.19 226 SER C O 1
ATOM 5776 N N . LEU C 1 226 ? 29.837 -10.404 -8.059 1.00 37.54 227 LEU C N 1
ATOM 5777 C CA . LEU C 1 226 ? 30.331 -10.822 -6.755 1.00 32.90 227 LEU C CA 1
ATOM 5778 C C . LEU C 1 226 ? 31.777 -10.341 -6.580 1.00 33.03 227 LEU C C 1
ATOM 5779 O O . LEU C 1 226 ? 32.074 -9.596 -5.631 1.00 27.60 227 LEU C O 1
ATOM 5784 N N . SER C 1 227 ? 32.667 -10.713 -7.524 1.00 32.52 228 SER C N 1
ATOM 5785 C CA . SER C 1 227 ? 34.066 -10.233 -7.493 1.00 29.67 228 SER C CA 1
ATOM 5786 C C . SER C 1 227 ? 34.186 -8.720 -7.357 1.00 29.05 228 SER C C 1
ATOM 5787 O O . SER C 1 227 ? 35.028 -8.252 -6.611 1.00 26.85 228 SER C O 1
ATOM 5790 N N . THR C 1 228 ? 33.322 -7.970 -8.046 1.00 29.82 229 THR C N 1
ATOM 5791 C CA . THR C 1 228 ? 33.397 -6.508 -8.067 1.00 30.34 229 THR C CA 1
ATOM 5792 C C . THR C 1 228 ? 33.103 -5.918 -6.690 1.00 29.29 229 THR C C 1
ATOM 5793 O O . THR C 1 228 ? 33.832 -5.032 -6.207 1.00 26.88 229 THR C O 1
ATOM 5797 N N . LYS C 1 229 ? 32.013 -6.362 -6.081 1.00 27.14 230 LYS C N 1
ATOM 5798 C CA . LYS C 1 229 ? 31.627 -5.835 -4.775 1.00 29.63 230 LYS C CA 1
ATOM 5799 C C . LYS C 1 229 ? 32.657 -6.297 -3.679 1.00 27.25 230 LYS C C 1
ATOM 5800 O O . LYS C 1 229 ? 32.966 -5.536 -2.756 1.00 25.63 230 LYS C O 1
ATOM 5806 N N . VAL C 1 230 ? 33.193 -7.520 -3.815 1.00 23.29 231 VAL C N 1
ATOM 5807 C CA . VAL C 1 230 ? 34.231 -7.990 -2.863 1.00 24.45 231 VAL C CA 1
ATOM 5808 C C . VAL C 1 230 ? 35.457 -7.054 -2.904 1.00 26.96 231 VAL C C 1
ATOM 5809 O O . VAL C 1 230 ? 35.947 -6.503 -1.876 1.00 21.56 231 VAL C O 1
ATOM 5813 N N . THR C 1 231 ? 35.928 -6.815 -4.126 1.00 26.37 232 THR C N 1
ATOM 5814 C CA . THR C 1 231 ? 37.093 -5.927 -4.336 1.00 28.15 232 THR C CA 1
ATOM 5815 C C . THR C 1 231 ? 36.841 -4.508 -3.868 1.00 26.01 232 THR C C 1
ATOM 5816 O O . THR C 1 231 ? 37.770 -3.813 -3.416 1.00 25.57 232 THR C O 1
ATOM 5820 N N . ALA C 1 232 ? 35.585 -4.064 -3.959 1.00 23.23 233 ALA C N 1
ATOM 5821 C CA . ALA C 1 232 ? 35.254 -2.709 -3.511 1.00 22.97 233 ALA C CA 1
ATOM 5822 C C . ALA C 1 232 ? 34.986 -2.644 -1.987 1.00 22.65 233 ALA C C 1
ATOM 5823 O O . ALA C 1 232 ? 34.645 -1.607 -1.492 1.00 28.29 233 ALA C O 1
ATOM 5825 N N . SER C 1 233 ? 35.093 -3.759 -1.272 1.00 22.75 234 SER C N 1
ATOM 5826 C CA . SER C 1 233 ? 34.739 -3.798 0.165 1.00 18.62 234 SER C CA 1
ATOM 5827 C C . SER C 1 233 ? 36.050 -3.593 0.989 1.00 17.78 234 SER C C 1
ATOM 5828 O O . SER C 1 233 ? 37.136 -3.714 0.424 1.00 18.73 234 SER C O 1
ATOM 5831 N N . PRO C 1 234 ? 35.952 -3.235 2.305 1.00 12.92 235 PRO C N 1
ATOM 5832 C CA . PRO C 1 234 ? 37.156 -2.652 2.869 1.00 11.57 235 PRO C CA 1
ATOM 5833 C C . PRO C 1 234 ? 38.345 -3.601 2.920 1.00 11.38 235 PRO C C 1
ATOM 5834 O O . PRO C 1 234 ? 39.476 -3.152 2.657 1.00 13.20 235 PRO C O 1
ATOM 5838 N N . LEU C 1 235 ? 38.130 -4.870 3.248 1.00 10.54 236 LEU C N 1
ATOM 5839 C CA . LEU C 1 235 ? 39.277 -5.848 3.267 1.00 12.82 236 LEU C CA 1
ATOM 5840 C C . LEU C 1 235 ? 39.496 -6.514 1.896 1.00 13.93 236 LEU C C 1
ATOM 5841 O O . LEU C 1 235 ? 40.393 -7.314 1.748 1.00 13.78 236 LEU C O 1
ATOM 5846 N N . GLN C 1 236 ? 38.661 -6.163 0.941 1.00 12.10 237 GLN C N 1
ATOM 5847 C CA . GLN C 1 236 ? 38.835 -6.631 -0.462 1.00 14.72 237 GLN C CA 1
ATOM 5848 C C . GLN C 1 236 ? 38.872 -8.129 -0.622 1.00 15.87 237 GLN C C 1
ATOM 5849 O O . GLN C 1 236 ? 39.523 -8.643 -1.534 1.00 15.99 237 GLN C O 1
ATOM 5855 N N . ARG C 1 237 ? 38.213 -8.850 0.265 1.00 15.51 238 ARG C N 1
ATOM 5856 C CA . ARG C 1 237 ? 38.163 -10.270 0.158 1.00 15.75 238 ARG C CA 1
ATOM 5857 C C . ARG C 1 237 ? 36.966 -10.839 0.882 1.00 14.83 238 ARG C C 1
ATOM 5858 O O . ARG C 1 237 ? 36.438 -10.207 1.743 1.00 13.54 238 ARG C O 1
ATOM 5866 N N . LEU C 1 238 ? 36.572 -12.037 0.485 1.00 13.49 239 LEU C N 1
ATOM 5867 C CA . LEU C 1 238 ? 35.540 -12.738 1.208 1.00 15.56 239 LEU C CA 1
ATOM 5868 C C . LEU C 1 238 ? 36.102 -13.215 2.569 1.00 13.95 239 LEU C C 1
ATOM 5869 O O . LEU C 1 238 ? 37.286 -13.481 2.694 1.00 12.16 239 LEU C O 1
ATOM 5874 N N . GLY C 1 239 ? 35.257 -13.340 3.591 1.00 14.41 240 GLY C N 1
ATOM 5875 C CA . GLY C 1 239 ? 35.737 -13.976 4.816 1.00 13.70 240 GLY C CA 1
ATOM 5876 C C . GLY C 1 239 ? 35.766 -15.495 4.643 1.00 13.38 240 GLY C C 1
ATOM 5877 O O . GLY C 1 239 ? 35.206 -16.014 3.716 1.00 12.07 240 GLY C O 1
ATOM 5878 N N . ASN C 1 240 ? 36.460 -16.214 5.497 1.00 12.68 241 ASN C N 1
ATOM 5879 C CA . ASN C 1 240 ? 36.334 -17.659 5.408 1.00 12.62 241 ASN C CA 1
ATOM 5880 C C . ASN C 1 240 ? 35.675 -18.225 6.712 1.00 12.03 241 ASN C C 1
ATOM 5881 O O . ASN C 1 240 ? 35.431 -17.460 7.690 1.00 9.59 241 ASN C O 1
ATOM 5886 N N . LYS C 1 241 ? 35.336 -19.530 6.668 1.00 9.31 242 LYS C N 1
ATOM 5887 C CA . LYS C 1 241 ? 34.632 -20.144 7.800 1.00 10.29 242 LYS C CA 1
ATOM 5888 C C . LYS C 1 241 ? 35.453 -20.166 9.089 1.00 9.86 242 LYS C C 1
ATOM 5889 O O . LYS C 1 241 ? 34.904 -20.027 10.206 1.00 9.35 242 LYS C O 1
ATOM 5895 N N . THR C 1 242 ? 36.758 -20.359 8.954 1.00 9.67 243 THR C N 1
ATOM 5896 C CA . THR C 1 242 ? 37.656 -20.364 10.061 1.00 10.50 243 THR C CA 1
ATOM 5897 C C . THR C 1 242 ? 37.660 -19.028 10.773 1.00 10.22 243 THR C C 1
ATOM 5898 O O . THR C 1 242 ? 37.639 -19.030 11.957 1.00 9.59 243 THR C O 1
ATOM 5902 N N . GLU C 1 243 ? 37.694 -17.924 10.065 1.00 9.02 244 GLU C N 1
ATOM 5903 C CA . GLU C 1 243 ? 37.683 -16.597 10.734 1.00 10.60 244 GLU C CA 1
ATOM 5904 C C . GLU C 1 243 ? 36.383 -16.415 11.493 1.00 9.92 244 GLU C C 1
ATOM 5905 O O . GLU C 1 243 ? 36.364 -15.859 12.603 1.00 10.14 244 GLU C O 1
ATOM 5911 N N . ILE C 1 244 ? 35.266 -16.867 10.926 1.00 8.88 245 ILE C N 1
ATOM 5912 C CA . ILE C 1 244 ? 34.012 -16.714 11.698 1.00 10.38 245 ILE C CA 1
ATOM 5913 C C . ILE C 1 244 ? 33.984 -17.575 12.944 1.00 8.78 245 ILE C C 1
ATOM 5914 O O . ILE C 1 244 ? 33.544 -17.159 13.977 1.00 8.91 245 ILE C O 1
ATOM 5919 N N . ALA C 1 245 ? 34.471 -18.800 12.821 1.00 8.65 246 ALA C N 1
ATOM 5920 C CA . ALA C 1 245 ? 34.532 -19.688 13.931 1.00 9.30 246 ALA C CA 1
ATOM 5921 C C . ALA C 1 245 ? 35.402 -19.059 15.038 1.00 7.93 246 ALA C C 1
ATOM 5922 O O . ALA C 1 245 ? 35.147 -19.238 16.212 1.00 7.77 246 ALA C O 1
ATOM 5924 N N . HIS C 1 246 ? 36.465 -18.346 14.672 1.00 7.76 247 HIS C N 1
ATOM 5925 C CA . HIS C 1 246 ? 37.299 -17.706 15.707 1.00 8.61 247 HIS C CA 1
ATOM 5926 C C . HIS C 1 246 ? 36.524 -16.661 16.494 1.00 8.31 247 HIS C C 1
ATOM 5927 O O . HIS C 1 246 ? 36.716 -16.529 17.731 1.00 9.78 247 HIS C O 1
ATOM 5934 N N . SER C 1 247 ? 35.692 -15.861 15.840 1.00 8.43 248 SER C N 1
ATOM 5935 C CA . SER C 1 247 ? 34.863 -14.825 16.568 1.00 7.64 248 SER C CA 1
ATOM 5936 C C . SER C 1 247 ? 33.811 -15.501 17.428 1.00 7.33 248 SER C C 1
ATOM 5937 O O . SER C 1 247 ? 33.576 -15.063 18.594 1.00 6.41 248 SER C O 1
ATOM 5940 N N . VAL C 1 248 ? 33.238 -16.600 16.943 1.00 6.48 249 VAL C N 1
ATOM 5941 C CA . VAL C 1 248 ? 32.237 -17.392 17.675 1.00 7.25 249 VAL C CA 1
ATOM 5942 C C . VAL C 1 248 ? 32.937 -17.976 18.890 1.00 7.49 249 VAL C C 1
ATOM 5943 O O . VAL C 1 248 ? 32.408 -17.937 19.944 1.00 7.83 249 VAL C O 1
ATOM 5947 N N . LEU C 1 249 ? 34.133 -18.487 18.719 1.00 7.30 250 LEU C N 1
ATOM 5948 C CA . LEU C 1 249 ? 34.823 -19.082 19.812 1.00 7.59 250 LEU C CA 1
ATOM 5949 C C . LEU C 1 249 ? 35.164 -18.033 20.865 1.00 7.54 250 LEU C C 1
ATOM 5950 O O . LEU C 1 249 ? 35.011 -18.322 22.010 1.00 6.88 250 LEU C O 1
ATOM 5955 N N . TYR C 1 250 ? 35.583 -16.866 20.453 1.00 7.17 251 TYR C N 1
ATOM 5956 C CA . TYR C 1 250 ? 35.824 -15.748 21.347 1.00 8.16 251 TYR C CA 1
ATOM 5957 C C . TYR C 1 250 ? 34.597 -15.484 22.262 1.00 7.93 251 TYR C C 1
ATOM 5958 O O . TYR C 1 250 ? 34.688 -15.476 23.438 1.00 7.27 251 TYR C O 1
ATOM 5967 N N . LEU C 1 251 ? 33.455 -15.307 21.632 1.00 7.87 252 LEU C N 1
ATOM 5968 C CA . LEU C 1 251 ? 32.238 -14.973 22.371 1.00 7.85 252 LEU C CA 1
ATOM 5969 C C . LEU C 1 251 ? 31.746 -16.098 23.305 1.00 8.20 252 LEU C C 1
ATOM 5970 O O . LEU C 1 251 ? 31.025 -15.849 24.296 1.00 8.09 252 LEU C O 1
ATOM 5975 N N . ALA C 1 252 ? 32.004 -17.325 22.898 1.00 8.69 253 ALA C N 1
ATOM 5976 C CA . ALA C 1 252 ? 31.592 -18.498 23.622 1.00 8.88 253 ALA C CA 1
ATOM 5977 C C . ALA C 1 252 ? 32.500 -18.850 24.798 1.00 11.23 253 ALA C C 1
ATOM 5978 O O . ALA C 1 252 ? 32.121 -19.685 25.590 1.00 11.28 253 ALA C O 1
ATOM 5980 N N . SER C 1 253 ? 33.638 -18.189 24.925 1.00 11.18 254 SER C N 1
ATOM 5981 C CA . SER C 1 253 ? 34.686 -18.572 25.810 1.00 11.32 254 SER C CA 1
ATOM 5982 C C . SER C 1 253 ? 34.827 -17.666 27.043 1.00 12.59 254 SER C C 1
ATOM 5983 O O . SER C 1 253 ? 34.222 -16.537 27.105 1.00 11.45 254 SER C O 1
ATOM 5986 N N . PRO C 1 254 ? 35.614 -18.113 28.029 1.00 13.95 255 PRO C N 1
ATOM 5987 C CA . PRO C 1 254 ? 35.830 -17.166 29.156 1.00 14.34 255 PRO C CA 1
ATOM 5988 C C . PRO C 1 254 ? 36.590 -15.887 28.825 1.00 14.31 255 PRO C C 1
ATOM 5989 O O . PRO C 1 254 ? 36.574 -14.988 29.640 1.00 14.52 255 PRO C O 1
ATOM 5993 N N . LEU C 1 255 ? 37.188 -15.731 27.643 1.00 12.42 256 LEU C N 1
ATOM 5994 C CA . LEU C 1 255 ? 37.760 -14.438 27.291 1.00 12.60 256 LEU C CA 1
ATOM 5995 C C . LEU C 1 255 ? 36.711 -13.342 27.067 1.00 13.46 256 LEU C C 1
ATOM 5996 O O . LEU C 1 255 ? 37.082 -12.148 26.937 1.00 12.96 256 LEU C O 1
ATOM 6001 N N . ALA C 1 256 ? 35.454 -13.748 26.897 1.00 11.44 257 ALA C N 1
ATOM 6002 C CA . ALA C 1 256 ? 34.366 -12.755 26.702 1.00 11.29 257 ALA C CA 1
ATOM 6003 C C . ALA C 1 256 ? 33.472 -12.766 27.939 1.00 9.94 257 ALA C C 1
ATOM 6004 O O . ALA C 1 256 ? 32.220 -12.603 27.842 1.00 9.41 257 ALA C O 1
ATOM 6006 N N . SER C 1 257 ? 34.069 -12.987 29.138 1.00 10.80 258 SER C N 1
ATOM 6007 C CA . SER C 1 257 ? 33.335 -13.165 30.408 1.00 10.86 258 SER C CA 1
ATOM 6008 C C . SER C 1 257 ? 32.522 -11.928 30.715 1.00 11.13 258 SER C C 1
ATOM 6009 O O . SER C 1 257 ? 31.517 -12.049 31.475 1.00 11.99 258 SER C O 1
ATOM 6012 N N . TYR C 1 258 ? 32.877 -10.740 30.194 1.00 11.00 259 TYR C N 1
ATOM 6013 C CA . TYR C 1 258 ? 32.053 -9.560 30.504 1.00 11.45 259 TYR C CA 1
ATOM 6014 C C . TYR C 1 258 ? 31.306 -9.027 29.252 1.00 10.92 259 TYR C C 1
ATOM 6015 O O . TYR C 1 258 ? 30.946 -7.849 29.158 1.00 13.02 259 TYR C O 1
ATOM 6024 N N . VAL C 1 259 ? 31.110 -9.902 28.279 1.00 9.53 260 VAL C N 1
ATOM 6025 C CA . VAL C 1 259 ? 30.398 -9.499 27.020 1.00 8.40 260 VAL C CA 1
ATOM 6026 C C . VAL C 1 259 ? 29.070 -10.198 26.975 1.00 7.92 260 VAL C C 1
ATOM 6027 O O . VAL C 1 259 ? 29.018 -11.451 26.919 1.00 7.80 260 VAL C O 1
ATOM 6031 N N . THR C 1 260 ? 28.011 -9.415 27.120 1.00 7.85 261 THR C N 1
ATOM 6032 C CA . THR C 1 260 ? 26.661 -9.979 26.951 1.00 8.03 261 THR C CA 1
ATOM 6033 C C . THR C 1 260 ? 25.708 -8.940 26.345 1.00 8.31 261 THR C C 1
ATOM 6034 O O . THR C 1 260 ? 25.840 -7.761 26.648 1.00 9.82 261 THR C O 1
ATOM 6038 N N . GLY C 1 261 ? 24.704 -9.411 25.600 1.00 7.83 262 GLY C N 1
ATOM 6039 C CA . GLY C 1 261 ? 23.704 -8.514 25.001 1.00 7.65 262 GLY C CA 1
ATOM 6040 C C . GLY C 1 261 ? 24.364 -7.783 23.786 1.00 8.25 262 GLY C C 1
ATOM 6041 O O . GLY C 1 261 ? 23.855 -6.775 23.299 1.00 8.77 262 GLY C O 1
ATOM 6042 N N . ALA C 1 262 ? 25.546 -8.212 23.344 1.00 8.82 263 ALA C N 1
ATOM 6043 C CA . ALA C 1 262 ? 26.231 -7.500 22.253 1.00 10.23 263 ALA C CA 1
ATOM 6044 C C . ALA C 1 262 ? 26.049 -8.199 20.914 1.00 11.67 263 ALA C C 1
ATOM 6045 O O . ALA C 1 262 ? 25.749 -9.397 20.872 1.00 9.68 263 ALA C O 1
ATOM 6047 N N . VAL C 1 263 ? 26.250 -7.457 19.794 1.00 12.34 264 VAL C N 1
ATOM 6048 C CA . VAL C 1 263 ? 26.206 -8.056 18.468 1.00 13.99 264 VAL C CA 1
ATOM 6049 C C . VAL C 1 263 ? 27.591 -7.720 17.954 1.00 15.11 264 VAL C C 1
ATOM 6050 O O . VAL C 1 263 ? 27.949 -6.536 17.897 1.00 17.83 264 VAL C O 1
ATOM 6054 N N . LEU C 1 264 ? 28.384 -8.724 17.637 1.00 10.64 265 LEU C N 1
ATOM 6055 C CA . LEU C 1 264 ? 29.683 -8.483 17.096 1.00 10.77 265 LEU C CA 1
ATOM 6056 C C . LEU C 1 264 ? 29.576 -8.724 15.567 1.00 10.62 265 LEU C C 1
ATOM 6057 O O . LEU C 1 264 ? 29.159 -9.783 15.188 1.00 9.61 265 LEU C O 1
ATOM 6062 N N . VAL C 1 265 ? 29.880 -7.734 14.745 1.00 9.68 266 VAL C N 1
ATOM 6063 C CA . VAL C 1 265 ? 29.793 -7.896 13.295 1.00 8.93 266 VAL C CA 1
ATOM 6064 C C . VAL C 1 265 ? 31.176 -8.319 12.809 1.00 9.36 266 VAL C C 1
ATOM 6065 O O . VAL C 1 265 ? 32.198 -7.690 13.141 1.00 7.98 266 VAL C O 1
ATOM 6069 N N . ALA C 1 266 ? 31.222 -9.380 11.996 1.00 8.61 267 ALA C N 1
ATOM 6070 C CA . ALA C 1 266 ? 32.486 -9.913 11.538 1.00 9.31 267 ALA C CA 1
ATOM 6071 C C . ALA C 1 266 ? 32.337 -10.155 10.028 1.00 9.37 267 ALA C C 1
ATOM 6072 O O . ALA C 1 266 ? 32.129 -11.301 9.602 1.00 10.42 267 ALA C O 1
ATOM 6074 N N . ASP C 1 267 ? 32.410 -9.056 9.267 1.00 10.08 268 ASP C N 1
ATOM 6075 C CA . ASP C 1 267 ? 32.042 -9.028 7.851 1.00 11.23 268 ASP C CA 1
ATOM 6076 C C . ASP C 1 267 ? 33.038 -8.311 6.968 1.00 11.17 268 ASP C C 1
ATOM 6077 O O . ASP C 1 267 ? 32.727 -7.980 5.845 1.00 10.13 268 ASP C O 1
ATOM 6082 N N . GLY C 1 268 ? 34.235 -8.047 7.505 1.00 11.06 269 GLY C N 1
ATOM 6083 C CA . GLY C 1 268 ? 35.262 -7.394 6.716 1.00 10.53 269 GLY C CA 1
ATOM 6084 C C . GLY C 1 268 ? 34.807 -5.984 6.316 1.00 10.55 269 GLY C C 1
ATOM 6085 O O . GLY C 1 268 ? 35.349 -5.425 5.313 1.00 10.81 269 GLY C O 1
ATOM 6086 N N . GLY C 1 269 ? 33.847 -5.421 7.075 1.00 9.81 270 GLY C N 1
ATOM 6087 C CA . GLY C 1 269 ? 33.262 -4.126 6.712 1.00 9.90 270 GLY C CA 1
ATOM 6088 C C . GLY C 1 269 ? 32.301 -4.199 5.507 1.00 10.05 270 GLY C C 1
ATOM 6089 O O . GLY C 1 269 ? 31.878 -3.130 5.055 1.00 11.38 270 GLY C O 1
ATOM 6090 N N . ALA C 1 270 ? 31.912 -5.391 5.050 1.00 9.34 271 ALA C N 1
ATOM 6091 C CA . ALA C 1 270 ? 31.089 -5.554 3.819 1.00 10.10 271 ALA C CA 1
ATOM 6092 C C . ALA C 1 270 ? 29.772 -4.725 3.848 1.00 10.55 271 ALA C C 1
ATOM 6093 O O . ALA C 1 270 ? 29.397 -4.070 2.835 1.00 10.57 271 ALA C O 1
ATOM 6095 N N . TRP C 1 271 ? 29.105 -4.644 5.006 1.00 10.22 272 TRP C N 1
ATOM 6096 C CA . TRP C 1 271 ? 27.826 -3.938 4.996 1.00 10.53 272 TRP C CA 1
ATOM 6097 C C . TRP C 1 271 ? 27.966 -2.452 4.848 1.00 10.09 272 TRP C C 1
ATOM 6098 O O . TRP C 1 271 ? 26.999 -1.804 4.499 1.00 10.26 272 TRP C O 1
ATOM 6109 N N . LEU C 1 272 ? 29.152 -1.895 5.129 1.00 9.31 273 LEU C N 1
ATOM 6110 C CA . LEU C 1 272 ? 29.434 -0.471 4.920 1.00 9.25 273 LEU C CA 1
ATOM 6111 C C . LEU C 1 272 ? 29.472 -0.081 3.453 1.00 10.50 273 LEU C C 1
ATOM 6112 O O . LEU C 1 272 ? 29.061 1.025 3.103 1.00 10.64 273 LEU C O 1
ATOM 6117 N N . THR C 1 273 ? 29.875 -1.019 2.611 1.00 10.28 274 THR C N 1
ATOM 6118 C CA . THR C 1 273 ? 30.151 -0.706 1.193 1.00 12.60 274 THR C CA 1
ATOM 6119 C C . THR C 1 273 ? 29.340 -1.506 0.189 1.00 13.93 274 THR C C 1
ATOM 6120 O O . THR C 1 273 ? 29.303 -1.090 -0.954 1.00 14.39 274 THR C O 1
ATOM 6124 N N . PHE C 1 274 ? 28.756 -2.667 0.560 1.00 15.03 275 PHE C N 1
ATOM 6125 C CA . PHE C 1 274 ? 28.114 -3.540 -0.469 1.00 16.22 275 PHE C CA 1
ATOM 6126 C C . PHE C 1 274 ? 26.953 -2.792 -1.115 1.00 17.54 275 PHE C C 1
ATOM 6127 O O . PHE C 1 274 ? 26.221 -2.062 -0.444 1.00 15.07 275 PHE C O 1
ATOM 6135 N N . PRO C 1 275 ? 26.765 -2.993 -2.435 1.00 19.64 276 PRO C N 1
ATOM 6136 C CA . PRO C 1 275 ? 25.670 -2.300 -3.143 1.00 19.97 276 PRO C CA 1
ATOM 6137 C C . PRO C 1 275 ? 24.326 -2.808 -2.663 1.00 17.11 276 PRO C C 1
ATOM 6138 O O . PRO C 1 275 ? 24.207 -3.965 -2.193 1.00 16.60 276 PRO C O 1
ATOM 6142 N N . ASN C 1 276 ? 23.316 -1.969 -2.808 1.00 16.18 277 ASN C N 1
ATOM 6143 C CA . ASN C 1 276 ? 21.995 -2.414 -2.506 1.00 15.44 277 ASN C CA 1
ATOM 6144 C C . ASN C 1 276 ? 20.964 -2.070 -3.586 1.00 20.46 277 ASN C C 1
ATOM 6145 O O . ASN C 1 276 ? 20.268 -1.053 -3.547 1.00 20.16 277 ASN C O 1
ATOM 6150 N N . ASP D 1 6 ? -7.312 14.551 24.258 1.00 25.91 7 ASP D N 1
ATOM 6151 C CA . ASP D 1 6 ? -7.612 13.082 24.009 1.00 31.43 7 ASP D CA 1
ATOM 6152 C C . ASP D 1 6 ? -8.750 12.592 24.914 1.00 33.69 7 ASP D C 1
ATOM 6153 O O . ASP D 1 6 ? -9.267 13.356 25.691 1.00 35.38 7 ASP D O 1
ATOM 6158 N N . VAL D 1 7 ? -9.123 11.322 24.751 1.00 33.24 8 VAL D N 1
ATOM 6159 C CA . VAL D 1 7 ? -10.295 10.663 25.332 1.00 33.48 8 VAL D CA 1
ATOM 6160 C C . VAL D 1 7 ? -9.886 9.180 25.578 1.00 33.50 8 VAL D C 1
ATOM 6161 O O . VAL D 1 7 ? -9.295 8.529 24.685 1.00 35.01 8 VAL D O 1
ATOM 6165 N N . GLU D 1 8 ? -10.150 8.663 26.776 1.00 34.71 9 GLU D N 1
ATOM 6166 C CA . GLU D 1 8 ? -9.722 7.299 27.195 1.00 39.09 9 GLU D CA 1
ATOM 6167 C C . GLU D 1 8 ? -10.265 6.150 26.360 1.00 37.75 9 GLU D C 1
ATOM 6168 O O . GLU D 1 8 ? -9.549 5.195 26.052 1.00 35.82 9 GLU D O 1
ATOM 6174 N N . GLY D 1 9 ? -11.550 6.211 26.045 1.00 33.98 10 GLY D N 1
ATOM 6175 C CA . GLY D 1 9 ? -12.191 5.099 25.387 1.00 30.49 10 GLY D CA 1
ATOM 6176 C C . GLY D 1 9 ? -11.889 5.092 23.906 1.00 29.57 10 GLY D C 1
ATOM 6177 O O . GLY D 1 9 ? -11.130 5.962 23.393 1.00 25.63 10 GLY D O 1
ATOM 6178 N N . ASP D 1 10 ? -12.493 4.099 23.237 1.00 26.82 11 ASP D N 1
ATOM 6179 C CA . ASP D 1 10 ? -12.565 4.023 21.766 1.00 25.23 11 ASP D CA 1
ATOM 6180 C C . ASP D 1 10 ? -13.762 4.855 21.240 1.00 26.45 11 ASP D C 1
ATOM 6181 O O . ASP D 1 10 ? -14.639 4.342 20.495 1.00 24.38 11 ASP D O 1
ATOM 6186 N N . ASP D 1 11 ? -13.784 6.133 21.678 1.00 24.04 12 ASP D N 1
ATOM 6187 C CA . ASP D 1 11 ? -14.796 7.138 21.310 1.00 24.80 12 ASP D CA 1
ATOM 6188 C C . ASP D 1 11 ? -14.120 8.322 20.586 1.00 23.28 12 ASP D C 1
ATOM 6189 O O . ASP D 1 11 ? -12.897 8.589 20.801 1.00 23.80 12 ASP D O 1
ATOM 6194 N N . CYS D 1 12 ? -14.884 9.028 19.762 1.00 22.40 13 CYS D N 1
ATOM 6195 C CA . CYS D 1 12 ? -14.329 10.179 19.035 1.00 25.67 13 CYS D CA 1
ATOM 6196 C C . CYS D 1 12 ? -14.157 11.384 19.951 1.00 24.78 13 CYS D C 1
ATOM 6197 O O . CYS D 1 12 ? -14.717 11.426 21.024 1.00 23.74 13 CYS D O 1
ATOM 6200 N N . LEU D 1 13 ? -13.271 12.291 19.544 1.00 22.30 14 LEU D N 1
ATOM 6201 C CA . LEU D 1 13 ? -13.010 13.531 20.258 1.00 23.49 14 LEU D CA 1
ATOM 6202 C C . LEU D 1 13 ? -14.282 14.392 20.126 1.00 24.17 14 LEU D C 1
ATOM 6203 O O . LEU D 1 13 ? -14.934 14.351 19.077 1.00 26.18 14 LEU D O 1
ATOM 6208 N N . PRO D 1 14 ? -14.615 15.162 21.166 1.00 28.21 15 PRO D N 1
ATOM 6209 C CA . PRO D 1 14 ? -15.720 16.136 21.140 1.00 29.21 15 PRO D CA 1
ATOM 6210 C C . PRO D 1 14 ? -15.410 17.322 20.248 1.00 30.76 15 PRO D C 1
ATOM 6211 O O . PRO D 1 14 ? -16.305 17.849 19.548 1.00 27.09 15 PRO D O 1
ATOM 6215 N N . ALA D 1 15 ? -14.154 17.764 20.297 1.00 25.79 16 ALA D N 1
ATOM 6216 C CA . ALA D 1 15 ? -13.728 18.939 19.552 1.00 29.67 16 ALA D CA 1
ATOM 6217 C C . ALA D 1 15 ? -12.313 18.695 18.963 1.00 25.75 16 ALA D C 1
ATOM 6218 O O . ALA D 1 15 ? -11.578 17.808 19.406 1.00 24.15 16 ALA D O 1
ATOM 6220 N N . TYR D 1 16 ? -11.953 19.463 17.960 1.00 23.47 17 TYR D N 1
ATOM 6221 C CA . TYR D 1 16 ? -10.631 19.270 17.352 1.00 22.84 17 TYR D CA 1
ATOM 6222 C C . TYR D 1 16 ? -10.293 20.532 16.594 1.00 22.38 17 TYR D C 1
ATOM 6223 O O . TYR D 1 16 ? -10.986 20.921 15.606 1.00 21.01 17 TYR D O 1
ATOM 6232 N N . ARG D 1 17 ? -9.167 21.106 16.983 1.00 24.14 18 ARG D N 1
ATOM 6233 C CA . ARG D 1 17 ? -8.593 22.218 16.229 1.00 28.20 18 ARG D CA 1
ATOM 6234 C C . ARG D 1 17 ? -7.506 21.730 15.273 1.00 24.49 18 ARG D C 1
ATOM 6235 O O . ARG D 1 17 ? -6.608 20.937 15.642 1.00 22.50 18 ARG D O 1
ATOM 6243 N N . HIS D 1 18 ? -7.592 22.198 14.034 1.00 21.47 19 HIS D N 1
ATOM 6244 C CA . HIS D 1 18 ? -6.675 21.739 13.004 1.00 20.35 19 HIS D CA 1
ATOM 6245 C C . HIS D 1 18 ? -5.333 22.431 13.091 1.00 22.27 19 HIS D C 1
ATOM 6246 O O . HIS D 1 18 ? -5.282 23.656 13.290 1.00 20.90 19 HIS D O 1
ATOM 6253 N N . LEU D 1 19 ? -4.255 21.646 12.928 1.00 19.32 20 LEU D N 1
ATOM 6254 C CA . LEU D 1 19 ? -2.822 22.083 12.831 1.00 18.71 20 LEU D CA 1
ATOM 6255 C C . LEU D 1 19 ? -2.265 21.752 11.414 1.00 18.13 20 LEU D C 1
ATOM 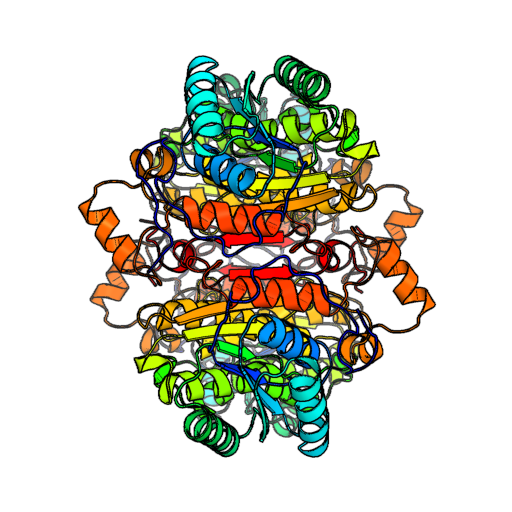6256 O O . LEU D 1 19 ? -1.510 22.550 10.839 1.00 19.39 20 LEU D O 1
ATOM 6261 N N . PHE D 1 20 ? -2.616 20.579 10.889 1.00 15.89 21 PHE D N 1
ATOM 6262 C CA . PHE D 1 20 ? -2.542 20.285 9.418 1.00 16.12 21 PHE D CA 1
ATOM 6263 C C . PHE D 1 20 ? -3.806 20.845 8.775 1.00 18.15 21 PHE D C 1
ATOM 6264 O O . PHE D 1 20 ? -4.853 20.886 9.424 1.00 17.89 21 PHE D O 1
ATOM 6272 N N . CYS D 1 21 ? -3.724 21.316 7.529 1.00 16.98 22 CYS D N 1
ATOM 6273 C CA . CYS D 1 21 ? -4.963 21.739 6.830 1.00 18.86 22 CYS D CA 1
ATOM 6274 C C . CYS D 1 21 ? -6.032 20.600 6.768 1.00 17.67 22 CYS D C 1
ATOM 6275 O O . CYS D 1 21 ? -5.691 19.463 6.555 1.00 15.42 22 CYS D O 1
ATOM 6278 N N . PRO D 1 22 ? -7.328 20.938 6.902 1.00 18.66 23 PRO D N 1
ATOM 6279 C CA . PRO D 1 22 ? -8.421 19.934 6.820 1.00 18.90 23 PRO D CA 1
ATOM 6280 C C . PRO D 1 22 ? -8.547 19.179 5.515 1.00 20.07 23 PRO D C 1
ATOM 6281 O O . PRO D 1 22 ? -9.239 18.162 5.465 1.00 19.94 23 PRO D O 1
ATOM 6285 N N . ASP D 1 23 ? -7.874 19.631 4.471 1.00 17.60 24 ASP D N 1
ATOM 6286 C CA . ASP D 1 23 ? -7.928 18.876 3.203 1.00 17.90 24 ASP D CA 1
ATOM 6287 C C . ASP D 1 23 ? -6.616 18.107 2.932 1.00 14.11 24 ASP D C 1
ATOM 6288 O O . ASP D 1 23 ? -6.359 17.693 1.813 1.00 15.92 24 ASP D O 1
ATOM 6293 N N . LEU D 1 24 ? -5.756 17.988 3.948 1.00 15.29 25 LEU D N 1
ATOM 6294 C CA . LEU D 1 24 ? -4.472 17.344 3.746 1.00 14.73 25 LEU D CA 1
ATOM 6295 C C . LEU D 1 24 ? -4.617 15.983 2.993 1.00 14.71 25 LEU D C 1
ATOM 6296 O O . LEU D 1 24 ? -3.815 15.713 2.104 1.00 15.67 25 LEU D O 1
ATOM 6301 N N . LEU D 1 25 ? -5.589 15.147 3.411 1.00 13.22 26 LEU D N 1
ATOM 6302 C CA . LEU D 1 25 ? -5.845 13.818 2.834 1.00 14.69 26 LEU D CA 1
ATOM 6303 C C . LEU D 1 25 ? -7.199 13.790 2.078 1.00 16.49 26 LEU D C 1
ATOM 6304 O O . LEU D 1 25 ? -7.866 12.744 2.000 1.00 15.25 26 LEU D O 1
ATOM 6309 N N . ARG D 1 26 ? -7.622 14.936 1.544 1.00 17.07 27 ARG D N 1
ATOM 6310 C CA . ARG D 1 26 ? -8.960 14.966 0.914 1.00 19.17 27 ARG D CA 1
ATOM 6311 C C . ARG D 1 26 ? -9.220 13.861 -0.119 1.00 16.55 27 ARG D C 1
ATOM 6312 O O . ARG D 1 26 ? -8.493 13.680 -1.089 1.00 15.88 27 ARG D O 1
ATOM 6320 N N . ASP D 1 27 ? -10.249 13.069 0.164 1.00 15.82 28 ASP D N 1
ATOM 6321 C CA . ASP D 1 27 ? -10.730 12.001 -0.724 1.00 20.45 28 ASP D CA 1
ATOM 6322 C C . ASP D 1 27 ? -9.764 10.787 -0.897 1.00 17.36 28 ASP D C 1
ATOM 6323 O O . ASP D 1 27 ? -9.991 9.905 -1.752 1.00 16.29 28 ASP D O 1
ATOM 6328 N N . LYS D 1 28 ? -8.711 10.753 -0.070 1.00 16.03 29 LYS D N 1
ATOM 6329 C CA . LYS D 1 28 ? -7.812 9.604 -0.083 1.00 15.64 29 LYS D CA 1
ATOM 6330 C C . LYS D 1 28 ? -8.526 8.491 0.681 1.00 14.05 29 LYS D C 1
ATOM 6331 O O . LYS D 1 28 ? -9.578 8.703 1.348 1.00 15.86 29 LYS D O 1
ATOM 6337 N N . VAL D 1 29 ? -7.938 7.303 0.621 1.00 12.65 30 VAL D N 1
ATOM 6338 C CA . VAL D 1 29 ? -8.484 6.148 1.353 1.00 12.29 30 VAL D CA 1
ATOM 6339 C C . VAL D 1 29 ? -7.356 5.480 2.166 1.00 13.11 30 VAL D C 1
ATOM 6340 O O . VAL D 1 29 ? -6.311 5.176 1.581 1.00 12.88 30 VAL D O 1
ATOM 6344 N N . ALA D 1 30 ? -7.560 5.296 3.473 1.00 11.71 31 ALA D N 1
ATOM 6345 C CA . ALA D 1 30 ? -6.572 4.607 4.304 1.00 11.08 31 ALA D CA 1
ATOM 6346 C C . ALA D 1 30 ? -7.108 3.283 4.853 1.00 11.23 31 ALA D C 1
ATOM 6347 O O . ALA D 1 30 ? -8.234 3.239 5.392 1.00 11.59 31 ALA D O 1
ATOM 6349 N N . PHE D 1 31 ? -6.336 2.201 4.667 1.00 9.34 32 PHE D N 1
ATOM 6350 C CA . PHE D 1 31 ? -6.723 0.883 5.197 1.00 9.03 32 PHE D CA 1
ATOM 6351 C C . PHE D 1 31 ? -5.903 0.738 6.493 1.00 9.52 32 PHE D C 1
ATOM 6352 O O . PHE D 1 31 ? -4.650 0.845 6.443 1.00 8.50 32 PHE D O 1
ATOM 6360 N N . ILE D 1 32 ? -6.583 0.589 7.628 1.00 8.40 33 ILE D N 1
ATOM 6361 C CA . ILE D 1 32 ? -5.957 0.606 8.942 1.00 8.63 33 ILE D CA 1
ATOM 6362 C C . ILE D 1 32 ? -6.250 -0.710 9.617 1.00 9.64 33 ILE D C 1
ATOM 6363 O O . ILE D 1 32 ? -7.407 -1.009 9.925 1.00 10.11 33 ILE D O 1
ATOM 6368 N N . THR D 1 33 ? -5.234 -1.529 9.773 1.00 10.06 34 THR D N 1
ATOM 6369 C CA . THR D 1 33 ? -5.429 -2.786 10.521 1.00 11.07 34 THR D CA 1
ATOM 6370 C C . THR D 1 33 ? -5.437 -2.407 12.018 1.00 12.19 34 THR D C 1
ATOM 6371 O O . THR D 1 33 ? -4.647 -1.534 12.475 1.00 14.47 34 THR D O 1
ATOM 6375 N N . GLY D 1 34 ? -6.335 -3.012 12.793 1.00 13.61 35 GLY D N 1
ATOM 6376 C CA . GLY D 1 34 ? -6.499 -2.610 14.187 1.00 13.04 35 GLY D CA 1
ATOM 6377 C C . GLY D 1 34 ? -7.153 -1.257 14.340 1.00 13.52 35 GLY D C 1
ATOM 6378 O O . GLY D 1 34 ? -7.051 -0.679 15.385 1.00 14.44 35 GLY D O 1
ATOM 6379 N N . GLY D 1 35 ? -7.921 -0.809 13.339 1.00 13.65 36 GLY D N 1
ATOM 6380 C CA . GLY D 1 35 ? -8.558 0.545 13.300 1.00 14.63 36 GLY D CA 1
ATOM 6381 C C . GLY D 1 35 ? -9.771 0.638 14.234 1.00 14.56 36 GLY D C 1
ATOM 6382 O O . GLY D 1 35 ? -10.359 1.697 14.372 1.00 14.16 36 GLY D O 1
ATOM 6383 N N . GLY D 1 36 ? -10.155 -0.499 14.830 1.00 14.80 37 GLY D N 1
ATOM 6384 C CA . GLY D 1 36 ? -11.295 -0.570 15.717 1.00 15.51 37 GLY D CA 1
ATOM 6385 C C . GLY D 1 36 ? -11.076 -0.173 17.157 1.00 16.62 37 GLY D C 1
ATOM 6386 O O . GLY D 1 36 ? -12.037 0.059 17.911 1.00 15.82 37 GLY D O 1
ATOM 6387 N N . SER D 1 37 ? -9.817 -0.119 17.601 1.00 16.00 38 SER D N 1
ATOM 6388 C CA . SER D 1 37 ? -9.590 0.255 18.997 1.00 14.77 38 SER D CA 1
ATOM 6389 C C . SER D 1 37 ? -8.297 0.980 19.141 1.00 13.55 38 SER D C 1
ATOM 6390 O O . SER D 1 37 ? -7.510 0.973 18.248 1.00 14.15 38 SER D O 1
ATOM 6393 N N . GLY D 1 38 ? -8.097 1.574 20.302 1.00 14.83 39 GLY D N 1
ATOM 6394 C CA . GLY D 1 38 ? -6.816 2.111 20.722 1.00 14.28 39 GLY D CA 1
ATOM 6395 C C . GLY D 1 38 ? -6.244 3.157 19.796 1.00 13.94 39 GLY D C 1
ATOM 6396 O O . GLY D 1 38 ? -6.950 4.043 19.297 1.00 11.97 39 GLY D O 1
ATOM 6397 N N . ILE D 1 39 ? -4.923 3.084 19.631 1.00 13.96 40 ILE D N 1
ATOM 6398 C CA . ILE D 1 39 ? -4.231 3.913 18.641 1.00 16.34 40 ILE D CA 1
ATOM 6399 C C . ILE D 1 39 ? -4.877 3.851 17.226 1.00 14.06 40 ILE D C 1
ATOM 6400 O O . ILE D 1 39 ? -5.067 4.890 16.569 1.00 13.36 40 ILE D O 1
ATOM 6405 N N . GLY D 1 40 ? -5.174 2.641 16.722 1.00 12.94 41 GLY D N 1
ATOM 6406 C CA . GLY D 1 40 ? -5.727 2.463 15.417 1.00 12.30 41 GLY D CA 1
ATOM 6407 C C . GLY D 1 40 ? -7.034 3.234 15.224 1.00 13.02 41 GLY D C 1
ATOM 6408 O O . GLY D 1 40 ? -7.221 3.916 14.225 1.00 10.96 41 GLY D O 1
ATOM 6409 N N . PHE D 1 41 ? -7.861 3.203 16.259 1.00 12.53 42 PHE D N 1
ATOM 6410 C CA . PHE D 1 41 ? -9.148 3.917 16.179 1.00 12.72 42 PHE D CA 1
ATOM 6411 C C . PHE D 1 41 ? -8.871 5.438 16.085 1.00 12.69 42 PHE D C 1
ATOM 6412 O O . PHE D 1 41 ? -9.469 6.130 15.245 1.00 12.04 42 PHE D O 1
ATOM 6420 N N . ARG D 1 42 ? -7.959 5.976 16.919 1.00 11.31 43 ARG D N 1
ATOM 6421 C CA . ARG D 1 42 ? -7.687 7.427 16.869 1.00 11.23 43 ARG D CA 1
ATOM 6422 C C . ARG D 1 42 ? -6.987 7.849 15.585 1.00 10.32 43 ARG D C 1
ATOM 6423 O O . ARG D 1 42 ? -7.228 8.952 15.111 1.00 9.41 43 ARG D O 1
ATOM 6431 N N . ILE D 1 43 ? -6.158 6.976 15.022 1.00 10.07 44 ILE D N 1
ATOM 6432 C CA . ILE D 1 43 ? -5.538 7.253 13.737 1.00 10.57 44 ILE D CA 1
ATOM 6433 C C . ILE D 1 43 ? -6.666 7.400 12.666 1.00 10.30 44 ILE D C 1
ATOM 6434 O O . ILE D 1 43 ? -6.600 8.310 11.798 1.00 9.31 44 ILE D O 1
ATOM 6439 N N . ALA D 1 44 ? -7.610 6.446 12.647 1.00 10.31 45 ALA D N 1
ATOM 6440 C CA . ALA D 1 44 ? -8.712 6.473 11.689 1.00 10.14 45 ALA D CA 1
ATOM 6441 C C . ALA D 1 44 ? -9.476 7.787 11.856 1.00 10.69 45 ALA D C 1
ATOM 6442 O O . ALA D 1 44 ? -9.754 8.508 10.868 1.00 10.17 45 ALA D O 1
ATOM 6444 N N . GLU D 1 45 ? -9.742 8.158 13.109 1.00 9.21 46 GLU D N 1
ATOM 6445 C CA . GLU D 1 45 ? -10.455 9.409 13.341 1.00 10.96 46 GLU D CA 1
ATOM 6446 C C . GLU D 1 45 ? -9.720 10.668 12.866 1.00 10.60 46 GLU D C 1
ATOM 6447 O O . GLU D 1 45 ? -10.300 11.549 12.253 1.00 11.48 46 GLU D O 1
ATOM 6453 N N . ILE D 1 46 ? -8.444 10.752 13.151 1.00 9.26 47 ILE D N 1
ATOM 6454 C CA . ILE D 1 46 ? -7.701 11.942 12.813 1.00 11.12 47 ILE D CA 1
ATOM 6455 C C . ILE D 1 46 ? -7.529 11.952 11.266 1.00 10.90 47 ILE D C 1
ATOM 6456 O O . ILE D 1 46 ? -7.655 13.016 10.623 1.00 10.62 47 ILE D O 1
ATOM 6461 N N . PHE D 1 47 ? -7.358 10.783 10.645 1.00 11.01 48 PHE D N 1
ATOM 6462 C CA . PHE D 1 47 ? -7.281 10.761 9.184 1.00 11.68 48 PHE D CA 1
ATOM 6463 C C . PHE D 1 47 ? -8.587 11.258 8.506 1.00 12.97 48 PHE D C 1
ATOM 6464 O O . PHE D 1 47 ? -8.552 12.097 7.590 1.00 11.72 48 PHE D O 1
ATOM 6472 N N . MET D 1 48 ? -9.720 10.755 9.004 1.00 11.22 49 MET D N 1
ATOM 6473 C CA . MET D 1 48 ? -11.046 11.256 8.572 1.00 11.90 49 MET D CA 1
ATOM 6474 C C . MET D 1 48 ? -11.278 12.755 8.803 1.00 11.70 49 MET D C 1
ATOM 6475 O O . MET D 1 48 ? -11.946 13.391 7.988 1.00 12.88 49 MET D O 1
ATOM 6480 N N . ARG D 1 49 ? -10.797 13.293 9.932 1.00 12.88 50 ARG D N 1
ATOM 6481 C CA . ARG D 1 49 ? -10.826 14.730 10.134 1.00 13.99 50 ARG D CA 1
ATOM 6482 C C . ARG D 1 49 ? -9.988 15.550 9.108 1.00 15.22 50 ARG D C 1
ATOM 6483 O O . ARG D 1 49 ? -10.189 16.745 8.946 1.00 16.97 50 ARG D O 1
ATOM 6491 N N . HIS D 1 50 ? -9.080 14.906 8.402 1.00 13.11 51 HIS D N 1
ATOM 6492 C CA . HIS D 1 50 ? -8.382 15.571 7.307 1.00 14.36 51 HIS D CA 1
ATOM 6493 C C . HIS D 1 50 ? -8.861 15.156 5.961 1.00 14.28 51 HIS D C 1
ATOM 6494 O O . HIS D 1 50 ? -8.108 15.152 4.944 1.00 15.42 51 HIS D O 1
ATOM 6501 N N . GLY D 1 51 ? -10.121 14.751 5.865 1.00 14.61 52 GLY D N 1
ATOM 6502 C CA . GLY D 1 51 ? -10.635 14.429 4.513 1.00 12.71 52 GLY D CA 1
ATOM 6503 C C . GLY D 1 51 ? -10.565 13.030 4.023 1.00 13.41 52 GLY D C 1
ATOM 6504 O O . GLY D 1 51 ? -11.092 12.713 2.960 1.00 17.16 52 GLY D O 1
ATOM 6505 N N . CYS D 1 52 ? -9.918 12.130 4.762 1.00 13.24 53 CYS D N 1
ATOM 6506 C CA . CYS D 1 52 ? -9.661 10.766 4.296 1.00 12.48 53 CYS D CA 1
ATOM 6507 C C . CYS D 1 52 ? -10.861 9.848 4.556 1.00 13.75 53 CYS D C 1
ATOM 6508 O O . CYS D 1 52 ? -11.529 9.998 5.606 1.00 17.92 53 CYS D O 1
ATOM 6511 N N . HIS D 1 53 ? -11.147 8.870 3.710 1.00 12.70 54 HIS D N 1
ATOM 6512 C CA . HIS D 1 53 ? -12.071 7.794 4.114 1.00 13.35 54 HIS D CA 1
ATOM 6513 C C . HIS D 1 53 ? -11.220 6.676 4.627 1.00 12.95 54 HIS D C 1
ATOM 6514 O O . HIS D 1 53 ? -10.041 6.606 4.290 1.00 12.30 54 HIS D O 1
ATOM 6521 N N . THR D 1 54 ? -11.805 5.792 5.418 1.00 14.23 55 THR D N 1
ATOM 6522 C CA . THR D 1 54 ? -11.014 4.695 5.974 1.00 14.42 55 THR D CA 1
ATOM 6523 C C . THR D 1 54 ? -11.679 3.345 5.815 1.00 15.15 55 THR D C 1
ATOM 6524 O O . THR D 1 54 ? -12.931 3.249 5.637 1.00 14.53 55 THR D O 1
ATOM 6528 N N . VAL D 1 55 ? -10.839 2.300 5.885 1.00 13.42 56 VAL D N 1
ATOM 6529 C CA . VAL D 1 55 ? -11.256 0.910 5.954 1.00 12.87 56 VAL D CA 1
ATOM 6530 C C . VAL D 1 55 ? -10.583 0.420 7.224 1.00 13.16 56 VAL D C 1
ATOM 6531 O O . VAL D 1 55 ? -9.358 0.581 7.387 1.00 12.35 56 VAL D O 1
ATOM 6535 N N . ILE D 1 56 ? -11.365 -0.042 8.192 1.00 12.19 57 ILE D N 1
ATOM 6536 C CA . ILE D 1 56 ? -10.757 -0.562 9.424 1.00 12.36 57 ILE D CA 1
ATOM 6537 C C . ILE D 1 56 ? -10.976 -2.070 9.444 1.00 13.08 57 ILE D C 1
ATOM 6538 O O . ILE D 1 56 ? -12.058 -2.553 9.122 1.00 13.37 57 ILE D O 1
ATOM 6543 N N . ALA D 1 57 ? -9.907 -2.832 9.714 1.00 12.45 58 ALA D N 1
ATOM 6544 C CA . ALA D 1 57 ? -9.943 -4.272 9.574 1.00 12.77 58 ALA D CA 1
ATOM 6545 C C . ALA D 1 57 ? -9.348 -4.946 10.819 1.00 15.32 58 ALA D C 1
ATOM 6546 O O . ALA D 1 57 ? -8.307 -4.526 11.292 1.00 15.09 58 ALA D O 1
ATOM 6548 N N . SER D 1 58 ? -10.038 -5.931 11.405 1.00 15.36 59 SER D N 1
ATOM 6549 C CA . SER D 1 58 ? -9.378 -6.687 12.477 1.00 15.69 59 SER D CA 1
ATOM 6550 C C . SER D 1 58 ? -10.232 -7.911 12.707 1.00 15.41 59 SER D C 1
ATOM 6551 O O . SER D 1 58 ? -11.206 -8.118 11.965 1.00 14.33 59 SER D O 1
ATOM 6554 N N . ARG D 1 59 ? -9.901 -8.711 13.726 1.00 14.45 60 ARG D N 1
ATOM 6555 C CA . ARG D 1 59 ? -10.549 -10.033 13.773 1.00 15.29 60 ARG D CA 1
ATOM 6556 C C . ARG D 1 59 ? -12.013 -9.861 14.162 1.00 16.96 60 ARG D C 1
ATOM 6557 O O . ARG D 1 59 ? -12.881 -10.520 13.604 1.00 17.87 60 ARG D O 1
ATOM 6565 N N . SER D 1 60 ? -12.285 -8.954 15.117 1.00 15.49 61 SER D N 1
ATOM 6566 C CA . SER D 1 60 ? -13.649 -8.866 15.654 1.00 18.18 61 SER D CA 1
ATOM 6567 C C . SER D 1 60 ? -14.579 -8.029 14.813 1.00 17.12 61 SER D C 1
ATOM 6568 O O . SER D 1 60 ? -14.457 -6.820 14.786 1.00 17.17 61 SER D O 1
ATOM 6571 N N . LEU D 1 61 ? -15.500 -8.655 14.104 1.00 17.77 62 LEU D N 1
ATOM 6572 C CA . LEU D 1 61 ? -16.459 -7.863 13.353 1.00 22.42 62 LEU D CA 1
ATOM 6573 C C . LEU D 1 61 ? -17.329 -6.964 14.262 1.00 20.78 62 LEU D C 1
ATOM 6574 O O . LEU D 1 61 ? -17.520 -5.799 13.901 1.00 19.34 62 LEU D O 1
ATOM 6579 N N . PRO D 1 62 ? -17.786 -7.436 15.481 1.00 22.19 63 PRO D N 1
ATOM 6580 C CA . PRO D 1 62 ? -18.553 -6.427 16.245 1.00 22.38 63 PRO D CA 1
ATOM 6581 C C . PRO D 1 62 ? -17.708 -5.200 16.632 1.00 19.65 63 PRO D C 1
ATOM 6582 O O . PRO D 1 62 ? -18.228 -4.096 16.623 1.00 18.65 63 PRO D O 1
ATOM 6586 N N . ARG D 1 63 ? -16.439 -5.380 17.001 1.00 16.34 64 ARG D N 1
ATOM 6587 C CA . ARG D 1 63 ? -15.619 -4.225 17.332 1.00 17.46 64 ARG D CA 1
ATOM 6588 C C . ARG D 1 63 ? -15.515 -3.200 16.173 1.00 15.59 64 ARG D C 1
ATOM 6589 O O . ARG D 1 63 ? -15.593 -1.977 16.388 1.00 15.45 64 ARG D O 1
ATOM 6597 N N . VAL D 1 64 ? -15.338 -3.698 14.951 1.00 15.65 65 VAL D N 1
ATOM 6598 C CA . VAL D 1 64 ? -15.141 -2.727 13.872 1.00 15.61 65 VAL D CA 1
ATOM 6599 C C . VAL D 1 64 ? -16.505 -2.151 13.453 1.00 15.56 65 VAL D C 1
ATOM 6600 O O . VAL D 1 64 ? -16.568 -0.984 13.053 1.00 14.46 65 VAL D O 1
ATOM 6604 N N . LEU D 1 65 ? -17.587 -2.950 13.527 1.00 13.39 66 LEU D N 1
ATOM 6605 C CA . LEU D 1 65 ? -18.943 -2.345 13.223 1.00 15.47 66 LEU D CA 1
ATOM 6606 C C . LEU D 1 65 ? -19.222 -1.130 14.062 1.00 14.95 66 LEU D C 1
ATOM 6607 O O . LEU D 1 65 ? -19.652 -0.076 13.535 1.00 14.38 66 LEU D O 1
ATOM 6612 N N . THR D 1 66 ? -18.991 -1.292 15.370 1.00 16.16 67 THR D N 1
ATOM 6613 C CA . THR D 1 66 ? -19.214 -0.242 16.370 1.00 17.63 67 THR D CA 1
ATOM 6614 C C . THR D 1 66 ? -18.315 0.955 16.092 1.00 16.33 67 THR D C 1
ATOM 6615 O O . THR D 1 66 ? -18.744 2.120 16.116 1.00 14.05 67 THR D O 1
ATOM 6619 N N . ALA D 1 67 ? -17.017 0.669 15.870 1.00 14.01 68 ALA D N 1
ATOM 6620 C CA . ALA D 1 67 ? -16.050 1.767 15.620 1.00 13.47 68 ALA D CA 1
ATOM 6621 C C . ALA D 1 67 ? -16.470 2.585 14.384 1.00 11.61 68 ALA D C 1
ATOM 6622 O O . ALA D 1 67 ? -16.452 3.835 14.440 1.00 13.21 68 ALA D O 1
ATOM 6624 N N . ALA D 1 68 ? -16.798 1.897 13.302 1.00 10.86 69 ALA D N 1
ATOM 6625 C CA . ALA D 1 68 ? -17.074 2.521 12.002 1.00 11.83 69 ALA D CA 1
ATOM 6626 C C . ALA D 1 68 ? -18.225 3.464 12.099 1.00 13.65 69 ALA D C 1
ATOM 6627 O O . ALA D 1 68 ? -18.256 4.549 11.419 1.00 13.46 69 ALA D O 1
ATOM 6629 N N . ARG D 1 69 ? -19.212 3.092 12.913 1.00 13.92 70 ARG D N 1
ATOM 6630 C CA . ARG D 1 69 ? -20.407 3.983 13.021 1.00 15.15 70 ARG D CA 1
ATOM 6631 C C . ARG D 1 69 ? -20.067 5.210 13.776 1.00 15.89 70 ARG D C 1
ATOM 6632 O O . ARG D 1 69 ? -20.511 6.319 13.397 1.00 16.61 70 ARG D O 1
ATOM 6640 N N . LYS D 1 70 ? -19.214 5.061 14.795 1.00 13.99 71 LYS D N 1
ATOM 6641 C CA . LYS D 1 70 ? -18.738 6.219 15.507 1.00 14.76 71 LYS D CA 1
ATOM 6642 C C . LYS D 1 70 ? -17.864 7.133 14.717 1.00 14.10 71 LYS D C 1
ATOM 6643 O O . LYS D 1 70 ? -18.056 8.350 14.753 1.00 13.95 71 LYS D O 1
ATOM 6649 N N . LEU D 1 71 ? -16.884 6.574 13.989 1.00 14.29 72 LEU D N 1
ATOM 6650 C CA . LEU D 1 71 ? -16.012 7.361 13.136 1.00 15.76 72 LEU D CA 1
ATOM 6651 C C . LEU D 1 71 ? -16.777 8.137 12.055 1.00 16.07 72 LEU D C 1
ATOM 6652 O O . LEU D 1 71 ? -16.569 9.334 11.939 1.00 14.26 72 LEU D O 1
ATOM 6657 N N . ALA D 1 72 ? -17.591 7.443 11.227 1.00 17.66 73 ALA D N 1
ATOM 6658 C CA . ALA D 1 72 ? -18.439 8.108 10.248 1.00 17.84 73 ALA D CA 1
ATOM 6659 C C . ALA D 1 72 ? -19.329 9.200 10.867 1.00 19.20 73 ALA D C 1
ATOM 6660 O O . ALA D 1 72 ? -19.406 10.326 10.373 1.00 18.50 73 ALA D O 1
ATOM 6662 N N . GLY D 1 73 ? -20.008 8.850 11.952 1.00 21.73 74 GLY D N 1
ATOM 6663 C CA . GLY D 1 73 ? -20.852 9.785 12.667 1.00 24.12 74 GLY D CA 1
ATOM 6664 C C . GLY D 1 73 ? -20.147 11.050 13.085 1.00 24.69 74 GLY D C 1
ATOM 6665 O O . GLY D 1 73 ? -20.706 12.105 12.975 1.00 27.65 74 GLY D O 1
ATOM 6666 N N . ALA D 1 74 ? -18.911 10.974 13.562 1.00 23.79 75 ALA D N 1
ATOM 6667 C CA . ALA D 1 74 ? -18.209 12.155 14.080 1.00 21.83 75 ALA D CA 1
ATOM 6668 C C . ALA D 1 74 ? -17.624 12.987 12.941 1.00 20.36 75 ALA D C 1
ATOM 6669 O O . ALA D 1 74 ? -17.430 14.179 13.081 1.00 22.39 75 ALA D O 1
ATOM 6671 N N . THR D 1 75 ? -17.318 12.373 11.825 1.00 21.28 76 THR D N 1
ATOM 6672 C CA . THR D 1 75 ? -16.556 13.076 10.815 1.00 20.08 76 THR D CA 1
ATOM 6673 C C . THR D 1 75 ? -17.281 13.339 9.514 1.00 19.67 76 THR D C 1
ATOM 6674 O O . THR D 1 75 ? -16.825 14.132 8.791 1.00 21.50 76 THR D O 1
ATOM 6678 N N . GLY D 1 76 ? -18.364 12.648 9.221 1.00 21.82 77 GLY D N 1
ATOM 6679 C CA . GLY D 1 76 ? -19.027 12.726 7.949 1.00 23.50 77 GLY D CA 1
ATOM 6680 C C . GLY D 1 76 ? -18.297 12.051 6.753 1.00 22.46 77 GLY D C 1
ATOM 6681 O O . GLY D 1 76 ? -18.786 12.109 5.646 1.00 27.46 77 GLY D O 1
ATOM 6682 N N . ARG D 1 77 ? -17.132 11.423 6.967 1.00 19.72 78 ARG D N 1
ATOM 6683 C CA . ARG D 1 77 ? -16.414 10.621 5.946 1.00 19.08 78 ARG D CA 1
ATOM 6684 C C . ARG D 1 77 ? -16.825 9.122 6.027 1.00 18.16 78 ARG D C 1
ATOM 6685 O O . ARG D 1 77 ? -17.546 8.743 6.887 1.00 17.11 78 ARG D O 1
ATOM 6693 N N . ARG D 1 78 ? -16.424 8.282 5.090 1.00 17.67 79 ARG D N 1
ATOM 6694 C CA . ARG D 1 78 ? -16.894 6.895 5.113 1.00 17.34 79 ARG D CA 1
ATOM 6695 C C . ARG D 1 78 ? -15.913 6.044 5.849 1.00 17.00 79 ARG D C 1
ATOM 6696 O O . ARG D 1 78 ? -14.702 6.280 5.731 1.00 15.42 79 ARG D O 1
ATOM 6704 N N . CYS D 1 79 ? -16.418 5.046 6.546 1.00 14.84 80 CYS D N 1
ATOM 6705 C CA . CYS D 1 79 ? -15.516 4.096 7.291 1.00 15.28 80 CYS D CA 1
ATOM 6706 C C . CYS D 1 79 ? -16.105 2.728 7.030 1.00 16.94 80 CYS D C 1
ATOM 6707 O O . CYS D 1 79 ? -17.219 2.418 7.521 1.00 19.26 80 CYS D O 1
ATOM 6710 N N . LEU D 1 80 ? -15.422 1.937 6.219 1.00 15.76 81 LEU D N 1
ATOM 6711 C CA . LEU D 1 80 ? -15.839 0.558 5.942 1.00 15.69 81 LEU D CA 1
ATOM 6712 C C . LEU D 1 80 ? -15.205 -0.417 6.951 1.00 14.94 81 LEU D C 1
ATOM 6713 O O . LEU D 1 80 ? -13.970 -0.614 6.912 1.00 14.71 81 LEU D O 1
ATOM 6718 N N . PRO D 1 81 ? -16.028 -1.083 7.791 1.00 13.35 82 PRO D N 1
ATOM 6719 C CA . PRO D 1 81 ? -15.448 -2.089 8.660 1.00 14.37 82 PRO D CA 1
ATOM 6720 C C . PRO D 1 81 ? -15.411 -3.456 8.042 1.00 13.62 82 PRO D C 1
ATOM 6721 O O . PRO D 1 81 ? -16.459 -3.922 7.514 1.00 13.04 82 PRO D O 1
ATOM 6725 N N . LEU D 1 82 ? -14.312 -4.182 8.251 1.00 12.13 83 LEU D N 1
ATOM 6726 C CA . LEU D 1 82 ? -14.177 -5.549 7.752 1.00 13.14 83 LEU D CA 1
ATOM 6727 C C . LEU D 1 82 ? -13.536 -6.460 8.773 1.00 14.39 83 LEU D C 1
ATOM 6728 O O . LEU D 1 82 ? -12.671 -6.041 9.527 1.00 14.76 83 LEU D O 1
ATOM 6733 N N . SER D 1 83 ? -13.893 -7.712 8.720 1.00 14.56 84 SER D N 1
ATOM 6734 C CA . SER D 1 83 ? -13.283 -8.664 9.649 1.00 17.52 84 SER D CA 1
ATOM 6735 C C . SER D 1 83 ? -12.190 -9.449 8.901 1.00 16.93 84 SER D C 1
ATOM 6736 O O . SER D 1 83 ? -12.430 -10.006 7.861 1.00 16.71 84 SER D O 1
ATOM 6739 N N . MET D 1 84 ? -10.952 -9.463 9.428 1.00 16.79 85 MET D N 1
ATOM 6740 C CA . MET D 1 84 ? -9.926 -10.269 8.845 1.00 17.10 85 MET D CA 1
ATOM 6741 C C . MET D 1 84 ? -8.817 -10.447 9.857 1.00 16.44 85 MET D C 1
ATOM 6742 O O . MET D 1 84 ? -8.424 -9.490 10.519 1.00 17.64 85 MET D O 1
ATOM 6747 N N . ASP D 1 85 ? -8.277 -11.662 9.847 1.00 15.37 86 ASP D N 1
ATOM 6748 C CA . ASP D 1 85 ? -7.086 -12.000 10.607 1.00 15.35 86 ASP D CA 1
ATOM 6749 C C . ASP D 1 85 ? -5.836 -11.775 9.711 1.00 14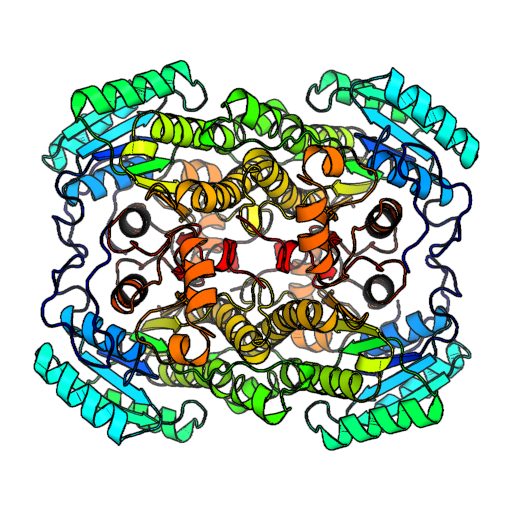.10 86 ASP D C 1
ATOM 6750 O O . ASP D 1 85 ? -5.740 -12.389 8.584 1.00 11.62 86 ASP D O 1
ATOM 6755 N N . VAL D 1 86 ? -4.887 -10.962 10.217 1.00 12.00 87 VAL D N 1
ATOM 6756 C CA . VAL D 1 86 ? -3.668 -10.629 9.378 1.00 12.45 87 VAL D CA 1
ATOM 6757 C C . VAL D 1 86 ? -2.847 -11.881 9.037 1.00 13.76 87 VAL D C 1
ATOM 6758 O O . VAL D 1 86 ? -2.038 -11.889 8.029 1.00 13.65 87 VAL D O 1
ATOM 6762 N N . ARG D 1 87 ? -3.079 -12.961 9.765 1.00 13.43 88 ARG D N 1
ATOM 6763 C CA . ARG D 1 87 ? -2.290 -14.190 9.612 1.00 15.10 88 ARG D CA 1
ATOM 6764 C C . ARG D 1 87 ? -2.912 -15.090 8.542 1.00 18.43 88 ARG D C 1
ATOM 6765 O O . ARG D 1 87 ? -2.284 -16.032 8.098 1.00 19.89 88 ARG D O 1
ATOM 6773 N N . ALA D 1 88 ? -4.103 -14.737 8.053 1.00 16.41 89 ALA D N 1
ATOM 6774 C CA . ALA D 1 88 ? -4.848 -15.597 7.070 1.00 20.14 89 ALA D CA 1
ATOM 6775 C C . ALA D 1 88 ? -4.849 -14.837 5.716 1.00 19.24 89 ALA D C 1
ATOM 6776 O O . ALA D 1 88 ? -5.694 -13.925 5.505 1.00 20.70 89 ALA D O 1
ATOM 6778 N N . PRO D 1 89 ? -3.867 -15.137 4.819 1.00 20.22 90 PRO D N 1
ATOM 6779 C CA . PRO D 1 89 ? -3.838 -14.397 3.553 1.00 20.04 90 PRO D CA 1
ATOM 6780 C C . PRO D 1 89 ? -5.141 -14.421 2.697 1.00 18.79 90 PRO D C 1
ATOM 6781 O O . PRO D 1 89 ? -5.430 -13.378 2.164 1.00 15.93 90 PRO D O 1
ATOM 6785 N N . PRO D 1 90 ? -5.967 -15.520 2.702 1.00 20.27 91 PRO D N 1
ATOM 6786 C CA . PRO D 1 90 ? -7.303 -15.437 2.002 1.00 18.55 91 PRO D CA 1
ATOM 6787 C C . PRO D 1 90 ? -8.202 -14.327 2.534 1.00 16.01 91 PRO D C 1
ATOM 6788 O O . PRO D 1 90 ? -8.892 -13.647 1.748 1.00 13.60 91 PRO D O 1
ATOM 6792 N N . ALA D 1 91 ? -8.190 -14.166 3.855 1.00 13.76 92 ALA D N 1
ATOM 6793 C CA . ALA D 1 91 ? -9.051 -13.133 4.454 1.00 15.98 92 ALA D CA 1
ATOM 6794 C C . ALA D 1 91 ? -8.532 -11.736 4.154 1.00 14.15 92 ALA D C 1
ATOM 6795 O O . ALA D 1 91 ? -9.308 -10.817 3.957 1.00 14.80 92 ALA D O 1
ATOM 6797 N N . VAL D 1 92 ? -7.220 -11.580 4.146 1.00 11.56 93 VAL D N 1
ATOM 6798 C CA . VAL D 1 92 ? -6.634 -10.298 3.899 1.00 12.38 93 VAL D CA 1
ATOM 6799 C C . VAL D 1 92 ? -6.973 -9.928 2.426 1.00 12.27 93 VAL D C 1
ATOM 6800 O O . VAL D 1 92 ? -7.323 -8.772 2.135 1.00 13.21 93 VAL D O 1
ATOM 6804 N N . MET D 1 93 ? -6.856 -10.908 1.541 1.00 13.54 94 MET D N 1
ATOM 6805 C CA . MET D 1 93 ? -7.138 -10.670 0.081 1.00 15.54 94 MET D CA 1
ATOM 6806 C C . MET D 1 93 ? -8.617 -10.258 -0.100 1.00 15.60 94 MET D C 1
ATOM 6807 O O . MET D 1 93 ? -8.933 -9.342 -0.845 1.00 13.52 94 MET D O 1
ATOM 6812 N N . ALA D 1 94 ? -9.498 -10.894 0.690 1.00 16.12 95 ALA D N 1
ATOM 6813 C CA . ALA D 1 94 ? -10.915 -10.620 0.593 1.00 15.87 95 ALA D CA 1
ATOM 6814 C C . ALA D 1 94 ? -11.243 -9.199 1.096 1.00 15.25 95 ALA D C 1
ATOM 6815 O O . ALA D 1 94 ? -12.074 -8.507 0.505 1.00 14.10 95 ALA D O 1
ATOM 6817 N N . ALA D 1 95 ? -10.603 -8.765 2.191 1.00 16.02 96 ALA D N 1
ATOM 6818 C CA . ALA D 1 95 ? -10.872 -7.447 2.768 1.00 14.07 96 ALA D CA 1
ATOM 6819 C C . ALA D 1 95 ? -10.363 -6.373 1.805 1.00 14.64 96 ALA D C 1
ATOM 6820 O O . ALA D 1 95 ? -10.962 -5.278 1.621 1.00 15.46 96 ALA D O 1
ATOM 6822 N N . VAL D 1 96 ? -9.202 -6.634 1.213 1.00 16.08 97 VAL D N 1
ATOM 6823 C CA . VAL D 1 96 ? -8.608 -5.656 0.324 1.00 16.38 97 VAL D CA 1
ATOM 6824 C C . VAL D 1 96 ? -9.511 -5.569 -0.932 1.00 16.55 97 VAL D C 1
ATOM 6825 O O . VAL D 1 96 ? -9.786 -4.453 -1.397 1.00 17.51 97 VAL D O 1
ATOM 6829 N N . ASP D 1 97 ? -9.974 -6.718 -1.441 1.00 18.94 98 ASP D N 1
ATOM 6830 C CA . ASP D 1 97 ? -10.943 -6.698 -2.556 1.00 21.26 98 ASP D CA 1
ATOM 6831 C C . ASP D 1 97 ? -12.229 -5.928 -2.222 1.00 19.82 98 ASP D C 1
ATOM 6832 O O . ASP D 1 97 ? -12.730 -5.207 -3.074 1.00 18.73 98 ASP D O 1
ATOM 6837 N N . GLN D 1 98 ? -12.760 -6.094 -1.006 1.00 19.10 99 GLN D N 1
ATOM 6838 C CA . GLN D 1 98 ? -13.904 -5.324 -0.596 1.00 19.45 99 GLN D CA 1
ATOM 6839 C C . GLN D 1 98 ? -13.682 -3.796 -0.516 1.00 18.04 99 GLN D C 1
ATOM 6840 O O . GLN D 1 98 ? -14.521 -3.041 -0.990 1.00 16.68 99 GLN D O 1
ATOM 6846 N N . ALA D 1 99 ? -12.561 -3.374 0.083 1.00 15.45 100 ALA D N 1
ATOM 6847 C CA . ALA D 1 99 ? -12.150 -1.974 0.086 1.00 16.10 100 ALA D CA 1
ATOM 6848 C C . ALA D 1 99 ? -12.037 -1.366 -1.338 1.00 15.73 100 ALA D C 1
ATOM 6849 O O . ALA D 1 99 ? -12.448 -0.238 -1.609 1.00 16.25 100 ALA D O 1
ATOM 6851 N N . LEU D 1 100 ? -11.481 -2.121 -2.253 1.00 16.46 101 LEU D N 1
ATOM 6852 C CA . LEU D 1 100 ? -11.375 -1.653 -3.640 1.00 20.02 101 LEU D CA 1
ATOM 6853 C C . LEU D 1 100 ? -12.789 -1.561 -4.318 1.00 19.92 101 LEU D C 1
ATOM 6854 O O . LEU D 1 100 ? -13.039 -0.634 -5.051 1.00 22.90 101 LEU D O 1
ATOM 6859 N N . LYS D 1 101 ? -13.664 -2.524 -4.073 1.00 20.39 102 LYS D N 1
ATOM 6860 C CA . LYS D 1 101 ? -15.005 -2.459 -4.639 1.00 21.85 102 LYS D CA 1
ATOM 6861 C C . LYS D 1 101 ? -15.686 -1.176 -4.107 1.00 21.59 102 LYS D C 1
ATOM 6862 O O . LYS D 1 101 ? -16.383 -0.479 -4.822 1.00 22.52 102 LYS D O 1
ATOM 6868 N N . GLU D 1 102 ? -15.548 -0.885 -2.830 1.00 20.21 103 GLU D N 1
ATOM 6869 C CA . GLU D 1 102 ? -16.278 0.263 -2.251 1.00 21.47 103 GLU D CA 1
ATOM 6870 C C . GLU D 1 102 ? -15.692 1.588 -2.663 1.00 20.28 103 GLU D C 1
ATOM 6871 O O . GLU D 1 102 ? -16.428 2.573 -2.881 1.00 19.12 103 GLU D O 1
ATOM 6877 N N . PHE D 1 103 ? -14.373 1.646 -2.797 1.00 18.47 104 PHE D N 1
ATOM 6878 C CA . PHE D 1 103 ? -13.736 2.937 -2.900 1.00 18.73 104 PHE D CA 1
ATOM 6879 C C . PHE D 1 103 ? -12.985 3.097 -4.190 1.00 19.03 104 PHE D C 1
ATOM 6880 O O . PHE D 1 103 ? -12.690 4.201 -4.548 1.00 22.13 104 PHE D O 1
ATOM 6888 N N . GLY D 1 104 ? -12.699 2.027 -4.915 1.00 21.11 105 GLY D N 1
ATOM 6889 C CA . GLY D 1 104 ? -11.929 2.170 -6.172 1.00 20.27 105 GLY D CA 1
ATOM 6890 C C . GLY D 1 104 ? -10.428 2.466 -6.036 1.00 21.19 105 GLY D C 1
ATOM 6891 O O . GLY D 1 104 ? -9.716 2.394 -7.018 1.00 22.80 105 GLY D O 1
ATOM 6892 N N . ARG D 1 105 ? -9.938 2.778 -4.830 1.00 19.26 106 ARG D N 1
ATOM 6893 C CA . ARG D 1 105 ? -8.495 3.067 -4.618 1.00 19.13 106 ARG D CA 1
ATOM 6894 C C . ARG D 1 105 ? -8.175 2.775 -3.149 1.00 16.27 106 ARG D C 1
ATOM 6895 O O . ARG D 1 105 ? -9.087 2.755 -2.297 1.00 14.16 106 ARG D O 1
ATOM 6903 N N . ILE D 1 106 ? -6.884 2.593 -2.859 1.00 14.74 107 ILE D N 1
ATOM 6904 C CA . ILE D 1 106 ? -6.369 2.669 -1.458 1.00 13.82 107 ILE D CA 1
ATOM 6905 C C . ILE D 1 106 ? -5.064 3.474 -1.619 1.00 12.73 107 ILE D C 1
ATOM 6906 O O . ILE D 1 106 ? -4.288 3.137 -2.471 1.00 12.60 107 ILE D O 1
ATOM 6911 N N . ASP D 1 107 ? -4.870 4.542 -0.849 1.00 11.89 108 ASP D N 1
ATOM 6912 C CA . ASP D 1 107 ? -3.725 5.400 -1.016 1.00 12.21 108 ASP D CA 1
ATOM 6913 C C . ASP D 1 107 ? -2.704 5.072 0.093 1.00 11.48 108 ASP D C 1
ATOM 6914 O O . ASP D 1 107 ? -1.510 5.260 -0.070 1.00 11.70 108 ASP D O 1
ATOM 6919 N N . ILE D 1 108 ? -3.208 4.643 1.239 1.00 10.58 109 ILE D N 1
ATOM 6920 C CA . ILE D 1 108 ? -2.400 4.564 2.506 1.00 10.08 109 ILE D CA 1
ATOM 6921 C C . ILE D 1 108 ? -2.723 3.236 3.227 1.00 10.22 109 ILE D C 1
ATOM 6922 O O . ILE D 1 108 ? -3.903 2.829 3.403 1.00 9.01 109 ILE D O 1
ATOM 6927 N N . LEU D 1 109 ? -1.673 2.579 3.710 1.00 8.57 110 LEU D N 1
ATOM 6928 C CA . LEU D 1 109 ? -1.860 1.394 4.571 1.00 8.22 110 LEU D CA 1
ATOM 6929 C C . LEU D 1 109 ? -1.174 1.714 5.910 1.00 8.55 110 LEU D C 1
ATOM 6930 O O . LEU D 1 109 ? 0.028 2.124 5.955 1.00 8.05 110 LEU D O 1
ATOM 6935 N N . ILE D 1 110 ? -1.938 1.539 6.975 1.00 8.03 111 ILE D N 1
ATOM 6936 C CA . ILE D 1 110 ? -1.419 1.610 8.355 1.00 8.14 111 ILE D CA 1
ATOM 6937 C C . ILE D 1 110 ? -1.499 0.231 8.998 1.00 9.49 111 ILE D C 1
ATOM 6938 O O . ILE D 1 110 ? -2.599 -0.343 9.126 1.00 10.41 111 ILE D O 1
ATOM 6943 N N . ASN D 1 111 ? -0.321 -0.330 9.349 1.00 9.56 112 ASN D N 1
ATOM 6944 C CA . ASN D 1 111 ? -0.210 -1.700 9.884 1.00 10.35 112 ASN D CA 1
ATOM 6945 C C . ASN D 1 111 ? -0.107 -1.515 11.390 1.00 12.02 112 ASN D C 1
ATOM 6946 O O . ASN D 1 111 ? 0.983 -1.255 11.906 1.00 11.71 112 ASN D O 1
ATOM 6951 N N . CYS D 1 112 ? -1.249 -1.613 12.059 1.00 13.83 113 CYS D N 1
ATOM 6952 C CA . CYS D 1 112 ? -1.370 -1.264 13.451 1.00 15.30 113 CYS D CA 1
ATOM 6953 C C . CYS D 1 112 ? -1.710 -2.552 14.270 1.00 18.89 113 CYS D C 1
ATOM 6954 O O . CYS D 1 112 ? -1.444 -2.579 15.493 1.00 20.95 113 CYS D O 1
ATOM 6957 N N . ALA D 1 113 ? -2.170 -3.632 13.609 1.00 16.24 114 ALA D N 1
ATOM 6958 C CA . ALA D 1 113 ? -2.564 -4.870 14.325 1.00 16.95 114 ALA D CA 1
ATOM 6959 C C . ALA D 1 113 ? -1.344 -5.431 15.060 1.00 18.72 114 ALA D C 1
ATOM 6960 O O . ALA D 1 113 ? -0.236 -5.435 14.517 1.00 16.78 114 ALA D O 1
ATOM 6962 N N . ALA D 1 114 ? -1.569 -5.975 16.266 1.00 15.73 115 ALA D N 1
ATOM 6963 C CA . ALA D 1 114 ? -0.495 -6.532 17.082 1.00 15.77 115 ALA D CA 1
ATOM 6964 C C . ALA D 1 114 ? -1.126 -7.233 18.301 1.00 16.30 115 ALA D C 1
ATOM 6965 O O . ALA D 1 114 ? -2.274 -6.983 18.649 1.00 16.50 115 ALA D O 1
ATOM 6967 N N . GLY D 1 115 ? -0.348 -8.120 18.907 1.00 17.34 116 GLY D N 1
ATOM 6968 C CA . GLY D 1 115 ? -0.749 -8.764 20.170 1.00 18.18 116 GLY D CA 1
ATOM 6969 C C . GLY D 1 115 ? 0.442 -8.670 21.123 1.00 18.91 116 GLY D C 1
ATOM 6970 O O . GLY D 1 115 ? 1.587 -8.785 20.719 1.00 16.60 116 GLY D O 1
ATOM 6971 N N . ASN D 1 116 ? 0.172 -8.427 22.410 1.00 17.90 117 ASN D N 1
ATOM 6972 C CA . ASN D 1 116 ? 1.233 -8.312 23.370 1.00 17.23 117 ASN D CA 1
ATOM 6973 C C . ASN D 1 116 ? 0.651 -8.646 24.780 1.00 19.24 117 ASN D C 1
ATOM 6974 O O . ASN D 1 116 ? -0.583 -8.654 24.972 1.00 17.16 117 ASN D O 1
ATOM 6979 N N . PHE D 1 117 ? 1.567 -8.979 25.690 1.00 17.03 118 PHE D N 1
ATOM 6980 C CA . PHE D 1 117 ? 1.266 -9.377 27.090 1.00 16.94 118 PHE D CA 1
ATOM 6981 C C . PHE D 1 117 ? 2.617 -9.467 27.783 1.00 16.60 118 PHE D C 1
ATOM 6982 O O . PHE D 1 117 ? 3.669 -9.724 27.099 1.00 15.76 118 PHE D O 1
ATOM 6990 N N . LEU D 1 118 ? 2.623 -9.282 29.106 1.00 15.81 119 LEU D N 1
ATOM 6991 C CA . LEU D 1 118 ? 3.867 -9.488 29.821 1.00 17.77 119 LEU D CA 1
ATOM 6992 C C . LEU D 1 118 ? 4.108 -10.954 30.141 1.00 19.14 119 LEU D C 1
ATOM 6993 O O . LEU D 1 118 ? 3.191 -11.646 30.625 1.00 18.05 119 LEU D O 1
ATOM 6998 N N . CYS D 1 119 ? 5.348 -11.419 29.940 1.00 17.53 120 CYS D N 1
ATOM 6999 C CA . CYS D 1 119 ? 5.653 -12.781 30.256 1.00 18.45 120 CYS D CA 1
ATOM 7000 C C . CYS D 1 119 ? 7.185 -12.949 30.298 1.00 19.39 120 CYS D C 1
ATOM 7001 O O . CYS D 1 119 ? 7.893 -12.623 29.310 1.00 16.90 120 CYS D O 1
ATOM 7004 N N . PRO D 1 120 ? 7.701 -13.538 31.386 1.00 18.67 121 PRO D N 1
ATOM 7005 C CA . PRO D 1 120 ? 9.169 -13.813 31.374 1.00 16.22 121 PRO D CA 1
ATOM 7006 C C . PRO D 1 120 ? 9.554 -14.787 30.264 1.00 14.64 121 PRO D C 1
ATOM 7007 O O . PRO D 1 120 ? 8.774 -15.684 29.934 1.00 14.82 121 PRO D O 1
ATOM 7011 N N . ALA D 1 121 ? 10.739 -14.628 29.698 1.00 14.34 122 ALA D N 1
ATOM 7012 C CA . ALA D 1 121 ? 11.175 -15.473 28.561 1.00 17.85 122 ALA D CA 1
ATOM 7013 C C . ALA D 1 121 ? 11.196 -17.009 28.932 1.00 19.92 122 ALA D C 1
ATOM 7014 O O . ALA D 1 121 ? 10.752 -17.878 28.157 1.00 21.13 122 ALA D O 1
ATOM 7016 N N . GLY D 1 122 ? 11.622 -17.326 30.156 1.00 21.18 123 GLY D N 1
ATOM 7017 C CA . GLY D 1 122 ? 11.623 -18.724 30.569 1.00 22.66 123 GLY D CA 1
ATOM 7018 C C . GLY D 1 122 ? 10.239 -19.335 30.740 1.00 28.10 123 GLY D C 1
ATOM 7019 O O . GLY D 1 122 ? 10.102 -20.544 30.713 1.00 33.68 123 GLY D O 1
ATOM 7020 N N . ALA D 1 123 ? 9.203 -18.509 30.926 1.00 25.72 124 ALA D N 1
ATOM 7021 C CA . ALA D 1 123 ? 7.822 -19.001 31.045 1.00 24.61 124 ALA D CA 1
ATOM 7022 C C . ALA D 1 123 ? 7.048 -18.914 29.694 1.00 25.03 124 ALA D C 1
ATOM 7023 O O . ALA D 1 123 ? 5.987 -19.494 29.531 1.00 27.78 124 ALA D O 1
ATOM 7025 N N . LEU D 1 124 ? 7.567 -18.162 28.733 1.00 18.61 125 LEU D N 1
ATOM 7026 C CA . LEU D 1 124 ? 6.819 -18.006 27.450 1.00 18.19 125 LEU D CA 1
ATOM 7027 C C . LEU D 1 124 ? 6.811 -19.303 26.691 1.00 16.67 125 LEU D C 1
ATOM 7028 O O . LEU D 1 124 ? 7.894 -19.826 26.373 1.00 19.88 125 LEU D O 1
ATOM 7033 N N . SER D 1 125 ? 5.646 -19.818 26.307 1.00 16.57 126 SER D N 1
ATOM 7034 C CA . SER D 1 125 ? 5.642 -21.022 25.494 1.00 18.14 126 SER D CA 1
ATOM 7035 C C . SER D 1 125 ? 6.144 -20.791 24.067 1.00 18.46 126 SER D C 1
ATOM 7036 O O . SER D 1 125 ? 6.145 -19.672 23.564 1.00 17.97 126 SER D O 1
ATOM 7039 N N . PHE D 1 126 ? 6.489 -21.875 23.382 1.00 19.22 127 PHE D N 1
ATOM 7040 C CA . PHE D 1 126 ? 6.929 -21.833 21.985 1.00 19.42 127 PHE D CA 1
ATOM 7041 C C . PHE D 1 126 ? 5.832 -21.203 21.102 1.00 19.10 127 PHE D C 1
ATOM 7042 O O . PHE D 1 126 ? 6.067 -20.266 20.340 1.00 14.76 127 PHE D O 1
ATOM 7050 N N . ASN D 1 127 ? 4.623 -21.709 21.330 1.00 18.05 128 ASN D N 1
ATOM 7051 C CA . ASN D 1 127 ? 3.445 -21.242 20.649 1.00 18.21 128 ASN D CA 1
ATOM 7052 C C . ASN D 1 127 ? 3.106 -19.781 20.934 1.00 16.30 128 ASN D C 1
ATOM 7053 O O . ASN D 1 127 ? 2.688 -19.067 20.004 1.00 16.72 128 ASN D O 1
ATOM 7058 N N . ALA D 1 128 ? 3.260 -19.328 22.172 1.00 14.48 129 ALA D N 1
ATOM 7059 C CA . ALA D 1 128 ? 3.074 -17.910 22.548 1.00 14.94 129 ALA D CA 1
ATOM 7060 C C . ALA D 1 128 ? 4.040 -16.968 21.837 1.00 15.86 129 ALA D C 1
ATOM 7061 O O . ALA D 1 128 ? 3.605 -15.926 21.270 1.00 15.00 129 ALA D O 1
ATOM 7063 N N . PHE D 1 129 ? 5.330 -17.343 21.825 1.00 13.99 130 PHE D N 1
ATOM 7064 C CA . PHE D 1 129 ? 6.283 -16.615 20.990 1.00 16.05 130 PHE D CA 1
ATOM 7065 C C . PHE D 1 129 ? 5.900 -16.537 19.516 1.00 15.80 130 PHE D C 1
ATOM 7066 O O . PHE D 1 129 ? 5.923 -15.455 18.843 1.00 15.94 130 PHE D O 1
ATOM 7074 N N . LYS D 1 130 ? 5.666 -17.683 18.935 1.00 15.50 131 LYS D N 1
ATOM 7075 C CA . LYS D 1 130 ? 5.373 -17.775 17.568 1.00 16.12 131 LYS D CA 1
ATOM 7076 C C . LYS D 1 130 ? 4.109 -16.995 17.170 1.00 16.81 131 LYS D C 1
ATOM 7077 O O . LYS D 1 130 ? 4.021 -16.414 16.060 1.00 14.29 131 LYS D O 1
ATOM 7083 N N . THR D 1 131 ? 3.134 -16.996 18.050 1.00 14.96 132 THR D N 1
ATOM 7084 C CA . THR D 1 131 ? 1.914 -16.299 17.809 1.00 14.83 132 THR D CA 1
ATOM 7085 C C . THR D 1 131 ? 2.170 -14.803 17.667 1.00 15.88 132 THR D C 1
ATOM 7086 O O . THR D 1 131 ? 1.578 -14.168 16.811 1.00 13.21 132 THR D O 1
ATOM 7090 N N . VAL D 1 132 ? 2.960 -14.241 18.571 1.00 14.64 133 VAL D N 1
ATOM 7091 C CA . VAL D 1 132 ? 3.246 -12.818 18.523 1.00 16.39 133 VAL D CA 1
ATOM 7092 C C . VAL D 1 132 ? 4.056 -12.484 17.230 1.00 16.14 133 VAL D C 1
ATOM 7093 O O . VAL D 1 132 ? 3.802 -11.431 16.565 1.00 14.72 133 VAL D O 1
ATOM 7097 N N . MET D 1 133 ? 4.939 -13.410 16.829 1.00 14.71 134 MET D N 1
ATOM 7098 C CA A MET D 1 133 ? 5.721 -13.198 15.634 0.50 15.34 134 MET D CA 1
ATOM 7099 C CA B MET D 1 133 ? 5.742 -13.277 15.602 0.50 16.18 134 MET D CA 1
ATOM 7100 C C . MET D 1 133 ? 4.775 -13.268 14.424 1.00 16.65 134 MET D C 1
ATOM 7101 O O . MET D 1 133 ? 4.935 -12.496 13.504 1.00 15.56 134 MET D O 1
ATOM 7110 N N . ASP D 1 134 ? 3.781 -14.156 14.471 1.00 16.08 135 ASP D N 1
ATOM 7111 C CA . ASP D 1 134 ? 2.853 -14.359 13.344 1.00 17.17 135 ASP D CA 1
ATOM 7112 C C . ASP D 1 134 ? 1.968 -13.130 13.145 1.00 15.52 135 ASP D C 1
ATOM 7113 O O . ASP D 1 134 ? 1.736 -12.733 12.006 1.00 17.48 135 ASP D O 1
ATOM 7118 N N . ILE D 1 135 ? 1.442 -12.565 14.244 1.00 13.10 136 ILE D N 1
ATOM 7119 C CA . ILE D 1 135 ? 0.575 -11.417 14.125 1.00 13.46 136 ILE D CA 1
ATOM 7120 C C . ILE D 1 135 ? 1.383 -10.175 13.719 1.00 14.12 136 ILE D C 1
ATOM 7121 O O . ILE D 1 135 ? 1.031 -9.491 12.693 1.00 11.88 136 ILE D O 1
ATOM 7126 N N . ASP D 1 136 ? 2.449 -9.857 14.479 1.00 12.98 137 ASP D N 1
ATOM 7127 C CA . ASP D 1 136 ? 3.102 -8.551 14.271 1.00 15.20 137 ASP D CA 1
ATOM 7128 C C . ASP D 1 136 ? 3.912 -8.564 12.979 1.00 14.95 137 ASP D C 1
ATOM 7129 O O . ASP D 1 136 ? 3.952 -7.574 12.239 1.00 18.97 137 ASP D O 1
ATOM 7134 N N . THR D 1 137 ? 4.621 -9.635 12.743 1.00 13.94 138 THR D N 1
ATOM 7135 C CA . THR D 1 137 ? 5.597 -9.679 11.713 1.00 12.74 138 THR D CA 1
ATOM 7136 C C . THR D 1 137 ? 5.069 -10.264 10.398 1.00 12.62 138 THR D C 1
ATOM 7137 O O . THR D 1 137 ? 4.940 -9.572 9.455 1.00 10.75 138 THR D O 1
ATOM 7141 N N . SER D 1 138 ? 4.760 -11.554 10.417 1.00 14.15 139 SER D N 1
ATOM 7142 C CA . SER D 1 138 ? 4.091 -12.165 9.330 1.00 15.20 139 SER D CA 1
ATOM 7143 C C . SER D 1 138 ? 2.806 -11.420 8.929 1.00 14.46 139 SER D C 1
ATOM 7144 O O . SER D 1 138 ? 2.614 -11.223 7.735 1.00 17.07 139 SER D O 1
ATOM 7147 N N . GLY D 1 139 ? 1.990 -10.981 9.908 1.00 15.43 140 GLY D N 1
ATOM 7148 C CA . GLY D 1 139 ? 0.778 -10.170 9.614 1.00 14.39 140 GLY D CA 1
ATOM 7149 C C . GLY D 1 139 ? 1.102 -8.904 8.787 1.00 14.59 140 GLY D C 1
ATOM 7150 O O . GLY D 1 139 ? 0.467 -8.670 7.744 1.00 13.95 140 GLY D O 1
ATOM 7151 N N . THR D 1 140 ? 2.078 -8.118 9.239 1.00 13.56 141 THR D N 1
ATOM 7152 C CA . THR D 1 140 ? 2.461 -6.875 8.588 1.00 12.27 141 THR D CA 1
ATOM 7153 C C . THR D 1 140 ? 2.965 -7.204 7.144 1.00 11.39 141 THR D C 1
ATOM 7154 O O . THR D 1 140 ? 2.610 -6.491 6.193 1.00 10.77 141 THR D O 1
ATOM 7158 N N . PHE D 1 141 ? 3.813 -8.224 6.990 1.00 10.24 142 PHE D N 1
ATOM 7159 C CA . PHE D 1 141 ? 4.277 -8.624 5.639 1.00 10.89 142 PHE D CA 1
ATOM 7160 C C . PHE D 1 141 ? 3.058 -8.981 4.762 1.00 11.77 142 PHE D C 1
ATOM 7161 O O . PHE D 1 141 ? 2.961 -8.536 3.640 1.00 10.45 142 PHE D O 1
ATOM 7169 N N . ASN D 1 142 ? 2.161 -9.798 5.329 1.00 12.33 143 ASN D N 1
ATOM 7170 C CA . ASN D 1 142 ? 1.011 -10.302 4.527 1.00 11.79 143 ASN D CA 1
ATOM 7171 C C . ASN D 1 142 ? 0.181 -9.139 4.025 1.00 11.90 143 ASN D C 1
ATOM 7172 O O . ASN D 1 142 ? -0.191 -9.170 2.852 1.00 10.91 143 ASN D O 1
ATOM 7177 N N . VAL D 1 143 ? -0.213 -8.216 4.921 1.00 10.13 144 VAL D N 1
ATOM 7178 C CA . VAL D 1 143 ? -1.059 -7.134 4.468 1.00 11.22 144 VAL D CA 1
ATOM 7179 C C . VAL D 1 143 ? -0.333 -6.261 3.429 1.00 10.41 144 VAL D C 1
ATOM 7180 O O . VAL D 1 143 ? -0.931 -5.819 2.442 1.00 10.68 144 VAL D O 1
ATOM 7184 N N . SER D 1 144 ? 0.923 -5.974 3.683 1.00 9.66 145 SER D N 1
ATOM 7185 C CA . SER D 1 144 ? 1.716 -5.120 2.761 1.00 9.97 145 SER D CA 1
ATOM 7186 C C . SER D 1 144 ? 1.825 -5.762 1.400 1.00 9.88 145 SER D C 1
ATOM 7187 O O . SER D 1 144 ? 1.708 -5.093 0.358 1.00 8.92 145 SER D O 1
ATOM 7190 N N . ARG D 1 145 ? 2.075 -7.039 1.390 1.00 10.74 146 ARG D N 1
ATOM 7191 C CA . ARG D 1 145 ? 2.298 -7.754 0.150 1.00 13.02 146 ARG D CA 1
ATOM 7192 C C . ARG D 1 145 ? 0.973 -7.887 -0.639 1.00 12.74 146 ARG D C 1
ATOM 7193 O O . ARG D 1 145 ? 1.013 -7.787 -1.886 1.00 12.87 146 ARG D O 1
ATOM 7201 N N . VAL D 1 146 ? -0.142 -8.158 0.049 1.00 11.92 147 VAL D N 1
ATOM 7202 C CA . VAL D 1 146 ? -1.463 -8.109 -0.598 1.00 12.40 147 VAL D CA 1
ATOM 7203 C C . VAL D 1 146 ? -1.739 -6.704 -1.216 1.00 12.63 147 VAL D C 1
ATOM 7204 O O . VAL D 1 146 ? -2.073 -6.591 -2.382 1.00 15.80 147 VAL D O 1
ATOM 7208 N N . LEU D 1 147 ? -1.582 -5.642 -0.452 1.00 12.33 148 LEU D N 1
ATOM 7209 C CA . LEU D 1 147 ? -1.822 -4.330 -0.945 1.00 13.67 148 LEU D CA 1
ATOM 7210 C C . LEU D 1 147 ? -0.929 -4.003 -2.138 1.00 14.15 148 LEU D C 1
ATOM 7211 O O . LEU D 1 147 ? -1.349 -3.289 -3.042 1.00 11.51 148 LEU D O 1
ATOM 7216 N N . TYR D 1 148 ? 0.334 -4.440 -2.072 1.00 12.94 149 TYR D N 1
ATOM 7217 C CA . TYR D 1 148 ? 1.237 -4.266 -3.169 1.00 12.59 149 TYR D CA 1
ATOM 7218 C C . TYR D 1 148 ? 0.708 -4.900 -4.432 1.00 13.22 149 TYR D C 1
ATOM 7219 O O . TYR D 1 148 ? 0.628 -4.224 -5.460 1.00 12.70 149 TYR D O 1
ATOM 7228 N N . GLU D 1 149 ? 0.365 -6.179 -4.347 1.00 12.69 150 GLU D N 1
ATOM 7229 C CA . GLU D 1 149 ? -0.128 -6.936 -5.492 1.00 16.69 150 GLU D CA 1
ATOM 7230 C C . GLU D 1 149 ? -1.501 -6.374 -6.025 1.00 15.64 150 GLU D C 1
ATOM 7231 O O . GLU D 1 149 ? -1.669 -6.229 -7.249 1.00 13.18 150 GLU D O 1
ATOM 7237 N N . LYS D 1 150 ? -2.383 -5.955 -5.130 1.00 13.74 151 LYS D N 1
ATOM 7238 C CA . LYS D 1 150 ? -3.758 -5.525 -5.500 1.00 14.95 151 LYS D CA 1
ATOM 7239 C C . LYS D 1 150 ? -3.844 -4.080 -5.943 1.00 15.72 151 LYS D C 1
ATOM 7240 O O . LYS D 1 150 ? -4.825 -3.690 -6.591 1.00 15.85 151 LYS D O 1
ATOM 7246 N N . PHE D 1 151 ? -2.915 -3.236 -5.538 1.00 12.52 152 PHE D N 1
ATOM 7247 C CA . PHE D 1 151 ? -3.005 -1.827 -5.872 1.00 13.73 152 PHE D CA 1
ATOM 7248 C C . PHE D 1 151 ? -1.694 -1.008 -5.867 1.00 13.93 152 PHE D C 1
ATOM 7249 O O . PHE D 1 151 ? -1.457 -0.253 -6.753 1.00 12.92 152 PHE D O 1
ATOM 7257 N N . PHE D 1 152 ? -0.893 -1.119 -4.816 1.00 11.91 153 PHE D N 1
ATOM 7258 C CA . PHE D 1 152 ? 0.241 -0.263 -4.719 1.00 11.48 153 PHE D CA 1
ATOM 7259 C C . PHE D 1 152 ? 1.297 -0.436 -5.803 1.00 12.65 153 PHE D C 1
ATOM 7260 O O . PHE D 1 152 ? 1.931 0.543 -6.238 1.00 12.75 153 PHE D O 1
ATOM 7268 N N . ARG D 1 153 ? 1.501 -1.662 -6.218 1.00 14.35 154 ARG D N 1
ATOM 7269 C CA . ARG D 1 153 ? 2.522 -1.914 -7.253 1.00 16.04 154 ARG D CA 1
ATOM 7270 C C . ARG D 1 153 ? 2.249 -0.990 -8.462 1.00 17.89 154 ARG D C 1
ATOM 7271 O O . ARG D 1 153 ? 3.147 -0.322 -8.979 1.00 18.46 154 ARG D O 1
ATOM 7279 N N . ASP D 1 154 ? 0.989 -0.961 -8.866 1.00 17.60 155 ASP D N 1
ATOM 7280 C CA . ASP D 1 154 ? 0.598 -0.249 -10.092 1.00 21.30 155 ASP D CA 1
ATOM 7281 C C . ASP D 1 154 ? 0.298 1.223 -9.899 1.00 19.15 155 ASP D C 1
ATOM 7282 O O . ASP D 1 154 ? 0.462 2.015 -10.871 1.00 17.68 155 ASP D O 1
ATOM 7287 N N . HIS D 1 155 ? -0.056 1.647 -8.696 1.00 17.61 156 HIS D N 1
ATOM 7288 C CA . HIS D 1 155 ? -0.493 3.008 -8.435 1.00 16.48 156 HIS D CA 1
ATOM 7289 C C . HIS D 1 155 ? 0.316 3.811 -7.426 1.00 15.02 156 HIS D C 1
ATOM 7290 O O . HIS D 1 155 ? 0.062 4.941 -7.223 1.00 14.40 156 HIS D O 1
ATOM 7297 N N . GLY D 1 156 ? 1.272 3.195 -6.787 1.00 13.48 157 GLY D N 1
ATOM 7298 C CA . GLY D 1 156 ? 2.027 3.882 -5.744 1.00 12.12 157 GLY D CA 1
ATOM 7299 C C . GLY D 1 156 ? 1.230 3.804 -4.459 1.00 13.48 157 GLY D C 1
ATOM 7300 O O . GLY D 1 156 ? 0.087 3.278 -4.472 1.00 11.96 157 GLY D O 1
ATOM 7301 N N . GLY D 1 157 ? 1.794 4.314 -3.343 1.00 11.56 158 GLY D N 1
ATOM 7302 C CA . GLY D 1 157 ? 1.046 4.361 -2.161 1.00 11.97 158 GLY D CA 1
ATOM 7303 C C . GLY D 1 157 ? 1.998 4.626 -1.020 1.00 10.84 158 GLY D C 1
ATOM 7304 O O . GLY D 1 157 ? 3.211 4.865 -1.239 1.00 10.62 158 GLY D O 1
ATOM 7305 N N . VAL D 1 158 ? 1.479 4.612 0.193 1.00 11.24 159 VAL D N 1
ATOM 7306 C CA . VAL D 1 158 ? 2.306 4.959 1.368 1.00 9.35 159 VAL D CA 1
ATOM 7307 C C . VAL D 1 158 ? 1.967 3.960 2.553 1.00 9.90 159 VAL D C 1
ATOM 7308 O O . VAL D 1 158 ? 0.812 3.690 2.856 1.00 9.78 159 VAL D O 1
ATOM 7312 N N . ILE D 1 159 ? 2.981 3.385 3.199 1.00 7.82 160 ILE D N 1
ATOM 7313 C CA . ILE D 1 159 ? 2.711 2.377 4.272 1.00 8.08 160 ILE D CA 1
ATOM 7314 C C . ILE D 1 159 ? 3.334 3.036 5.509 1.00 8.09 160 ILE D C 1
ATOM 7315 O O . ILE D 1 159 ? 4.468 3.608 5.416 1.00 7.49 160 ILE D O 1
ATOM 7320 N N . VAL D 1 160 ? 2.620 2.977 6.657 1.00 8.83 161 VAL D N 1
ATOM 7321 C CA . VAL D 1 160 ? 3.193 3.288 7.946 1.00 8.41 161 VAL D CA 1
ATOM 7322 C C . VAL D 1 160 ? 3.031 2.039 8.821 1.00 9.19 161 VAL D C 1
ATOM 7323 O O . VAL D 1 160 ? 1.911 1.635 9.095 1.00 8.38 161 VAL D O 1
ATOM 7327 N N . ASN D 1 161 ? 4.143 1.467 9.285 1.00 9.10 162 ASN D N 1
ATOM 7328 C CA . ASN D 1 161 ? 4.139 0.317 10.186 1.00 9.90 162 ASN D CA 1
ATOM 7329 C C . ASN D 1 161 ? 4.226 0.829 11.574 1.00 10.76 162 ASN D C 1
ATOM 7330 O O . ASN D 1 161 ? 5.162 1.604 11.929 1.00 9.33 162 ASN D O 1
ATOM 7335 N N . ILE D 1 162 ? 3.280 0.436 12.415 1.00 10.07 163 ILE D N 1
ATOM 7336 C CA . ILE D 1 162 ? 3.401 0.864 13.819 1.00 11.34 163 ILE D CA 1
ATOM 7337 C C . ILE D 1 162 ? 4.223 -0.130 14.663 1.00 13.05 163 ILE D C 1
ATOM 7338 O O . ILE D 1 162 ? 3.806 -1.284 14.800 1.00 13.99 163 ILE D O 1
ATOM 7343 N N . THR D 1 163 ? 5.343 0.319 15.195 1.00 13.33 164 THR D N 1
ATOM 7344 C CA . THR D 1 163 ? 6.286 -0.557 15.850 1.00 14.76 164 THR D CA 1
ATOM 7345 C C . THR D 1 163 ? 6.510 -0.219 17.349 1.00 15.70 164 THR D C 1
ATOM 7346 O O . THR D 1 163 ? 5.591 0.021 18.038 1.00 16.64 164 THR D O 1
ATOM 7350 N N . ALA D 1 164 ? 7.753 -0.235 17.809 1.00 15.48 165 ALA D N 1
ATOM 7351 C CA . ALA D 1 164 ? 7.954 -0.056 19.244 1.00 15.09 165 ALA D CA 1
ATOM 7352 C C . ALA D 1 164 ? 9.425 0.090 19.516 1.00 15.49 165 ALA D C 1
ATOM 7353 O O . ALA D 1 164 ? 10.264 -0.199 18.635 1.00 17.96 165 ALA D O 1
ATOM 7355 N N . THR D 1 165 ? 9.780 0.481 20.742 1.00 15.49 166 THR D N 1
ATOM 7356 C CA . THR D 1 165 ? 11.210 0.632 21.055 1.00 15.16 166 THR D CA 1
ATOM 7357 C C . THR D 1 165 ? 11.702 -0.539 21.929 1.00 15.97 166 THR D C 1
ATOM 7358 O O . THR D 1 165 ? 12.882 -0.540 22.326 1.00 18.94 166 THR D O 1
ATOM 7362 N N . LEU D 1 166 ? 10.833 -1.513 22.234 1.00 16.06 167 LEU D N 1
ATOM 7363 C CA . LEU D 1 166 ? 11.135 -2.614 23.222 1.00 16.61 167 LEU D CA 1
ATOM 7364 C C . LEU D 1 166 ? 12.475 -3.324 22.941 1.00 16.54 167 LEU D C 1
ATOM 7365 O O . LEU D 1 166 ? 13.250 -3.670 23.886 1.00 15.97 167 LEU D O 1
ATOM 7370 N N . GLY D 1 167 ? 12.751 -3.540 21.633 1.00 14.28 168 GLY D N 1
ATOM 7371 C CA . GLY D 1 167 ? 13.911 -4.319 21.199 1.00 14.63 168 GLY D CA 1
ATOM 7372 C C . GLY D 1 167 ? 15.222 -3.604 21.363 1.00 14.94 168 GLY D C 1
ATOM 7373 O O . GLY D 1 167 ? 16.270 -4.261 21.323 1.00 11.85 168 GLY D O 1
ATOM 7374 N N . ASN D 1 168 ? 15.171 -2.262 21.490 1.00 15.35 169 ASN D N 1
ATOM 7375 C CA . ASN D 1 168 ? 16.374 -1.444 21.635 1.00 16.17 169 ASN D CA 1
ATOM 7376 C C . ASN D 1 168 ? 17.233 -1.864 22.837 1.00 15.31 169 ASN D C 1
ATOM 7377 O O . ASN D 1 168 ? 18.453 -2.085 22.649 1.00 16.18 169 ASN D O 1
ATOM 7382 N N . ARG D 1 169 ? 16.632 -1.976 24.035 1.00 13.12 170 ARG D N 1
ATOM 7383 C CA . ARG D 1 169 ? 17.409 -2.384 25.229 1.00 13.82 170 ARG D CA 1
ATOM 7384 C C . ARG D 1 169 ? 16.988 -3.744 25.746 1.00 13.97 170 ARG D C 1
ATOM 7385 O O . ARG D 1 169 ? 17.358 -4.111 26.910 1.00 15.63 170 ARG D O 1
ATOM 7393 N N . GLY D 1 170 ? 16.181 -4.467 24.947 1.00 13.39 171 GLY D N 1
ATOM 7394 C CA . GLY D 1 170 ? 15.734 -5.792 25.287 1.00 13.56 171 GLY D CA 1
ATOM 7395 C C . GLY D 1 170 ? 14.896 -5.721 26.588 1.00 15.72 171 GLY D C 1
ATOM 7396 O O . GLY D 1 170 ? 15.234 -6.378 27.592 1.00 14.72 171 GLY D O 1
ATOM 7397 N N . GLN D 1 171 ? 13.812 -4.919 26.579 1.00 15.60 172 GLN D N 1
ATOM 7398 C CA . GLN D 1 171 ? 12.920 -4.740 27.727 1.00 17.07 172 GLN D CA 1
ATOM 7399 C C . GLN D 1 171 ? 12.461 -6.062 28.363 1.00 15.80 172 GLN D C 1
ATOM 7400 O O . GLN D 1 171 ? 11.940 -6.924 27.671 1.00 14.82 172 GLN D O 1
ATOM 7406 N N . ALA D 1 172 ? 12.585 -6.223 29.684 1.00 19.67 173 ALA D N 1
ATOM 7407 C CA . ALA D 1 172 ? 12.179 -7.496 30.309 1.00 16.72 173 ALA D CA 1
ATOM 7408 C C . ALA D 1 172 ? 10.703 -7.835 30.084 1.00 14.18 173 ALA D C 1
ATOM 7409 O O . ALA D 1 172 ? 9.875 -6.932 29.957 1.00 14.87 173 ALA D O 1
ATOM 7411 N N . LEU D 1 173 ? 10.364 -9.122 29.995 1.00 14.22 174 LEU D N 1
ATOM 7412 C CA . LEU D 1 173 ? 8.961 -9.586 29.950 1.00 14.59 174 LEU D CA 1
ATOM 7413 C C . LEU D 1 173 ? 8.407 -9.375 28.518 1.00 16.19 174 LEU D C 1
ATOM 7414 O O . LEU D 1 173 ? 7.229 -9.519 28.244 1.00 15.62 174 LEU D O 1
ATOM 7419 N N . GLN D 1 174 ? 9.272 -8.992 27.608 1.00 14.44 175 GLN D N 1
ATOM 7420 C CA . GLN D 1 174 ? 8.746 -8.576 26.318 1.00 14.82 175 GLN D CA 1
ATOM 7421 C C . GLN D 1 174 ? 9.573 -9.180 25.212 1.00 12.55 175 GLN D C 1
ATOM 7422 O O . GLN D 1 174 ? 9.550 -8.643 24.058 1.00 13.47 175 GLN D O 1
ATOM 7428 N N . VAL D 1 175 ? 10.186 -10.340 25.455 1.00 12.02 176 VAL D N 1
ATOM 7429 C CA . VAL D 1 175 ? 11.085 -10.931 24.327 1.00 11.85 176 VAL D CA 1
ATOM 7430 C C . VAL D 1 175 ? 10.315 -11.101 22.984 1.00 11.45 176 VAL D C 1
ATOM 7431 O O . VAL D 1 175 ? 10.831 -10.771 21.867 1.00 10.70 176 VAL D O 1
ATOM 7435 N N . HIS D 1 176 ? 9.096 -11.621 23.055 1.00 10.88 177 HIS D N 1
ATOM 7436 C CA . HIS D 1 176 ? 8.187 -11.787 21.884 1.00 12.29 177 HIS D CA 1
ATOM 7437 C C . HIS D 1 176 ? 7.938 -10.491 21.139 1.00 12.27 177 HIS D C 1
ATOM 7438 O O . HIS D 1 176 ? 8.175 -10.392 19.911 1.00 11.91 177 HIS D O 1
ATOM 7445 N N . ALA D 1 177 ? 7.453 -9.460 21.855 1.00 12.07 178 ALA D N 1
ATOM 7446 C CA . ALA D 1 177 ? 7.048 -8.196 21.214 1.00 12.85 178 ALA D CA 1
ATOM 7447 C C . ALA D 1 177 ? 8.288 -7.424 20.713 1.00 12.17 178 ALA D C 1
ATOM 7448 O O . ALA D 1 177 ? 8.299 -6.860 19.596 1.00 13.39 178 ALA D O 1
ATOM 7450 N N . GLY D 1 178 ? 9.359 -7.464 21.486 1.00 9.94 179 GLY D N 1
ATOM 7451 C CA . GLY D 1 178 ? 10.622 -6.823 21.095 1.00 9.74 179 GLY D CA 1
ATOM 7452 C C . GLY D 1 178 ? 11.243 -7.391 19.789 1.00 9.64 179 GLY D C 1
ATOM 7453 O O . GLY D 1 178 ? 11.697 -6.607 18.892 1.00 10.54 179 GLY D O 1
ATOM 7454 N N . SER D 1 179 ? 11.272 -8.703 19.719 1.00 8.55 180 SER D N 1
ATOM 7455 C CA . SER D 1 179 ? 11.761 -9.384 18.578 1.00 9.25 180 SER D CA 1
ATOM 7456 C C . SER D 1 179 ? 10.874 -9.021 17.344 1.00 10.20 180 SER D C 1
ATOM 7457 O O . SER D 1 179 ? 11.359 -8.676 16.325 1.00 10.67 180 SER D O 1
ATOM 7460 N N . ALA D 1 180 ? 9.576 -9.129 17.523 1.00 9.59 181 ALA D N 1
ATOM 7461 C CA . ALA D 1 180 ? 8.618 -8.938 16.416 1.00 11.26 181 ALA D CA 1
ATOM 7462 C C . ALA D 1 180 ? 8.684 -7.527 15.868 1.00 12.13 181 ALA D C 1
ATOM 7463 O O . ALA D 1 180 ? 8.651 -7.323 14.634 1.00 11.55 181 ALA D O 1
ATOM 7465 N N . LYS D 1 181 ? 8.720 -6.544 16.755 1.00 12.70 182 LYS D N 1
ATOM 7466 C CA . LYS D 1 181 ? 8.794 -5.189 16.291 1.00 12.21 182 LYS D CA 1
ATOM 7467 C C . LYS D 1 181 ? 10.159 -4.826 15.653 1.00 11.84 182 LYS D C 1
ATOM 7468 O O . LYS D 1 181 ? 10.176 -4.027 14.740 1.00 9.80 182 LYS D O 1
ATOM 7474 N N . ALA D 1 182 ? 11.293 -5.353 16.159 1.00 10.53 183 ALA D N 1
ATOM 7475 C CA . ALA D 1 182 ? 12.575 -5.171 15.524 1.00 9.52 183 ALA D CA 1
ATOM 7476 C C . ALA D 1 182 ? 12.574 -5.770 14.041 1.00 9.47 183 ALA D C 1
ATOM 7477 O O . ALA D 1 182 ? 13.179 -5.179 13.141 1.00 9.14 183 ALA D O 1
ATOM 7479 N N . ALA D 1 183 ? 11.905 -6.918 13.854 1.00 8.45 184 ALA D N 1
ATOM 7480 C CA . ALA D 1 183 ? 11.707 -7.508 12.558 1.00 8.36 184 ALA D CA 1
ATOM 7481 C C . ALA D 1 183 ? 10.877 -6.528 11.712 1.00 8.67 184 ALA D C 1
ATOM 7482 O O . ALA D 1 183 ? 11.215 -6.333 10.523 1.00 8.39 184 ALA D O 1
ATOM 7484 N N . VAL D 1 184 ? 9.858 -5.896 12.289 1.00 8.37 185 VAL D N 1
ATOM 7485 C CA . VAL D 1 184 ? 9.062 -5.025 11.387 1.00 8.80 185 VAL D CA 1
ATOM 7486 C C . VAL D 1 184 ? 9.867 -3.771 11.011 1.00 8.81 185 VAL D C 1
ATOM 7487 O O . VAL D 1 184 ? 9.717 -3.258 9.903 1.00 9.60 185 VAL D O 1
ATOM 7491 N N . ASP D 1 185 ? 10.667 -3.210 11.934 1.00 9.99 186 ASP D N 1
ATOM 7492 C CA . ASP D 1 185 ? 11.562 -2.056 11.559 1.00 10.65 186 ASP D CA 1
ATOM 7493 C C . ASP D 1 185 ? 12.551 -2.397 10.462 1.00 10.39 186 ASP D C 1
ATOM 7494 O O . ASP D 1 185 ? 12.792 -1.550 9.548 1.00 9.96 186 ASP D O 1
ATOM 7499 N N . ALA D 1 186 ? 13.145 -3.608 10.521 1.00 8.31 187 ALA D N 1
ATOM 7500 C CA . ALA D 1 186 ? 13.991 -4.098 9.400 1.00 7.74 187 ALA D CA 1
ATOM 7501 C C . ALA D 1 186 ? 13.125 -4.230 8.071 1.00 8.27 187 ALA D C 1
ATOM 7502 O O . ALA D 1 186 ? 13.540 -3.773 6.990 1.00 7.54 187 ALA D O 1
ATOM 7504 N N . MET D 1 187 ? 11.925 -4.843 8.172 1.00 7.91 188 MET D N 1
ATOM 7505 C CA . MET D 1 187 ? 11.062 -4.936 6.990 1.00 8.72 188 MET D CA 1
ATOM 7506 C C . MET D 1 187 ? 10.791 -3.549 6.372 1.00 8.02 188 MET D C 1
ATOM 7507 O O . MET D 1 187 ? 10.698 -3.446 5.175 1.00 8.53 188 MET D O 1
ATOM 7512 N N . THR D 1 188 ? 10.603 -2.528 7.204 1.00 8.09 189 THR D N 1
ATOM 7513 C CA . THR D 1 188 ? 10.375 -1.125 6.770 1.00 8.25 189 THR D CA 1
ATOM 7514 C C . THR D 1 188 ? 11.506 -0.735 5.828 1.00 8.93 189 THR D C 1
ATOM 7515 O O . THR D 1 188 ? 11.246 -0.233 4.694 1.00 7.40 189 THR D O 1
ATOM 7519 N N . ARG D 1 189 ? 12.755 -0.983 6.209 1.00 7.84 190 ARG D N 1
ATOM 7520 C CA . ARG D 1 189 ? 13.890 -0.634 5.351 1.00 7.98 190 ARG D CA 1
ATOM 7521 C C . ARG D 1 189 ? 13.927 -1.466 4.059 1.00 7.89 190 ARG D C 1
ATOM 7522 O O . ARG D 1 189 ? 14.077 -0.940 3.024 1.00 7.68 190 ARG D O 1
ATOM 7530 N N . HIS D 1 190 ? 13.730 -2.758 4.169 1.00 7.46 191 HIS D N 1
ATOM 7531 C CA . HIS D 1 190 ? 13.735 -3.623 2.959 1.00 7.99 191 HIS D CA 1
ATOM 7532 C C . HIS D 1 190 ? 12.661 -3.241 1.927 1.00 7.89 191 HIS D C 1
ATOM 7533 O O . HIS D 1 190 ? 12.943 -3.204 0.752 1.00 8.23 191 HIS D O 1
ATOM 7540 N N . LEU D 1 191 ? 11.441 -3.015 2.377 1.00 7.59 192 LEU D N 1
ATOM 7541 C CA . LEU D 1 191 ? 10.353 -2.608 1.484 1.00 8.59 192 LEU D CA 1
ATOM 7542 C C . LEU D 1 191 ? 10.560 -1.205 0.936 1.00 8.99 192 LEU D C 1
ATOM 7543 O O . LEU D 1 191 ? 10.233 -0.934 -0.237 1.00 9.36 192 LEU D O 1
ATOM 7548 N N . ALA D 1 192 ? 11.107 -0.314 1.743 1.00 7.58 193 ALA D N 1
ATOM 7549 C CA . ALA D 1 192 ? 11.376 1.031 1.279 1.00 9.02 193 ALA D CA 1
ATOM 7550 C C . ALA D 1 192 ? 12.323 0.946 0.067 1.00 9.65 193 ALA D C 1
ATOM 7551 O O . ALA D 1 192 ? 12.123 1.684 -0.934 1.00 9.52 193 ALA D O 1
ATOM 7553 N N . VAL D 1 193 ? 13.328 0.077 0.173 1.00 8.85 194 VAL D N 1
ATOM 7554 C CA . VAL D 1 193 ? 14.318 -0.084 -0.860 1.00 9.70 194 VAL D CA 1
ATOM 7555 C C . VAL D 1 193 ? 13.721 -0.755 -2.131 1.00 10.89 194 VAL D C 1
ATOM 7556 O O . VAL D 1 193 ? 13.869 -0.233 -3.185 1.00 11.54 194 VAL D O 1
ATOM 7560 N N . GLU D 1 194 ? 12.993 -1.839 -1.970 1.00 10.58 195 GLU D N 1
ATOM 7561 C CA . GLU D 1 194 ? 12.460 -2.554 -3.088 1.00 11.80 195 GLU D CA 1
ATOM 7562 C C . GLU D 1 194 ? 11.318 -1.821 -3.788 1.00 11.64 195 GLU D C 1
ATOM 7563 O O . GLU D 1 194 ? 11.154 -1.966 -4.954 1.00 11.93 195 GLU D O 1
ATOM 7569 N N . TRP D 1 195 ? 10.497 -1.111 -3.025 1.00 10.32 196 TRP D N 1
ATOM 7570 C CA . TRP D 1 195 ? 9.278 -0.602 -3.547 1.00 10.20 196 TRP D CA 1
ATOM 7571 C C . TRP D 1 195 ? 9.289 0.868 -3.787 1.00 10.69 196 TRP D C 1
ATOM 7572 O O . TRP D 1 195 ? 8.322 1.382 -4.375 1.00 10.64 196 TRP D O 1
ATOM 7583 N N . GLY D 1 196 ? 10.359 1.543 -3.361 1.00 10.54 197 GLY D N 1
ATOM 7584 C CA . GLY D 1 196 ? 10.554 2.943 -3.703 1.00 12.51 197 GLY D CA 1
ATOM 7585 C C . GLY D 1 196 ? 10.391 3.260 -5.202 1.00 14.28 197 GLY D C 1
ATOM 7586 O O . GLY D 1 196 ? 9.745 4.249 -5.560 1.00 12.64 197 GLY D O 1
ATOM 7587 N N . PRO D 1 197 ? 10.947 2.430 -6.061 1.00 14.40 198 PRO D N 1
ATOM 7588 C CA . PRO D 1 197 ? 10.797 2.697 -7.492 1.00 16.45 198 PRO D CA 1
ATOM 7589 C C . PRO D 1 197 ? 9.377 2.516 -8.028 1.00 17.42 198 PRO D C 1
ATOM 7590 O O . PRO D 1 197 ? 9.135 2.886 -9.174 1.00 18.95 198 PRO D O 1
ATOM 7594 N N . GLN D 1 198 ? 8.467 1.903 -7.258 1.00 17.18 199 GLN D N 1
ATOM 7595 C CA . GLN D 1 198 ? 7.029 1.864 -7.589 1.00 17.07 199 GLN D CA 1
ATOM 7596 C C . GLN D 1 198 ? 6.254 2.987 -6.935 1.00 14.54 199 GLN D C 1
ATOM 7597 O O . GLN D 1 198 ? 5.009 2.909 -6.872 1.00 13.70 199 GLN D O 1
ATOM 7603 N N . ASN D 1 199 ? 6.937 4.069 -6.564 1.00 12.40 200 ASN D N 1
ATOM 7604 C CA . ASN D 1 199 ? 6.279 5.197 -5.942 1.00 14.34 200 ASN D CA 1
ATOM 7605 C C . ASN D 1 199 ? 5.601 4.768 -4.584 1.00 12.09 200 ASN D C 1
ATOM 7606 O O . ASN D 1 199 ? 4.487 5.203 -4.242 1.00 11.20 200 ASN D O 1
ATOM 7611 N N . ILE D 1 200 ? 6.277 3.896 -3.846 1.00 10.47 201 ILE D N 1
ATOM 7612 C CA . ILE D 1 200 ? 5.687 3.4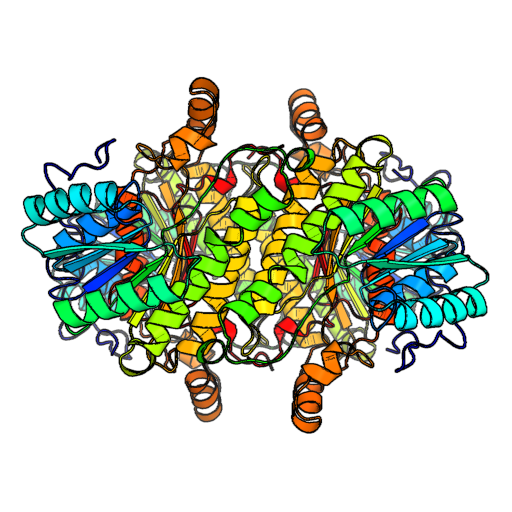85 -2.504 1.00 10.16 201 ILE D CA 1
ATOM 7613 C C . ILE D 1 200 ? 6.639 3.997 -1.445 1.00 10.51 201 ILE D C 1
ATOM 7614 O O . ILE D 1 200 ? 7.827 3.650 -1.508 1.00 10.44 201 ILE D O 1
ATOM 7619 N N . ARG D 1 201 ? 6.148 4.758 -0.485 1.00 9.61 202 ARG D N 1
ATOM 7620 C CA . ARG D 1 201 ? 6.936 5.101 0.693 1.00 9.88 202 ARG D CA 1
ATOM 7621 C C . ARG D 1 201 ? 6.634 4.119 1.851 1.00 9.03 202 ARG D C 1
ATOM 7622 O O . ARG D 1 201 ? 5.561 3.724 1.988 1.00 7.81 202 ARG D O 1
ATOM 7630 N N . VAL D 1 202 ? 7.643 3.756 2.649 1.00 8.00 203 VAL D N 1
ATOM 7631 C CA . VAL D 1 202 ? 7.368 2.818 3.749 1.00 7.49 203 VAL D CA 1
ATOM 7632 C C . VAL D 1 202 ? 8.163 3.360 4.958 1.00 7.54 203 VAL D C 1
ATOM 7633 O O . VAL D 1 202 ? 9.374 3.507 4.835 1.00 7.49 203 VAL D O 1
ATOM 7637 N N . ASN D 1 203 ? 7.512 3.659 6.096 1.00 7.56 204 ASN D N 1
ATOM 7638 C CA . ASN D 1 203 ? 8.185 4.085 7.302 1.00 8.40 204 ASN D CA 1
ATOM 7639 C C . ASN D 1 203 ? 7.607 3.382 8.548 1.00 8.81 204 ASN D C 1
ATOM 7640 O O . ASN D 1 203 ? 6.482 2.865 8.496 1.00 8.29 204 ASN D O 1
ATOM 7645 N N . SER D 1 204 ? 8.332 3.423 9.662 1.00 8.47 205 SER D N 1
ATOM 7646 C CA . SER D 1 204 ? 7.819 2.958 10.947 1.00 9.97 205 SER D CA 1
ATOM 7647 C C . SER D 1 204 ? 7.563 4.151 11.842 1.00 9.23 205 SER D C 1
ATOM 7648 O O . SER D 1 204 ? 8.287 5.109 11.823 1.00 9.41 205 SER D O 1
ATOM 7651 N N . LEU D 1 205 ? 6.590 4.012 12.719 1.00 10.42 206 LEU D N 1
ATOM 7652 C CA . LEU D 1 205 ? 6.412 4.986 13.786 1.00 11.59 206 LEU D CA 1
ATOM 7653 C C . LEU D 1 205 ? 6.397 4.125 15.052 1.00 11.12 206 LEU D C 1
ATOM 7654 O O . LEU D 1 205 ? 5.550 3.181 15.155 1.00 10.14 206 LEU D O 1
ATOM 7659 N N . ALA D 1 206 ? 7.251 4.463 16.011 1.00 11.50 207 ALA D N 1
ATOM 7660 C CA . ALA D 1 206 ? 7.357 3.688 17.263 1.00 11.44 207 ALA D CA 1
ATOM 7661 C C . ALA D 1 206 ? 6.799 4.486 18.447 1.00 11.40 207 ALA D C 1
ATOM 7662 O O . ALA D 1 206 ? 7.452 5.390 18.946 1.00 12.04 207 ALA D O 1
ATOM 7664 N N . PRO D 1 207 ? 5.600 4.138 18.943 1.00 11.56 208 PRO D N 1
ATOM 7665 C CA . PRO D 1 207 ? 5.057 4.962 20.021 1.00 12.77 208 PRO D CA 1
ATOM 7666 C C . PRO D 1 207 ? 5.677 4.592 21.390 1.00 15.04 208 PRO D C 1
ATOM 7667 O O . PRO D 1 207 ? 6.222 3.505 21.579 1.00 17.69 208 PRO D O 1
ATOM 7671 N N . GLY D 1 208 ? 5.557 5.485 22.326 1.00 17.56 209 GLY D N 1
ATOM 7672 C CA . GLY D 1 208 ? 5.960 5.162 23.696 1.00 18.10 209 GLY D CA 1
ATOM 7673 C C . GLY D 1 208 ? 4.691 4.806 24.434 1.00 18.83 209 GLY D C 1
ATOM 7674 O O . GLY D 1 208 ? 3.737 4.328 23.839 1.00 17.92 209 GLY D O 1
ATOM 7675 N N . PRO D 1 209 ? 4.708 4.985 25.742 1.00 20.55 210 PRO D N 1
ATOM 7676 C CA . PRO D 1 209 ? 3.615 4.506 26.591 1.00 19.37 210 PRO D CA 1
ATOM 7677 C C . PRO D 1 209 ? 2.394 5.441 26.495 1.00 17.89 210 PRO D C 1
ATOM 7678 O O . PRO D 1 209 ? 2.520 6.636 26.759 1.00 16.33 210 PRO D O 1
ATOM 7682 N N . ILE D 1 210 ? 1.265 4.917 26.025 1.00 18.25 211 ILE D N 1
ATOM 7683 C CA . ILE D 1 210 ? 0.194 5.848 25.480 1.00 19.02 211 ILE D CA 1
ATOM 7684 C C . ILE D 1 210 ? -1.067 5.646 26.354 1.00 20.72 211 ILE D C 1
ATOM 7685 O O . ILE D 1 210 ? -1.607 4.510 26.468 1.00 20.62 211 ILE D O 1
ATOM 7690 N N . SER D 1 211 ? -1.531 6.696 27.010 1.00 23.89 212 SER D N 1
ATOM 7691 C CA . SER D 1 211 ? -2.700 6.575 27.920 1.00 25.07 212 SER D CA 1
ATOM 7692 C C . SER D 1 211 ? -3.966 6.156 27.133 1.00 25.76 212 SER D C 1
ATOM 7693 O O . SER D 1 211 ? -4.070 6.484 25.928 1.00 24.96 212 SER D O 1
ATOM 7696 N N . GLY D 1 212 ? -4.925 5.494 27.807 1.00 24.73 213 GLY D N 1
ATOM 7697 C CA . GLY D 1 212 ? -6.210 5.109 27.167 1.00 24.37 213 GLY D CA 1
ATOM 7698 C C . GLY D 1 212 ? -6.097 4.011 26.119 1.00 23.32 213 GLY D C 1
ATOM 7699 O O . GLY D 1 212 ? -6.870 4.000 25.124 1.00 24.46 213 GLY D O 1
ATOM 7700 N N . THR D 1 213 ? -5.114 3.125 26.280 1.00 20.40 214 THR D N 1
ATOM 7701 C CA . THR D 1 213 ? -4.889 2.004 25.345 1.00 21.63 214 THR D CA 1
ATOM 7702 C C . THR D 1 213 ? -4.846 0.671 26.079 1.00 21.25 214 THR D C 1
ATOM 7703 O O . THR D 1 213 ? -4.444 0.621 27.223 1.00 21.28 214 THR D O 1
ATOM 7707 N N . GLU D 1 214 ? -5.200 -0.397 25.364 1.00 22.77 215 GLU D N 1
ATOM 7708 C CA . GLU D 1 214 ? -5.017 -1.788 25.808 1.00 22.56 215 GLU D CA 1
ATOM 7709 C C . GLU D 1 214 ? -3.550 -2.095 26.065 1.00 22.14 215 GLU D C 1
ATOM 7710 O O . GLU D 1 214 ? -3.252 -2.799 27.020 1.00 20.50 215 GLU D O 1
ATOM 7716 N N . GLY D 1 215 ? -2.648 -1.664 25.146 1.00 19.40 216 GLY D N 1
ATOM 7717 C CA . GLY D 1 215 ? -1.196 -1.731 25.445 1.00 20.35 216 GLY D CA 1
ATOM 7718 C C . GLY D 1 215 ? -0.870 -1.252 26.864 1.00 23.18 216 GLY D C 1
ATOM 7719 O O . GLY D 1 215 ? -0.206 -1.973 27.650 1.00 23.98 216 GLY D O 1
ATOM 7720 N N . LEU D 1 216 ? -1.237 -0.012 27.219 1.00 23.57 217 LEU D N 1
ATOM 7721 C CA . LEU D 1 216 ? -0.885 0.480 28.545 1.00 25.06 217 LEU D CA 1
ATOM 7722 C C . LEU D 1 216 ? -1.563 -0.270 29.691 1.00 26.51 217 LEU D C 1
ATOM 7723 O O . LEU D 1 216 ? -0.903 -0.577 30.713 1.00 25.50 217 LEU D O 1
ATOM 7728 N N . ARG D 1 217 ? -2.840 -0.596 29.521 1.00 25.57 218 ARG D N 1
ATOM 7729 C CA . ARG D 1 217 ? -3.572 -1.419 30.513 1.00 28.38 218 ARG D CA 1
ATOM 7730 C C . ARG D 1 217 ? -2.909 -2.773 30.729 1.00 28.95 218 ARG D C 1
ATOM 7731 O O . ARG D 1 217 ? -2.886 -3.257 31.842 1.00 27.47 218 ARG D O 1
ATOM 7739 N N . ARG D 1 218 ? -2.398 -3.363 29.660 1.00 30.17 219 ARG D N 1
ATOM 7740 C CA . ARG D 1 218 ? -1.764 -4.647 29.735 1.00 31.39 219 ARG D CA 1
ATOM 7741 C C . ARG D 1 218 ? -0.333 -4.657 30.221 1.00 31.26 219 ARG D C 1
ATOM 7742 O O . ARG D 1 218 ? 0.079 -5.530 30.935 1.00 31.37 219 ARG D O 1
ATOM 7750 N N . LEU D 1 219 ? 0.416 -3.690 29.787 1.00 28.92 220 LEU D N 1
ATOM 7751 C CA . LEU D 1 219 ? 1.870 -3.753 29.858 1.00 30.57 220 LEU D CA 1
ATOM 7752 C C . LEU D 1 219 ? 2.442 -2.763 30.832 1.00 32.20 220 LEU D C 1
ATOM 7753 O O . LEU D 1 219 ? 3.621 -2.868 31.214 1.00 32.77 220 LEU D O 1
ATOM 7758 N N . GLY D 1 220 ? 1.619 -1.812 31.248 1.00 32.97 221 GLY D N 1
ATOM 7759 C CA . GLY D 1 220 ? 2.075 -0.753 32.165 1.00 35.59 221 GLY D CA 1
ATOM 7760 C C . GLY D 1 220 ? 2.428 -1.207 33.579 1.00 37.12 221 GLY D C 1
ATOM 7761 O O . GLY D 1 220 ? 3.251 -0.560 34.241 1.00 36.03 221 GLY D O 1
ATOM 7762 N N . GLY D 1 221 ? 1.834 -2.315 34.041 1.00 41.50 222 GLY D N 1
ATOM 7763 C CA . GLY D 1 221 ? 2.088 -2.809 35.408 1.00 45.19 222 GLY D CA 1
ATOM 7764 C C . GLY D 1 221 ? 1.423 -1.887 36.427 1.00 49.85 222 GLY D C 1
ATOM 7765 O O . GLY D 1 221 ? 0.659 -0.994 36.020 1.00 47.06 222 GLY D O 1
ATOM 7766 N N . PRO D 1 222 ? 1.711 -2.087 37.754 1.00 54.11 223 PRO D N 1
ATOM 7767 C CA . PRO D 1 222 ? 1.035 -1.339 38.837 1.00 56.15 223 PRO D CA 1
ATOM 7768 C C . PRO D 1 222 ? 1.136 0.194 38.704 1.00 55.08 223 PRO D C 1
ATOM 7769 O O . PRO D 1 222 ? 2.189 0.730 38.305 1.00 56.45 223 PRO D O 1
ATOM 7773 N N . GLN D 1 223 ? 0.041 0.875 39.040 1.00 53.18 224 GLN D N 1
ATOM 7774 C CA . GLN D 1 223 ? -0.094 2.329 38.868 1.00 53.95 224 GLN D CA 1
ATOM 7775 C C . GLN D 1 223 ? 0.986 3.173 39.563 1.00 53.32 224 GLN D C 1
ATOM 7776 O O . GLN D 1 223 ? 1.458 4.164 38.997 1.00 56.02 224 GLN D O 1
ATOM 7782 N N . ALA D 1 224 ? 1.354 2.800 40.788 1.00 51.95 225 ALA D N 1
ATOM 7783 C CA . ALA D 1 224 ? 2.356 3.558 41.538 1.00 46.32 225 ALA D CA 1
ATOM 7784 C C . ALA D 1 224 ? 3.703 3.504 40.815 1.00 45.62 225 ALA D C 1
ATOM 7785 O O . ALA D 1 224 ? 4.315 4.555 40.590 1.00 39.98 225 ALA D O 1
ATOM 7787 N N . SER D 1 225 ? 4.150 2.292 40.448 1.00 41.51 226 SER D N 1
ATOM 7788 C CA . SER D 1 225 ? 5.444 2.114 39.773 1.00 40.95 226 SER D CA 1
ATOM 7789 C C . SER D 1 225 ? 5.437 2.753 38.352 1.00 37.46 226 SER D C 1
ATOM 7790 O O . SER D 1 225 ? 6.432 3.332 37.926 1.00 39.26 226 SER D O 1
ATOM 7793 N N . LEU D 1 226 ? 4.301 2.678 37.663 1.00 36.05 227 LEU D N 1
ATOM 7794 C CA . LEU D 1 226 ? 4.160 3.305 36.353 1.00 33.85 227 LEU D CA 1
ATOM 7795 C C . LEU D 1 226 ? 4.242 4.842 36.512 1.00 35.94 227 LEU D C 1
ATOM 7796 O O . LEU D 1 226 ? 5.024 5.495 35.797 1.00 32.81 227 LEU D O 1
ATOM 7801 N N . SER D 1 227 ? 3.511 5.416 37.484 1.00 34.72 228 SER D N 1
ATOM 7802 C CA . SER D 1 227 ? 3.578 6.874 37.730 1.00 36.96 228 SER D CA 1
ATOM 7803 C C . SER D 1 227 ? 5.048 7.283 37.885 1.00 33.68 228 SER D C 1
ATOM 7804 O O . SER D 1 227 ? 5.508 8.280 37.274 1.00 34.59 228 SER D O 1
ATOM 7807 N N . THR D 1 228 ? 5.793 6.472 38.643 1.00 28.61 229 THR D N 1
ATOM 7808 C CA . THR D 1 228 ? 7.198 6.788 38.921 1.00 32.68 229 THR D CA 1
ATOM 7809 C C . THR D 1 228 ? 8.066 6.836 37.673 1.00 29.86 229 THR D C 1
ATOM 7810 O O . THR D 1 228 ? 8.875 7.766 37.485 1.00 28.99 229 THR D O 1
ATOM 7814 N N . LYS D 1 229 ? 7.922 5.839 36.817 1.00 29.56 230 LYS D N 1
ATOM 7815 C CA . LYS D 1 229 ? 8.807 5.848 35.681 1.00 29.27 230 LYS D CA 1
ATOM 7816 C C . LYS D 1 229 ? 8.362 6.924 34.654 1.00 27.52 230 LYS D C 1
ATOM 7817 O O . LYS D 1 229 ? 9.211 7.572 34.013 1.00 29.82 230 LYS D O 1
ATOM 7823 N N . VAL D 1 230 ? 7.045 7.108 34.488 1.00 23.97 231 VAL D N 1
ATOM 7824 C CA . VAL D 1 230 ? 6.561 8.285 33.781 1.00 24.39 231 VAL D CA 1
ATOM 7825 C C . VAL D 1 230 ? 7.164 9.629 34.297 1.00 26.28 231 VAL D C 1
ATOM 7826 O O . VAL D 1 230 ? 7.709 10.440 33.521 1.00 29.70 231 VAL D O 1
ATOM 7830 N N . THR D 1 231 ? 7.139 9.868 35.597 1.00 28.71 232 THR D N 1
ATOM 7831 C CA . THR D 1 231 ? 7.687 11.151 36.094 1.00 33.36 232 THR D CA 1
ATOM 7832 C C . THR D 1 231 ? 9.170 11.267 35.799 1.00 32.30 232 THR D C 1
ATOM 7833 O O . THR D 1 231 ? 9.675 12.385 35.607 1.00 32.19 232 THR D O 1
ATOM 7837 N N . ALA D 1 232 ? 9.849 10.114 35.745 1.00 29.87 233 ALA D N 1
ATOM 7838 C CA . ALA D 1 232 ? 11.300 10.086 35.520 1.00 27.48 233 ALA D CA 1
ATOM 7839 C C . ALA D 1 232 ? 11.692 10.101 34.051 1.00 25.12 233 ALA D C 1
ATOM 7840 O O . ALA D 1 232 ? 12.884 10.075 33.798 1.00 27.90 233 ALA D O 1
ATOM 7842 N N . SER D 1 233 ? 10.699 10.089 33.125 1.00 23.48 234 SER D N 1
ATOM 7843 C CA . SER D 1 233 ? 10.870 10.160 31.653 1.00 23.70 234 SER D CA 1
ATOM 7844 C C . SER D 1 233 ? 10.864 11.633 31.155 1.00 20.22 234 SER D C 1
ATOM 7845 O O . SER D 1 233 ? 10.282 12.485 31.841 1.00 25.43 234 SER D O 1
ATOM 7848 N N . PRO D 1 234 ? 11.533 11.923 30.012 1.00 17.25 235 PRO D N 1
ATOM 7849 C CA . PRO D 1 234 ? 11.998 13.283 29.744 1.00 16.77 235 PRO D CA 1
ATOM 7850 C C . PRO D 1 234 ? 10.851 14.285 29.750 1.00 16.38 235 PRO D C 1
ATOM 7851 O O . PRO D 1 234 ? 10.994 15.321 30.409 1.00 16.44 235 PRO D O 1
ATOM 7855 N N . LEU D 1 235 ? 9.714 13.947 29.132 1.00 14.24 236 LEU D N 1
ATOM 7856 C CA . LEU D 1 235 ? 8.587 14.911 29.069 1.00 15.21 236 LEU D CA 1
ATOM 7857 C C . LEU D 1 235 ? 7.668 14.692 30.289 1.00 19.27 236 LEU D C 1
ATOM 7858 O O . LEU D 1 235 ? 6.660 15.359 30.382 1.00 17.88 236 LEU D O 1
ATOM 7863 N N . GLN D 1 236 ? 7.989 13.717 31.152 1.00 18.37 237 GLN D N 1
ATOM 7864 C CA . GLN D 1 236 ? 7.286 13.514 32.408 1.00 21.25 237 GLN D CA 1
ATOM 7865 C C . GLN D 1 236 ? 5.761 13.254 32.319 1.00 21.91 237 GLN D C 1
ATOM 7866 O O . GLN D 1 236 ? 5.023 13.549 33.257 1.00 24.93 237 GLN D O 1
ATOM 7872 N N . ARG D 1 237 ? 5.307 12.656 31.263 1.00 21.00 238 ARG D N 1
ATOM 7873 C CA . ARG D 1 237 ? 3.919 12.345 31.142 1.00 19.12 238 ARG D CA 1
ATOM 7874 C C . ARG D 1 237 ? 3.767 11.215 30.148 1.00 17.71 238 ARG D C 1
ATOM 7875 O O . ARG D 1 237 ? 4.641 10.983 29.405 1.00 16.50 238 ARG D O 1
ATOM 7883 N N . LEU D 1 238 ? 2.659 10.516 30.186 1.00 15.88 239 LEU D N 1
ATOM 7884 C CA . LEU D 1 238 ? 2.279 9.611 29.070 1.00 16.78 239 LEU D CA 1
ATOM 7885 C C . LEU D 1 238 ? 1.913 10.357 27.794 1.00 18.25 239 LEU D C 1
ATOM 7886 O O . LEU D 1 238 ? 1.410 11.478 27.852 1.00 17.29 239 LEU D O 1
ATOM 7891 N N . GLY D 1 239 ? 2.142 9.725 26.643 1.00 15.87 240 GLY D N 1
ATOM 7892 C CA . GLY D 1 239 ? 1.680 10.243 25.369 1.00 17.83 240 GLY D CA 1
ATOM 7893 C C . GLY D 1 239 ? 0.179 10.003 25.285 1.00 17.34 240 GLY D C 1
ATOM 7894 O O . GLY D 1 239 ? -0.397 9.175 26.027 1.00 17.33 240 GLY D O 1
ATOM 7895 N N . ASN D 1 240 ? -0.483 10.786 24.462 1.00 15.56 241 ASN D N 1
ATOM 7896 C CA . ASN D 1 240 ? -1.871 10.392 24.176 1.00 15.03 241 ASN D CA 1
ATOM 7897 C C . ASN D 1 240 ? -2.053 9.871 22.785 1.00 14.53 241 ASN D C 1
ATOM 7898 O O . ASN D 1 240 ? -1.144 9.985 21.900 1.00 13.68 241 ASN D O 1
ATOM 7903 N N . LYS D 1 241 ? -3.207 9.260 22.535 1.00 12.78 242 LYS D N 1
ATOM 7904 C CA . LYS D 1 241 ? -3.463 8.708 21.184 1.00 13.43 242 LYS D CA 1
ATOM 7905 C C . LYS D 1 241 ? -3.494 9.772 20.065 1.00 13.00 242 LYS D C 1
ATOM 7906 O O . LYS D 1 241 ? -3.113 9.481 18.973 1.00 11.93 242 LYS D O 1
ATOM 7912 N N . THR D 1 242 ? -3.976 10.965 20.336 1.00 12.94 243 THR D N 1
ATOM 7913 C CA . THR D 1 242 ? -4.030 12.007 19.295 1.00 13.58 243 THR D CA 1
ATOM 7914 C C . THR D 1 242 ? -2.595 12.423 18.855 1.00 12.80 243 THR D C 1
ATOM 7915 O O . THR D 1 242 ? -2.329 12.629 17.653 1.00 12.88 243 THR D O 1
ATOM 7919 N N . GLU D 1 243 ? -1.665 12.472 19.809 1.00 12.60 244 GLU D N 1
ATOM 7920 C CA . GLU D 1 243 ? -0.281 12.831 19.485 1.00 12.10 244 GLU D CA 1
ATOM 7921 C C . GLU D 1 243 ? 0.321 11.788 18.598 1.00 11.59 244 GLU D C 1
ATOM 7922 O O . GLU D 1 243 ? 1.004 12.159 17.684 1.00 10.30 244 GLU D O 1
ATOM 7928 N N . ILE D 1 244 ? 0.063 10.507 18.860 1.00 10.46 245 ILE D N 1
ATOM 7929 C CA . ILE D 1 244 ? 0.553 9.479 17.988 1.00 11.05 245 ILE D CA 1
ATOM 7930 C C . ILE D 1 244 ? -0.105 9.558 16.611 1.00 10.13 245 ILE D C 1
ATOM 7931 O O . ILE D 1 244 ? 0.610 9.459 15.620 1.00 9.15 245 ILE D O 1
ATOM 7936 N N . ALA D 1 245 ? -1.424 9.810 16.560 1.00 9.01 246 ALA D N 1
ATOM 7937 C CA . ALA D 1 245 ? -2.117 9.912 15.278 1.00 9.11 246 ALA D CA 1
ATOM 7938 C C . ALA D 1 245 ? -1.542 11.109 14.465 1.00 10.23 246 ALA D C 1
ATOM 7939 O O . ALA D 1 245 ? -1.481 10.988 13.215 1.00 10.92 246 ALA D O 1
ATOM 7941 N N . HIS D 1 246 ? -1.108 12.184 15.108 1.00 9.19 247 HIS D N 1
ATOM 7942 C CA . HIS D 1 246 ? -0.446 13.317 14.396 1.00 11.34 247 HIS D CA 1
ATOM 7943 C C . HIS D 1 246 ? 0.836 12.962 13.704 1.00 10.76 247 HIS D C 1
ATOM 7944 O O . HIS D 1 246 ? 1.108 13.419 12.592 1.00 11.05 247 HIS D O 1
ATOM 7951 N N . SER D 1 247 ? 1.632 12.097 14.333 1.00 11.02 248 SER D N 1
ATOM 7952 C CA . SER D 1 247 ? 2.921 11.692 13.793 1.00 11.97 248 SER D CA 1
ATOM 7953 C C . SER D 1 247 ? 2.662 10.678 12.716 1.00 10.82 248 SER D C 1
ATOM 7954 O O . SER D 1 247 ? 3.335 10.687 11.695 1.00 9.91 248 SER D O 1
ATOM 7957 N N . VAL D 1 248 ? 1.651 9.827 12.885 1.00 10.39 249 VAL D N 1
ATOM 7958 C CA . VAL D 1 248 ? 1.322 8.873 11.830 1.00 9.35 249 VAL D CA 1
ATOM 7959 C C . VAL D 1 248 ? 0.777 9.636 10.595 1.00 9.70 249 VAL D C 1
ATOM 7960 O O . VAL D 1 248 ? 1.170 9.342 9.469 1.00 9.94 249 VAL D O 1
ATOM 7964 N N . LEU D 1 249 ? -0.073 10.621 10.805 1.00 9.17 250 LEU D N 1
ATOM 7965 C CA . LEU D 1 249 ? -0.574 11.456 9.744 1.00 9.14 250 LEU D CA 1
ATOM 7966 C C . LEU D 1 249 ? 0.572 12.155 8.973 1.00 9.34 250 LEU D C 1
ATOM 7967 O O . LEU D 1 249 ? 0.604 12.097 7.740 1.00 10.56 250 LEU D O 1
ATOM 7972 N N . TYR D 1 250 ? 1.536 12.749 9.690 1.00 9.25 251 TYR D N 1
ATOM 7973 C CA . TYR D 1 250 ? 2.732 13.349 9.083 1.00 10.39 251 TYR D CA 1
ATOM 7974 C C . TYR D 1 250 ? 3.384 12.405 8.079 1.00 10.16 251 TYR D C 1
ATOM 7975 O O . TYR D 1 250 ? 3.494 12.705 6.802 1.00 9.03 251 TYR D O 1
ATOM 7984 N N . LEU D 1 251 ? 3.760 11.213 8.571 1.00 10.15 252 LEU D N 1
ATOM 7985 C CA . LEU D 1 251 ? 4.378 10.225 7.707 1.00 9.72 252 LEU D CA 1
ATOM 7986 C C . LEU D 1 251 ? 3.525 9.769 6.565 1.00 10.44 252 LEU D C 1
ATOM 7987 O O . LEU D 1 251 ? 4.079 9.375 5.517 1.00 10.19 252 LEU D O 1
ATOM 7992 N N . ALA D 1 252 ? 2.193 9.614 6.791 1.00 10.85 253 ALA D N 1
ATOM 7993 C CA . ALA D 1 252 ? 1.298 9.100 5.729 1.00 10.58 253 ALA D CA 1
ATOM 7994 C C . ALA D 1 252 ? 0.965 10.182 4.690 1.00 12.46 253 ALA D C 1
ATOM 7995 O O . ALA D 1 252 ? 0.493 9.813 3.605 1.00 14.09 253 ALA D O 1
ATOM 7997 N N . SER D 1 253 ? 1.299 11.439 4.970 1.00 11.58 254 SER D N 1
ATOM 7998 C CA . SER D 1 253 ? 0.905 12.558 4.106 1.00 12.13 254 SER D CA 1
ATOM 7999 C C . SER D 1 253 ? 1.973 13.037 3.080 1.00 13.82 254 SER D C 1
ATOM 8000 O O . SER D 1 253 ? 3.158 12.770 3.254 1.00 12.14 254 SER D O 1
ATOM 8003 N N . PRO D 1 254 ? 1.563 13.872 2.084 1.00 15.96 255 PRO D N 1
ATOM 8004 C CA . PRO D 1 254 ? 2.540 14.583 1.178 1.00 16.32 255 PRO D CA 1
ATOM 8005 C C . PRO D 1 254 ? 3.566 15.467 1.898 1.00 16.63 255 PRO D C 1
ATOM 8006 O O . PRO D 1 254 ? 4.609 15.761 1.335 1.00 21.22 255 PRO D O 1
ATOM 8010 N N . LEU D 1 255 ? 3.337 15.870 3.145 1.00 15.01 256 LEU D N 1
ATOM 8011 C CA . LEU D 1 255 ? 4.371 16.551 3.902 1.00 14.77 256 LEU D CA 1
ATOM 8012 C C . LEU D 1 255 ? 5.660 15.677 4.111 1.00 14.72 256 LEU D C 1
ATOM 8013 O O . LEU D 1 255 ? 6.727 16.229 4.402 1.00 12.99 256 LEU D O 1
ATOM 8018 N N . ALA D 1 256 ? 5.554 14.347 3.969 1.00 12.67 257 ALA D N 1
ATOM 8019 C CA . ALA D 1 256 ? 6.672 13.431 4.175 1.00 12.08 257 ALA D CA 1
ATOM 8020 C C . ALA D 1 256 ? 7.111 12.796 2.860 1.00 12.42 257 ALA D C 1
ATOM 8021 O O . ALA D 1 256 ? 7.571 11.622 2.810 1.00 11.22 257 ALA D O 1
ATOM 8023 N N . SER D 1 257 ? 6.924 13.577 1.762 1.00 10.98 258 SER D N 1
ATOM 8024 C CA . SER D 1 257 ? 7.200 13.126 0.398 1.00 12.56 258 SER D CA 1
ATOM 8025 C C . SER D 1 257 ? 8.645 12.540 0.216 1.00 11.27 258 SER D C 1
ATOM 8026 O O . SER D 1 257 ? 8.889 11.689 -0.674 1.00 12.81 258 SER D O 1
ATOM 8029 N N . TYR D 1 258 ? 9.586 13.018 1.010 1.00 11.09 259 TYR D N 1
ATOM 8030 C CA . TYR D 1 258 ? 10.953 12.585 0.909 1.00 11.18 259 TYR D CA 1
ATOM 8031 C C . TYR D 1 258 ? 11.395 11.637 2.041 1.00 11.93 259 TYR D C 1
ATOM 8032 O O . TYR D 1 258 ? 12.620 11.371 2.205 1.00 12.72 259 TYR D O 1
ATOM 8041 N N . VAL D 1 259 ? 10.456 11.258 2.933 1.00 9.88 260 VAL D N 1
ATOM 8042 C CA . VAL D 1 259 ? 10.761 10.294 4.005 1.00 8.47 260 VAL D CA 1
ATOM 8043 C C . VAL D 1 259 ? 10.394 8.858 3.602 1.00 7.65 260 VAL D C 1
ATOM 8044 O O . VAL D 1 259 ? 9.220 8.581 3.332 1.00 7.18 260 VAL D O 1
ATOM 8048 N N . THR D 1 260 ? 11.374 7.953 3.525 1.00 6.96 261 THR D N 1
ATOM 8049 C CA . THR D 1 260 ? 11.103 6.569 3.308 1.00 7.16 261 THR D CA 1
ATOM 8050 C C . THR D 1 260 ? 12.245 5.776 3.970 1.00 7.32 261 THR D C 1
ATOM 8051 O O . THR D 1 260 ? 13.432 6.207 4.045 1.00 7.29 261 THR D O 1
ATOM 8055 N N . GLY D 1 261 ? 11.885 4.590 4.471 1.00 7.39 262 GLY D N 1
ATOM 8056 C CA . GLY D 1 261 ? 12.858 3.742 5.094 1.00 7.89 262 GLY D CA 1
ATOM 8057 C C . GLY D 1 261 ? 13.217 4.198 6.475 1.00 8.43 262 GLY D C 1
ATOM 8058 O O . GLY D 1 261 ? 14.187 3.657 7.009 1.00 9.86 262 GLY D O 1
ATOM 8059 N N . ALA D 1 262 ? 12.487 5.144 7.063 1.00 8.14 263 ALA D N 1
ATOM 8060 C CA . ALA D 1 262 ? 12.865 5.724 8.360 1.00 9.77 263 ALA D CA 1
ATOM 8061 C C . ALA D 1 262 ? 12.057 5.171 9.522 1.00 10.78 263 ALA D C 1
ATOM 8062 O O . ALA D 1 262 ? 10.935 4.709 9.324 1.00 9.99 263 ALA D O 1
ATOM 8064 N N . VAL D 1 263 ? 12.578 5.297 10.755 1.00 11.45 264 VAL D N 1
ATOM 8065 C CA . VAL D 1 263 ? 11.765 4.946 11.929 1.00 13.98 264 VAL D CA 1
ATOM 8066 C C . VAL D 1 263 ? 11.630 6.262 12.703 1.00 15.70 264 VAL D C 1
ATOM 8067 O O . VAL D 1 263 ? 12.606 6.903 13.026 1.00 19.96 264 VAL D O 1
ATOM 8071 N N . LEU D 1 264 ? 10.435 6.716 12.967 1.00 13.52 265 LEU D N 1
ATOM 8072 C CA . LEU D 1 264 ? 10.244 7.889 13.806 1.00 13.57 265 LEU D CA 1
ATOM 8073 C C . LEU D 1 264 ? 9.840 7.400 15.184 1.00 13.41 265 LEU D C 1
ATOM 8074 O O . LEU D 1 264 ? 8.850 6.738 15.333 1.00 13.01 265 LEU D O 1
ATOM 8079 N N . VAL D 1 265 ? 10.618 7.748 16.186 1.00 10.49 266 VAL D N 1
ATOM 8080 C CA . VAL D 1 265 ? 10.246 7.347 17.580 1.00 9.99 266 VAL D CA 1
ATOM 8081 C C . VAL D 1 265 ? 9.439 8.502 18.152 1.00 9.27 266 VAL D C 1
ATOM 8082 O O . VAL D 1 265 ? 9.909 9.609 18.155 1.00 9.13 266 VAL D O 1
ATOM 8086 N N . ALA D 1 266 ? 8.208 8.239 18.601 1.00 9.63 267 ALA D N 1
ATOM 8087 C CA . ALA D 1 266 ? 7.341 9.258 19.227 1.00 10.84 267 ALA D CA 1
ATOM 8088 C C . ALA D 1 266 ? 6.937 8.715 20.594 1.00 10.77 267 ALA D C 1
ATOM 8089 O O . ALA D 1 266 ? 5.869 8.149 20.811 1.00 12.93 267 ALA D O 1
ATOM 8091 N N . ASP D 1 267 ? 7.848 8.847 21.537 1.00 11.84 268 ASP D N 1
ATOM 8092 C CA . ASP D 1 267 ? 7.694 8.211 22.816 1.00 12.40 268 ASP D CA 1
ATOM 8093 C C . ASP D 1 267 ? 8.057 9.153 23.967 1.00 12.66 268 ASP D C 1
ATOM 8094 O O . ASP D 1 267 ? 8.237 8.717 25.126 1.00 11.44 268 ASP D O 1
ATOM 8099 N N . GLY D 1 268 ? 8.166 10.452 23.683 1.00 10.92 269 GLY D N 1
ATOM 8100 C CA . GLY D 1 268 ? 8.473 11.336 24.800 1.00 12.45 269 GLY D CA 1
ATOM 8101 C C . GLY D 1 268 ? 9.857 11.125 25.408 1.00 12.47 269 GLY D C 1
ATOM 8102 O O . GLY D 1 268 ? 10.115 11.556 26.583 1.00 11.53 269 GLY D O 1
ATOM 8103 N N . GLY D 1 269 ? 10.726 10.468 24.640 1.00 11.91 270 GLY D N 1
ATOM 8104 C CA . GLY D 1 269 ? 12.099 10.059 25.128 1.00 11.71 270 GLY D CA 1
ATOM 8105 C C . GLY D 1 269 ? 12.060 8.889 26.097 1.00 11.47 270 GLY D C 1
ATOM 8106 O O . GLY D 1 269 ? 13.073 8.584 26.772 1.00 11.57 270 GLY D O 1
ATOM 8107 N N . ALA D 1 270 ? 10.918 8.215 26.214 1.00 12.50 271 ALA D N 1
ATOM 8108 C CA . ALA D 1 270 ? 10.786 7.211 27.252 1.00 13.08 271 ALA D CA 1
ATOM 8109 C C . ALA D 1 270 ? 11.764 6.034 27.225 1.00 13.49 271 ALA D C 1
ATOM 8110 O O . ALA D 1 270 ? 12.211 5.554 28.296 1.00 12.16 271 ALA D O 1
ATOM 8112 N N . TRP D 1 271 ? 12.134 5.583 26.033 1.00 12.20 272 TRP D N 1
ATOM 8113 C CA . TRP D 1 271 ? 13.067 4.427 25.926 1.00 12.98 272 TRP D CA 1
ATOM 8114 C C . TRP D 1 271 ? 14.471 4.743 26.445 1.00 13.61 272 TRP D C 1
ATOM 8115 O O . TRP D 1 271 ? 15.171 3.877 26.960 1.00 13.34 272 TRP D O 1
ATOM 8126 N N . LEU D 1 272 ? 14.806 6.019 26.458 1.00 12.03 273 LEU D N 1
ATOM 8127 C CA . LEU D 1 272 ? 16.060 6.532 26.949 1.00 12.37 273 LEU D CA 1
ATOM 8128 C C . LEU D 1 272 ? 16.189 6.436 28.480 1.00 12.87 273 LEU D C 1
ATOM 8129 O O . LEU D 1 272 ? 17.309 6.326 28.968 1.00 13.36 273 LEU D O 1
ATOM 8134 N N . THR D 1 273 ? 15.086 6.491 29.206 1.00 13.55 274 THR D N 1
ATOM 8135 C CA . THR D 1 273 ? 15.130 6.542 30.692 1.00 15.98 274 THR D CA 1
ATOM 8136 C C . THR D 1 273 ? 14.358 5.418 31.412 1.00 18.10 274 THR D C 1
ATOM 8137 O O . THR D 1 273 ? 14.547 5.225 32.617 1.00 19.56 274 THR D O 1
ATOM 8141 N N . PHE D 1 274 ? 13.466 4.726 30.722 1.00 18.03 275 PHE D N 1
ATOM 8142 C CA . PHE D 1 274 ? 12.583 3.746 31.398 1.00 21.39 275 PHE D CA 1
ATOM 8143 C C . PHE D 1 274 ? 13.384 2.610 32.025 1.00 19.87 275 PHE D C 1
ATOM 8144 O O . PHE D 1 274 ? 14.334 2.129 31.426 1.00 18.80 275 PHE D O 1
ATOM 8152 N N . PRO D 1 275 ? 13.047 2.213 33.244 1.00 22.47 276 PRO D N 1
ATOM 8153 C CA . PRO D 1 275 ? 13.720 1.025 33.823 1.00 19.08 276 PRO D CA 1
ATOM 8154 C C . PRO D 1 275 ? 13.602 -0.289 32.995 1.00 20.47 276 PRO D C 1
ATOM 8155 O O . PRO D 1 275 ? 12.661 -0.469 32.187 1.00 20.77 276 PRO D O 1
ATOM 8159 N N . ASN D 1 276 ? 14.582 -1.172 33.208 1.00 19.54 277 ASN D N 1
ATOM 8160 C CA . ASN D 1 276 ? 14.682 -2.495 32.621 1.00 21.96 277 ASN D CA 1
ATOM 8161 C C . ASN D 1 276 ? 15.571 -3.370 33.534 1.00 25.94 277 ASN D C 1
ATOM 8162 O O . ASN D 1 276 ? 16.513 -2.863 34.130 1.00 33.91 277 ASN D O 1
ATOM 8167 N N . GLY D 1 277 ? 15.334 -4.655 33.595 1.00 33.50 278 GLY D N 1
ATOM 8168 C CA . GLY D 1 277 ? 16.103 -5.564 34.491 1.00 40.01 278 GLY D CA 1
ATOM 8169 C C . GLY D 1 277 ? 15.109 -6.264 35.402 1.00 39.16 278 GLY D C 1
ATOM 8170 O O . GLY D 1 277 ? 13.918 -5.931 35.373 1.00 40.16 278 GLY D O 1
#

Sequence (1098 aa):
PPPDVEGDDCLPAYRHLFCPDLLRDKVAFITGGGSGIGFRIAEIFMRHGCHTVIASRSLPRVLTAARKLAGATGRRCLPLSMDVRAPPAVMAAVDQALKEFGRIDILINCCAAGNFLCPAGALSFNAFKTVMMDIIDTSGTFNVSRVLYEKFFRDHGGVIVNITATLGNRGQALQVHAGSAKAAVDAMTRHLAVEWGPQNIRVNSLAPGPISGTEGLRRLGGPQASLSTKVTASPLQRLGNKTEIAHSVLYLASPLASYVTGAVLVADGGAWLTFPNQPPPDVEGDDCLPAYRHLFCPDLLRDKVAFITGGGSGIGFRIAEIFMRHGCHTVIASRSLPRVLTAARKLAGATGRRCLPLSMDVRAPPAVMAAVDQALKEFGRIDILINCAAGNFLCPAGALSFNAFKTVMMDIDTSGTFNVSRVLYEKFFRDHGGVIVNITATLGNRGQALQVHAGSAKAAVDAMTRHLAVEWGPQNIRVNSLAPGPISGTEGLRRLGGPQASLSTKVTASPLQRLGNKTEIAHSVLYLASPLASYVTGAVLVADGGAWLTFPNGAQPPPDVEGDDCLPAYRHLFCPDLLRDKVAFITGGGSGIGFRIAEIFMRHGCHTVIASRSLPRVLTAARKLAGATGRRCLPLSMDVRAPPAVMAAVDQALKEFGRIDILINCAAGNFLCPAGALSFNAFKTVMMDIDTSGTFNVSRVLYEKFFRDHGGVIVNITATLGNRGQALQVHAGSAKAAVDAMTRHLAVEWGPQNIRVNSLAPGPISGTEGLRRLGGPQASLSTKVTASPLQRLGNKTEIAHSVLYLASPLASYVTGAVLVADGGAWLTFPNDVEGDDCLPAYRHLFCPDLLRDKVAFITGGGSGIGFRIAEIFMRHGCHTVIASRSLPRVLTAARKLAGATGRRCLPLSMDVRAPPAVMAAVDQALKEFGRIDILINCAAGNFLCPAGALSFNAFKTVMMDIDTSGTFNVSRVLYEKFFRDHGGVIVNITATLGNRGQALQVHAGSAKAAVDAMTRHLAVEWGPQNIRVNSLAPGPISGTEGLRRLGGPQASLSTKVTASPLQRLGNKTEIAHSVLYLASPLASYVTGAVLVADGGAWLTFPNG

GO terms:
  GO:0019166 trans-2-enoyl-CoA reductase (NADPH) activity (F, EXP)
  GO:0005778 peroxisomal membrane (C, TAS)
  GO:0005829 cytosol (C, TAS)
  GO:0033540 fatty acid beta-oxidation using acyl-CoA oxidase (P, TAS)
  GO:0005515 protein binding (F, IPI)
  GO:0008670 2,4-dienoyl-CoA reductase (NADPH) activity (F, IDA)
  GO:0006636 unsaturated fatty acid biosynthetic process (P, IDA)
  GO:0019166 trans-2-enoyl-CoA reductase (NADPH) activity (F, IDA)